Protein AF-0000000084671967 (afdb_homodimer)

InterPro domains:
  IPR000192 Aminotransferase class V domain [PF00266] (73-394)
  IPR015421 Pyridoxal phosphate-dependent transferase, major domain [G3DSA:3.40.640.10] (33-289)
  IPR015422 Pyridoxal phosphate-dependent transferase, small domain [G3DSA:3.90.1150.10] (27-400)
  IPR015424 Pyridoxal phosphate-dependent transferase [SSF53383] (8-405)

Structure (mmCIF, N/CA/C/O backbone):
data_AF-0000000084671967-model_v1
#
loop_
_entity.id
_entity.type
_entity.pdbx_description
1 polymer 'Aminotransferase class V domain-containing protein'
#
loop_
_atom_site.group_PDB
_atom_site.id
_atom_site.type_symbol
_atom_site.label_atom_id
_atom_site.label_alt_id
_atom_site.label_comp_id
_atom_site.label_asym_id
_atom_site.label_entity_id
_atom_site.label_seq_id
_atom_site.pdbx_PDB_ins_code
_atom_site.Cartn_x
_atom_site.Cartn_y
_atom_site.Cartn_z
_atom_site.occupancy
_atom_site.B_iso_or_equiv
_atom_site.auth_seq_id
_atom_site.auth_comp_id
_atom_site.auth_asym_id
_atom_site.auth_atom_id
_atom_site.pdbx_PDB_model_num
ATOM 1 N N . MET A 1 1 ? 17.688 1.617 -29.484 1 28.33 1 MET A N 1
ATOM 2 C CA . MET A 1 1 ? 18.969 0.951 -29.266 1 28.33 1 MET A CA 1
ATOM 3 C C . MET A 1 1 ? 18.766 -0.521 -28.938 1 28.33 1 MET A C 1
ATOM 5 O O . MET A 1 1 ? 17.984 -0.854 -28.031 1 28.33 1 MET A O 1
ATOM 9 N N . GLU A 1 2 ? 18.953 -1.44 -29.859 1 33.44 2 GLU A N 1
ATOM 10 C CA . GLU A 1 2 ? 18.875 -2.896 -29.766 1 33.44 2 GLU A CA 1
ATOM 11 C C . GLU A 1 2 ? 19.641 -3.416 -28.547 1 33.44 2 GLU A C 1
ATOM 13 O O . GLU A 1 2 ? 20.844 -3.18 -28.422 1 33.44 2 GLU A O 1
ATOM 18 N N . TYR A 1 3 ? 19.141 -3.418 -27.391 1 38.78 3 TYR A N 1
ATOM 19 C CA . TYR A 1 3 ? 19.922 -3.977 -26.281 1 38.78 3 TYR A CA 1
ATOM 20 C C . TYR A 1 3 ? 20.484 -5.344 -26.656 1 38.78 3 TYR A C 1
ATOM 22 O O . TYR A 1 3 ? 19.766 -6.195 -27.188 1 38.78 3 TYR A O 1
ATOM 30 N N . ALA A 1 4 ? 21.672 -5.41 -27.047 1 41.47 4 ALA A N 1
ATOM 31 C CA . ALA A 1 4 ? 22.391 -6.645 -27.328 1 41.47 4 ALA A CA 1
ATOM 32 C C . ALA A 1 4 ? 22.172 -7.676 -26.219 1 41.47 4 ALA A C 1
ATOM 34 O O . ALA A 1 4 ? 22.406 -7.395 -25.047 1 41.47 4 ALA A O 1
ATOM 35 N N . THR A 1 5 ? 21.281 -8.773 -26.438 1 53.34 5 THR A N 1
ATOM 36 C CA . THR A 1 5 ? 21.078 -9.883 -25.516 1 53.34 5 THR A CA 1
ATOM 37 C C . THR A 1 5 ? 22.406 -10.539 -25.156 1 53.34 5 THR A C 1
ATOM 39 O O . THR A 1 5 ? 23.219 -10.836 -26.047 1 53.34 5 THR A O 1
ATOM 42 N N . ILE A 1 6 ? 23 -10.297 -24.016 1 56.31 6 ILE A N 1
ATOM 43 C CA . ILE A 1 6 ? 24.203 -10.953 -23.516 1 56.31 6 ILE A CA 1
ATOM 44 C C . ILE A 1 6 ? 23.953 -12.453 -23.359 1 56.31 6 ILE A C 1
ATOM 46 O O . ILE A 1 6 ? 22.812 -12.867 -23.109 1 56.31 6 ILE A O 1
ATOM 50 N N . PRO A 1 7 ? 24.844 -13.25 -23.75 1 68.94 7 PRO A N 1
ATOM 51 C CA . PRO A 1 7 ? 24.688 -14.672 -23.438 1 68.94 7 PRO A CA 1
ATOM 52 C C . PRO A 1 7 ? 24.25 -14.922 -22 1 68.94 7 PRO A C 1
ATOM 54 O O . PRO A 1 7 ? 24.688 -14.219 -21.094 1 68.94 7 PRO A O 1
ATOM 57 N N . TYR A 1 8 ? 23.219 -15.734 -21.859 1 81.69 8 TYR A N 1
ATOM 58 C CA . TYR A 1 8 ? 22.688 -16.031 -20.531 1 81.69 8 TYR A CA 1
ATOM 59 C C . TYR A 1 8 ? 23.75 -16.656 -19.641 1 81.69 8 TYR A C 1
ATOM 61 O O . TYR A 1 8 ? 24.266 -17.734 -19.938 1 81.69 8 TYR A O 1
ATOM 69 N N . ASP A 1 9 ? 24.266 -15.914 -18.719 1 92 9 ASP A N 1
ATOM 70 C CA . ASP A 1 9 ? 25.281 -16.328 -17.75 1 92 9 ASP A CA 1
ATOM 71 C C . ASP A 1 9 ? 24.734 -16.266 -16.328 1 92 9 ASP A C 1
ATOM 73 O O . ASP A 1 9 ? 24.797 -15.227 -15.672 1 92 9 ASP A O 1
ATOM 77 N N . VAL A 1 10 ? 24.344 -17.453 -15.836 1 95.25 10 VAL A N 1
ATOM 78 C CA . VAL A 1 10 ? 23.641 -17.5 -14.562 1 95.25 10 VAL A CA 1
ATOM 79 C C . VAL A 1 10 ? 24.578 -17.047 -13.438 1 95.25 10 VAL A C 1
ATOM 81 O O . VAL A 1 10 ? 24.141 -16.422 -12.477 1 95.25 10 VAL A O 1
ATOM 84 N N . GLU A 1 11 ? 25.844 -17.281 -13.555 1 94.81 11 GLU A N 1
ATOM 85 C CA . GLU A 1 11 ? 26.781 -16.875 -12.523 1 94.81 11 GLU A CA 1
ATOM 86 C C . GLU A 1 11 ? 26.891 -15.352 -12.438 1 94.81 11 GLU A C 1
ATOM 88 O O . GLU A 1 11 ? 27 -14.789 -11.352 1 94.81 11 GLU A O 1
ATOM 93 N N . SER A 1 12 ? 26.938 -14.773 -13.602 1 95.75 12 SER A N 1
ATOM 94 C CA . SER A 1 12 ? 26.938 -13.312 -13.633 1 95.75 12 SER A CA 1
ATOM 95 C C . SER A 1 12 ? 25.656 -12.75 -13.062 1 95.75 12 SER A C 1
ATOM 97 O O . SER A 1 12 ? 25.672 -11.742 -12.344 1 95.75 12 SER A O 1
ATOM 99 N N . ILE A 1 13 ? 24.547 -13.367 -13.375 1 97.19 13 ILE A N 1
ATOM 100 C CA . ILE A 1 13 ? 23.234 -12.953 -12.898 1 97.19 13 ILE A CA 1
ATOM 101 C C . ILE A 1 13 ? 23.188 -13.039 -11.375 1 97.19 13 ILE A C 1
ATOM 103 O O . ILE A 1 13 ? 22.719 -12.117 -10.703 1 97.19 13 ILE A O 1
ATOM 107 N N . ARG A 1 14 ? 23.672 -14.07 -10.852 1 97.56 14 ARG A N 1
ATOM 108 C CA . ARG A 1 14 ? 23.609 -14.359 -9.43 1 97.56 14 ARG A CA 1
ATOM 109 C C . ARG A 1 14 ? 24.344 -13.297 -8.617 1 97.56 14 ARG A C 1
ATOM 111 O O . ARG A 1 14 ? 23.984 -13.031 -7.469 1 97.56 14 ARG A O 1
ATOM 118 N N . GLN A 1 15 ? 25.328 -12.586 -9.188 1 97.25 15 GLN A N 1
ATOM 119 C CA . GLN A 1 15 ? 26.109 -11.555 -8.508 1 97.25 15 GLN A CA 1
ATOM 120 C C . GLN A 1 15 ? 25.234 -10.344 -8.188 1 97.25 15 GLN A C 1
ATOM 122 O O . GLN A 1 15 ? 25.578 -9.539 -7.312 1 97.25 15 GLN A O 1
ATOM 127 N N . HIS A 1 16 ? 24.109 -10.289 -8.852 1 98 16 HIS A N 1
ATOM 128 C CA . HIS A 1 16 ? 23.234 -9.133 -8.68 1 98 16 HIS A CA 1
ATOM 129 C C . HIS A 1 16 ? 22.172 -9.398 -7.625 1 98 16 HIS A C 1
ATOM 131 O O . HIS A 1 16 ? 21.297 -8.562 -7.391 1 98 16 HIS A O 1
ATOM 137 N N . PHE A 1 17 ? 22.219 -10.492 -7 1 98.31 17 PHE A N 1
ATOM 138 C CA . PHE A 1 17 ? 21.281 -10.844 -5.945 1 98.31 17 PHE A CA 1
ATOM 139 C C . PHE A 1 17 ? 22 -11.156 -4.645 1 98.31 17 PHE A C 1
ATOM 141 O O . PHE A 1 17 ? 22.312 -12.312 -4.355 1 98.31 17 PHE A O 1
ATOM 148 N N . PRO A 1 18 ? 22.125 -10.141 -3.824 1 97.5 18 PRO A N 1
ATOM 149 C CA . PRO A 1 18 ? 22.953 -10.258 -2.625 1 97.5 18 PRO A CA 1
ATOM 150 C C . PRO A 1 18 ? 22.469 -11.352 -1.677 1 97.5 18 PRO A C 1
ATOM 152 O O . PRO A 1 18 ? 23.281 -11.969 -0.974 1 97.5 18 PRO A O 1
ATOM 155 N N . ALA A 1 19 ? 21.25 -11.656 -1.685 1 96.12 19 ALA A N 1
ATOM 156 C CA . ALA A 1 19 ? 20.688 -12.648 -0.767 1 96.12 19 ALA A CA 1
ATOM 157 C C . ALA A 1 19 ? 21.219 -14.039 -1.083 1 96.12 19 ALA A C 1
ATOM 159 O O . ALA A 1 19 ? 21.094 -14.961 -0.27 1 96.12 19 ALA A O 1
ATOM 160 N N . LEU A 1 20 ? 21.797 -14.25 -2.248 1 97.19 20 LEU A N 1
ATOM 161 C CA . LEU A 1 20 ? 22.312 -15.547 -2.656 1 97.19 20 LEU A CA 1
ATOM 162 C C . LEU A 1 20 ? 23.688 -15.797 -2.033 1 97.19 20 LEU A C 1
ATOM 164 O O . LEU A 1 20 ? 24.219 -16.906 -2.104 1 97.19 20 LEU A O 1
ATOM 168 N N . ARG A 1 21 ? 24.234 -14.812 -1.408 1 93.62 21 ARG A N 1
ATOM 169 C CA . ARG A 1 21 ? 25.562 -14.961 -0.799 1 93.62 21 ARG A CA 1
ATOM 170 C C . ARG A 1 21 ? 25.484 -15.766 0.494 1 93.62 21 ARG A C 1
ATOM 172 O O . ARG A 1 21 ? 26.5 -16.25 0.993 1 93.62 21 ARG A O 1
ATOM 179 N N . GLY A 1 22 ? 24.344 -16.016 1.009 1 88.31 22 GLY A N 1
ATOM 180 C CA . GLY A 1 22 ? 24.172 -16.828 2.195 1 88.31 22 GLY A CA 1
ATOM 181 C C . GLY A 1 22 ? 24.125 -18.312 1.895 1 88.31 22 GLY A C 1
ATOM 182 O O . GLY A 1 22 ? 24.5 -18.75 0.799 1 88.31 22 GLY A O 1
ATOM 183 N N . GLU A 1 23 ? 23.734 -19.062 2.898 1 88.69 23 GLU A N 1
ATOM 184 C CA . GLU A 1 23 ? 23.812 -20.516 2.816 1 88.69 23 GLU A CA 1
ATOM 185 C C . GLU A 1 23 ? 22.531 -21.109 2.232 1 88.69 23 GLU A C 1
ATOM 187 O O . GLU A 1 23 ? 22.516 -22.266 1.805 1 88.69 23 GLU A O 1
ATOM 192 N N . LYS A 1 24 ? 21.578 -20.328 2.08 1 93.75 24 LYS A N 1
ATOM 193 C CA . LYS A 1 24 ? 20.281 -20.875 1.688 1 93.75 24 LYS A CA 1
ATOM 194 C C . LYS A 1 24 ? 20.156 -20.969 0.169 1 93.75 24 LYS A C 1
ATOM 196 O O . LYS A 1 24 ? 20.719 -20.141 -0.554 1 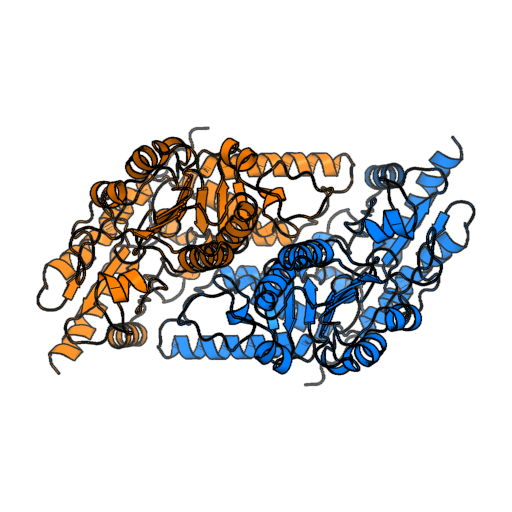93.75 24 LYS A O 1
ATOM 201 N N . ILE A 1 25 ? 19.5 -21.984 -0.291 1 96.88 25 ILE A N 1
ATOM 202 C CA . ILE A 1 25 ? 19.125 -22.156 -1.692 1 96.88 25 ILE A CA 1
ATOM 203 C C . ILE A 1 25 ? 17.641 -21.859 -1.871 1 96.88 25 ILE A C 1
ATOM 205 O O . ILE A 1 25 ? 16.797 -22.672 -1.481 1 96.88 25 ILE A O 1
ATOM 209 N N . PRO A 1 26 ? 17.344 -20.703 -2.469 1 96.75 26 PRO A N 1
ATOM 210 C CA . PRO A 1 26 ? 15.945 -20.344 -2.621 1 96.75 26 PRO A CA 1
ATOM 211 C C . PRO A 1 26 ? 15.234 -21.156 -3.697 1 96.75 26 PRO A C 1
ATOM 213 O O . PRO A 1 26 ? 15.523 -21 -4.887 1 96.75 26 PRO A O 1
ATOM 216 N N . LEU A 1 27 ? 14.258 -21.984 -3.287 1 97.62 27 LEU A N 1
ATOM 217 C CA . LEU A 1 27 ? 13.453 -22.781 -4.195 1 97.62 27 LEU A CA 1
ATOM 218 C C . LEU A 1 27 ? 11.969 -22.531 -3.977 1 97.62 27 LEU A C 1
ATOM 220 O O . LEU A 1 27 ? 11.133 -23.344 -4.398 1 97.62 27 LEU A O 1
ATOM 224 N N . ASN A 1 28 ? 11.648 -21.547 -3.207 1 96.81 28 ASN A N 1
ATOM 225 C CA . ASN A 1 28 ? 10.289 -21.094 -2.941 1 96.81 28 ASN A CA 1
ATOM 226 C C . ASN A 1 28 ? 10.039 -19.688 -3.482 1 96.81 28 ASN A C 1
ATOM 228 O O . ASN A 1 28 ? 9.391 -18.875 -2.83 1 96.81 28 ASN A O 1
ATOM 232 N N . ASN A 1 29 ? 10.539 -19.438 -4.703 1 97.25 29 ASN A N 1
ATOM 233 C CA . ASN A 1 29 ? 10.523 -18.094 -5.289 1 97.25 29 ASN A CA 1
ATOM 234 C C . ASN A 1 29 ? 9.102 -17.641 -5.621 1 97.25 29 ASN A C 1
ATOM 236 O O . ASN A 1 29 ? 8.859 -16.453 -5.84 1 97.25 29 ASN A O 1
ATOM 240 N N . ALA A 1 30 ? 8.117 -18.562 -5.699 1 96.81 30 ALA A N 1
ATOM 241 C CA . ALA A 1 30 ? 6.719 -18.188 -5.938 1 96.81 30 ALA A CA 1
ATOM 242 C C . ALA A 1 30 ? 6.078 -17.641 -4.668 1 96.81 30 ALA A C 1
ATOM 244 O O . ALA A 1 30 ? 4.984 -17.062 -4.719 1 96.81 30 ALA A O 1
ATOM 245 N N . THR A 1 31 ? 6.738 -17.797 -3.547 1 94.25 31 THR A N 1
ATOM 246 C CA . THR A 1 31 ? 6.316 -17.141 -2.314 1 94.25 31 THR A CA 1
ATOM 247 C C . THR A 1 31 ? 6.844 -15.711 -2.258 1 94.25 31 THR A C 1
ATOM 249 O O . THR A 1 31 ? 6.207 -14.828 -1.67 1 94.25 31 THR A O 1
ATOM 252 N N . GLY A 1 32 ? 7.93 -15.469 -2.801 1 95.12 32 GLY A N 1
ATOM 253 C CA . GLY A 1 32 ? 8.641 -14.211 -2.91 1 95.12 32 GLY A CA 1
ATOM 254 C C . GLY A 1 32 ? 10.031 -14.352 -3.504 1 95.12 32 GLY A C 1
ATOM 255 O O . GLY A 1 32 ? 10.812 -15.195 -3.062 1 95.12 32 GLY A O 1
ATOM 256 N N . SER A 1 33 ? 10.383 -13.562 -4.406 1 97.19 33 SER A N 1
ATOM 257 C CA . SER A 1 33 ? 11.68 -13.648 -5.062 1 97.19 33 SER A CA 1
ATOM 258 C C . SER A 1 33 ? 12.734 -12.828 -4.32 1 97.19 33 SER A C 1
ATOM 260 O O . SER A 1 33 ? 12.398 -12.008 -3.467 1 97.19 33 SER A O 1
ATOM 262 N N . LEU A 1 34 ? 14.016 -13.172 -4.605 1 97.88 34 LEU A N 1
ATOM 263 C CA . LEU A 1 34 ? 15.086 -12.289 -4.16 1 97.88 34 LEU A CA 1
ATOM 264 C C . LEU A 1 34 ? 15.039 -10.961 -4.91 1 97.88 34 LEU A C 1
ATOM 266 O O . LEU A 1 34 ? 14.5 -10.891 -6.02 1 97.88 34 LEU A O 1
ATOM 270 N N . VAL A 1 35 ? 15.594 -9.945 -4.289 1 98.56 35 VAL A N 1
ATOM 271 C CA . VAL A 1 35 ? 15.484 -8.602 -4.852 1 98.56 35 VAL A CA 1
ATOM 272 C C . VAL A 1 35 ? 16.766 -8.25 -5.605 1 98.56 35 VAL A C 1
ATOM 274 O O . VAL A 1 35 ? 17.875 -8.492 -5.105 1 98.56 35 VAL A O 1
ATOM 277 N N . TYR A 1 36 ? 16.609 -7.734 -6.805 1 98.75 36 TYR A N 1
ATOM 278 C CA . TYR A 1 36 ? 17.719 -7.266 -7.641 1 98.75 36 TYR A CA 1
ATOM 279 C C . TYR A 1 36 ? 18.453 -6.113 -6.973 1 98.75 36 TYR A C 1
ATOM 281 O O . TYR A 1 36 ? 17.844 -5.16 -6.496 1 98.75 36 TYR A O 1
ATOM 289 N N . ASP A 1 37 ? 19.797 -6.148 -6.883 1 98.69 37 ASP A N 1
ATOM 290 C CA . ASP A 1 37 ? 20.578 -5.156 -6.156 1 98.69 37 ASP A CA 1
ATOM 291 C C . ASP A 1 37 ? 20.422 -3.77 -6.777 1 98.69 37 ASP A C 1
ATOM 293 O O . ASP A 1 37 ? 20.484 -2.758 -6.074 1 98.69 37 ASP A O 1
ATOM 297 N N . GLY A 1 38 ? 20.234 -3.721 -8.156 1 98.81 38 GLY A N 1
ATOM 298 C CA . GLY A 1 38 ? 19.953 -2.438 -8.781 1 98.81 38 GLY A CA 1
ATOM 299 C C . GLY A 1 38 ? 18.703 -1.777 -8.258 1 98.81 38 GLY A C 1
ATOM 300 O O . GLY A 1 38 ? 18.641 -0.554 -8.109 1 98.81 38 GLY A O 1
ATOM 301 N N . ALA A 1 39 ? 17.656 -2.553 -7.996 1 98.88 39 ALA A N 1
ATOM 302 C CA . ALA A 1 39 ? 16.438 -2.021 -7.398 1 98.88 39 ALA A CA 1
ATOM 303 C C . ALA A 1 39 ? 16.703 -1.514 -5.984 1 98.88 39 ALA A C 1
ATOM 305 O O . ALA A 1 39 ? 16.219 -0.441 -5.605 1 98.88 39 ALA A O 1
ATOM 306 N N . VAL A 1 40 ? 17.469 -2.301 -5.195 1 98.81 40 VAL A N 1
ATOM 307 C CA . VAL A 1 40 ? 17.797 -1.919 -3.826 1 98.81 40 VAL A CA 1
ATOM 308 C C . VAL A 1 40 ? 18.5 -0.562 -3.824 1 98.81 40 VAL A C 1
ATOM 310 O O . VAL A 1 40 ? 18.141 0.329 -3.051 1 98.81 40 VAL A O 1
ATOM 313 N N . LYS A 1 41 ? 19.438 -0.418 -4.711 1 98.75 41 LYS A N 1
ATOM 314 C CA . LYS A 1 41 ? 20.219 0.817 -4.809 1 98.75 41 LYS A CA 1
ATOM 315 C C . LYS A 1 41 ? 19.328 1.989 -5.219 1 98.75 41 LYS A C 1
ATOM 317 O O . LYS A 1 41 ? 19.438 3.082 -4.66 1 98.75 41 LYS A O 1
ATOM 322 N N . ALA A 1 42 ? 18.484 1.778 -6.203 1 98.69 42 ALA A N 1
ATOM 323 C CA . ALA A 1 42 ? 17.594 2.832 -6.688 1 98.69 42 ALA A CA 1
ATOM 324 C C . ALA A 1 42 ? 16.641 3.289 -5.586 1 98.69 42 ALA A C 1
ATOM 326 O O . ALA A 1 42 ? 16.375 4.484 -5.449 1 98.69 42 ALA A O 1
ATOM 327 N N . ILE A 1 43 ? 16.109 2.369 -4.824 1 98.69 43 ILE A N 1
ATOM 328 C CA . ILE A 1 43 ? 15.195 2.672 -3.732 1 98.69 43 ILE A CA 1
ATOM 329 C C . ILE A 1 43 ? 15.922 3.48 -2.658 1 98.69 43 ILE A C 1
ATOM 331 O O . ILE A 1 43 ? 15.414 4.504 -2.197 1 98.69 43 ILE A O 1
ATOM 335 N N . ALA A 1 44 ? 17.094 3.016 -2.27 1 98.62 44 ALA A N 1
ATOM 336 C CA . ALA A 1 44 ? 17.875 3.729 -1.27 1 98.62 44 ALA A CA 1
ATOM 337 C C . ALA A 1 44 ? 18.203 5.148 -1.734 1 98.62 44 ALA A C 1
ATOM 339 O O . ALA A 1 44 ? 18.094 6.102 -0.96 1 98.62 44 ALA A O 1
ATOM 340 N N . ASN A 1 45 ? 18.594 5.266 -2.994 1 98.12 45 ASN A N 1
ATOM 341 C CA . ASN A 1 45 ? 18.891 6.578 -3.555 1 98.12 45 ASN A CA 1
ATOM 342 C C . ASN A 1 45 ? 17.672 7.492 -3.541 1 98.12 45 ASN A C 1
ATOM 344 O O . ASN A 1 45 ? 17.781 8.672 -3.193 1 98.12 45 ASN A O 1
ATOM 348 N N . ALA A 1 46 ? 16.578 6.949 -3.943 1 97.06 46 ALA A N 1
ATOM 349 C CA . ALA A 1 46 ? 15.359 7.738 -3.979 1 97.06 46 ALA A CA 1
ATOM 350 C C . ALA A 1 46 ? 15 8.258 -2.59 1 97.06 46 ALA A C 1
ATOM 352 O O . ALA A 1 46 ? 14.633 9.422 -2.432 1 97.06 46 ALA A O 1
ATOM 353 N N . MET A 1 47 ? 15.102 7.43 -1.565 1 97.69 47 MET A N 1
ATOM 354 C CA . MET A 1 47 ? 14.734 7.809 -0.203 1 97.69 47 MET A CA 1
ATOM 355 C C . MET A 1 47 ? 15.742 8.789 0.382 1 97.69 47 MET A C 1
ATOM 357 O O . MET A 1 47 ? 15.438 9.492 1.346 1 97.69 47 MET A O 1
ATOM 361 N N . SER A 1 48 ? 16.938 8.805 -0.185 1 97.25 48 SER A N 1
ATOM 362 C CA . SER A 1 48 ? 18 9.664 0.326 1 97.25 48 SER A CA 1
ATOM 363 C C . SER A 1 48 ? 18 11.031 -0.359 1 97.25 48 SER A C 1
ATOM 365 O O . SER A 1 48 ? 18.812 11.898 -0.041 1 97.25 48 SER A O 1
ATOM 367 N N . ALA A 1 49 ? 17.078 11.234 -1.287 1 93.56 49 ALA A N 1
ATOM 368 C CA . ALA A 1 49 ? 16.969 12.484 -2.033 1 93.56 49 ALA A CA 1
ATOM 369 C C . ALA A 1 49 ? 15.711 13.258 -1.626 1 93.56 49 ALA A C 1
ATOM 371 O O . ALA A 1 49 ? 14.836 12.719 -0.945 1 93.56 49 ALA A O 1
ATOM 372 N N . TYR A 1 50 ? 15.68 14.539 -1.992 1 89.5 50 TYR A N 1
ATOM 373 C CA . TYR A 1 50 ? 14.469 15.344 -1.82 1 89.5 50 TYR A CA 1
ATOM 374 C C . TYR A 1 50 ? 13.398 14.922 -2.816 1 89.5 50 TYR A C 1
ATOM 376 O O . TYR A 1 50 ? 13.578 15.062 -4.027 1 89.5 50 TYR A O 1
ATOM 384 N N . GLN A 1 51 ? 12.211 14.375 -2.395 1 80.06 51 GLN A N 1
ATOM 385 C CA . GLN A 1 51 ? 11.258 13.695 -3.262 1 80.06 51 GLN A CA 1
ATOM 386 C C . GLN A 1 51 ? 10.094 14.609 -3.623 1 80.06 51 GLN A C 1
ATOM 388 O O . GLN A 1 51 ? 9.242 14.25 -4.438 1 80.06 51 GLN A O 1
ATOM 393 N N . LEU A 1 52 ? 9.922 15.789 -3.145 1 76.31 52 LEU A N 1
ATOM 394 C CA . LEU A 1 52 ? 8.672 16.531 -3.291 1 76.31 52 LEU A CA 1
ATOM 395 C C . LEU A 1 52 ? 8.867 17.766 -4.156 1 76.31 52 LEU A C 1
ATOM 397 O O . LEU A 1 52 ? 8.102 18.719 -4.055 1 76.31 52 LEU A O 1
ATOM 401 N N . ASP A 1 53 ? 9.719 17.688 -5.043 1 76.06 53 ASP A N 1
ATOM 402 C CA . ASP A 1 53 ? 10.023 18.844 -5.867 1 76.06 53 ASP A CA 1
ATOM 403 C C . ASP A 1 53 ? 9.039 18.969 -7.031 1 76.06 53 ASP A C 1
ATOM 405 O O . ASP A 1 53 ? 8.992 20 -7.707 1 76.06 53 ASP A O 1
ATOM 409 N N . PHE A 1 54 ? 8.164 18.062 -7.164 1 73.69 54 PHE A N 1
ATOM 410 C CA . PHE A 1 54 ? 7.305 18.094 -8.344 1 73.69 54 PHE A CA 1
ATOM 411 C C . PHE A 1 54 ? 6.02 18.859 -8.055 1 73.69 54 PHE A C 1
ATOM 413 O O . PHE A 1 54 ? 5.203 19.062 -8.953 1 73.69 54 PHE A O 1
ATOM 420 N N . ILE A 1 55 ? 5.785 19.422 -6.91 1 72.81 55 ILE A N 1
ATOM 421 C CA . ILE A 1 55 ? 4.555 20.109 -6.562 1 72.81 55 ILE A CA 1
ATOM 422 C C . ILE A 1 55 ? 4.832 21.609 -6.402 1 72.81 55 ILE A C 1
ATOM 424 O O . ILE A 1 55 ? 3.996 22.359 -5.883 1 72.81 55 ILE A O 1
ATOM 428 N N . GLY A 1 56 ? 5.934 22.156 -6.926 1 77.81 56 GLY A N 1
ATOM 429 C CA . GLY A 1 56 ? 6.336 23.531 -6.648 1 77.81 56 GLY A CA 1
ATOM 430 C C . GLY A 1 56 ? 5.859 24.516 -7.691 1 77.81 56 GLY A C 1
ATOM 431 O O . GLY A 1 56 ? 5.785 25.719 -7.43 1 77.81 56 GLY A O 1
ATOM 432 N N . GLY A 1 57 ? 5.535 24.031 -8.828 1 81.88 57 GLY A N 1
ATOM 433 C CA . GLY A 1 57 ? 5.047 24.906 -9.883 1 81.88 57 GLY A CA 1
ATOM 434 C C . GLY A 1 57 ? 6.156 25.672 -10.586 1 81.88 57 GLY A C 1
ATOM 435 O O . GLY A 1 57 ? 5.895 26.469 -11.484 1 81.88 57 GLY A O 1
ATOM 436 N N . ASP A 1 58 ? 7.398 25.469 -10.141 1 89.56 58 ASP A N 1
ATOM 437 C CA . ASP A 1 58 ? 8.555 26.156 -10.711 1 89.56 58 ASP A CA 1
ATOM 438 C C . ASP A 1 58 ? 9.227 25.297 -11.781 1 89.56 58 ASP A C 1
ATOM 440 O O . ASP A 1 58 ? 8.734 24.219 -12.102 1 89.56 58 ASP A O 1
ATOM 444 N N . THR A 1 59 ? 10.266 25.797 -12.32 1 91.38 59 THR A N 1
ATOM 445 C CA . THR A 1 59 ? 10.977 25.156 -13.422 1 91.38 59 THR A CA 1
ATOM 446 C C . THR A 1 59 ? 11.484 23.781 -13.008 1 91.38 59 THR A C 1
ATOM 448 O O . THR A 1 59 ? 11.352 22.812 -13.766 1 91.38 59 THR A O 1
ATOM 451 N N . MET A 1 60 ? 12 23.734 -11.836 1 88.94 60 MET A N 1
ATOM 452 C CA . MET A 1 60 ? 12.539 22.469 -11.367 1 88.94 60 MET A CA 1
ATOM 453 C C . MET A 1 60 ? 11.422 21.438 -11.172 1 88.94 60 MET A C 1
ATOM 455 O O . MET A 1 60 ? 11.594 20.266 -11.469 1 88.94 60 MET A O 1
ATOM 459 N N . SER A 1 61 ? 10.375 21.906 -10.656 1 90.94 61 SER A N 1
ATOM 460 C CA . SER A 1 61 ? 9.211 21.047 -10.5 1 90.94 61 SER A CA 1
ATOM 461 C C . SER A 1 61 ? 8.727 20.516 -11.844 1 90.94 61 SER A C 1
ATOM 463 O O . SER A 1 61 ? 8.375 19.328 -11.953 1 90.94 61 SER A O 1
ATOM 465 N N . ALA A 1 62 ? 8.711 21.328 -12.789 1 92.38 62 ALA A N 1
ATOM 466 C CA . ALA A 1 62 ? 8.281 20.922 -14.125 1 92.38 62 ALA A CA 1
ATOM 467 C C . ALA A 1 62 ? 9.203 19.859 -14.703 1 92.38 62 ALA A C 1
ATOM 469 O O . ALA A 1 62 ? 8.742 18.922 -15.359 1 92.38 62 ALA A O 1
ATOM 470 N N . LEU A 1 63 ? 10.438 20.031 -14.469 1 92 63 LEU A N 1
ATOM 471 C CA . LEU A 1 63 ? 11.406 19.047 -14.938 1 92 63 LEU A CA 1
ATOM 472 C C . LEU A 1 63 ? 11.211 17.703 -14.25 1 92 63 LEU A C 1
ATOM 474 O O . LEU A 1 63 ? 11.32 16.656 -14.891 1 92 63 LEU A O 1
ATOM 478 N N . GLN A 1 64 ? 10.922 17.75 -13 1 91.19 64 GLN A N 1
ATOM 479 C CA . GLN A 1 64 ? 10.688 16.516 -12.258 1 91.19 64 GLN A CA 1
ATOM 480 C C . GLN A 1 64 ? 9.414 15.812 -12.734 1 91.19 64 GLN A C 1
ATOM 482 O O . GLN A 1 64 ? 9.367 14.586 -12.805 1 91.19 64 GLN A O 1
ATOM 487 N N . VAL A 1 65 ? 8.414 16.562 -13.023 1 92.12 65 VAL A N 1
ATOM 488 C CA . VAL A 1 65 ? 7.172 16.016 -13.547 1 92.12 65 VAL A CA 1
ATOM 489 C C . VAL A 1 65 ? 7.434 15.32 -14.883 1 92.12 65 VAL A C 1
ATOM 491 O O . VAL A 1 65 ? 6.938 14.219 -15.133 1 92.12 65 VAL A O 1
ATOM 494 N N . LYS A 1 66 ? 8.211 15.945 -15.727 1 93.94 66 LYS A N 1
ATOM 495 C CA . LYS A 1 66 ? 8.562 15.375 -17.031 1 93.94 66 LYS A CA 1
ATOM 496 C C . LYS A 1 66 ? 9.336 14.07 -16.859 1 93.94 66 LYS A C 1
ATOM 498 O O . LYS A 1 66 ? 9.109 13.109 -17.594 1 93.94 66 LYS A O 1
ATOM 503 N N . GLU A 1 67 ? 10.18 14.078 -15.953 1 93.75 67 GLU A N 1
ATOM 504 C CA . GLU A 1 67 ? 10.969 12.883 -15.688 1 93.75 67 GLU A CA 1
ATOM 505 C C . GLU A 1 67 ? 10.086 11.727 -15.219 1 93.75 67 GLU A C 1
ATOM 507 O O . GLU A 1 67 ? 10.266 10.586 -15.648 1 93.75 67 GLU A O 1
ATOM 512 N N . ARG A 1 68 ? 9.203 12.023 -14.352 1 92.31 68 ARG A N 1
ATOM 513 C CA . ARG A 1 68 ? 8.289 11 -13.859 1 92.31 68 ARG A CA 1
ATOM 514 C C . ARG A 1 68 ? 7.418 10.453 -14.984 1 92.31 68 ARG A C 1
ATOM 516 O O . ARG A 1 68 ? 7.148 9.258 -15.039 1 92.31 68 ARG A O 1
ATOM 523 N N . LYS A 1 69 ? 6.996 11.336 -15.844 1 93.75 69 LYS A N 1
ATOM 524 C CA . LYS A 1 69 ? 6.207 10.906 -17 1 93.75 69 LYS A CA 1
ATOM 525 C C . LYS A 1 69 ? 6.988 9.922 -17.859 1 93.75 69 LYS A C 1
ATOM 527 O O . LYS A 1 69 ? 6.438 8.914 -18.312 1 93.75 69 LYS A O 1
ATOM 532 N N . SER A 1 70 ? 8.219 10.203 -18.031 1 96.5 70 SER A N 1
ATOM 533 C CA . SER A 1 70 ? 9.078 9.328 -18.828 1 96.5 70 SER A CA 1
ATOM 534 C C . SER A 1 70 ? 9.25 7.969 -18.172 1 96.5 70 SER A C 1
ATOM 536 O O . SER A 1 70 ? 9.273 6.941 -18.844 1 96.5 70 SER A O 1
ATOM 538 N N . LYS A 1 71 ? 9.352 7.969 -16.906 1 95.75 71 LYS A N 1
ATOM 539 C CA . LYS A 1 71 ? 9.445 6.715 -16.156 1 95.75 71 LYS A CA 1
ATOM 540 C C . LYS A 1 71 ? 8.195 5.867 -16.344 1 95.75 71 LYS A C 1
ATOM 542 O O . LYS A 1 71 ? 8.273 4.652 -16.531 1 95.75 71 LYS A O 1
ATOM 547 N N . TYR A 1 72 ? 7.035 6.484 -16.312 1 95.88 72 TYR A N 1
ATOM 548 C CA . TYR A 1 72 ? 5.777 5.77 -16.484 1 95.88 72 TYR A CA 1
ATOM 549 C C . TYR A 1 72 ? 5.668 5.191 -17.891 1 95.88 72 TYR A C 1
ATOM 551 O O . TYR A 1 72 ? 5.07 4.133 -18.078 1 95.88 72 TYR A O 1
ATOM 559 N N . GLU A 1 73 ? 6.266 5.891 -18.844 1 97.88 73 GLU A N 1
ATOM 560 C CA . GLU A 1 73 ? 6.281 5.363 -20.203 1 97.88 73 GLU A CA 1
ATOM 561 C C . GLU A 1 73 ? 7.074 4.062 -20.281 1 97.88 73 GLU A C 1
ATOM 563 O O . GLU A 1 73 ? 6.629 3.096 -20.906 1 97.88 73 GLU A O 1
ATOM 568 N N . GLU A 1 74 ? 8.164 4.066 -19.625 1 97.62 74 GLU A N 1
ATOM 569 C CA . GLU A 1 74 ? 8.992 2.867 -19.625 1 97.62 74 GLU A CA 1
ATOM 570 C C . GLU A 1 74 ? 8.32 1.735 -18.859 1 97.62 74 GLU A C 1
ATOM 572 O O . GLU A 1 74 ? 8.344 0.582 -19.297 1 97.62 74 GLU A O 1
ATOM 577 N N . LEU A 1 75 ? 7.727 2.059 -17.734 1 98.06 75 LEU A N 1
ATOM 578 C CA . LEU A 1 75 ? 7.07 1.07 -16.891 1 98.06 75 LEU A CA 1
ATOM 579 C C . LEU A 1 75 ? 5.859 0.466 -17.594 1 98.06 75 LEU A C 1
ATOM 581 O O . LEU A 1 75 ? 5.652 -0.749 -17.547 1 98.06 75 LEU A O 1
ATOM 585 N N . SER A 1 76 ? 5.078 1.285 -18.219 1 98.38 76 SER A N 1
ATOM 586 C CA . SER A 1 76 ? 3.904 0.794 -18.938 1 98.38 76 SER A CA 1
ATOM 587 C C . SER A 1 76 ? 4.301 -0.043 -20.156 1 98.38 76 SER A C 1
ATOM 589 O O . SER A 1 76 ? 3.635 -1.026 -20.484 1 98.38 76 SER A O 1
ATOM 591 N N . ALA A 1 77 ? 5.418 0.284 -20.797 1 98.38 77 ALA A N 1
ATOM 592 C CA . ALA A 1 77 ? 5.883 -0.437 -21.969 1 98.38 77 ALA A CA 1
ATOM 593 C C . ALA A 1 77 ? 6.293 -1.863 -21.625 1 98.38 77 ALA A C 1
ATOM 595 O O . ALA A 1 77 ? 6.25 -2.756 -22.469 1 98.38 77 ALA A O 1
ATOM 596 N N . PHE A 1 78 ? 6.633 -2.062 -20.391 1 98.12 78 PHE A N 1
ATOM 597 C CA . PHE A 1 78 ? 7.035 -3.383 -19.922 1 98.12 78 PHE A CA 1
ATOM 598 C C . PHE A 1 78 ? 5.93 -4.406 -20.172 1 98.12 78 PHE A C 1
ATOM 600 O O . PHE A 1 78 ? 6.207 -5.586 -20.391 1 98.12 78 PHE A O 1
ATOM 607 N N . MET A 1 79 ? 4.672 -3.982 -20.203 1 98.44 79 MET A N 1
ATOM 608 C CA . MET A 1 79 ? 3.549 -4.891 -20.422 1 98.44 79 MET A CA 1
ATOM 609 C C . MET A 1 79 ? 2.77 -4.496 -21.672 1 98.44 79 MET A C 1
ATOM 611 O O . MET A 1 79 ? 1.606 -4.871 -21.828 1 98.44 79 MET A O 1
ATOM 615 N N . ASN A 1 80 ? 3.387 -3.619 -22.531 1 98.69 80 ASN A N 1
ATOM 616 C CA . ASN A 1 80 ? 2.764 -3.143 -23.766 1 98.69 80 ASN A CA 1
ATOM 617 C C . ASN A 1 80 ? 1.461 -2.4 -23.484 1 98.69 80 ASN A C 1
ATOM 619 O O . ASN A 1 80 ? 0.441 -2.662 -24.125 1 98.69 80 ASN A O 1
ATOM 623 N N . ALA A 1 81 ? 1.476 -1.565 -22.5 1 98.69 81 ALA A N 1
ATOM 624 C CA . ALA A 1 81 ? 0.352 -0.714 -22.109 1 98.69 81 ALA A CA 1
ATOM 625 C C . ALA A 1 81 ? 0.701 0.762 -22.281 1 98.69 81 ALA A C 1
ATOM 627 O O . ALA A 1 81 ? 1.852 1.107 -22.562 1 98.69 81 ALA A O 1
ATOM 628 N N . GLU A 1 82 ? -0.261 1.624 -22.234 1 98 82 GLU A N 1
ATOM 629 C CA . GLU A 1 82 ? -0.068 3.07 -22.172 1 98 82 GLU A CA 1
ATOM 630 C C . GLU A 1 82 ? 0.075 3.553 -20.734 1 98 82 GLU A C 1
ATOM 632 O O . GLU A 1 82 ? -0.408 2.902 -19.797 1 98 82 GLU A O 1
ATOM 637 N N . PRO A 1 83 ? 0.717 4.695 -20.562 1 97 83 PRO A N 1
ATOM 638 C CA . PRO A 1 83 ? 0.977 5.176 -19.203 1 97 83 PRO A CA 1
ATOM 639 C C . PRO A 1 83 ? -0.302 5.379 -18.406 1 97 83 PRO A C 1
ATOM 641 O O . PRO A 1 83 ? -0.314 5.141 -17.188 1 97 83 PRO A O 1
ATOM 644 N N . ASP A 1 84 ? -1.392 5.781 -19 1 96.44 84 ASP A N 1
ATOM 645 C CA . ASP A 1 84 ? -2.631 6.047 -18.266 1 96.44 84 ASP A CA 1
ATOM 646 C C . ASP A 1 84 ? -3.416 4.758 -18.031 1 96.44 84 ASP A C 1
ATOM 648 O O . ASP A 1 84 ? -4.52 4.793 -17.484 1 96.44 84 ASP A O 1
ATOM 652 N N . GLU A 1 85 ? -2.783 3.598 -18.359 1 98.31 85 GLU A N 1
ATOM 653 C CA . GLU A 1 85 ? -3.445 2.309 -18.188 1 98.31 85 GLU A CA 1
ATOM 654 C C . GLU A 1 85 ? -2.822 1.513 -17.047 1 98.31 85 GLU A C 1
ATOM 656 O O . GLU A 1 85 ? -3.232 0.383 -16.766 1 98.31 85 GLU A O 1
ATOM 661 N N . ILE A 1 86 ? -1.858 2.113 -16.406 1 98.38 86 ILE A N 1
ATOM 662 C CA . ILE A 1 86 ? -1.238 1.358 -15.32 1 98.38 86 ILE A CA 1
ATOM 663 C C . ILE A 1 86 ? -1.33 2.152 -14.016 1 98.38 86 ILE A C 1
ATOM 665 O O . ILE A 1 86 ? -1.496 3.373 -14.039 1 98.38 86 ILE A O 1
ATOM 669 N N . ALA A 1 87 ? -1.309 1.457 -12.953 1 97.69 87 ALA A N 1
ATOM 670 C CA . ALA A 1 87 ? -1.23 1.991 -11.602 1 97.69 87 ALA A CA 1
ATOM 671 C C . ALA A 1 87 ? -0.475 1.037 -10.68 1 97.69 87 ALA A C 1
ATOM 673 O O . ALA A 1 87 ? -0.308 -0.143 -11 1 97.69 87 ALA A O 1
ATOM 674 N N . PHE A 1 88 ? -0.002 1.57 -9.633 1 97.88 88 PHE A N 1
ATOM 675 C CA . PHE A 1 88 ? 0.742 0.781 -8.664 1 97.88 88 PHE A CA 1
ATOM 676 C C . PHE A 1 88 ? 0.001 0.729 -7.328 1 97.88 88 PHE A C 1
ATOM 678 O O . PHE A 1 88 ? -0.886 1.546 -7.074 1 97.88 88 PHE A O 1
ATOM 685 N N . GLY A 1 89 ? 0.287 -0.251 -6.551 1 96.44 89 GLY A N 1
ATOM 686 C CA . GLY A 1 89 ? -0.264 -0.436 -5.219 1 96.44 89 GLY A CA 1
ATOM 687 C C . GLY A 1 89 ? 0.557 -1.378 -4.359 1 96.44 89 GLY A C 1
ATOM 688 O O . GLY A 1 89 ? 1.605 -1.864 -4.789 1 96.44 89 GLY A O 1
ATOM 689 N N . PRO A 1 90 ? 0.129 -1.556 -3.193 1 94.62 90 PRO A N 1
ATOM 690 C CA . PRO A 1 90 ? 0.957 -2.285 -2.23 1 94.62 90 PRO A CA 1
ATOM 691 C C . PRO A 1 90 ? 1.021 -3.783 -2.521 1 94.62 90 PRO A C 1
ATOM 693 O O . PRO A 1 90 ? 1.991 -4.445 -2.146 1 94.62 90 PRO A O 1
ATOM 696 N N . SER A 1 91 ? -0.079 -4.32 -3.043 1 96.38 91 SER A N 1
ATOM 697 C CA . SER A 1 91 ? -0.183 -5.746 -3.324 1 96.38 91 SER A CA 1
ATOM 698 C C . SER A 1 91 ? -1.229 -6.023 -4.398 1 96.38 91 SER A C 1
ATOM 700 O O . SER A 1 91 ? -2.08 -5.18 -4.676 1 96.38 91 SER A O 1
ATOM 702 N N . THR A 1 92 ? -1.068 -7.145 -4.973 1 97.19 92 THR A N 1
ATOM 703 C CA . THR A 1 92 ? -2.082 -7.555 -5.938 1 97.19 92 THR A CA 1
ATOM 704 C C . THR A 1 92 ? -3.449 -7.672 -5.27 1 97.19 92 THR A C 1
ATOM 706 O O . THR A 1 92 ? -4.453 -7.195 -5.809 1 97.19 92 THR A O 1
ATOM 709 N N . SER A 1 93 ? -3.482 -8.258 -4.059 1 96.12 93 SER A N 1
ATOM 710 C CA . SER A 1 93 ? -4.738 -8.352 -3.32 1 96.12 93 SER A CA 1
ATOM 711 C C . SER A 1 93 ? -5.355 -6.977 -3.1 1 96.12 93 SER A C 1
ATOM 713 O O . SER A 1 93 ? -6.559 -6.793 -3.309 1 96.12 93 SER A O 1
ATOM 715 N N . GLY A 1 94 ? -4.52 -6.055 -2.697 1 96.38 94 GLY A N 1
ATOM 716 C CA . GLY A 1 94 ? -5.008 -4.699 -2.488 1 96.38 94 GLY A CA 1
ATOM 717 C C . GLY A 1 94 ? -5.512 -4.043 -3.76 1 96.38 94 GLY A C 1
ATOM 718 O O . GLY A 1 94 ? -6.531 -3.354 -3.746 1 96.38 94 GLY A O 1
ATOM 719 N N . LEU A 1 95 ? -4.84 -4.223 -4.844 1 97.75 95 LEU A N 1
ATOM 720 C CA . LEU A 1 95 ? -5.211 -3.615 -6.117 1 97.75 95 LEU A CA 1
ATOM 721 C C . LEU A 1 95 ? -6.52 -4.203 -6.637 1 97.75 95 LEU A C 1
ATOM 723 O O . LEU A 1 95 ? -7.348 -3.48 -7.195 1 97.75 95 LEU A O 1
ATOM 727 N N . ILE A 1 96 ? -6.699 -5.516 -6.465 1 98 96 ILE A N 1
ATOM 728 C CA . ILE A 1 96 ? -7.949 -6.129 -6.898 1 98 96 ILE A CA 1
ATOM 729 C C . ILE A 1 96 ? -9.109 -5.59 -6.062 1 98 96 ILE A C 1
ATOM 731 O O . ILE A 1 96 ? -10.188 -5.324 -6.59 1 98 96 ILE A O 1
ATOM 735 N N . ARG A 1 97 ? -8.891 -5.414 -4.793 1 96.94 97 ARG A N 1
ATOM 736 C CA . ARG A 1 97 ? -9.922 -4.84 -3.939 1 96.94 97 ARG A CA 1
ATOM 737 C C . ARG A 1 97 ? -10.305 -3.436 -4.406 1 96.94 97 ARG A C 1
ATOM 739 O O . ARG A 1 97 ? -11.484 -3.1 -4.477 1 96.94 97 ARG A O 1
ATOM 746 N N . ASN A 1 98 ? -9.305 -2.615 -4.715 1 96.88 98 ASN A N 1
ATOM 747 C CA . ASN A 1 98 ? -9.562 -1.277 -5.234 1 96.88 98 ASN A CA 1
ATOM 748 C C . ASN A 1 98 ? -10.344 -1.327 -6.547 1 96.88 98 ASN A C 1
ATOM 750 O O . ASN A 1 98 ? -11.266 -0.541 -6.758 1 96.88 98 ASN A O 1
ATOM 754 N N . LEU A 1 99 ? -9.961 -2.266 -7.375 1 97.75 99 LEU A N 1
ATOM 755 C CA . LEU A 1 99 ? -10.672 -2.422 -8.641 1 97.75 99 LEU A CA 1
ATOM 756 C C . LEU A 1 99 ? -12.141 -2.748 -8.398 1 97.75 99 LEU A C 1
ATOM 758 O O . LEU A 1 99 ? -13.023 -2.133 -9 1 97.75 99 LEU A O 1
ATOM 762 N N . THR A 1 100 ? -12.398 -3.721 -7.527 1 97.44 100 THR A N 1
ATOM 763 C CA . THR A 1 100 ? -13.781 -4.133 -7.297 1 97.44 100 THR A CA 1
ATOM 764 C C . THR A 1 100 ? -14.602 -2.979 -6.723 1 97.44 100 THR A C 1
ATOM 766 O O . THR A 1 100 ? -15.773 -2.814 -7.062 1 97.44 100 THR A O 1
ATOM 769 N N . SER A 1 101 ? -13.961 -2.156 -5.883 1 95.31 101 SER A N 1
ATOM 770 C CA . SER A 1 101 ? -14.633 -0.972 -5.363 1 95.31 101 SER A CA 1
ATOM 771 C C . SER A 1 101 ? -14.961 0.013 -6.48 1 95.31 101 SER A C 1
ATOM 773 O O . SER A 1 101 ? -16 0.681 -6.445 1 95.31 101 SER A O 1
ATOM 775 N N . SER A 1 102 ? -14.117 0.106 -7.398 1 95.69 102 SER A N 1
ATOM 776 C CA . SER A 1 102 ? -14.289 1.029 -8.516 1 95.69 102 SER A CA 1
ATOM 777 C C . SER A 1 102 ? -15.359 0.536 -9.484 1 95.69 102 SER A C 1
ATOM 779 O O . SER A 1 102 ? -16.078 1.339 -10.086 1 95.69 102 SER A O 1
ATOM 781 N N . LEU A 1 103 ? -15.469 -0.774 -9.609 1 97.06 103 LEU A N 1
ATOM 782 C CA . LEU A 1 103 ? -16.406 -1.376 -10.547 1 97.06 103 LEU A CA 1
ATOM 783 C C . LEU A 1 103 ? -17.812 -1.423 -9.961 1 97.06 103 LEU A C 1
ATOM 785 O O . LEU A 1 103 ? -18.797 -1.422 -10.695 1 97.06 103 LEU A O 1
ATOM 789 N N . ARG A 1 104 ? -17.938 -1.468 -8.672 1 95.75 104 ARG A N 1
ATOM 790 C CA . ARG A 1 104 ? -19.156 -1.812 -7.949 1 95.75 104 ARG A CA 1
ATOM 791 C C . ARG A 1 104 ? -20.312 -0.92 -8.375 1 95.75 104 ARG A C 1
ATOM 793 O O . ARG A 1 104 ? -21.422 -1.405 -8.609 1 95.75 104 ARG A O 1
ATOM 800 N N . PRO A 1 105 ? -20.047 0.41 -8.523 1 90.69 105 PRO A N 1
ATOM 801 C CA . PRO A 1 105 ? -21.172 1.304 -8.797 1 90.69 105 PRO A CA 1
ATOM 802 C C . PRO A 1 105 ? -21.812 1.042 -10.156 1 90.69 105 PRO A C 1
ATOM 804 O O . PRO A 1 105 ? -22.953 1.442 -10.391 1 90.69 105 PRO A O 1
ATOM 807 N N . LEU A 1 106 ? -21.078 0.365 -11.008 1 90.75 106 LEU A N 1
ATOM 808 C CA . LEU A 1 106 ? -21.594 0.2 -12.367 1 90.75 106 LEU A CA 1
ATOM 809 C C . LEU A 1 106 ? -22.047 -1.235 -12.602 1 90.75 106 LEU A C 1
ATOM 811 O O . LEU A 1 106 ? -22.344 -1.616 -13.734 1 90.75 106 LEU A O 1
ATOM 815 N N . LEU A 1 107 ? -22.062 -2.049 -11.578 1 95.81 107 LEU A N 1
ATOM 816 C CA . LEU A 1 107 ? -22.625 -3.396 -11.562 1 95.81 107 LEU A CA 1
ATOM 817 C C . LEU A 1 107 ? -23.875 -3.453 -10.703 1 95.81 107 LEU A C 1
ATOM 819 O O . LEU A 1 107 ? -24.172 -2.521 -9.953 1 95.81 107 LEU A O 1
ATOM 823 N N . ASN A 1 108 ? -24.734 -4.422 -10.953 1 95.12 108 ASN A N 1
ATOM 824 C CA . ASN A 1 108 ? -25.969 -4.551 -10.188 1 95.12 108 ASN A CA 1
ATOM 825 C C . ASN A 1 108 ? -26.344 -6.016 -9.992 1 95.12 108 ASN A C 1
ATOM 827 O O . ASN A 1 108 ? -25.562 -6.914 -10.289 1 95.12 108 ASN A O 1
ATOM 831 N N . SER A 1 109 ? -27.5 -6.273 -9.445 1 96 109 SER A N 1
ATOM 832 C CA . SER A 1 109 ? -27.938 -7.609 -9.047 1 96 109 SER A CA 1
ATOM 833 C C . SER A 1 109 ? -28.281 -8.469 -10.258 1 96 109 SER A C 1
ATOM 835 O O . SER A 1 109 ? -28.453 -9.68 -10.141 1 96 109 SER A O 1
ATOM 837 N N . ASP A 1 110 ? -28.312 -7.895 -11.422 1 96.69 110 ASP A N 1
ATOM 838 C CA . ASP A 1 110 ? -28.562 -8.641 -12.648 1 96.69 110 ASP A CA 1
ATOM 839 C C . ASP A 1 110 ? -27.25 -9.102 -13.297 1 96.69 110 ASP A C 1
ATOM 841 O O . ASP A 1 110 ? -27.266 -9.898 -14.234 1 96.69 110 ASP A O 1
ATOM 845 N N . SER A 1 111 ? -26.172 -8.609 -12.727 1 97.62 111 SER A N 1
ATOM 846 C CA . SER A 1 111 ? -24.859 -8.969 -13.258 1 97.62 111 SER A CA 1
ATOM 847 C C . SER A 1 111 ? -24.484 -10.398 -12.883 1 97.62 111 SER A C 1
ATOM 849 O O . SER A 1 111 ? -24.969 -10.93 -11.875 1 97.62 111 SER A O 1
ATOM 851 N N . GLU A 1 112 ? -23.703 -11.008 -13.781 1 98.5 112 GLU A N 1
ATOM 852 C CA . GLU A 1 112 ? -23.125 -12.32 -13.492 1 98.5 112 GLU A CA 1
ATOM 853 C C . GLU A 1 112 ? -21.594 -12.258 -13.477 1 98.5 112 GLU A C 1
ATOM 855 O O . GLU A 1 112 ? -21 -11.57 -14.305 1 98.5 112 GLU A O 1
ATOM 860 N N . MET A 1 113 ? -21.062 -12.953 -12.492 1 98.62 113 MET A N 1
ATOM 861 C CA . MET A 1 113 ? -19.609 -13.055 -12.352 1 98.62 113 MET A CA 1
ATOM 862 C C . MET A 1 113 ? -19.156 -14.516 -12.438 1 98.62 113 MET A C 1
ATOM 864 O O . MET A 1 113 ? -19.766 -15.391 -11.812 1 98.62 113 MET A O 1
ATOM 868 N N . ILE A 1 114 ? -18.125 -14.758 -13.227 1 98.88 114 ILE A N 1
ATOM 869 C CA . ILE A 1 114 ? -17.516 -16.078 -13.359 1 98.88 114 ILE A CA 1
ATOM 870 C C . ILE A 1 114 ? -16.078 -16.031 -12.836 1 98.88 114 ILE A C 1
ATOM 872 O O . ILE A 1 114 ? -15.273 -15.211 -13.281 1 98.88 114 ILE A O 1
ATOM 876 N N . VAL A 1 115 ? -15.766 -16.859 -11.859 1 98.5 115 VAL A N 1
ATOM 877 C CA . VAL A 1 115 ? -14.438 -16.906 -11.258 1 98.5 115 VAL A CA 1
ATOM 878 C C . VAL A 1 115 ? -13.883 -18.328 -11.336 1 98.5 115 VAL A C 1
ATOM 880 O O . VAL A 1 115 ? -14.57 -19.297 -10.992 1 98.5 115 VAL A O 1
ATOM 883 N N . SER A 1 116 ? -12.656 -18.453 -11.75 1 98.19 116 SER A N 1
ATOM 884 C CA . SER A 1 116 ? -12.023 -19.766 -11.867 1 98.19 116 SER A CA 1
ATOM 885 C C . SER A 1 116 ? -11.805 -20.391 -10.5 1 98.19 116 SER A C 1
ATOM 887 O O . SER A 1 116 ? -11.398 -19.703 -9.555 1 98.19 116 SER A O 1
ATOM 889 N N . THR A 1 117 ? -11.961 -21.719 -10.406 1 96.44 117 THR A N 1
ATOM 890 C CA . THR A 1 117 ? -11.68 -22.453 -9.188 1 96.44 117 THR A CA 1
ATOM 891 C C . THR A 1 117 ? -10.172 -22.594 -8.984 1 96.44 117 THR A C 1
ATOM 893 O O . THR A 1 117 ? -9.719 -23.047 -7.926 1 96.44 117 THR A O 1
ATOM 896 N N . LEU A 1 118 ? -9.398 -22.156 -9.953 1 96.69 118 LEU A N 1
ATOM 897 C CA . LEU A 1 118 ? -7.945 -22.281 -9.859 1 96.69 118 LEU A CA 1
ATOM 898 C C . LEU A 1 118 ? -7.316 -20.969 -9.391 1 96.69 118 LEU A C 1
ATOM 900 O O . LEU A 1 118 ? -6.09 -20.875 -9.266 1 96.69 118 LEU A O 1
ATOM 904 N N . CYS A 1 119 ? -8.148 -20.016 -9.031 1 94.88 119 CYS A N 1
ATOM 905 C CA . CYS A 1 119 ? -7.664 -18.688 -8.664 1 94.88 119 CYS A CA 1
ATOM 906 C C . CYS A 1 119 ? -6.992 -18.719 -7.297 1 94.88 119 CYS A C 1
ATOM 908 O O . CYS A 1 119 ? -7.422 -19.453 -6.402 1 94.88 119 CYS A O 1
ATOM 910 N N . HIS A 1 120 ? -5.953 -17.906 -7.188 1 94.62 120 HIS A N 1
ATOM 911 C CA . HIS A 1 120 ? -5.336 -17.562 -5.91 1 94.62 120 HIS A CA 1
ATOM 912 C C . HIS A 1 120 ? -6.285 -16.75 -5.043 1 94.62 120 HIS A C 1
ATOM 914 O O . HIS A 1 120 ? -7.105 -15.984 -5.559 1 94.62 120 HIS A O 1
ATOM 920 N N . GLU A 1 121 ? -6.141 -16.812 -3.77 1 92.12 121 GLU A N 1
ATOM 921 C CA . GLU A 1 121 ? -7.031 -16.156 -2.822 1 92.12 121 GLU A CA 1
ATOM 922 C C . GLU A 1 121 ? -6.918 -14.633 -2.928 1 92.12 121 GLU A C 1
ATOM 924 O O . GLU A 1 121 ? -7.832 -13.914 -2.529 1 92.12 121 GLU A O 1
ATOM 929 N N . SER A 1 122 ? -5.785 -14.133 -3.42 1 89.75 122 SER A N 1
ATOM 930 C CA . SER A 1 122 ? -5.625 -12.695 -3.627 1 89.75 122 SER A CA 1
ATOM 931 C C . SER A 1 122 ? -6.777 -12.125 -4.449 1 89.75 122 SER A C 1
ATOM 933 O O . SER A 1 122 ? -7.211 -10.992 -4.223 1 89.75 122 SER A O 1
ATOM 935 N N . GLY A 1 123 ? -7.203 -12.867 -5.359 1 93.25 123 GLY A N 1
ATOM 936 C CA . GLY A 1 123 ? -8.328 -12.445 -6.18 1 93.25 123 GLY A CA 1
ATOM 937 C C . GLY A 1 123 ? -9.672 -12.844 -5.594 1 93.25 123 GLY A C 1
ATOM 938 O O . GLY A 1 123 ? -10.562 -12.008 -5.453 1 93.25 123 GLY A O 1
ATOM 939 N N . VAL A 1 124 ? -9.781 -14.062 -5.18 1 94.44 124 VAL A N 1
ATOM 940 C CA . VAL A 1 124 ? -11.047 -14.656 -4.758 1 94.44 124 VAL A CA 1
ATOM 941 C C . VAL A 1 124 ? -11.664 -13.82 -3.637 1 94.44 124 VAL A C 1
ATOM 943 O O . VAL A 1 124 ? -12.867 -13.555 -3.637 1 94.44 124 VAL A O 1
ATOM 946 N N . THR A 1 125 ? -10.836 -13.383 -2.758 1 93.56 125 THR A N 1
ATOM 947 C CA . THR A 1 125 ? -11.297 -12.602 -1.613 1 93.56 125 THR A CA 1
ATOM 948 C C . THR A 1 125 ? -12.07 -11.367 -2.074 1 93.56 125 THR A C 1
ATOM 950 O O . THR A 1 125 ? -13.172 -11.102 -1.584 1 93.56 125 THR A O 1
ATOM 953 N N . SER A 1 126 ? -11.57 -10.664 -2.994 1 96.06 126 SER A N 1
ATOM 954 C CA . SER A 1 126 ? -12.172 -9.422 -3.471 1 96.06 126 SER A CA 1
ATOM 955 C C . SER A 1 126 ? -13.367 -9.695 -4.367 1 96.06 126 SER A C 1
ATOM 957 O O . SER A 1 126 ? -14.367 -8.969 -4.32 1 96.06 126 SER A O 1
ATOM 959 N N . TRP A 1 127 ? -13.281 -10.742 -5.203 1 97.25 127 TRP A N 1
ATOM 960 C CA . TRP A 1 127 ? -14.391 -11.094 -6.086 1 97.25 127 TRP A CA 1
ATOM 961 C C . TRP A 1 127 ? -15.609 -11.539 -5.281 1 97.25 127 TRP A C 1
ATOM 963 O O . TRP A 1 127 ? -16.734 -11.133 -5.578 1 97.25 127 TRP A O 1
ATOM 973 N N . VAL A 1 128 ? -15.359 -12.328 -4.258 1 95.19 128 VAL A N 1
ATOM 974 C CA . VAL A 1 128 ? -16.438 -12.789 -3.395 1 95.19 128 VAL A CA 1
ATOM 975 C C . VAL A 1 128 ? -17.078 -11.602 -2.678 1 95.19 128 VAL A C 1
ATOM 977 O O . VAL A 1 128 ? -18.297 -11.516 -2.568 1 95.19 128 VAL A O 1
ATOM 980 N N . ALA A 1 129 ? -16.234 -10.703 -2.178 1 93.88 129 ALA A N 1
ATOM 981 C CA . ALA A 1 129 ? -16.75 -9.516 -1.508 1 93.88 129 ALA A CA 1
ATOM 982 C C . ALA A 1 129 ? -17.609 -8.68 -2.451 1 93.88 129 ALA A C 1
ATOM 984 O O . ALA A 1 129 ? -18.672 -8.188 -2.057 1 93.88 129 ALA A O 1
ATOM 985 N N . LEU A 1 130 ? -17.156 -8.492 -3.682 1 96.5 130 LEU A N 1
ATOM 986 C CA . LEU A 1 130 ? -17.922 -7.754 -4.676 1 96.5 130 LEU A CA 1
ATOM 987 C C . LEU A 1 130 ? -19.266 -8.43 -4.945 1 96.5 130 LEU A C 1
ATOM 989 O O . LEU A 1 130 ? -20.312 -7.77 -4.945 1 96.5 130 LEU A O 1
ATOM 993 N N . ALA A 1 131 ? -19.25 -9.758 -5.148 1 96.94 131 ALA A N 1
ATOM 994 C CA . ALA A 1 131 ? -20.469 -10.508 -5.41 1 96.94 131 ALA A CA 1
ATOM 995 C C . ALA A 1 131 ? -21.469 -10.352 -4.266 1 96.94 131 ALA A C 1
ATOM 997 O O . ALA A 1 131 ? -22.656 -10.086 -4.496 1 96.94 131 ALA A O 1
ATOM 998 N N . ARG A 1 132 ? -20.984 -10.477 -3.082 1 93.25 132 ARG A N 1
ATOM 999 C CA . ARG A 1 132 ? -21.828 -10.328 -1.903 1 93.25 132 ARG A CA 1
ATOM 1000 C C . ARG A 1 132 ? -22.453 -8.938 -1.854 1 93.25 132 ARG A C 1
ATOM 1002 O O . ARG A 1 132 ? -23.641 -8.797 -1.545 1 93.25 132 ARG A O 1
ATOM 1009 N N . SER A 1 133 ? -21.672 -7.957 -2.137 1 92.25 133 SER A N 1
ATOM 1010 C CA . SER A 1 133 ? -22.156 -6.578 -2.088 1 92.25 133 SER A CA 1
ATOM 1011 C C . SER A 1 133 ? -23.25 -6.34 -3.125 1 92.25 133 SER A C 1
ATOM 1013 O O . SER A 1 133 ? -24.078 -5.445 -2.961 1 92.25 133 SER A O 1
ATOM 1015 N N . LEU A 1 134 ? -23.219 -7.141 -4.184 1 95.25 134 LEU A N 1
ATOM 1016 C CA . LEU A 1 134 ? -24.203 -7.012 -5.262 1 95.25 134 LEU A CA 1
ATOM 1017 C C . LEU A 1 134 ? -25.391 -7.922 -5.027 1 95.25 134 LEU A C 1
ATOM 1019 O O . LEU A 1 134 ? -26.406 -7.809 -5.719 1 95.25 134 LEU A O 1
ATOM 1023 N N . GLY A 1 135 ? -25.266 -8.867 -4.082 1 95.38 135 GLY A N 1
ATOM 1024 C CA . GLY A 1 135 ? -26.312 -9.844 -3.838 1 95.38 135 GLY A CA 1
ATOM 1025 C C . GLY A 1 135 ? -26.391 -10.922 -4.906 1 95.38 135 GLY A C 1
ATOM 1026 O O . GLY A 1 135 ? -27.469 -11.398 -5.242 1 95.38 135 GLY A O 1
ATOM 1027 N N . ILE A 1 136 ? -25.234 -11.18 -5.539 1 96.62 136 ILE A N 1
ATOM 1028 C CA . ILE A 1 136 ? -25.219 -12.195 -6.59 1 96.62 136 ILE A CA 1
ATOM 1029 C C . ILE A 1 136 ? -24.359 -13.375 -6.168 1 96.62 136 ILE A C 1
ATOM 1031 O O . ILE A 1 136 ? -23.547 -13.258 -5.242 1 96.62 136 ILE A O 1
ATOM 1035 N N . GLU A 1 137 ? -24.578 -14.5 -6.863 1 95.31 137 GLU A N 1
ATOM 1036 C CA . GLU A 1 137 ? -23.719 -15.672 -6.672 1 95.31 137 GLU A CA 1
ATOM 1037 C C . GLU A 1 137 ? -22.656 -15.766 -7.77 1 95.31 137 GLU A C 1
ATOM 1039 O O . GLU A 1 137 ? -22.938 -15.445 -8.93 1 95.31 137 GLU A O 1
ATOM 1044 N N . ILE A 1 138 ? -21.547 -16.234 -7.41 1 97.75 138 ILE A N 1
ATOM 1045 C CA . ILE A 1 138 ? -20.469 -16.453 -8.359 1 97.75 138 ILE A CA 1
ATOM 1046 C C . ILE A 1 138 ? -20.688 -17.781 -9.086 1 97.75 138 ILE A C 1
ATOM 1048 O O . ILE A 1 138 ? -21 -18.797 -8.453 1 97.75 138 ILE A O 1
ATOM 1052 N N . LYS A 1 139 ? -20.594 -17.781 -10.422 1 98.56 139 LYS A N 1
ATOM 1053 C CA . LYS A 1 139 ? -20.438 -19 -11.203 1 98.56 139 LYS A CA 1
ATOM 1054 C C . LYS A 1 139 ? -18.984 -19.469 -11.227 1 98.56 139 LYS A C 1
ATOM 1056 O O . LYS A 1 139 ? -18.125 -18.812 -11.82 1 98.56 139 LYS A O 1
ATOM 1061 N N . TRP A 1 140 ? -18.766 -20.578 -10.617 1 97.56 140 TRP A N 1
ATOM 1062 C CA . TRP A 1 140 ? -17.406 -21.078 -10.516 1 97.56 140 TRP A CA 1
ATOM 1063 C C . TRP A 1 140 ? -17 -21.828 -11.773 1 97.56 140 TRP A C 1
ATOM 1065 O O . TRP A 1 140 ? -17.703 -22.766 -12.188 1 97.56 140 TRP A O 1
ATOM 1075 N N . TRP A 1 141 ? -15.922 -21.406 -12.414 1 98.25 141 TRP A N 1
ATOM 1076 C CA . TRP A 1 141 ? -15.359 -22 -13.625 1 98.25 141 TRP A CA 1
ATOM 1077 C C . TRP A 1 141 ? -14.305 -23.047 -13.273 1 98.25 141 TRP A C 1
ATOM 1079 O O . TRP A 1 141 ? -13.203 -22.719 -12.852 1 98.25 141 TRP A O 1
ATOM 1089 N N . SER A 1 142 ? -14.602 -24.297 -13.492 1 96.25 142 SER A N 1
ATOM 1090 C CA . SER A 1 142 ? -13.727 -25.406 -13.125 1 96.25 142 SER A CA 1
ATOM 1091 C C . SER A 1 142 ? -13.078 -26.031 -14.359 1 96.25 142 SER A C 1
ATOM 1093 O O . SER A 1 142 ? -13.672 -26.031 -15.438 1 96.25 142 SER A O 1
ATOM 1095 N N . PRO A 1 143 ? -11.859 -26.516 -14.219 1 95.56 143 PRO A N 1
ATOM 1096 C CA . PRO A 1 143 ? -11.266 -27.281 -15.312 1 95.56 143 PRO A CA 1
ATOM 1097 C C . PRO A 1 143 ? -12.023 -28.578 -15.609 1 95.56 143 PRO A C 1
ATOM 1099 O O . PRO A 1 143 ? -12.789 -29.047 -14.766 1 95.56 143 PRO A O 1
ATOM 1102 N N . PRO A 1 144 ? -11.758 -29.094 -16.812 1 93.69 144 PRO A N 1
ATOM 1103 C CA . PRO A 1 144 ? -12.359 -30.406 -17.094 1 93.69 144 PRO A CA 1
ATOM 1104 C C . PRO A 1 144 ? -11.789 -31.516 -16.203 1 93.69 144 PRO A C 1
ATOM 1106 O O . PRO A 1 144 ? -10.625 -31.438 -15.789 1 93.69 144 PRO A O 1
ATOM 1109 N N . GLY A 1 145 ? -12.578 -32.594 -15.891 1 88.62 145 GLY A N 1
ATOM 1110 C CA . GLY A 1 145 ? -12.07 -33.75 -15.18 1 88.62 145 GLY A CA 1
ATOM 1111 C C . GLY A 1 145 ? -12.562 -33.844 -13.75 1 88.62 145 GLY A C 1
ATOM 1112 O O . GLY A 1 145 ? -12.391 -34.875 -13.094 1 88.62 145 GLY A O 1
ATOM 1113 N N . GLY A 1 146 ? -13.141 -32.719 -13.156 1 83.31 146 GLY A N 1
ATOM 1114 C CA . GLY A 1 146 ? -13.758 -32.781 -11.836 1 83.31 146 GLY A CA 1
ATOM 1115 C C . GLY A 1 146 ? -12.75 -32.812 -10.703 1 83.31 146 GLY A C 1
ATOM 1116 O O . GLY A 1 146 ? -11.648 -32.281 -10.828 1 83.31 146 GLY A O 1
ATOM 1117 N N . ARG A 1 147 ? -13.133 -33.438 -9.562 1 88.19 147 ARG A N 1
ATOM 1118 C CA . ARG A 1 147 ? -12.297 -33.562 -8.367 1 88.19 147 ARG A CA 1
ATOM 1119 C C . ARG A 1 147 ? -11.188 -34.562 -8.578 1 88.19 147 ARG A C 1
ATOM 1121 O O . ARG A 1 147 ? -11.336 -35.5 -9.367 1 88.19 147 ARG A O 1
ATOM 1128 N N . PHE A 1 148 ? -10.07 -34.406 -7.906 1 92.94 148 PHE A N 1
ATOM 1129 C CA . PHE A 1 148 ? -8.883 -35.25 -7.953 1 92.94 148 PHE A CA 1
ATOM 1130 C C . PHE A 1 148 ? -8.219 -35.156 -9.32 1 92.94 148 PHE A C 1
ATOM 1132 O O . PHE A 1 148 ? -7.766 -36.188 -9.852 1 92.94 148 PHE A O 1
ATOM 1139 N N . ASN A 1 149 ? -8.273 -34 -9.867 1 93.12 149 ASN A N 1
ATOM 1140 C CA . ASN A 1 149 ? -7.633 -33.688 -11.148 1 93.12 149 ASN A CA 1
ATOM 1141 C C . ASN A 1 149 ? -6.184 -33.25 -10.961 1 93.12 149 ASN A C 1
ATOM 1143 O O . ASN A 1 149 ? -5.918 -32.062 -10.688 1 93.12 149 ASN A O 1
ATOM 1147 N N . ASN A 1 150 ? -5.27 -34.125 -11.25 1 94.94 150 ASN A N 1
ATOM 1148 C CA . ASN A 1 150 ? -3.857 -33.875 -11.008 1 94.94 150 ASN A CA 1
ATOM 1149 C C . ASN A 1 150 ? -3.254 -33 -12.117 1 94.94 150 ASN A C 1
ATOM 1151 O O . ASN A 1 150 ? -2.133 -32.5 -11.992 1 94.94 150 ASN A O 1
ATOM 1155 N N . THR A 1 151 ? -3.977 -32.781 -13.188 1 93.31 151 THR A N 1
ATOM 1156 C CA . THR A 1 151 ? -3.471 -32 -14.312 1 93.31 151 THR A CA 1
ATOM 1157 C C . THR A 1 151 ? -4.441 -30.891 -14.672 1 93.31 151 THR A C 1
ATOM 1159 O O . THR A 1 151 ? -4.652 -30.594 -15.852 1 93.31 151 THR A O 1
ATOM 1162 N N . ALA A 1 152 ? -5.051 -30.328 -13.711 1 94 152 ALA A N 1
ATOM 1163 C CA . ALA A 1 152 ? -6.102 -29.328 -13.891 1 94 152 ALA A CA 1
ATOM 1164 C C . ALA A 1 152 ? -5.613 -28.172 -14.766 1 94 152 ALA A C 1
ATOM 1166 O O . ALA A 1 152 ? -4.555 -27.594 -14.5 1 94 152 ALA A O 1
ATOM 1167 N N . LYS A 1 153 ? -6.289 -27.891 -15.773 1 95 153 LYS A N 1
ATOM 1168 C CA . LYS A 1 153 ? -6.098 -26.781 -16.703 1 95 153 LYS A CA 1
ATOM 1169 C C . LYS A 1 153 ? -7.438 -26.234 -17.203 1 95 153 LYS A C 1
ATOM 1171 O O . LYS A 1 153 ? -8.305 -27 -17.609 1 95 153 LYS A O 1
ATOM 1176 N N . LEU A 1 154 ? -7.555 -24.969 -17.172 1 96.38 154 LEU A N 1
ATOM 1177 C CA . LEU A 1 154 ? -8.797 -24.344 -17.625 1 96.38 154 LEU A CA 1
ATOM 1178 C C . LEU A 1 154 ? -8.961 -24.516 -19.141 1 96.38 154 LEU A C 1
ATOM 1180 O O . LEU A 1 154 ? -7.973 -24.609 -19.859 1 96.38 154 LEU A O 1
ATOM 1184 N N . SER A 1 155 ? -10.234 -24.609 -19.562 1 96.19 155 SER A N 1
ATOM 1185 C CA . SER A 1 155 ? -10.57 -24.688 -20.984 1 96.19 155 SER A CA 1
ATOM 1186 C C . SER A 1 155 ? -11.75 -23.781 -21.328 1 96.19 155 SER A C 1
ATOM 1188 O O . SER A 1 155 ? -12.656 -23.609 -20.516 1 96.19 155 SER A O 1
ATOM 1190 N N . VAL A 1 156 ? -11.68 -23.266 -22.562 1 97.88 156 VAL A N 1
ATOM 1191 C CA . VAL A 1 156 ? -12.781 -22.422 -23.016 1 97.88 156 VAL A CA 1
ATOM 1192 C C . VAL A 1 156 ? -14.047 -23.266 -23.156 1 97.88 156 VAL A C 1
ATOM 1194 O O . VAL A 1 156 ? -15.156 -22.734 -23.031 1 97.88 156 VAL A O 1
ATOM 1197 N N . GLU A 1 157 ? -13.883 -24.562 -23.344 1 97.38 157 GLU A N 1
ATOM 1198 C CA . GLU A 1 157 ? -15.031 -25.453 -23.484 1 97.38 157 GLU A CA 1
ATOM 1199 C C . GLU A 1 157 ? -15.859 -25.516 -22.203 1 97.38 157 GLU A C 1
ATOM 1201 O O . GLU A 1 157 ? -17.078 -25.656 -22.266 1 97.38 157 GLU A O 1
ATOM 1206 N N . THR A 1 158 ? -15.227 -25.375 -21.047 1 97.5 158 THR A N 1
ATOM 1207 C CA . THR A 1 158 ? -15.961 -25.391 -19.781 1 97.5 158 THR A CA 1
ATOM 1208 C C . THR A 1 158 ? -16.406 -23.984 -19.406 1 97.5 158 THR A C 1
ATOM 1210 O O . THR A 1 158 ? -17.25 -23.828 -18.516 1 97.5 158 THR A O 1
ATOM 1213 N N . LEU A 1 159 ? -15.883 -22.984 -20.062 1 98.69 159 LEU A N 1
ATOM 1214 C CA . LEU A 1 159 ? -16.266 -21.594 -19.812 1 98.69 159 LEU A CA 1
ATOM 1215 C C . LEU A 1 159 ? -17.531 -21.234 -20.562 1 98.69 159 LEU A C 1
ATOM 1217 O O . LEU A 1 159 ? -18.422 -20.578 -20 1 98.69 159 LEU A O 1
ATOM 1221 N N . LYS A 1 160 ? -17.703 -21.641 -21.75 1 98.5 160 LYS A N 1
ATOM 1222 C CA . LYS A 1 160 ? -18.734 -21.219 -22.688 1 98.5 160 LYS A CA 1
ATOM 1223 C C . LYS A 1 160 ? -20.125 -21.422 -22.094 1 98.5 160 LYS A C 1
ATOM 1225 O O . LYS A 1 160 ? -20.953 -20.516 -22.141 1 98.5 160 LYS A O 1
ATOM 1230 N N . PRO A 1 161 ? -20.375 -22.578 -21.469 1 98.31 161 PRO A N 1
ATOM 1231 C CA . PRO A 1 161 ? -21.734 -22.797 -20.938 1 98.31 161 PRO A CA 1
ATOM 1232 C C . PRO A 1 161 ? -22.062 -21.875 -19.781 1 98.31 161 PRO A C 1
ATOM 1234 O O . PRO A 1 161 ? -23.234 -21.734 -19.406 1 98.31 161 PRO A O 1
ATOM 1237 N N . LEU A 1 162 ? -21.078 -21.234 -19.188 1 98.62 162 LEU A N 1
ATOM 1238 C CA . LEU A 1 162 ? -21.312 -20.375 -18.031 1 98.62 162 LEU A CA 1
ATOM 1239 C C . LEU A 1 162 ? -21.641 -18.953 -18.469 1 98.62 162 LEU A C 1
ATOM 1241 O O . LEU A 1 162 ? -22.141 -18.156 -17.688 1 98.62 162 LEU A O 1
ATOM 1245 N N . LEU A 1 163 ? -21.281 -18.641 -19.703 1 98.62 163 LEU A N 1
ATOM 1246 C CA . LEU A 1 163 ? -21.5 -17.297 -20.219 1 98.62 163 LEU A CA 1
ATOM 1247 C C . LEU A 1 163 ? -22.969 -17.062 -20.547 1 98.62 163 LEU A C 1
ATOM 1249 O O . LEU A 1 163 ? -23.656 -17.984 -20.984 1 98.62 163 LEU A O 1
ATOM 1253 N N . SER A 1 164 ? -23.438 -15.883 -20.359 1 98.5 164 SER A N 1
ATOM 1254 C CA . SER A 1 164 ? -24.766 -15.398 -20.734 1 98.5 164 SER A CA 1
ATOM 1255 C C . SER A 1 164 ? -24.734 -13.914 -21.062 1 98.5 164 SER A C 1
ATOM 1257 O O . SER A 1 164 ? -23.734 -13.242 -20.844 1 98.5 164 SER A O 1
ATOM 1259 N N . PRO A 1 165 ? -25.812 -13.414 -21.547 1 98.06 165 PRO A N 1
ATOM 1260 C CA . PRO A 1 165 ? -25.859 -11.977 -21.844 1 98.06 165 PRO A CA 1
ATOM 1261 C C . PRO A 1 165 ? -25.688 -11.109 -20.594 1 98.06 165 PRO A C 1
ATOM 1263 O O . PRO A 1 165 ? -25.438 -9.906 -20.703 1 98.06 165 PRO A O 1
ATOM 1266 N N . LYS A 1 166 ? -25.766 -11.75 -19.422 1 98.06 166 LYS A N 1
ATOM 1267 C CA . LYS A 1 166 ? -25.672 -11.016 -18.156 1 98.06 166 LYS A CA 1
ATOM 1268 C C . LYS A 1 166 ? -24.25 -11.039 -17.609 1 98.06 166 LYS A C 1
ATOM 1270 O O . LYS A 1 166 ? -23.953 -10.367 -16.625 1 98.06 166 LYS A O 1
ATOM 1275 N N . THR A 1 167 ? -23.344 -11.781 -18.234 1 98.62 167 THR A N 1
ATOM 1276 C CA . THR A 1 167 ? -21.969 -11.875 -17.766 1 98.62 167 THR A CA 1
ATOM 1277 C C . THR A 1 167 ? -21.266 -10.531 -17.875 1 98.62 167 THR A C 1
ATOM 1279 O O . THR A 1 167 ? -21.281 -9.898 -18.922 1 98.62 167 THR A O 1
ATOM 1282 N N . ARG A 1 168 ? -20.703 -10.094 -16.75 1 98.5 168 ARG A N 1
ATOM 1283 C CA . ARG A 1 168 ? -20.016 -8.805 -16.75 1 98.5 168 ARG A CA 1
ATOM 1284 C C . ARG A 1 168 ? -18.531 -8.969 -16.422 1 98.5 168 ARG A C 1
ATOM 1286 O O . ARG A 1 168 ? -17.719 -8.148 -16.828 1 98.5 168 ARG A O 1
ATOM 1293 N N . LEU A 1 169 ? -18.188 -10.008 -15.672 1 98.75 169 LEU A N 1
ATOM 1294 C CA . LEU A 1 169 ? -16.797 -10.18 -15.25 1 98.75 169 LEU A CA 1
ATOM 1295 C C . LEU A 1 169 ? -16.406 -11.648 -15.242 1 98.75 169 LEU A C 1
ATOM 1297 O O . LEU A 1 169 ? -17.141 -12.484 -14.695 1 98.75 169 LEU A O 1
ATOM 1301 N N . VAL A 1 170 ? -15.344 -11.992 -15.867 1 98.88 170 VAL A N 1
ATOM 1302 C CA . VAL A 1 170 ? -14.703 -13.305 -15.836 1 98.88 170 VAL A CA 1
ATOM 1303 C C . VAL A 1 170 ? -13.289 -13.172 -15.273 1 98.88 170 VAL A C 1
ATOM 1305 O O . VAL A 1 170 ? -12.5 -12.336 -15.734 1 98.88 170 VAL A O 1
ATOM 1308 N N . CYS A 1 171 ? -12.961 -13.953 -14.25 1 98.75 171 CYS A N 1
ATOM 1309 C CA . CYS A 1 171 ? -11.688 -13.836 -13.555 1 98.75 171 CYS A CA 1
ATOM 1310 C C . CYS A 1 171 ? -10.93 -15.164 -13.578 1 98.75 171 CYS A C 1
ATOM 1312 O O . CYS A 1 171 ? -11.508 -16.219 -13.32 1 98.75 171 CYS A O 1
ATOM 1314 N N . CYS A 1 172 ? -9.633 -15.141 -13.867 1 98.62 172 CYS A N 1
ATOM 1315 C CA . CYS A 1 172 ? -8.789 -16.328 -13.828 1 98.62 172 CYS A CA 1
ATOM 1316 C C . CYS A 1 172 ? -7.324 -15.961 -13.656 1 98.62 172 CYS A C 1
ATOM 1318 O O . CYS A 1 172 ? -6.977 -14.773 -13.656 1 98.62 172 CYS A O 1
ATOM 1320 N N . GLY A 1 173 ? -6.543 -16.922 -13.359 1 98.12 173 GLY A N 1
ATOM 1321 C CA . GLY A 1 173 ? -5.102 -16.734 -13.336 1 98.12 173 GLY A CA 1
ATOM 1322 C C . GLY A 1 173 ? -4.441 -17.047 -14.672 1 98.12 173 GLY A C 1
ATOM 1323 O O . GLY A 1 173 ? -4.918 -17.906 -15.422 1 98.12 173 GLY A O 1
ATOM 1324 N N . HIS A 1 174 ? -3.346 -16.391 -14.945 1 98.62 174 HIS A N 1
ATOM 1325 C CA . HIS A 1 174 ? -2.57 -16.688 -16.141 1 98.62 174 HIS A CA 1
ATOM 1326 C C . HIS A 1 174 ? -1.845 -18.031 -16.016 1 98.62 174 HIS A C 1
ATOM 1328 O O . HIS A 1 174 ? -1.782 -18.797 -16.969 1 98.62 174 HIS A O 1
ATOM 1334 N N . VAL A 1 175 ? -1.265 -18.203 -14.867 1 97.94 175 VAL A N 1
ATOM 1335 C CA . VAL A 1 175 ? -0.591 -19.438 -14.461 1 97.94 175 VAL A CA 1
ATOM 1336 C C . VAL A 1 175 ? -1.096 -19.875 -13.094 1 97.94 175 VAL A C 1
ATOM 1338 O O . VAL A 1 175 ? -1.263 -19.062 -12.188 1 97.94 175 VAL A O 1
ATOM 1341 N N . SER A 1 176 ? -1.476 -21.125 -12.984 1 95.38 176 SER A N 1
ATOM 1342 C CA . SER A 1 176 ? -1.789 -21.641 -11.656 1 95.38 176 SER A CA 1
ATOM 1343 C C . SER A 1 176 ? -0.544 -21.703 -10.773 1 95.38 176 SER A C 1
ATOM 1345 O O . SER A 1 176 ? 0.471 -22.281 -11.164 1 95.38 176 SER A O 1
ATOM 1347 N N . ASN A 1 177 ? -0.685 -21.125 -9.578 1 96.56 177 ASN A N 1
ATOM 1348 C CA . ASN A 1 177 ? 0.468 -21.156 -8.688 1 96.56 177 ASN A CA 1
ATOM 1349 C C . ASN A 1 177 ? 0.605 -22.516 -7.996 1 96.56 177 ASN A C 1
ATOM 1351 O O . ASN A 1 177 ? 1.471 -22.688 -7.137 1 96.56 177 ASN A O 1
ATOM 1355 N N . ILE A 1 178 ? -0.248 -23.438 -8.328 1 97.19 178 ILE A N 1
ATOM 1356 C CA . ILE A 1 178 ? -0.153 -24.812 -7.852 1 97.19 178 ILE A CA 1
ATOM 1357 C C . ILE A 1 178 ? 0.33 -25.719 -8.977 1 97.19 178 ILE A C 1
ATOM 1359 O O . ILE A 1 178 ? 1.312 -26.453 -8.82 1 97.19 178 ILE A O 1
ATOM 1363 N N . PHE A 1 179 ? -0.16 -25.547 -10.141 1 96.25 179 PHE A N 1
ATOM 1364 C CA . PHE A 1 179 ? 0.091 -26.5 -11.227 1 96.25 179 PHE A CA 1
ATOM 1365 C C . PHE A 1 179 ? 1.217 -26 -12.125 1 96.25 179 PHE A C 1
ATOM 1367 O O . PHE A 1 179 ? 1.782 -26.781 -12.898 1 96.25 179 PHE A O 1
ATOM 1374 N N . GLY A 1 180 ? 1.538 -24.766 -12.07 1 96.75 180 GLY A N 1
ATOM 1375 C CA . GLY A 1 180 ? 2.525 -24.203 -12.984 1 96.75 180 GLY A CA 1
ATOM 1376 C C . GLY A 1 180 ? 2.049 -24.141 -14.422 1 96.75 180 GLY A C 1
ATOM 1377 O O . GLY A 1 180 ? 2.764 -23.656 -15.297 1 96.75 180 GLY A O 1
ATOM 1378 N N . THR A 1 181 ? 0.858 -24.531 -14.672 1 96 181 THR A N 1
ATOM 1379 C CA . THR A 1 181 ? 0.277 -24.641 -16 1 96 181 THR A CA 1
ATOM 1380 C C . THR A 1 181 ? -0.069 -23.266 -16.562 1 96 181 THR A C 1
ATOM 1382 O O . THR A 1 181 ? -0.603 -22.422 -15.836 1 96 181 THR A O 1
ATOM 1385 N N . ILE A 1 182 ? 0.242 -23.078 -17.828 1 97.69 182 ILE A N 1
ATOM 1386 C CA . ILE A 1 182 ? -0.043 -21.828 -18.531 1 97.69 182 ILE A CA 1
ATOM 1387 C C . ILE A 1 182 ? -1.423 -21.891 -19.172 1 97.69 182 ILE A C 1
ATOM 1389 O O . ILE A 1 182 ? -1.729 -22.844 -19.891 1 97.69 182 ILE A O 1
ATOM 1393 N N . HIS A 1 183 ? -2.273 -20.938 -18.922 1 97.94 183 HIS A N 1
ATOM 1394 C CA . HIS A 1 183 ? -3.594 -20.859 -19.531 1 97.94 183 HIS A CA 1
ATOM 1395 C C . HIS A 1 183 ? -3.588 -19.953 -20.75 1 97.94 183 HIS A C 1
ATOM 1397 O O . HIS A 1 183 ? -2.871 -18.953 -20.781 1 97.94 183 HIS A O 1
ATOM 1403 N N . ASP A 1 184 ? -4.359 -20.328 -21.766 1 97.94 184 ASP A N 1
ATOM 1404 C CA . ASP A 1 184 ? -4.461 -19.562 -23.016 1 97.94 184 ASP A CA 1
ATOM 1405 C C . ASP A 1 184 ? -5.379 -18.359 -22.844 1 97.94 184 ASP A C 1
ATOM 1407 O O . ASP A 1 184 ? -6.543 -18.391 -23.234 1 97.94 184 ASP A O 1
ATOM 1411 N N . ILE A 1 185 ? -4.824 -17.234 -22.406 1 98.75 185 ILE A N 1
ATOM 1412 C CA . ILE A 1 185 ? -5.59 -16.062 -22.031 1 98.75 185 ILE A CA 1
ATOM 1413 C C . ILE A 1 185 ? -6.227 -15.438 -23.281 1 98.75 185 ILE A C 1
ATOM 1415 O O . ILE A 1 185 ? -7.344 -14.922 -23.219 1 98.75 185 ILE A O 1
ATOM 1419 N N . ARG A 1 186 ? -5.473 -15.445 -24.375 1 98.75 186 ARG A N 1
ATOM 1420 C CA . ARG A 1 186 ? -6.039 -14.906 -25.609 1 98.75 186 ARG A CA 1
ATOM 1421 C C . ARG A 1 186 ? -7.312 -15.648 -26 1 98.75 186 ARG A C 1
ATOM 1423 O O . ARG A 1 186 ? -8.32 -15.031 -26.344 1 98.75 186 ARG A O 1
ATOM 1430 N N . ALA A 1 187 ? -7.301 -16.984 -25.953 1 98.75 187 ALA A N 1
ATOM 1431 C CA . ALA A 1 187 ? -8.484 -17.781 -26.266 1 98.75 187 ALA A CA 1
ATOM 1432 C C . ALA A 1 187 ? -9.625 -17.453 -25.297 1 98.75 187 ALA A C 1
ATOM 1434 O O . ALA A 1 187 ? -10.789 -17.391 -25.719 1 98.75 187 ALA A O 1
ATOM 1435 N N . VAL A 1 188 ? -9.328 -17.281 -24.016 1 98.88 188 VAL A N 1
ATOM 1436 C CA . VAL A 1 188 ? -10.328 -16.922 -23.016 1 98.88 188 VAL A CA 1
ATOM 1437 C C . VAL A 1 188 ? -10.938 -15.57 -23.359 1 98.88 188 VAL A C 1
ATOM 1439 O O . VAL A 1 188 ? -12.156 -15.406 -23.344 1 98.88 188 VAL A O 1
ATOM 1442 N N . ALA A 1 189 ? -10.086 -14.586 -23.703 1 98.88 189 ALA A N 1
ATOM 1443 C CA . ALA A 1 189 ? -10.539 -13.242 -24.047 1 98.88 189 ALA A CA 1
ATOM 1444 C C . ALA A 1 189 ? -11.492 -13.273 -25.234 1 98.88 189 ALA A C 1
ATOM 1446 O O . ALA A 1 189 ? -12.523 -12.594 -25.25 1 98.88 189 ALA A O 1
ATOM 1447 N N . ASP A 1 190 ? -11.133 -14.07 -26.25 1 98.75 190 ASP A N 1
ATOM 1448 C CA . ASP A 1 190 ? -11.953 -14.172 -27.469 1 98.75 190 ASP A CA 1
ATOM 1449 C C . ASP A 1 190 ? -13.367 -14.625 -27.125 1 98.75 190 ASP A C 1
ATOM 1451 O O . ASP A 1 190 ? -14.336 -14.102 -27.688 1 98.75 190 ASP A O 1
ATOM 1455 N N . VAL A 1 191 ? -13.492 -15.57 -26.234 1 98.62 191 VAL A N 1
ATOM 1456 C CA . VAL A 1 191 ? -14.789 -16.125 -25.875 1 98.62 191 VAL A CA 1
ATOM 1457 C C . VAL A 1 191 ? -15.539 -15.133 -24.969 1 98.62 191 VAL A C 1
ATOM 1459 O O . VAL A 1 191 ? -16.734 -14.914 -25.156 1 98.62 191 VAL A O 1
ATOM 1462 N N . VAL A 1 192 ? -14.891 -14.477 -24.016 1 98.88 192 VAL A N 1
ATOM 1463 C CA . VAL A 1 192 ? -15.492 -13.555 -23.062 1 98.88 192 VAL A CA 1
ATOM 1464 C C . VAL A 1 192 ? -16.031 -12.336 -23.797 1 98.88 192 VAL A C 1
ATOM 1466 O O . VAL A 1 192 ? -17.172 -11.898 -23.547 1 98.88 192 VAL A O 1
ATOM 1469 N N . HIS A 1 193 ? -15.273 -11.805 -24.75 1 98.69 193 HIS A N 1
ATOM 1470 C CA . HIS A 1 193 ? -15.594 -10.539 -25.406 1 98.69 193 HIS A CA 1
ATOM 1471 C C . HIS A 1 193 ? -16.688 -10.727 -26.453 1 98.69 193 HIS A C 1
ATOM 1473 O O . HIS A 1 193 ? -17.172 -9.75 -27.031 1 98.69 193 HIS A O 1
ATOM 1479 N N . ARG A 1 194 ? -17.062 -11.961 -26.703 1 98.25 194 ARG A N 1
ATOM 1480 C CA . ARG A 1 194 ? -18.25 -12.188 -27.516 1 98.25 194 ARG A CA 1
ATOM 1481 C C . ARG A 1 194 ? -19.5 -11.711 -26.797 1 98.25 194 ARG A C 1
ATOM 1483 O O . ARG A 1 194 ? -20.531 -11.43 -27.422 1 98.25 194 ARG A O 1
ATOM 1490 N N . VAL A 1 195 ? -19.453 -11.695 -25.5 1 98.38 195 VAL A N 1
ATOM 1491 C CA . VAL A 1 195 ? -20.562 -11.172 -24.688 1 98.38 195 VAL A CA 1
ATOM 1492 C C . VAL A 1 195 ? -20.391 -9.664 -24.516 1 98.38 195 VAL A C 1
ATOM 1494 O O . VAL A 1 195 ? -19.453 -9.211 -23.844 1 98.38 195 VAL A O 1
ATOM 1497 N N . PRO A 1 196 ? -21.312 -8.906 -25.062 1 96.62 196 PRO A N 1
ATOM 1498 C CA . PRO A 1 196 ? -21.188 -7.453 -24.906 1 96.62 196 PRO A CA 1
ATOM 1499 C C . PRO A 1 196 ? -21.125 -7.016 -23.453 1 96.62 196 PRO A C 1
ATOM 1501 O O . PRO A 1 196 ? -21.984 -7.391 -22.656 1 96.62 196 PRO A O 1
ATOM 1504 N N . GLY A 1 197 ? -20.016 -6.293 -23.156 1 96.25 197 GLY A N 1
ATOM 1505 C CA . GLY A 1 197 ? -19.906 -5.734 -21.812 1 96.25 197 GLY A CA 1
ATOM 1506 C C . GLY A 1 197 ? -19.141 -6.629 -20.859 1 96.25 197 GLY A C 1
ATOM 1507 O O . GLY A 1 197 ? -18.812 -6.215 -19.75 1 96.25 197 GLY A O 1
ATOM 1508 N N . ALA A 1 198 ? -18.875 -7.859 -21.234 1 98.5 198 ALA A N 1
ATOM 1509 C CA . ALA A 1 198 ? -18.125 -8.766 -20.375 1 98.5 198 ALA A CA 1
ATOM 1510 C C . ALA A 1 198 ? -16.641 -8.398 -20.344 1 98.5 198 ALA A C 1
ATOM 1512 O O . ALA A 1 198 ? -16.062 -8.102 -21.391 1 98.5 198 ALA A O 1
ATOM 1513 N N . MET A 1 199 ? -16.094 -8.344 -19.156 1 98.81 199 MET A N 1
ATOM 1514 C CA . MET A 1 199 ? -14.695 -7.988 -18.953 1 98.81 199 MET A CA 1
ATOM 1515 C C . MET A 1 199 ? -13.898 -9.188 -18.469 1 98.81 199 MET A C 1
ATOM 1517 O O . MET A 1 199 ? -14.43 -10.047 -17.75 1 98.81 199 MET A O 1
ATOM 1521 N N . LEU A 1 200 ? -12.648 -9.242 -18.828 1 98.94 200 LEU A N 1
ATOM 1522 C CA . LEU A 1 200 ? -11.734 -10.297 -18.406 1 98.94 200 LEU A CA 1
ATOM 1523 C C . LEU A 1 200 ? -10.664 -9.742 -17.469 1 98.94 200 LEU A C 1
ATOM 1525 O O . LEU A 1 200 ? -9.953 -8.797 -17.828 1 98.94 200 LEU A O 1
ATOM 1529 N N . SER A 1 201 ? -10.617 -10.273 -16.266 1 98.88 201 SER A N 1
ATOM 1530 C CA . SER A 1 201 ? -9.586 -9.961 -15.281 1 98.88 201 SER A CA 1
ATOM 1531 C C . SER A 1 201 ? -8.625 -11.133 -15.102 1 98.88 201 SER A C 1
ATOM 1533 O O . SER A 1 201 ? -9.047 -12.25 -14.781 1 98.88 201 SER A O 1
ATOM 1535 N N . VAL A 1 202 ? -7.305 -10.859 -15.219 1 98.88 202 VAL A N 1
ATOM 1536 C CA . VAL A 1 202 ? -6.316 -11.93 -15.18 1 98.88 202 VAL A CA 1
ATOM 1537 C C . VAL A 1 202 ? -5.27 -11.633 -14.109 1 98.88 202 VAL A C 1
ATOM 1539 O O . VAL A 1 202 ? -4.699 -10.539 -14.078 1 98.88 202 VAL A O 1
ATOM 1542 N N . ASP A 1 203 ? -5.098 -12.578 -13.211 1 98.69 203 ASP A N 1
ATOM 1543 C CA . ASP A 1 203 ? -3.998 -12.555 -12.25 1 98.69 203 ASP A CA 1
ATOM 1544 C C . ASP A 1 203 ? -2.729 -13.148 -12.859 1 98.69 203 ASP A C 1
ATOM 1546 O O . ASP A 1 203 ? -2.629 -14.359 -13.047 1 98.69 203 ASP A O 1
ATOM 1550 N N . GLY A 1 204 ? -1.739 -12.281 -13.07 1 98.75 204 GLY A N 1
ATOM 1551 C CA . GLY A 1 204 ? -0.515 -12.703 -13.734 1 98.75 204 GLY A CA 1
ATOM 1552 C C . GLY A 1 204 ? 0.655 -12.859 -12.781 1 98.75 204 GLY A C 1
ATOM 1553 O O . GLY A 1 204 ? 1.812 -12.852 -13.203 1 98.75 204 GLY A O 1
ATOM 1554 N N . VAL A 1 205 ? 0.425 -13.016 -11.516 1 98.56 205 VAL A N 1
ATOM 1555 C CA . VAL A 1 205 ? 1.475 -13.023 -10.5 1 98.56 205 VAL A CA 1
ATOM 1556 C C . VAL A 1 205 ? 2.41 -14.211 -10.734 1 98.56 205 VAL A C 1
ATOM 1558 O O . VAL A 1 205 ? 3.633 -14.062 -10.672 1 98.56 205 VAL A O 1
ATOM 1561 N N . ALA A 1 206 ? 1.884 -15.375 -11.047 1 98.31 206 ALA A N 1
ATOM 1562 C CA . ALA A 1 206 ? 2.703 -16.562 -11.227 1 98.31 206 ALA A CA 1
ATOM 1563 C C . ALA A 1 206 ? 3.277 -16.641 -12.641 1 98.31 206 ALA A C 1
ATOM 1565 O O . ALA A 1 206 ? 4.109 -17.5 -12.938 1 98.31 206 ALA A O 1
ATOM 1566 N N . TRP A 1 207 ? 2.893 -15.75 -13.523 1 98.62 207 TRP A N 1
ATOM 1567 C CA . TRP A 1 207 ? 3.395 -15.641 -14.883 1 98.62 207 TRP A CA 1
ATOM 1568 C C . TRP A 1 207 ? 4.582 -14.688 -14.961 1 98.62 207 TRP A C 1
ATOM 1570 O O . TRP A 1 207 ? 5.598 -14.992 -15.586 1 98.62 207 TRP A O 1
ATOM 1580 N N . ALA A 1 208 ? 4.555 -13.625 -14.258 1 98.69 208 ALA A N 1
ATOM 1581 C CA . ALA A 1 208 ? 5.344 -12.406 -14.461 1 98.69 208 ALA A CA 1
ATOM 1582 C C . ALA A 1 208 ? 6.836 -12.703 -14.336 1 98.69 208 ALA A C 1
ATOM 1584 O O . ALA A 1 208 ? 7.645 -12.164 -15.094 1 98.69 208 ALA A O 1
ATOM 1585 N N . PRO A 1 209 ? 7.289 -13.539 -13.43 1 98.56 209 PRO A N 1
ATOM 1586 C CA . PRO A 1 209 ? 8.727 -13.766 -13.297 1 98.56 209 PRO A CA 1
ATOM 1587 C C . PRO A 1 209 ? 9.305 -14.594 -14.445 1 98.56 209 PRO A C 1
ATOM 1589 O O . PRO A 1 209 ? 10.531 -14.695 -14.586 1 98.56 209 PRO A O 1
ATOM 1592 N N . HIS A 1 210 ? 8.438 -15.164 -15.305 1 98.62 210 HIS A N 1
ATOM 1593 C CA . HIS A 1 210 ? 8.891 -16.234 -16.188 1 98.62 210 HIS A CA 1
ATOM 1594 C C . HIS A 1 210 ? 8.789 -15.828 -17.641 1 98.62 210 HIS A C 1
ATOM 1596 O O . HIS A 1 210 ? 9.492 -16.375 -18.5 1 98.62 210 HIS A O 1
ATOM 1602 N N . ARG A 1 211 ? 7.801 -14.906 -17.922 1 98.12 211 ARG A N 1
ATOM 1603 C CA . ARG A 1 211 ? 7.492 -14.586 -19.312 1 98.12 211 ARG A CA 1
ATOM 1604 C C . ARG A 1 211 ? 7.137 -13.109 -19.469 1 98.12 211 ARG A C 1
ATOM 1606 O O . ARG A 1 211 ? 6.785 -12.445 -18.484 1 98.12 211 ARG A O 1
ATOM 1613 N N . PRO A 1 212 ? 7.254 -12.609 -20.734 1 98.25 212 PRO A N 1
ATOM 1614 C CA . PRO A 1 212 ? 6.805 -11.234 -20.953 1 98.25 212 PRO A CA 1
ATOM 1615 C C . PRO A 1 212 ? 5.289 -11.086 -20.844 1 98.25 212 PRO A C 1
ATOM 1617 O O . PRO A 1 212 ? 4.547 -12 -21.219 1 98.25 212 PRO A O 1
ATOM 1620 N N . ILE A 1 213 ? 4.816 -9.969 -20.422 1 98.69 213 ILE A N 1
ATOM 1621 C CA . ILE A 1 213 ? 3.4 -9.617 -20.359 1 98.69 213 ILE A CA 1
ATOM 1622 C C . ILE A 1 213 ? 3.033 -8.719 -21.547 1 98.69 213 ILE A C 1
ATOM 1624 O O . ILE A 1 213 ? 3.658 -7.68 -21.766 1 98.69 213 ILE A O 1
ATOM 1628 N N . ASP A 1 214 ? 2.1 -9.102 -22.344 1 98.81 214 ASP A N 1
ATOM 1629 C CA . ASP A 1 214 ? 1.571 -8.305 -23.438 1 98.81 214 ASP A CA 1
ATOM 1630 C C . ASP A 1 214 ? 0.049 -8.211 -23.375 1 98.81 214 ASP A C 1
ATOM 1632 O O . ASP A 1 214 ? -0.66 -9.07 -23.891 1 98.81 214 ASP A O 1
ATOM 1636 N N . VAL A 1 215 ? -0.417 -7.125 -22.75 1 98.88 215 VAL A N 1
ATOM 1637 C CA . VAL A 1 215 ? -1.837 -7.004 -22.422 1 98.88 215 VAL A CA 1
ATOM 1638 C C . VAL A 1 215 ? -2.635 -6.789 -23.719 1 98.88 215 VAL A C 1
ATOM 1640 O O . VAL A 1 215 ? -3.816 -7.137 -23.781 1 98.88 215 VAL A O 1
ATOM 1643 N N . LYS A 1 216 ? -1.993 -6.223 -24.75 1 98.62 216 LYS A N 1
ATOM 1644 C CA . LYS A 1 216 ? -2.678 -6.02 -26.016 1 98.62 216 LYS A CA 1
ATOM 1645 C C . LYS A 1 216 ? -2.842 -7.336 -26.766 1 98.62 216 LYS A C 1
ATOM 1647 O O . LYS A 1 216 ? -3.93 -7.648 -27.25 1 98.62 216 LYS A O 1
ATOM 1652 N N . ALA A 1 217 ? -1.753 -8.125 -26.797 1 98.69 217 ALA A N 1
ATOM 1653 C CA . ALA A 1 217 ? -1.815 -9.414 -27.469 1 98.69 217 ALA A CA 1
ATOM 1654 C C . ALA A 1 217 ? -2.834 -10.336 -26.797 1 98.69 217 ALA A C 1
ATOM 1656 O O . ALA A 1 217 ? -3.525 -11.102 -27.469 1 98.69 217 ALA A O 1
ATOM 1657 N N . MET A 1 218 ? -2.967 -10.258 -25.484 1 98.75 218 MET A N 1
ATOM 1658 C CA . MET A 1 218 ? -3.879 -11.102 -24.719 1 98.75 218 MET A CA 1
ATOM 1659 C C . MET A 1 218 ? -5.305 -10.562 -24.781 1 98.75 218 MET A C 1
ATOM 1661 O O . MET A 1 218 ? -6.262 -11.289 -24.516 1 98.75 218 MET A O 1
ATOM 1665 N N . ASP A 1 219 ? -5.457 -9.266 -25.078 1 98.75 219 ASP A N 1
ATOM 1666 C CA . ASP A 1 219 ? -6.742 -8.578 -25.156 1 98.75 219 ASP A CA 1
ATOM 1667 C C . ASP A 1 219 ? -7.477 -8.648 -23.812 1 98.75 219 ASP A C 1
ATOM 1669 O O . ASP A 1 219 ? -8.68 -8.93 -23.766 1 98.75 219 ASP A O 1
ATOM 1673 N N . VAL A 1 220 ? -6.766 -8.516 -22.75 1 98.88 220 VAL A N 1
ATOM 1674 C CA . VAL A 1 220 ? -7.359 -8.531 -21.422 1 98.88 220 VAL A CA 1
ATOM 1675 C C . VAL A 1 220 ? -7.883 -7.141 -21.078 1 98.88 220 VAL A C 1
ATOM 1677 O O . VAL A 1 220 ? -7.449 -6.141 -21.656 1 98.88 220 VAL A O 1
ATOM 1680 N N . ASP A 1 221 ? -8.836 -7.039 -20.156 1 98.94 221 ASP A N 1
ATOM 1681 C CA . ASP A 1 221 ? -9.367 -5.77 -19.688 1 98.94 221 ASP A CA 1
ATOM 1682 C C . ASP A 1 221 ? -8.648 -5.312 -18.422 1 98.94 221 ASP A C 1
ATOM 1684 O O . ASP A 1 221 ? -8.445 -4.113 -18.203 1 98.94 221 ASP A O 1
ATOM 1688 N N . PHE A 1 222 ? -8.328 -6.246 -17.562 1 98.94 222 PHE A N 1
ATOM 1689 C CA . PHE A 1 222 ? -7.539 -6.023 -16.344 1 98.94 222 PHE A CA 1
ATOM 1690 C C . PHE A 1 222 ? -6.445 -7.074 -16.219 1 98.94 222 PHE A C 1
ATOM 1692 O O . PHE A 1 222 ? -6.664 -8.25 -16.516 1 98.94 222 PHE A O 1
ATOM 1699 N N . TYR A 1 223 ? -5.289 -6.676 -15.773 1 98.94 223 TYR A N 1
ATOM 1700 C CA . TYR A 1 223 ? -4.168 -7.574 -15.516 1 98.94 223 TYR A CA 1
ATOM 1701 C C . TYR A 1 223 ? -3.379 -7.121 -14.289 1 98.94 223 TYR A C 1
ATOM 1703 O O . TYR A 1 223 ? -3.133 -5.926 -14.109 1 98.94 223 TYR A O 1
ATOM 1711 N N . PHE A 1 224 ? -3.039 -8.07 -13.438 1 98.56 224 PHE A N 1
ATOM 1712 C CA . PHE A 1 224 ? -2.33 -7.781 -12.203 1 98.56 224 PHE A CA 1
ATOM 1713 C C . PHE A 1 224 ? -1.039 -8.586 -12.117 1 98.56 224 PHE A C 1
ATOM 1715 O O . PHE A 1 224 ? -0.974 -9.719 -12.602 1 98.56 224 PHE A O 1
ATOM 1722 N N . PHE A 1 225 ? -0.056 -8.031 -11.484 1 98.44 225 PHE A N 1
ATOM 1723 C CA . PHE A 1 225 ? 1.084 -8.828 -11.039 1 98.44 225 PHE A CA 1
ATOM 1724 C C . PHE A 1 225 ? 1.805 -8.141 -9.883 1 98.44 225 PHE A C 1
ATOM 1726 O O . PHE A 1 225 ? 1.441 -7.031 -9.492 1 98.44 225 PHE A O 1
ATOM 1733 N N . SER A 1 226 ? 2.707 -8.844 -9.258 1 97.88 226 SER A N 1
ATOM 1734 C CA . SER A 1 226 ? 3.416 -8.391 -8.062 1 97.88 226 SER A CA 1
ATOM 1735 C C . SER A 1 226 ? 4.918 -8.312 -8.312 1 97.88 226 SER A C 1
ATOM 1737 O O . SER A 1 226 ? 5.551 -9.312 -8.656 1 97.88 226 SER A O 1
ATOM 1739 N N . TRP A 1 227 ? 5.492 -7.211 -7.988 1 98.44 227 TRP A N 1
ATOM 1740 C CA . TRP A 1 227 ? 6.926 -7.016 -8.188 1 98.44 227 TRP A CA 1
ATOM 1741 C C . TRP A 1 227 ? 7.73 -7.828 -7.172 1 98.44 227 TRP A C 1
ATOM 1743 O O . TRP A 1 227 ? 8.875 -8.195 -7.438 1 98.44 227 TRP A O 1
ATOM 1753 N N . TYR A 1 228 ? 7.148 -8.141 -6.039 1 95.69 228 TYR A N 1
ATOM 1754 C CA . TYR A 1 228 ? 7.867 -8.891 -5.02 1 95.69 228 TYR A CA 1
ATOM 1755 C C . TYR A 1 228 ? 8.109 -10.328 -5.469 1 95.69 228 TYR A C 1
ATOM 1757 O O . TYR A 1 228 ? 8.93 -11.039 -4.887 1 95.69 228 TYR A O 1
ATOM 1765 N N . LYS A 1 229 ? 7.453 -10.758 -6.527 1 96.88 229 LYS A N 1
ATOM 1766 C CA . LYS A 1 229 ? 7.734 -12.039 -7.156 1 96.88 229 LYS A CA 1
ATOM 1767 C C . LYS A 1 229 ? 8.547 -11.859 -8.438 1 96.88 229 LYS A C 1
ATOM 1769 O O . LYS A 1 229 ? 8.953 -12.844 -9.062 1 96.88 229 LYS A O 1
ATOM 1774 N N . LEU A 1 230 ? 8.742 -10.711 -8.828 1 98.44 230 LEU A N 1
ATOM 1775 C CA . LEU A 1 230 ? 9.484 -10.32 -10.016 1 98.44 230 LEU A CA 1
ATOM 1776 C C . LEU A 1 230 ? 10.688 -9.461 -9.648 1 98.44 230 LEU A C 1
ATOM 1778 O O . LEU A 1 230 ? 10.867 -8.367 -10.18 1 98.44 230 LEU A O 1
ATOM 1782 N N . PHE A 1 231 ? 11.398 -9.953 -8.625 1 98.56 231 PHE A N 1
ATOM 1783 C CA . PHE A 1 231 ? 12.75 -9.555 -8.258 1 98.56 231 PHE A CA 1
ATOM 1784 C C . PHE A 1 231 ? 12.773 -8.125 -7.727 1 98.56 231 PHE A C 1
ATOM 1786 O O . PHE A 1 231 ? 13.7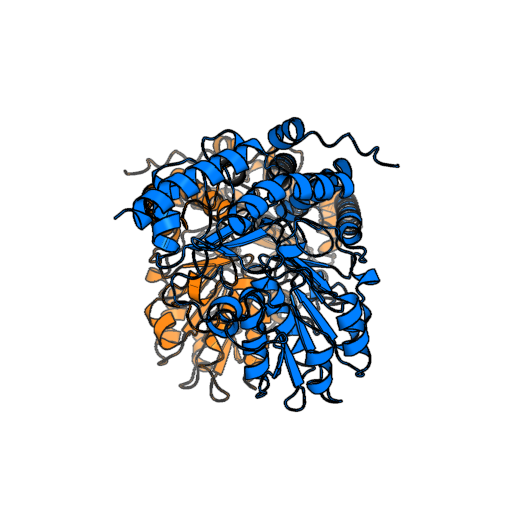66 -7.414 -7.883 1 98.56 231 PHE A O 1
ATOM 1793 N N . GLY A 1 232 ? 11.656 -7.574 -7.238 1 98.44 232 GLY A N 1
ATOM 1794 C CA . GLY A 1 232 ? 11.531 -6.234 -6.688 1 98.44 232 GLY A CA 1
ATOM 1795 C C . GLY A 1 232 ? 10.984 -6.223 -5.273 1 98.44 232 GLY A C 1
ATOM 1796 O O . GLY A 1 232 ? 11 -7.246 -4.586 1 98.44 232 GLY A O 1
ATOM 1797 N N . PRO A 1 233 ? 10.617 -5.051 -4.801 1 98.12 233 PRO A N 1
ATOM 1798 C CA . PRO A 1 233 ? 10.078 -4.902 -3.447 1 98.12 233 PRO A CA 1
ATOM 1799 C C . PRO A 1 233 ? 8.609 -5.328 -3.348 1 98.12 233 PRO A C 1
ATOM 1801 O O . PRO A 1 233 ? 8 -5.707 -4.352 1 98.12 233 PRO A O 1
ATOM 1804 N N . HIS A 1 234 ? 8.047 -5.383 -2.1 1 97.19 234 HIS A N 1
ATOM 1805 C CA . HIS A 1 234 ? 6.633 -5.668 -1.883 1 97.19 234 HIS A CA 1
ATOM 1806 C C . HIS A 1 234 ? 5.754 -4.566 -2.465 1 97.19 234 HIS A C 1
ATOM 1808 O O . HIS A 1 234 ? 5.344 -3.65 -1.748 1 97.19 234 HIS A O 1
ATOM 1814 N N . PHE A 1 235 ? 5.492 -4.621 -3.74 1 97.75 235 PHE A N 1
ATOM 1815 C CA . PHE A 1 235 ? 4.828 -3.666 -4.617 1 97.75 235 PHE A CA 1
ATOM 1816 C C . PHE A 1 235 ? 4.074 -4.383 -5.73 1 97.75 235 PHE A C 1
ATOM 1818 O O . PHE A 1 235 ? 4.398 -5.523 -6.07 1 97.75 235 PHE A O 1
ATOM 1825 N N . ALA A 1 236 ? 2.979 -3.842 -6.18 1 98.06 236 ALA A N 1
ATOM 1826 C CA . ALA A 1 236 ? 2.189 -4.508 -7.215 1 98.06 236 ALA A CA 1
ATOM 1827 C C . ALA A 1 236 ? 1.761 -3.521 -8.297 1 98.06 236 ALA A C 1
ATOM 1829 O O . ALA A 1 236 ? 1.938 -2.311 -8.148 1 98.06 236 ALA A O 1
ATOM 1830 N N . GLN A 1 237 ? 1.274 -4.059 -9.359 1 98.44 237 GLN A N 1
ATOM 1831 C CA . GLN A 1 237 ? 0.876 -3.252 -10.508 1 98.44 237 GLN A CA 1
ATOM 1832 C C . GLN A 1 237 ? -0.406 -3.787 -11.141 1 98.44 237 GLN A C 1
ATOM 1834 O O . GLN A 1 237 ? -0.621 -5 -11.188 1 98.44 237 GLN A O 1
ATOM 1839 N N . ILE A 1 238 ? -1.251 -2.863 -11.578 1 98.69 238 ILE A N 1
ATOM 1840 C CA . ILE A 1 238 ? -2.475 -3.201 -12.297 1 98.69 238 ILE A CA 1
ATOM 1841 C C . ILE A 1 238 ? -2.467 -2.533 -13.672 1 98.69 238 ILE A C 1
ATOM 1843 O O . ILE A 1 238 ? -1.963 -1.419 -13.82 1 98.69 238 ILE A O 1
ATOM 1847 N N . TYR A 1 239 ? -2.896 -3.266 -14.609 1 98.88 239 TYR A N 1
ATOM 1848 C CA . TYR A 1 239 ? -3.322 -2.736 -15.898 1 98.88 239 TYR A CA 1
ATOM 1849 C C . TYR A 1 239 ? -4.84 -2.717 -16.016 1 98.88 239 TYR A C 1
ATOM 1851 O O . TYR A 1 239 ? -5.512 -3.666 -15.594 1 98.88 239 TYR A O 1
ATOM 1859 N N . ALA A 1 240 ? -5.391 -1.644 -16.547 1 98.81 240 ALA A N 1
ATOM 1860 C CA . ALA A 1 240 ? -6.785 -1.555 -16.969 1 98.81 240 ALA A CA 1
ATOM 1861 C C . ALA A 1 240 ? -6.906 -0.861 -18.328 1 98.81 240 ALA A C 1
ATOM 1863 O O . ALA A 1 240 ? -6.434 0.266 -18.5 1 98.81 240 ALA A O 1
ATOM 1864 N N . ARG A 1 241 ? -7.543 -1.509 -19.203 1 98.38 241 ARG A N 1
ATOM 1865 C CA . ARG A 1 241 ? -7.719 -0.962 -20.547 1 98.38 241 ARG A CA 1
ATOM 1866 C C . ARG A 1 241 ? -8.445 0.378 -20.5 1 98.38 241 ARG A C 1
ATOM 1868 O O . ARG A 1 241 ? -9.445 0.525 -19.797 1 98.38 241 ARG A O 1
ATOM 1875 N N . ARG A 1 242 ? -7.988 1.352 -21.312 1 96.38 242 ARG A N 1
ATOM 1876 C CA . ARG A 1 242 ? -8.477 2.727 -21.281 1 96.38 242 ARG A CA 1
ATOM 1877 C C . ARG A 1 242 ? -9.984 2.781 -21.5 1 96.38 242 ARG A C 1
ATOM 1879 O O . ARG A 1 242 ? -10.703 3.443 -20.75 1 96.38 242 ARG A O 1
ATOM 1886 N N . SER A 1 243 ? -10.477 2.113 -22.516 1 96.75 243 SER A N 1
ATOM 1887 C CA . SER A 1 243 ? -11.898 2.158 -22.828 1 96.75 243 SER A CA 1
ATOM 1888 C C . SER A 1 243 ? -12.734 1.544 -21.719 1 96.75 243 SER A C 1
ATOM 1890 O O . SER A 1 243 ? -13.852 1.995 -21.453 1 96.75 243 SER A O 1
ATOM 1892 N N . VAL A 1 244 ? -12.219 0.534 -21.078 1 96.94 244 VAL A N 1
ATOM 1893 C CA . VAL A 1 244 ? -12.906 -0.121 -19.969 1 96.94 244 VAL A CA 1
ATOM 1894 C C . VAL A 1 244 ? -12.938 0.813 -18.766 1 96.94 244 VAL A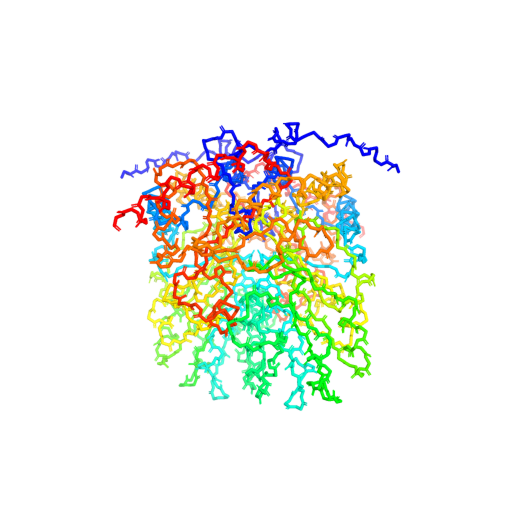 C 1
ATOM 1896 O O . VAL A 1 244 ? -13.961 0.906 -18.078 1 96.94 244 VAL A O 1
ATOM 1899 N N . GLN A 1 245 ? -11.836 1.532 -18.531 1 96.62 245 GLN A N 1
ATOM 1900 C CA . GLN A 1 245 ? -11.805 2.514 -17.438 1 96.62 245 GLN A CA 1
ATOM 1901 C C . GLN A 1 245 ? -12.945 3.52 -17.578 1 96.62 245 GLN A C 1
ATOM 1903 O O . GLN A 1 245 ? -13.664 3.779 -16.609 1 96.62 245 GLN A O 1
ATOM 1908 N N . GLN A 1 246 ? -13.062 4.082 -18.734 1 94.12 246 GLN A N 1
ATOM 1909 C CA . GLN A 1 246 ? -14.008 5.16 -19.016 1 94.12 246 GLN A CA 1
ATOM 1910 C C . GLN A 1 246 ? -15.445 4.684 -18.859 1 94.12 246 GLN A C 1
ATOM 1912 O O . GLN A 1 246 ? -16.297 5.422 -18.359 1 94.12 246 GLN A O 1
ATOM 1917 N N . ARG A 1 247 ? -15.641 3.469 -19.203 1 94.38 247 ARG A N 1
ATOM 1918 C CA . ARG A 1 247 ? -17.016 2.982 -19.281 1 94.38 247 ARG A CA 1
ATOM 1919 C C . ARG A 1 247 ? -17.453 2.346 -17.969 1 94.38 247 ARG A C 1
ATOM 1921 O O . ARG A 1 247 ? -18.625 2.443 -17.578 1 94.38 247 ARG A O 1
ATOM 1928 N N . TYR A 1 248 ? -16.469 1.712 -17.297 1 95.44 248 TYR A N 1
ATOM 1929 C CA . TYR A 1 248 ? -16.938 0.788 -16.281 1 95.44 248 TYR A CA 1
ATOM 1930 C C . TYR A 1 248 ? -16.328 1.119 -14.914 1 95.44 248 TYR A C 1
ATOM 1932 O O . TYR A 1 248 ? -16.75 0.583 -13.891 1 95.44 248 TYR A O 1
ATOM 1940 N N . MET A 1 249 ? -15.391 2.027 -14.836 1 94.81 249 MET A N 1
ATOM 1941 C CA . MET A 1 249 ? -14.734 2.297 -13.562 1 94.81 249 MET A CA 1
ATOM 1942 C C . MET A 1 249 ? -15.102 3.682 -13.039 1 94.81 249 MET A C 1
ATOM 1944 O O . MET A 1 249 ? -15.195 4.637 -13.812 1 94.81 249 MET A O 1
ATOM 1948 N N . THR A 1 250 ? -15.281 3.768 -11.758 1 93.19 250 THR A N 1
ATOM 1949 C CA . THR A 1 250 ? -15.445 5.039 -11.062 1 93.19 250 THR A CA 1
ATOM 1950 C C . THR A 1 250 ? -14.203 5.355 -10.227 1 93.19 250 THR A C 1
ATOM 1952 O O . THR A 1 250 ? -13.469 4.449 -9.836 1 93.19 250 THR A O 1
ATOM 1955 N N . SER A 1 251 ? -13.977 6.633 -9.992 1 93.44 251 SER A N 1
ATOM 1956 C CA . SER A 1 251 ? -12.859 7.039 -9.148 1 93.44 251 SER A CA 1
ATOM 1957 C C . SER A 1 251 ? -13.117 6.723 -7.684 1 93.44 251 SER A C 1
ATOM 1959 O O . SER A 1 251 ? -14.234 6.922 -7.188 1 93.44 251 SER A O 1
ATOM 1961 N N . LEU A 1 252 ? -12.07 6.211 -7.039 1 93.44 252 LEU A N 1
ATOM 1962 C CA . LEU A 1 252 ? -12.18 5.961 -5.605 1 93.44 252 LEU A CA 1
ATOM 1963 C C . LEU A 1 252 ? -12.008 7.25 -4.812 1 93.44 252 LEU A C 1
ATOM 1965 O O . LEU A 1 252 ? -12.289 7.289 -3.613 1 93.44 252 LEU A O 1
ATOM 1969 N N . ASN A 1 253 ? -11.547 8.242 -5.473 1 88.94 253 ASN A N 1
ATOM 1970 C CA . ASN A 1 253 ? -11.312 9.523 -4.82 1 88.94 253 ASN A CA 1
ATOM 1971 C C . ASN A 1 253 ? -12.562 10.398 -4.859 1 88.94 253 ASN A C 1
ATOM 1973 O O . ASN A 1 253 ? -13.383 10.281 -5.773 1 88.94 253 ASN A O 1
ATOM 1977 N N . HIS A 1 254 ? -12.656 11.078 -3.74 1 79.06 254 HIS A N 1
ATOM 1978 C CA . HIS A 1 254 ? -13.797 11.977 -3.641 1 79.06 254 HIS A CA 1
ATOM 1979 C C . HIS A 1 254 ? -13.625 13.188 -4.559 1 79.06 254 HIS A C 1
ATOM 1981 O O . HIS A 1 254 ? -12.531 13.43 -5.074 1 79.06 254 HIS A O 1
ATOM 1987 N N . TYR A 1 255 ? -14.406 14.172 -4.566 1 65.75 255 TYR A N 1
ATOM 1988 C CA . TYR A 1 255 ? -14.695 15.289 -5.465 1 65.75 255 TYR A CA 1
ATOM 1989 C C . TYR A 1 255 ? -13.453 16.125 -5.715 1 65.75 255 TYR A C 1
ATOM 1991 O O . TYR A 1 255 ? -12.57 16.219 -4.848 1 65.75 255 TYR A O 1
ATOM 1999 N N . HIS A 1 256 ? -13.07 16.422 -7.031 1 65 256 HIS A N 1
ATOM 2000 C CA . HIS A 1 256 ? -12.188 17.469 -7.527 1 65 256 HIS A CA 1
ATOM 2001 C C . HIS A 1 256 ? -10.836 16.906 -7.941 1 65 256 HIS A C 1
ATOM 2003 O O . HIS A 1 256 ? -9.867 17.641 -8.117 1 65 256 HIS A O 1
ATOM 2009 N N . ILE A 1 257 ? -10.812 15.523 -7.777 1 65.31 257 ILE A N 1
ATOM 2010 C CA . ILE A 1 257 ? -9.586 14.969 -8.328 1 65.31 257 ILE A CA 1
ATOM 2011 C C . ILE A 1 257 ? -9.859 14.383 -9.711 1 65.31 257 ILE A C 1
ATOM 2013 O O . ILE A 1 257 ? -10.773 13.586 -9.891 1 65.31 257 ILE A O 1
ATOM 2017 N N . ASP A 1 258 ? -9.18 14.922 -10.758 1 66.81 258 ASP A N 1
ATOM 2018 C CA . ASP A 1 258 ? -9.352 14.43 -12.117 1 66.81 258 ASP A CA 1
ATOM 2019 C C . ASP A 1 258 ? -9.102 12.922 -12.195 1 66.81 258 ASP A C 1
ATOM 2021 O O . ASP A 1 258 ? -7.949 12.477 -12.172 1 66.81 258 ASP A O 1
ATOM 2025 N N . PRO A 1 259 ? -10.102 12.242 -12.406 1 70.06 259 PRO A N 1
ATOM 2026 C CA . PRO A 1 259 ? -10 10.781 -12.328 1 70.06 259 PRO A CA 1
ATOM 2027 C C . PRO A 1 259 ? -9.555 10.156 -13.648 1 70.06 259 PRO A C 1
ATOM 2029 O O . PRO A 1 259 ? -9.719 8.945 -13.844 1 70.06 259 PRO A O 1
ATOM 2032 N N . THR A 1 260 ? -8.844 10.875 -14.5 1 76.44 260 THR A N 1
ATOM 2033 C CA . THR A 1 260 ? -8.641 10.344 -15.844 1 76.44 260 THR A CA 1
ATOM 2034 C C . THR A 1 260 ? -7.598 9.234 -15.836 1 76.44 260 THR A C 1
ATOM 2036 O O . THR A 1 260 ? -7.852 8.133 -16.328 1 76.44 260 THR A O 1
ATOM 2039 N N . PRO A 1 261 ? -6.383 9.469 -15.258 1 87.31 261 PRO A N 1
ATOM 2040 C CA . PRO A 1 261 ? -5.441 8.344 -15.266 1 87.31 261 PRO A CA 1
ATOM 2041 C C . PRO A 1 261 ? -5.812 7.266 -14.25 1 87.31 261 PRO A C 1
ATOM 2043 O O . PRO A 1 261 ? -6.359 7.57 -13.188 1 87.31 261 PRO A O 1
ATOM 2046 N N . LEU A 1 262 ? -5.559 5.957 -14.633 1 95.62 262 LEU A N 1
ATOM 2047 C CA . LEU A 1 262 ? -5.875 4.82 -13.773 1 95.62 262 LEU A CA 1
ATOM 2048 C C . LEU A 1 262 ? -5.293 5.016 -12.383 1 95.62 262 LEU A C 1
ATOM 2050 O O . LEU A 1 262 ? -5.953 4.723 -11.383 1 95.62 262 LEU A O 1
ATOM 2054 N N . ASP A 1 263 ? -4.117 5.527 -12.375 1 92.75 263 ASP A N 1
ATOM 2055 C CA . ASP A 1 263 ? -3.42 5.711 -11.109 1 92.75 263 ASP A CA 1
ATOM 2056 C C . ASP A 1 263 ? -4.219 6.613 -10.172 1 92.75 263 ASP A C 1
ATOM 2058 O O . ASP A 1 263 ? -4.363 6.309 -8.984 1 92.75 263 ASP A O 1
ATOM 2062 N N . VAL A 1 264 ? -4.801 7.664 -10.664 1 89 264 VAL A N 1
ATOM 2063 C CA . VAL A 1 264 ? -5.578 8.602 -9.852 1 89 264 VAL A CA 1
ATOM 2064 C C . VAL A 1 264 ? -6.918 7.973 -9.477 1 89 264 VAL A C 1
ATOM 2066 O O . VAL A 1 264 ? -7.445 8.219 -8.391 1 89 264 VAL A O 1
ATOM 2069 N N . LYS A 1 265 ? -7.406 7.109 -10.352 1 91.94 265 LYS A N 1
ATOM 2070 C CA . LYS A 1 265 ? -8.711 6.488 -10.141 1 91.94 265 LYS A CA 1
ATOM 2071 C C . LYS A 1 265 ? -8.672 5.512 -8.969 1 91.94 265 LYS A C 1
ATOM 2073 O O . LYS A 1 265 ? -9.633 5.414 -8.203 1 91.94 265 LYS A O 1
ATOM 2078 N N . VAL A 1 266 ? -7.543 4.785 -8.891 1 94.06 266 VAL A N 1
ATOM 2079 C CA . VAL A 1 266 ? -7.621 3.637 -8 1 94.06 266 VAL A CA 1
ATOM 2080 C C . VAL A 1 266 ? -6.609 3.791 -6.867 1 94.06 266 VAL A C 1
ATOM 2082 O O . VAL A 1 266 ? -6.668 3.062 -5.871 1 94.06 266 VAL A O 1
ATOM 2085 N N . ARG A 1 267 ? -5.727 4.711 -7.02 1 90.69 267 ARG A N 1
ATOM 2086 C CA . ARG A 1 267 ? -4.742 4.902 -5.961 1 90.69 267 ARG A CA 1
ATOM 2087 C C . ARG A 1 267 ? -5.324 5.707 -4.805 1 90.69 267 ARG A C 1
ATOM 2089 O O . ARG A 1 267 ? -5.98 6.73 -5.02 1 90.69 267 ARG A O 1
ATOM 2096 N N . LEU A 1 268 ? -5.168 5.246 -3.674 1 91.94 268 LEU A N 1
ATOM 2097 C CA . LEU A 1 268 ? -5.539 5.977 -2.465 1 91.94 268 LEU A CA 1
ATOM 2098 C C . LEU A 1 268 ? -4.297 6.453 -1.717 1 91.94 268 LEU A C 1
ATOM 2100 O O . LEU A 1 268 ? -3.619 5.66 -1.061 1 91.94 268 LEU A O 1
ATOM 2104 N N . GLY A 1 269 ? -4.059 7.754 -1.841 1 91 269 GLY A N 1
ATOM 2105 C CA . GLY A 1 269 ? -2.873 8.328 -1.221 1 91 269 GLY A CA 1
ATOM 2106 C C . GLY A 1 269 ? -1.775 8.648 -2.217 1 91 269 GLY A C 1
ATOM 2107 O O . GLY A 1 269 ? -1.996 8.594 -3.43 1 91 269 GLY A O 1
ATOM 2108 N N . THR A 1 270 ? -0.619 8.961 -1.717 1 89.94 270 THR A N 1
ATOM 2109 C CA . THR A 1 270 ? 0.526 9.359 -2.531 1 89.94 270 THR A CA 1
ATOM 2110 C C . THR A 1 270 ? 1.235 8.133 -3.096 1 89.94 270 THR A C 1
ATOM 2112 O O . THR A 1 270 ? 1.269 7.078 -2.455 1 89.94 270 THR A O 1
ATOM 2115 N N . SER A 1 271 ? 1.761 8.336 -4.238 1 90.19 271 SER A N 1
ATOM 2116 C CA . SER A 1 271 ? 2.527 7.27 -4.871 1 90.19 271 SER A CA 1
ATOM 2117 C C . SER A 1 271 ? 3.766 6.918 -4.055 1 90.19 271 SER A C 1
ATOM 2119 O O . SER A 1 271 ? 4.32 7.773 -3.361 1 90.19 271 SER A O 1
ATOM 2121 N N . CYS A 1 272 ? 4.094 5.668 -4.129 1 96.12 272 CYS A N 1
ATOM 2122 C CA . CYS A 1 272 ? 5.355 5.234 -3.537 1 96.12 272 CYS A CA 1
ATOM 2123 C C . CYS A 1 272 ? 6.508 5.41 -4.516 1 96.12 272 CYS A C 1
ATOM 2125 O O . CYS A 1 272 ? 6.949 4.449 -5.145 1 96.12 272 CYS A O 1
ATOM 2127 N N . TYR A 1 273 ? 7.098 6.566 -4.59 1 94.75 273 TYR A N 1
ATOM 2128 C CA . TYR A 1 273 ? 8.07 6.945 -5.609 1 94.75 273 TYR A CA 1
ATOM 2129 C C . TYR A 1 273 ? 9.328 6.09 -5.516 1 94.75 273 TYR A C 1
ATOM 2131 O O . TYR A 1 273 ? 9.93 5.746 -6.535 1 94.75 273 TYR A O 1
ATOM 2139 N N . GLU A 1 274 ? 9.727 5.805 -4.242 1 97.75 274 GLU A N 1
ATOM 2140 C CA . GLU A 1 274 ? 10.938 5.008 -4.078 1 97.75 274 GLU A CA 1
ATOM 2141 C C . GLU A 1 274 ? 10.766 3.617 -4.684 1 97.75 274 GLU A C 1
ATOM 2143 O O . GLU A 1 274 ? 11.68 3.102 -5.332 1 97.75 274 GLU A O 1
ATOM 2148 N N . PHE A 1 275 ? 9.617 3.006 -4.535 1 98.38 275 PHE A N 1
ATOM 2149 C CA . PHE A 1 275 ? 9.406 1.686 -5.117 1 98.38 275 PHE A CA 1
ATOM 2150 C C . PHE A 1 275 ? 9.234 1.782 -6.629 1 98.38 275 PHE A C 1
ATOM 2152 O O . PHE A 1 275 ? 9.664 0.892 -7.367 1 98.38 275 PHE A O 1
ATOM 2159 N N . GLU A 1 276 ? 8.586 2.873 -7.102 1 97.56 276 GLU A N 1
ATOM 2160 C CA . GLU A 1 276 ? 8.492 3.082 -8.547 1 97.56 276 GLU A CA 1
ATOM 2161 C C . GLU A 1 276 ? 9.883 3.152 -9.18 1 97.56 276 GLU A C 1
ATOM 2163 O O . GLU A 1 276 ? 10.125 2.525 -10.211 1 97.56 276 GLU A O 1
ATOM 2168 N N . ASP A 1 277 ? 10.766 3.887 -8.555 1 97.94 277 ASP A N 1
ATOM 2169 C CA . ASP A 1 277 ? 12.133 3.992 -9.055 1 97.94 277 ASP A CA 1
ATOM 2170 C C . ASP A 1 277 ? 12.844 2.641 -9.008 1 97.94 277 ASP A C 1
ATOM 2172 O O . ASP A 1 277 ? 13.641 2.316 -9.891 1 97.94 277 ASP A O 1
ATOM 2176 N N . GLY A 1 278 ? 12.555 1.886 -7.961 1 98.69 278 GLY A N 1
ATOM 2177 C CA . GLY A 1 278 ? 13.148 0.568 -7.824 1 98.69 278 GLY A CA 1
ATOM 2178 C C . GLY A 1 278 ? 12.719 -0.4 -8.906 1 98.69 278 GLY A C 1
ATOM 2179 O O . GLY A 1 278 ? 13.555 -1.085 -9.5 1 98.69 278 GLY A O 1
ATOM 2180 N N . VAL A 1 279 ? 11.438 -0.478 -9.188 1 98.75 279 VAL A N 1
ATOM 2181 C CA . VAL A 1 279 ? 10.938 -1.481 -10.117 1 98.75 279 VAL A CA 1
ATOM 2182 C C . VAL A 1 279 ? 11.312 -1.088 -11.547 1 98.75 279 VAL A C 1
ATOM 2184 O O . VAL A 1 279 ? 11.406 -1.944 -12.43 1 98.75 279 VAL A O 1
ATOM 2187 N N . LEU A 1 280 ? 11.539 0.235 -11.781 1 98.75 280 LEU A N 1
ATOM 2188 C CA . LEU A 1 280 ? 12.062 0.657 -13.07 1 98.75 280 LEU A CA 1
ATOM 2189 C C . LEU A 1 280 ? 13.398 -0.021 -13.367 1 98.75 280 LEU A C 1
ATOM 2191 O O . LEU A 1 280 ? 13.648 -0.438 -14.5 1 98.75 280 LEU A O 1
ATOM 2195 N N . GLU A 1 281 ? 14.25 -0.157 -12.352 1 98.81 281 GLU A N 1
ATOM 2196 C CA . GLU A 1 281 ? 15.531 -0.824 -12.523 1 98.81 281 GLU A CA 1
ATOM 2197 C C . GLU A 1 281 ? 15.352 -2.316 -12.789 1 98.81 281 GLU A C 1
ATOM 2199 O O . GLU A 1 281 ? 16.141 -2.922 -13.516 1 98.81 281 GLU A O 1
ATOM 2204 N N . VAL A 1 282 ? 14.32 -2.943 -12.242 1 98.88 282 VAL A N 1
ATOM 2205 C CA . VAL A 1 282 ? 14.023 -4.344 -12.531 1 98.88 282 VAL A CA 1
ATOM 2206 C C . VAL A 1 282 ? 13.648 -4.5 -14 1 98.88 282 VAL A C 1
ATOM 2208 O O . VAL A 1 282 ? 14.109 -5.426 -14.672 1 98.88 282 VAL A O 1
ATOM 2211 N N . VAL A 1 283 ? 12.812 -3.559 -14.469 1 98.75 283 VAL A N 1
ATOM 2212 C CA . VAL A 1 283 ? 12.414 -3.564 -15.875 1 98.75 283 VAL A CA 1
ATOM 2213 C C . VAL A 1 283 ? 13.648 -3.5 -16.766 1 98.75 283 VAL A C 1
ATOM 2215 O O . VAL A 1 283 ? 13.789 -4.293 -17.703 1 98.75 283 VAL A O 1
ATOM 2218 N N . ARG A 1 284 ? 14.539 -2.633 -16.484 1 98.44 284 ARG A N 1
ATOM 2219 C CA . ARG A 1 284 ? 15.75 -2.443 -17.281 1 98.44 284 ARG A CA 1
ATOM 2220 C C . ARG A 1 284 ? 16.656 -3.67 -17.203 1 98.44 284 ARG A C 1
ATOM 2222 O O . ARG A 1 284 ? 17.25 -4.078 -18.203 1 98.44 284 ARG A O 1
ATOM 2229 N N . TYR A 1 285 ? 16.75 -4.211 -16.031 1 98.06 285 TYR A N 1
ATOM 2230 C CA . TYR A 1 285 ? 17.531 -5.426 -15.805 1 98.06 285 TYR A CA 1
ATOM 2231 C C . TYR A 1 285 ? 17.016 -6.574 -16.656 1 98.06 285 TYR A C 1
ATOM 2233 O O . TYR A 1 285 ? 17.797 -7.238 -17.359 1 98.06 285 TYR A O 1
ATOM 2241 N N . ILE A 1 286 ? 15.688 -6.832 -16.656 1 97.94 286 ILE A N 1
ATOM 2242 C CA . ILE A 1 286 ? 15.07 -7.914 -17.422 1 97.94 286 ILE A CA 1
ATOM 2243 C C . ILE A 1 286 ? 15.281 -7.676 -18.922 1 97.94 286 ILE A C 1
ATOM 2245 O O . ILE A 1 286 ? 15.562 -8.617 -19.672 1 97.94 286 ILE A O 1
ATOM 2249 N N . LYS A 1 287 ? 15.133 -6.414 -19.312 1 96.31 287 LYS A N 1
ATOM 2250 C CA . LYS A 1 287 ? 15.359 -6.074 -20.703 1 96.31 287 LYS A CA 1
ATOM 2251 C C . LYS A 1 287 ? 16.797 -6.398 -21.125 1 96.31 287 LYS A C 1
ATOM 2253 O O . LYS A 1 287 ? 17.016 -6.863 -22.25 1 96.31 287 LYS A O 1
ATOM 2258 N N . ARG A 1 288 ? 17.719 -6.18 -20.25 1 95.5 288 ARG A N 1
ATOM 2259 C CA . ARG A 1 288 ? 19.125 -6.414 -20.547 1 95.5 288 ARG A CA 1
ATOM 2260 C C . ARG A 1 288 ? 19.422 -7.906 -20.672 1 95.5 288 ARG A C 1
ATOM 2262 O O . ARG A 1 288 ? 20.125 -8.328 -21.578 1 95.5 288 ARG A O 1
ATOM 2269 N N . ILE A 1 289 ? 18.891 -8.719 -19.828 1 95.12 289 ILE A N 1
ATOM 2270 C CA . ILE A 1 289 ? 19.219 -10.141 -19.844 1 95.12 289 ILE A CA 1
ATOM 2271 C C . ILE A 1 289 ? 18.359 -10.852 -20.875 1 95.12 289 ILE A C 1
ATOM 2273 O O . ILE A 1 289 ? 18.766 -11.891 -21.422 1 95.12 289 ILE A O 1
ATOM 2277 N N . GLY A 1 290 ? 17.109 -10.352 -21.094 1 96.06 290 GLY A N 1
ATOM 2278 C CA . GLY A 1 290 ? 16.25 -10.844 -22.172 1 96.06 290 GLY A CA 1
ATOM 2279 C C . GLY A 1 290 ? 15.406 -12.031 -21.766 1 96.06 290 GLY A C 1
ATOM 2280 O O . GLY A 1 290 ? 15.898 -12.961 -21.109 1 96.06 290 GLY A O 1
ATOM 2281 N N . TRP A 1 291 ? 14.203 -12.102 -22.266 1 97.06 291 TRP A N 1
ATOM 2282 C CA . TRP A 1 291 ? 13.25 -13.156 -21.922 1 97.06 291 TRP A CA 1
ATOM 2283 C C . TRP A 1 291 ? 13.648 -14.477 -22.562 1 97.06 291 TRP A C 1
ATOM 2285 O O . TRP A 1 291 ? 13.445 -15.547 -21.984 1 97.06 291 TRP A O 1
ATOM 2295 N N . GLU A 1 292 ? 14.195 -14.43 -23.734 1 96.69 292 GLU A N 1
ATOM 2296 C CA . GLU A 1 292 ? 14.586 -15.664 -24.406 1 96.69 292 GLU A CA 1
ATOM 2297 C C . GLU A 1 292 ? 15.586 -16.453 -23.578 1 96.69 292 GLU A C 1
ATOM 2299 O O . GLU A 1 292 ? 15.438 -17.672 -23.406 1 96.69 292 GLU A O 1
ATOM 2304 N N . GLY A 1 293 ? 16.594 -15.734 -23.062 1 96.75 293 GLY A N 1
ATOM 2305 C CA . GLY A 1 293 ? 17.562 -16.375 -22.203 1 96.75 293 GLY A CA 1
ATOM 2306 C C . GLY A 1 293 ? 16.969 -16.906 -20.922 1 96.75 293 GLY A C 1
ATOM 2307 O O . GLY A 1 293 ? 17.297 -18.016 -20.484 1 96.75 293 GLY A O 1
ATOM 2308 N N . ILE A 1 294 ? 16.062 -16.219 -20.312 1 97.94 294 ILE A N 1
ATOM 2309 C CA . ILE A 1 294 ? 15.406 -16.594 -19.062 1 97.94 294 ILE A CA 1
ATOM 2310 C C . ILE A 1 294 ? 14.594 -17.875 -19.281 1 97.94 294 ILE A C 1
ATOM 2312 O O . ILE A 1 294 ? 14.734 -18.844 -18.547 1 97.94 294 ILE A O 1
ATOM 2316 N N . ILE A 1 295 ? 13.797 -17.859 -20.328 1 98.06 295 ILE A N 1
ATOM 2317 C CA . ILE A 1 295 ? 12.914 -18.984 -20.641 1 98.06 295 ILE A CA 1
ATOM 2318 C C . ILE A 1 295 ? 13.742 -20.234 -20.922 1 98.06 295 ILE A C 1
ATOM 2320 O O . ILE A 1 295 ? 13.469 -21.312 -20.359 1 98.06 295 ILE A O 1
ATOM 2324 N N . ALA A 1 296 ? 14.75 -20.109 -21.75 1 97.25 296 ALA A N 1
ATOM 2325 C CA . ALA A 1 296 ? 15.602 -21.25 -22.094 1 97.25 296 ALA A CA 1
ATOM 2326 C C . ALA A 1 296 ? 16.266 -21.828 -20.844 1 97.25 296 ALA A C 1
ATOM 2328 O O . ALA A 1 296 ? 16.344 -23.047 -20.688 1 97.25 296 ALA A O 1
ATOM 2329 N N . HIS A 1 297 ? 16.766 -20.953 -20.016 1 97.81 297 HIS A N 1
ATOM 2330 C CA . HIS A 1 297 ? 17.422 -21.375 -18.781 1 97.81 297 HIS A CA 1
ATOM 2331 C C . HIS A 1 297 ? 16.469 -22.109 -17.859 1 97.81 297 HIS A C 1
ATOM 2333 O O . HIS A 1 297 ? 16.797 -23.156 -17.297 1 97.81 297 HIS A O 1
ATOM 2339 N N . GLU A 1 298 ? 15.258 -21.609 -17.719 1 98.06 298 GLU A N 1
ATOM 2340 C CA . GLU A 1 298 ? 14.266 -22.203 -16.828 1 98.06 298 GLU A CA 1
ATOM 2341 C C . GLU A 1 298 ? 13.875 -23.609 -17.297 1 98.06 298 GLU A C 1
ATOM 2343 O O . GLU A 1 298 ? 13.641 -24.5 -16.484 1 98.06 298 GLU A O 1
ATOM 2348 N N . VAL A 1 299 ? 13.82 -23.766 -18.594 1 97.56 299 VAL A N 1
ATOM 2349 C CA . VAL A 1 299 ? 13.516 -25.078 -19.156 1 97.56 299 VAL A CA 1
ATOM 2350 C C . VAL A 1 299 ? 14.594 -26.078 -18.734 1 97.56 299 VAL A C 1
ATOM 2352 O O . VAL A 1 299 ? 14.273 -27.203 -18.312 1 97.56 299 VAL A O 1
ATOM 2355 N N . VAL A 1 300 ? 15.789 -25.672 -18.766 1 97.25 300 VAL A N 1
ATOM 2356 C CA . VAL A 1 300 ? 16.922 -26.547 -18.484 1 97.25 300 VAL A CA 1
ATOM 2357 C C . VAL A 1 300 ? 16.938 -26.906 -17 1 97.25 300 VAL A C 1
ATOM 2359 O O . VAL A 1 300 ? 17.141 -28.062 -16.641 1 97.25 300 VAL A O 1
ATOM 2362 N N . ILE A 1 301 ? 16.703 -25.969 -16.125 1 97.81 301 ILE A N 1
ATOM 2363 C CA . ILE A 1 301 ? 16.953 -26.203 -14.711 1 97.81 301 ILE A CA 1
ATOM 2364 C C . ILE A 1 301 ? 15.781 -26.953 -14.086 1 97.81 301 ILE A C 1
ATOM 2366 O O . ILE A 1 301 ? 15.938 -27.625 -13.062 1 97.81 301 ILE A O 1
ATOM 2370 N N . VAL A 1 302 ? 14.578 -26.859 -14.688 1 98.19 302 VAL A N 1
ATOM 2371 C CA . VAL A 1 302 ? 13.438 -27.516 -14.055 1 98.19 302 VAL A CA 1
ATOM 2372 C C . VAL A 1 302 ? 13.383 -28.984 -14.492 1 98.19 302 VAL A C 1
ATOM 2374 O O . VAL A 1 302 ? 12.797 -29.812 -13.797 1 98.19 302 VAL A O 1
ATOM 2377 N N . GLN A 1 303 ? 14.031 -29.359 -15.547 1 97.94 303 GLN A N 1
ATOM 2378 C CA . GLN A 1 303 ? 13.922 -30.656 -16.188 1 97.94 303 GLN A CA 1
ATOM 2379 C C . GLN A 1 303 ? 14.375 -31.781 -15.266 1 97.94 303 GLN A C 1
ATOM 2381 O O . GLN A 1 303 ? 13.695 -32.812 -15.125 1 97.94 303 GLN A O 1
ATOM 2386 N N . PRO A 1 304 ? 15.523 -31.656 -14.586 1 98.19 304 PRO A N 1
ATOM 2387 C CA . PRO A 1 304 ? 15.969 -32.75 -13.727 1 98.19 304 PRO A CA 1
ATOM 2388 C C . PRO A 1 304 ? 14.977 -33.094 -12.609 1 98.19 304 PRO A C 1
ATOM 2390 O O . PRO A 1 304 ? 14.805 -34.25 -12.242 1 98.19 304 PRO A O 1
ATOM 2393 N N . LEU A 1 305 ? 14.375 -32.062 -12.031 1 98.56 305 LEU A N 1
ATOM 2394 C CA . LEU A 1 305 ? 13.383 -32.281 -10.992 1 98.56 305 LEU A CA 1
ATOM 2395 C C . LEU A 1 305 ? 12.188 -33.062 -11.539 1 98.56 305 LEU A C 1
ATOM 2397 O O . LEU A 1 305 ? 11.719 -34 -10.922 1 98.56 305 LEU A O 1
ATOM 2401 N N . LEU A 1 306 ? 11.695 -32.625 -12.695 1 98.44 306 LEU A N 1
ATOM 2402 C CA . LEU A 1 306 ? 10.578 -33.281 -13.336 1 98.44 306 LEU A CA 1
ATOM 2403 C C . LEU A 1 306 ? 10.938 -34.75 -13.68 1 98.44 306 LEU A C 1
ATOM 2405 O O . LEU A 1 306 ? 10.148 -35.656 -13.43 1 98.44 306 LEU A O 1
ATOM 2409 N N . ASP A 1 307 ? 12.109 -34.938 -14.195 1 98.31 307 ASP A N 1
ATOM 2410 C CA . ASP A 1 307 ? 12.57 -36.281 -14.523 1 98.31 307 ASP A CA 1
ATOM 2411 C C . ASP A 1 307 ? 12.602 -37.156 -13.281 1 98.31 307 ASP A C 1
ATOM 2413 O O . ASP A 1 307 ? 12.148 -38.312 -13.32 1 98.31 307 ASP A O 1
ATOM 2417 N N . TYR A 1 308 ? 13.109 -36.625 -12.258 1 98.5 308 TYR A N 1
ATOM 2418 C CA . TYR A 1 308 ? 13.219 -37.375 -11.016 1 98.5 308 TYR A CA 1
ATOM 2419 C C . TYR A 1 308 ? 11.844 -37.781 -10.5 1 98.5 308 TYR A C 1
ATOM 2421 O O . TYR A 1 308 ? 11.609 -38.938 -10.172 1 98.5 308 TYR A O 1
ATOM 2429 N N . LEU A 1 309 ? 10.922 -36.844 -10.406 1 98.38 309 LEU A N 1
ATOM 2430 C CA . LEU A 1 309 ? 9.578 -37.094 -9.891 1 98.38 309 LEU A CA 1
ATOM 2431 C C . LEU A 1 309 ? 8.844 -38.094 -10.773 1 98.38 309 LEU A C 1
ATOM 2433 O O . LEU A 1 309 ? 8.195 -39 -10.273 1 98.38 309 LEU A O 1
ATOM 2437 N N . ASN A 1 310 ? 9.008 -37.906 -12.078 1 97.56 310 ASN A N 1
ATOM 2438 C CA . ASN A 1 310 ? 8.336 -38.781 -13.047 1 97.56 310 ASN A CA 1
ATOM 2439 C C . ASN A 1 310 ? 8.883 -40.219 -12.992 1 97.56 310 ASN A C 1
ATOM 2441 O O . ASN A 1 310 ? 8.156 -41.156 -13.281 1 97.56 310 ASN A O 1
ATOM 2445 N N . SER A 1 311 ? 10.039 -40.344 -12.57 1 97.81 311 SER A N 1
ATOM 2446 C CA . SER A 1 311 ? 10.68 -41.656 -12.539 1 97.81 311 SER A CA 1
ATOM 2447 C C . SER A 1 311 ? 10.344 -42.406 -11.25 1 97.81 311 SER A C 1
ATOM 2449 O O . SER A 1 311 ? 10.641 -43.594 -11.133 1 97.81 311 SER A O 1
ATOM 2451 N N . HIS A 1 312 ? 9.711 -41.781 -10.328 1 97.19 312 HIS A N 1
ATOM 2452 C CA . HIS A 1 312 ? 9.359 -42.406 -9.055 1 97.19 312 HIS A CA 1
ATOM 2453 C C . HIS A 1 312 ? 7.879 -42.219 -8.742 1 97.19 312 HIS A C 1
ATOM 2455 O O . HIS A 1 312 ? 7.52 -41.719 -7.68 1 97.19 312 HIS A O 1
ATOM 2461 N N . PRO A 1 313 ? 6.992 -42.719 -9.594 1 95.56 313 PRO A N 1
ATOM 2462 C CA . PRO A 1 313 ? 5.551 -42.5 -9.422 1 95.56 313 PRO A CA 1
ATOM 2463 C C . PRO A 1 313 ? 4.992 -43.188 -8.188 1 95.56 313 PRO A C 1
ATOM 2465 O O . PRO A 1 313 ? 3.912 -42.844 -7.707 1 95.56 313 PRO A O 1
ATOM 2468 N N . ASN A 1 314 ? 5.719 -44.156 -7.652 1 95.88 314 ASN A N 1
ATOM 2469 C CA . ASN A 1 314 ? 5.277 -44.844 -6.441 1 95.88 314 ASN A CA 1
ATOM 2470 C C . ASN A 1 314 ? 5.504 -44 -5.199 1 95.88 314 ASN A C 1
ATOM 2472 O O . ASN A 1 314 ? 4.859 -44.219 -4.168 1 95.88 314 ASN A O 1
ATOM 2476 N N . TRP A 1 315 ? 6.371 -43.031 -5.348 1 97.25 315 TRP A N 1
ATOM 2477 C CA . TRP A 1 315 ? 6.723 -42.188 -4.199 1 97.25 315 TRP A CA 1
ATOM 2478 C C . TRP A 1 315 ? 6.035 -40.844 -4.277 1 97.25 315 TRP A C 1
ATOM 2480 O O . TRP A 1 315 ? 5.68 -40.25 -3.25 1 97.25 315 TRP A O 1
ATOM 2490 N N . TYR A 1 316 ? 5.914 -40.438 -5.496 1 97.94 316 TYR A N 1
ATOM 2491 C CA . TYR A 1 316 ? 5.477 -39.062 -5.664 1 97.94 316 TYR A CA 1
ATOM 2492 C C . TYR A 1 316 ? 4.23 -38.969 -6.535 1 97.94 316 TYR A C 1
ATOM 2494 O O . TYR A 1 316 ? 4.055 -39.781 -7.449 1 97.94 316 TYR A O 1
ATOM 2502 N N . THR A 1 317 ? 3.387 -38.062 -6.258 1 97.88 317 THR A N 1
ATOM 2503 C CA . THR A 1 317 ? 2.361 -37.594 -7.188 1 97.88 317 THR A CA 1
ATOM 2504 C C . THR A 1 317 ? 2.67 -36.188 -7.672 1 97.88 317 THR A C 1
ATOM 2506 O O . THR A 1 317 ? 2.715 -35.25 -6.871 1 97.88 317 THR A O 1
ATOM 2509 N N . LEU A 1 318 ? 2.986 -36.062 -8.914 1 97.81 318 LEU A N 1
ATOM 2510 C CA . LEU A 1 318 ? 3.256 -34.781 -9.555 1 97.81 318 LEU A CA 1
ATOM 2511 C C . LEU A 1 318 ? 1.961 -34.125 -10.008 1 97.81 318 LEU A C 1
ATOM 2513 O O . LEU A 1 318 ? 1.07 -34.781 -10.539 1 97.81 318 LEU A O 1
ATOM 2517 N N . TYR A 1 319 ? 1.824 -32.812 -9.805 1 97.69 319 TYR A N 1
ATOM 2518 C CA . TYR A 1 319 ? 0.628 -32.094 -10.203 1 97.69 319 TYR A CA 1
ATOM 2519 C C . TYR A 1 319 ? 0.931 -31.125 -11.352 1 97.69 319 TYR A C 1
ATOM 2521 O O . TYR A 1 319 ? 1.913 -30.391 -11.305 1 97.69 319 TYR A O 1
ATOM 2529 N N . GLY A 1 320 ? 0.117 -31.109 -12.398 1 94.81 320 GLY A N 1
ATOM 2530 C CA . GLY A 1 320 ? 0.29 -30.266 -13.57 1 94.81 320 GLY A CA 1
ATOM 2531 C C . GLY A 1 320 ? 1.012 -30.953 -14.703 1 94.81 320 GLY A C 1
ATOM 2532 O O . GLY A 1 320 ? 0.997 -32.188 -14.797 1 94.81 320 GLY A O 1
ATOM 2533 N N . GLU A 1 321 ? 1.55 -30.125 -15.562 1 91 321 GLU A N 1
ATOM 2534 C CA . GLU A 1 321 ? 2.256 -30.625 -16.734 1 91 321 GLU A CA 1
ATOM 2535 C C . GLU A 1 321 ? 3.531 -31.359 -16.344 1 91 321 GLU A C 1
ATOM 2537 O O . GLU A 1 321 ? 4.309 -30.875 -15.516 1 91 321 GLU A O 1
ATOM 2542 N N . LYS A 1 322 ? 3.852 -32.438 -17.047 1 93.5 322 LYS A N 1
ATOM 2543 C CA . LYS A 1 322 ? 4.949 -33.344 -16.641 1 93.5 322 LYS A CA 1
ATOM 2544 C C . LYS A 1 322 ? 6.23 -32.969 -17.391 1 93.5 322 LYS A C 1
ATOM 2546 O O . LYS A 1 322 ? 7.32 -33.406 -17 1 93.5 322 LYS A O 1
ATOM 2551 N N . SER A 1 323 ? 6.082 -32.281 -18.469 1 94.06 323 SER A N 1
ATOM 2552 C CA . SER A 1 323 ? 7.254 -31.922 -19.25 1 94.06 323 SER A CA 1
ATOM 2553 C C . SER A 1 323 ? 7.73 -30.516 -18.906 1 94.06 323 SER A C 1
ATOM 2555 O O . SER A 1 323 ? 7.004 -29.75 -18.266 1 94.06 323 SER A O 1
ATOM 2557 N N . SER A 1 324 ? 8.914 -30.266 -19.328 1 95.19 324 SER A N 1
ATOM 2558 C CA . SER A 1 324 ? 9.469 -28.938 -19.109 1 95.19 324 SER A CA 1
ATOM 2559 C C . SER A 1 324 ? 9.18 -28.016 -20.281 1 95.19 324 SER A C 1
ATOM 2561 O O . SER A 1 324 ? 9.812 -26.969 -20.438 1 95.19 324 SER A O 1
ATOM 2563 N N . ASP A 1 325 ? 8.203 -28.359 -21.141 1 96.69 325 ASP A N 1
ATOM 2564 C CA . ASP A 1 325 ? 7.828 -27.531 -22.297 1 96.69 325 ASP A CA 1
ATOM 2565 C C . ASP A 1 325 ? 7.438 -26.125 -21.859 1 96.69 325 ASP A C 1
ATOM 2567 O O . ASP A 1 325 ? 6.445 -25.938 -21.156 1 96.69 325 ASP A O 1
ATOM 2571 N N . PRO A 1 326 ? 8.219 -25.172 -22.328 1 96.94 326 PRO A N 1
ATOM 2572 C CA . PRO A 1 326 ? 7.98 -23.797 -21.875 1 96.94 326 PRO A CA 1
ATOM 2573 C C . PRO A 1 326 ? 6.652 -23.219 -22.359 1 96.94 326 PRO A C 1
ATOM 2575 O O . PRO A 1 326 ? 6.215 -22.172 -21.891 1 96.94 326 PRO A O 1
ATOM 2578 N N . LYS A 1 327 ? 5.969 -23.844 -23.25 1 96.62 327 LYS A N 1
ATOM 2579 C CA . LYS A 1 327 ? 4.668 -23.406 -23.75 1 96.62 327 LYS A CA 1
ATOM 2580 C C . LYS A 1 327 ? 3.543 -23.906 -22.844 1 96.62 327 LYS A C 1
ATOM 2582 O O . LYS A 1 327 ? 2.416 -23.406 -22.922 1 96.62 327 LYS A O 1
ATOM 2587 N N . LEU A 1 328 ? 3.895 -24.828 -21.984 1 96.62 328 LEU A N 1
ATOM 2588 C CA . LEU A 1 328 ? 2.838 -25.5 -21.219 1 96.62 328 LEU A CA 1
ATOM 2589 C C . LEU A 1 328 ? 2.945 -25.172 -19.734 1 96.62 328 LEU A C 1
ATOM 2591 O O . LEU A 1 328 ? 1.945 -25.203 -19.016 1 96.62 328 LEU A O 1
ATOM 2595 N N . ARG A 1 329 ? 4.117 -24.953 -19.297 1 97 329 ARG A N 1
ATOM 2596 C CA . ARG A 1 329 ? 4.293 -24.688 -17.859 1 97 329 ARG A CA 1
ATOM 2597 C C . ARG A 1 329 ? 5.434 -23.703 -17.625 1 97 329 ARG A C 1
ATOM 2599 O O . ARG A 1 329 ? 6.32 -23.562 -18.469 1 97 329 ARG A O 1
ATOM 2606 N N . VAL A 1 330 ? 5.406 -23.016 -16.484 1 98.12 330 VAL A N 1
ATOM 2607 C CA . VAL A 1 330 ? 6.559 -22.281 -15.984 1 98.12 330 VAL A CA 1
ATOM 2608 C C . VAL A 1 330 ? 7.371 -23.188 -15.047 1 98.12 330 VAL A C 1
ATOM 2610 O O . VAL A 1 330 ? 7.031 -24.359 -14.852 1 98.12 330 VAL A O 1
ATOM 2613 N N . SER A 1 331 ? 8.523 -22.703 -14.523 1 98.25 331 SER A N 1
ATOM 2614 C CA . SER A 1 331 ? 9.414 -23.5 -13.688 1 98.25 331 SER A CA 1
ATOM 2615 C C . SER A 1 331 ? 8.93 -23.562 -12.242 1 98.25 331 SER A C 1
ATOM 2617 O O . SER A 1 331 ? 9.68 -23.25 -11.32 1 98.25 331 SER A O 1
ATOM 2619 N N . LEU A 1 332 ? 7.703 -23.922 -12.023 1 98.31 332 LEU A N 1
ATOM 2620 C CA . LEU A 1 332 ? 7.008 -24.141 -10.766 1 98.31 332 LEU A CA 1
ATOM 2621 C C . LEU A 1 332 ? 6.414 -25.547 -10.711 1 98.31 332 LEU A C 1
ATOM 2623 O O . LEU A 1 332 ? 5.625 -25.938 -11.578 1 98.31 332 LEU A O 1
ATOM 2627 N N . VAL A 1 333 ? 6.871 -26.344 -9.711 1 98.44 333 VAL A N 1
ATOM 2628 C CA . VAL A 1 333 ? 6.512 -27.75 -9.648 1 98.44 333 VAL A CA 1
ATOM 2629 C C . VAL A 1 333 ? 5.898 -28.062 -8.289 1 98.44 333 VAL A C 1
ATOM 2631 O O . VAL A 1 333 ? 6.527 -27.844 -7.25 1 98.44 333 VAL A O 1
ATOM 2634 N N . SER A 1 334 ? 4.688 -28.531 -8.312 1 98.5 334 SER A N 1
ATOM 2635 C CA . SER A 1 334 ? 4.027 -29 -7.098 1 98.5 334 SER A CA 1
ATOM 2636 C C . SER A 1 334 ? 3.854 -30.516 -7.113 1 98.5 334 SER A C 1
ATOM 2638 O O . SER A 1 334 ? 3.566 -31.109 -8.156 1 98.5 334 SER A O 1
ATOM 2640 N N . PHE A 1 335 ? 4.043 -31.125 -5.969 1 98.69 335 PHE A N 1
ATOM 2641 C CA . PHE A 1 335 ? 3.914 -32.562 -5.824 1 98.69 335 PHE A CA 1
ATOM 2642 C C . PHE A 1 335 ? 3.67 -32.938 -4.367 1 98.69 335 PHE A C 1
ATOM 2644 O O . PHE A 1 335 ? 3.68 -32.094 -3.486 1 98.69 335 PHE A O 1
ATOM 2651 N N . THR A 1 336 ? 3.291 -34.188 -4.121 1 98.25 336 THR A N 1
ATOM 2652 C CA . THR A 1 336 ? 3.199 -34.75 -2.787 1 98.25 336 THR A CA 1
ATOM 2653 C C . THR A 1 336 ? 4.02 -36.031 -2.701 1 98.25 336 THR A C 1
ATOM 2655 O O . THR A 1 336 ? 4.344 -36.656 -3.725 1 98.25 336 THR A O 1
ATOM 2658 N N . VAL A 1 337 ? 4.457 -36.312 -1.528 1 98.12 337 VAL A N 1
ATOM 2659 C CA . VAL A 1 337 ? 4.973 -37.656 -1.217 1 98.12 337 VAL A CA 1
ATOM 2660 C C . VAL A 1 337 ? 3.83 -38.531 -0.746 1 98.12 337 VAL A C 1
ATOM 2662 O O . VAL A 1 337 ? 3.135 -38.219 0.221 1 98.12 337 VAL A O 1
ATOM 2665 N N . ASN A 1 338 ? 3.695 -39.656 -1.455 1 96.38 338 ASN A N 1
ATOM 2666 C CA . ASN A 1 338 ? 2.568 -40.531 -1.158 1 96.38 338 ASN A CA 1
ATOM 2667 C C . ASN A 1 338 ? 2.637 -41.062 0.269 1 96.38 338 ASN A C 1
ATOM 2669 O O . ASN A 1 338 ? 3.637 -41.656 0.661 1 96.38 338 ASN A O 1
ATOM 2673 N N . GLY A 1 339 ? 1.589 -40.719 1.058 1 94.88 339 GLY A N 1
ATOM 2674 C CA . GLY A 1 339 ? 1.452 -41.281 2.391 1 94.88 339 GLY A CA 1
ATOM 2675 C C . GLY A 1 339 ? 2.145 -40.438 3.461 1 94.88 339 GLY A C 1
ATOM 2676 O O . GLY A 1 339 ? 2.158 -40.812 4.633 1 94.88 339 GLY A O 1
ATOM 2677 N N . VAL A 1 340 ? 2.744 -39.406 3.088 1 96.38 340 VAL A N 1
ATOM 2678 C CA . VAL A 1 340 ? 3.467 -38.625 4.07 1 96.38 340 VAL A CA 1
ATOM 2679 C C . VAL A 1 340 ? 3.016 -37.156 3.984 1 96.38 340 VAL A C 1
ATOM 2681 O O . VAL A 1 340 ? 2.754 -36.656 2.893 1 96.38 340 VAL A O 1
ATOM 2684 N N . SER A 1 341 ? 2.969 -36.469 5.121 1 95.94 341 SER A N 1
ATOM 2685 C CA . SER A 1 341 ? 2.584 -35.062 5.195 1 95.94 341 SER A CA 1
ATOM 2686 C C . SER A 1 341 ? 3.584 -34.188 4.465 1 95.94 341 SER A C 1
ATOM 2688 O O . SER A 1 341 ? 4.789 -34.25 4.715 1 95.94 341 SER A O 1
ATOM 2690 N N . SER A 1 342 ? 3.066 -33.312 3.559 1 97.56 342 SER A N 1
ATOM 2691 C CA . SER A 1 342 ? 3.918 -32.344 2.865 1 97.56 342 SER A CA 1
ATOM 2692 C C . SER A 1 342 ? 4.656 -31.438 3.854 1 97.56 342 SER A C 1
ATOM 2694 O O . SER A 1 342 ? 5.824 -31.109 3.645 1 97.56 342 SER A O 1
ATOM 2696 N N . MET A 1 343 ? 4.016 -31.047 4.91 1 95.81 343 MET A N 1
ATOM 2697 C CA . MET A 1 343 ? 4.605 -30.156 5.906 1 95.81 343 MET A CA 1
ATOM 2698 C C . MET A 1 343 ? 5.754 -30.828 6.637 1 95.81 343 MET A C 1
ATOM 2700 O O . MET A 1 343 ? 6.758 -30.203 6.957 1 95.81 343 MET A O 1
ATOM 2704 N N . GLU A 1 344 ? 5.609 -32.125 6.914 1 95.56 344 GLU A N 1
ATOM 2705 C CA . GLU A 1 344 ? 6.672 -32.875 7.566 1 95.56 344 GLU A CA 1
ATOM 2706 C C . GLU A 1 344 ? 7.895 -33 6.66 1 95.56 344 GLU A C 1
ATOM 2708 O O . GLU A 1 344 ? 9.031 -32.875 7.121 1 95.56 344 GLU A O 1
ATOM 2713 N N . ILE A 1 345 ? 7.617 -33.219 5.395 1 97.25 345 ILE A N 1
ATOM 2714 C CA . ILE A 1 345 ? 8.711 -33.344 4.438 1 97.25 345 ILE A CA 1
ATOM 2715 C C . ILE A 1 345 ? 9.445 -32.031 4.316 1 97.25 345 ILE A C 1
ATOM 2717 O O . ILE A 1 345 ? 10.68 -31.984 4.355 1 97.25 345 ILE A O 1
ATOM 2721 N N . ALA A 1 346 ? 8.703 -30.938 4.145 1 96.88 346 ALA A N 1
ATOM 2722 C CA . ALA A 1 346 ? 9.32 -29.625 4.016 1 96.88 346 ALA A CA 1
ATOM 2723 C C . ALA A 1 346 ? 10.156 -29.281 5.246 1 96.88 346 ALA A C 1
ATOM 2725 O O . ALA A 1 346 ? 11.281 -28.797 5.129 1 96.88 346 ALA A O 1
ATOM 2726 N N . LYS A 1 347 ? 9.602 -29.562 6.441 1 96.19 347 LYS A N 1
ATOM 2727 C CA . LYS A 1 347 ? 10.336 -29.312 7.68 1 96.19 347 LYS A CA 1
ATOM 2728 C C . LYS A 1 347 ? 11.648 -30.094 7.707 1 96.19 347 LYS A C 1
ATOM 2730 O O . LYS A 1 347 ? 12.688 -29.547 8.078 1 96.19 347 LYS A O 1
ATOM 2735 N N . ALA A 1 348 ? 11.578 -31.359 7.336 1 96.94 348 ALA A N 1
ATOM 2736 C CA . ALA A 1 348 ? 12.766 -32.219 7.332 1 96.94 348 ALA A CA 1
ATOM 2737 C C . ALA A 1 348 ? 13.812 -31.672 6.355 1 96.94 348 ALA A C 1
ATOM 2739 O O . ALA A 1 348 ? 15.008 -31.672 6.66 1 96.94 348 ALA A O 1
ATOM 2740 N N . ILE A 1 349 ? 13.375 -31.219 5.242 1 97.5 349 ILE A N 1
ATOM 2741 C CA . ILE A 1 349 ? 14.281 -30.672 4.242 1 97.5 349 ILE A CA 1
ATOM 2742 C C . ILE A 1 349 ? 14.93 -29.406 4.773 1 97.5 349 ILE A C 1
ATOM 2744 O O . ILE A 1 349 ? 16.141 -29.219 4.668 1 97.5 349 ILE A O 1
ATOM 2748 N N . HIS A 1 350 ? 14.125 -28.547 5.371 1 96.31 350 HIS A N 1
ATOM 2749 C CA . HIS A 1 350 ? 14.617 -27.281 5.891 1 96.31 350 HIS A CA 1
ATOM 2750 C C . HIS A 1 350 ? 15.609 -27.484 7.027 1 96.31 350 HIS A C 1
ATOM 2752 O O . HIS A 1 350 ? 16.547 -26.719 7.188 1 96.31 350 HIS A O 1
ATOM 2758 N N . GLU A 1 351 ? 15.391 -28.531 7.828 1 96.19 351 GLU A N 1
ATOM 2759 C CA . GLU A 1 351 ? 16.25 -28.828 8.969 1 96.19 351 GLU A CA 1
ATOM 2760 C C . GLU A 1 351 ? 17.562 -29.469 8.516 1 96.19 351 GLU A C 1
ATOM 2762 O O . GLU A 1 351 ? 18.609 -29.297 9.156 1 96.19 351 GLU A O 1
ATOM 2767 N N . SER A 1 352 ? 17.516 -30.156 7.379 1 96.44 352 SER A N 1
ATOM 2768 C CA . SER A 1 352 ? 18.641 -31.031 7.066 1 96.44 352 SER A CA 1
ATOM 2769 C C . SER A 1 352 ? 19.391 -30.562 5.82 1 96.44 352 SER A C 1
ATOM 2771 O O . SER A 1 352 ? 20.344 -31.203 5.375 1 96.44 352 SER A O 1
ATOM 2773 N N . SER A 1 353 ? 19 -29.484 5.227 1 96.56 353 SER A N 1
ATOM 2774 C CA . SER A 1 353 ? 19.625 -29 4.008 1 96.56 353 SER A CA 1
ATOM 2775 C C . SER A 1 353 ? 19.484 -27.484 3.875 1 96.56 353 SER A C 1
ATOM 2777 O O . SER A 1 353 ? 18.734 -26.859 4.641 1 96.56 353 SER A O 1
ATOM 2779 N N . PRO A 1 354 ? 20.156 -26.859 2.947 1 96.06 354 PRO A N 1
ATOM 2780 C CA . PRO A 1 354 ? 20.016 -25.422 2.746 1 96.06 354 PRO A CA 1
ATOM 2781 C C . PRO A 1 354 ? 18.828 -25.047 1.86 1 96.06 354 PRO A C 1
ATOM 2783 O O . PRO A 1 354 ? 18.562 -23.875 1.629 1 96.06 354 PRO A O 1
ATOM 2786 N N . CYS A 1 355 ? 18.094 -26.078 1.361 1 97.12 355 CYS A N 1
ATOM 2787 C CA . CYS A 1 355 ? 17 -25.844 0.427 1 97.12 355 CYS A CA 1
ATOM 2788 C C . CYS A 1 355 ? 15.789 -25.234 1.141 1 97.12 355 CYS A C 1
ATOM 2790 O O . CYS A 1 355 ? 15.445 -25.656 2.244 1 97.12 355 CYS A O 1
ATOM 2792 N N . ARG A 1 356 ? 15.219 -24.219 0.562 1 96.75 356 ARG A N 1
ATOM 2793 C CA . ARG A 1 356 ? 13.977 -23.625 1.045 1 96.75 356 ARG A CA 1
ATOM 2794 C C . ARG A 1 356 ? 12.836 -23.859 0.052 1 96.75 356 ARG A C 1
ATOM 2796 O O . ARG A 1 356 ? 12.875 -23.328 -1.065 1 96.75 356 ARG A O 1
ATOM 2803 N N . ILE A 1 357 ? 11.836 -24.609 0.429 1 97 357 ILE A N 1
ATOM 2804 C CA . ILE A 1 357 ? 10.688 -24.938 -0.407 1 97 357 ILE A CA 1
ATOM 2805 C C . ILE A 1 357 ? 9.398 -24.562 0.308 1 97 357 ILE A C 1
ATOM 2807 O O . ILE A 1 357 ? 9.43 -24.016 1.417 1 97 357 ILE A O 1
ATOM 2811 N N . LEU A 1 358 ? 8.273 -24.75 -0.33 1 96.69 358 LEU A N 1
ATOM 2812 C CA . LEU A 1 358 ? 6.988 -24.438 0.278 1 96.69 358 LEU A CA 1
ATOM 2813 C C . LEU A 1 358 ? 6.145 -25.688 0.447 1 96.69 358 LEU A C 1
ATOM 2815 O O . LEU A 1 358 ? 6.164 -26.578 -0.412 1 96.69 358 LEU A O 1
ATOM 2819 N N . ALA A 1 359 ? 5.473 -25.766 1.562 1 96.56 359 ALA A N 1
ATOM 2820 C CA . ALA A 1 359 ? 4.422 -26.75 1.758 1 96.56 359 ALA A CA 1
ATOM 2821 C C . ALA A 1 359 ? 3.102 -26.094 2.139 1 96.56 359 ALA A C 1
ATOM 2823 O O . ALA A 1 359 ? 3.09 -25.062 2.814 1 96.56 359 ALA A O 1
ATOM 2824 N N . GLY A 1 360 ? 2.008 -26.641 1.769 1 95.25 360 GLY A N 1
ATOM 2825 C CA . GLY A 1 360 ? 0.691 -26.109 2.098 1 95.25 360 GLY A CA 1
ATOM 2826 C C . GLY A 1 360 ? -0.151 -25.797 0.875 1 95.25 360 GLY A C 1
ATOM 2827 O O . GLY A 1 360 ? -0.028 -26.469 -0.155 1 95.25 360 GLY A O 1
ATOM 2828 N N . ASN A 1 361 ? -1.052 -24.875 1.004 1 94.31 361 ASN A N 1
ATOM 2829 C CA . ASN A 1 361 ? -1.964 -24.594 -0.101 1 94.31 361 ASN A CA 1
ATOM 2830 C C . ASN A 1 361 ? -1.516 -23.375 -0.904 1 94.31 361 ASN A C 1
ATOM 2832 O O . ASN A 1 361 ? -2.131 -23.031 -1.916 1 94.31 361 ASN A O 1
ATOM 2836 N N . ALA A 1 362 ? -0.444 -22.656 -0.419 1 93.94 362 ALA A N 1
ATOM 2837 C CA . ALA A 1 362 ? 0.09 -21.484 -1.115 1 93.94 362 ALA A CA 1
ATOM 2838 C C . ALA A 1 362 ? -1.011 -20.469 -1.407 1 93.94 362 ALA A C 1
ATOM 2840 O O . ALA A 1 362 ? -1.036 -19.875 -2.48 1 93.94 362 ALA A O 1
ATOM 2841 N N . TYR A 1 363 ? -2 -20.359 -0.514 1 91.81 363 TYR A N 1
ATOM 2842 C CA . TYR A 1 363 ? -3.143 -19.453 -0.602 1 91.81 363 TYR A CA 1
ATOM 2843 C C . TYR A 1 363 ? -3.996 -19.766 -1.823 1 91.81 363 TYR A C 1
ATOM 2845 O O . TYR A 1 363 ? -4.66 -18.891 -2.373 1 91.81 363 TYR A O 1
ATOM 2853 N N . SER A 1 364 ? -3.842 -20.906 -2.277 1 94.5 364 SER A N 1
ATOM 2854 C CA . SER A 1 364 ? -4.715 -21.484 -3.297 1 94.5 364 SER A CA 1
ATOM 2855 C C . SER A 1 364 ? -5.551 -22.625 -2.732 1 94.5 364 SER A C 1
ATOM 2857 O O . SER A 1 364 ? -5.324 -23.797 -3.07 1 94.5 364 SER A O 1
ATOM 2859 N N . LEU A 1 365 ? -6.516 -22.266 -2.018 1 92.75 365 LEU A N 1
ATOM 2860 C CA . LEU A 1 365 ? -7.293 -23.219 -1.241 1 92.75 365 LEU A CA 1
ATOM 2861 C C . LEU A 1 365 ? -8.156 -24.094 -2.152 1 92.75 365 LEU A C 1
ATOM 2863 O O . LEU A 1 365 ? -8.109 -25.312 -2.066 1 92.75 365 LEU A O 1
ATOM 2867 N N . ARG A 1 366 ? -8.898 -23.531 -3.047 1 92.81 366 ARG A N 1
ATOM 2868 C CA . ARG A 1 366 ? -9.805 -24.281 -3.908 1 92.81 366 ARG A CA 1
ATOM 2869 C C . ARG A 1 366 ? -9.039 -25.234 -4.805 1 92.81 366 ARG A C 1
ATOM 2871 O O . ARG A 1 366 ? -9.398 -26.406 -4.918 1 92.81 366 ARG A O 1
ATOM 2878 N N . PRO A 1 367 ? -7.934 -24.75 -5.422 1 95.31 367 PRO A N 1
ATOM 2879 C CA . PRO A 1 367 ? -7.137 -25.688 -6.207 1 95.31 367 PRO A CA 1
ATOM 2880 C C . PRO A 1 367 ? -6.668 -26.891 -5.387 1 95.31 367 PRO A C 1
ATOM 2882 O O . PRO A 1 367 ? -6.738 -28.031 -5.855 1 95.31 367 PRO A O 1
ATOM 2885 N N . VAL A 1 368 ? -6.281 -26.656 -4.152 1 95.81 368 VAL A N 1
ATOM 2886 C CA . VAL A 1 368 ? -5.66 -27.703 -3.348 1 95.81 368 VAL A CA 1
ATOM 2887 C C . VAL A 1 368 ? -6.742 -28.578 -2.717 1 95.81 368 VAL A C 1
ATOM 2889 O O . VAL A 1 368 ? -6.664 -29.812 -2.775 1 95.81 368 VAL A O 1
ATOM 2892 N N . HIS A 1 369 ? -7.777 -27.938 -2.207 1 94.12 369 HIS A N 1
ATOM 2893 C CA . HIS A 1 369 ? -8.766 -28.688 -1.445 1 94.12 369 HIS A CA 1
ATOM 2894 C C . HIS A 1 369 ? -9.891 -29.188 -2.346 1 94.12 369 HIS A C 1
ATOM 2896 O O . HIS A 1 369 ? -10.289 -30.359 -2.252 1 94.12 369 HIS A O 1
ATOM 2902 N N . ASP A 1 370 ? -10.336 -28.375 -3.223 1 92.69 370 ASP A N 1
ATOM 2903 C CA . ASP A 1 370 ? -11.516 -28.719 -4.008 1 92.69 370 ASP A CA 1
ATOM 2904 C C . ASP A 1 370 ? -11.125 -29.453 -5.289 1 92.69 370 ASP A C 1
ATOM 2906 O O . ASP A 1 370 ? -11.82 -30.375 -5.719 1 92.69 370 ASP A O 1
ATOM 2910 N N . VAL A 1 371 ? -10.047 -29.062 -5.91 1 94.69 371 VAL A N 1
ATOM 2911 C CA . VAL A 1 371 ? -9.672 -29.641 -7.199 1 94.69 371 VAL A CA 1
ATOM 2912 C C . VAL A 1 371 ? -8.781 -30.859 -6.984 1 94.69 371 VAL A C 1
ATOM 2914 O O . VAL A 1 371 ? -9.07 -31.938 -7.508 1 94.69 371 VAL A O 1
ATOM 2917 N N . LEU A 1 372 ? -7.789 -30.734 -6.09 1 96.25 372 LEU A N 1
ATOM 2918 C CA . LEU A 1 372 ? -6.867 -31.844 -5.855 1 96.25 372 LEU A CA 1
ATOM 2919 C C . LEU A 1 372 ? -7.402 -32.781 -4.785 1 96.25 372 LEU A C 1
ATOM 2921 O O . LEU A 1 372 ? -6.953 -33.938 -4.676 1 96.25 372 LEU A O 1
ATOM 2925 N N . GLY A 1 373 ? -8.312 -32.281 -3.916 1 95.44 373 GLY A N 1
ATOM 2926 C CA . GLY A 1 373 ? -8.867 -33.094 -2.838 1 95.44 373 GLY A CA 1
ATOM 2927 C C . GLY A 1 373 ? -7.891 -33.281 -1.695 1 95.44 373 GLY A C 1
ATOM 2928 O O . GLY A 1 373 ? -8 -34.281 -0.954 1 95.44 373 GLY A O 1
ATOM 2929 N N . LEU A 1 374 ? -6.941 -32.438 -1.607 1 96.12 374 LEU A N 1
ATOM 2930 C CA . LEU A 1 374 ? -5.93 -32.562 -0.564 1 96.12 374 LEU A CA 1
ATOM 2931 C C . LEU A 1 374 ? -6.359 -31.859 0.712 1 96.12 374 LEU A C 1
ATOM 2933 O O . LEU A 1 374 ? -7.156 -30.922 0.665 1 96.12 374 LEU A O 1
ATOM 2937 N N . GLY A 1 375 ? -5.875 -32.25 1.845 1 93.31 375 GLY A N 1
ATOM 2938 C CA . GLY A 1 375 ? -6.156 -31.656 3.141 1 93.31 375 GLY A CA 1
ATOM 2939 C C . GLY A 1 375 ? -5.262 -30.469 3.459 1 93.31 375 GLY A C 1
ATOM 2940 O O . GLY A 1 375 ? -4.727 -29.828 2.553 1 93.31 375 GLY A O 1
ATOM 2941 N N . THR A 1 376 ? -5.082 -30.203 4.695 1 89.88 376 THR A N 1
ATOM 2942 C CA . THR A 1 376 ? -4.434 -29 5.199 1 89.88 376 THR A CA 1
ATOM 2943 C C . THR A 1 376 ? -2.936 -29.031 4.902 1 89.88 376 THR A C 1
ATOM 2945 O O . THR A 1 376 ? -2.305 -27.969 4.758 1 89.88 376 THR A O 1
ATOM 2948 N N . ASP A 1 377 ? -2.381 -30.188 4.73 1 94.06 377 ASP A N 1
ATOM 2949 C CA . ASP A 1 377 ? -0.947 -30.297 4.48 1 94.06 377 ASP A CA 1
ATOM 2950 C C . ASP A 1 377 ? -0.598 -29.812 3.072 1 94.06 377 ASP A C 1
ATOM 2952 O O . ASP A 1 377 ? 0.546 -29.438 2.805 1 94.06 377 ASP A O 1
ATOM 2956 N N . GLY A 1 378 ? -1.574 -29.922 2.174 1 96.88 378 GLY A N 1
ATOM 2957 C CA . GLY A 1 378 ? -1.441 -29.391 0.829 1 96.88 378 GLY A CA 1
ATOM 2958 C C . GLY A 1 378 ? -0.331 -30.047 0.032 1 96.88 378 GLY A C 1
ATOM 2959 O O . GLY A 1 378 ? -0.163 -31.266 0.082 1 96.88 378 GLY A O 1
ATOM 2960 N N . VAL A 1 379 ? 0.39 -29.281 -0.74 1 98.19 379 VAL A N 1
ATOM 2961 C CA . VAL A 1 379 ? 1.413 -29.781 -1.65 1 98.19 379 VAL A CA 1
ATOM 2962 C C . VAL A 1 379 ? 2.791 -29.312 -1.186 1 98.19 379 VAL A C 1
ATOM 2964 O O . VAL A 1 379 ? 2.902 -28.422 -0.338 1 98.19 379 VAL A O 1
ATOM 2967 N N . LEU A 1 380 ? 3.809 -30.016 -1.655 1 98.25 380 LEU A N 1
ATOM 2968 C CA . LEU A 1 380 ? 5.148 -29.453 -1.763 1 98.25 380 LEU A CA 1
ATOM 2969 C C . LEU A 1 380 ? 5.301 -28.656 -3.061 1 98.25 380 LEU A C 1
ATOM 2971 O O . LEU A 1 380 ? 4.82 -29.094 -4.113 1 98.25 380 LEU A O 1
ATOM 2975 N N . ARG A 1 381 ? 5.914 -27.516 -2.984 1 98.31 381 ARG A N 1
ATOM 2976 C CA . ARG A 1 381 ? 6.105 -26.719 -4.191 1 98.31 381 ARG A CA 1
ATOM 2977 C C . ARG A 1 381 ? 7.539 -26.203 -4.285 1 98.31 381 ARG A C 1
ATOM 2979 O O . ARG A 1 381 ? 8.039 -25.578 -3.352 1 98.31 381 ARG A O 1
ATOM 2986 N N . ILE A 1 382 ? 8.141 -26.5 -5.367 1 98.44 382 ILE A N 1
ATOM 2987 C CA . ILE A 1 382 ? 9.461 -25.969 -5.727 1 98.44 382 ILE A CA 1
ATOM 2988 C C . ILE A 1 382 ? 9.32 -25 -6.895 1 98.44 382 ILE A C 1
ATOM 2990 O O . ILE A 1 382 ? 8.781 -25.359 -7.945 1 98.44 382 ILE A O 1
ATOM 2994 N N . SER A 1 383 ? 9.711 -23.812 -6.727 1 98.31 383 SER A N 1
ATOM 2995 C CA . SER A 1 383 ? 9.594 -22.766 -7.742 1 98.31 383 SER A CA 1
ATOM 2996 C C . SER A 1 383 ? 10.953 -22.156 -8.07 1 98.31 383 SER A C 1
ATOM 2998 O O . SER A 1 383 ? 11.57 -21.531 -7.215 1 98.31 383 SER A O 1
ATOM 3000 N N . LEU A 1 384 ? 11.391 -22.328 -9.305 1 98.5 384 LEU A N 1
ATOM 3001 C CA . LEU A 1 384 ? 12.68 -21.859 -9.797 1 98.5 384 LEU A CA 1
ATOM 3002 C C . LEU A 1 384 ? 12.523 -20.594 -10.617 1 98.5 384 LEU A C 1
ATOM 3004 O O . LEU A 1 384 ? 11.461 -20.359 -11.203 1 98.5 384 LEU A O 1
ATOM 3008 N N . VAL A 1 385 ? 13.547 -19.75 -10.562 1 98.56 385 VAL A N 1
ATOM 3009 C CA . VAL A 1 385 ? 13.594 -18.562 -11.398 1 98.56 385 VAL A CA 1
ATOM 3010 C C . VAL A 1 385 ? 14.977 -18.438 -12.039 1 98.56 385 VAL A C 1
ATOM 3012 O O . VAL A 1 385 ? 15.789 -19.359 -11.961 1 98.56 385 VAL A O 1
ATOM 3015 N N . HIS A 1 386 ? 15.227 -17.375 -12.672 1 98.31 386 HIS A N 1
ATOM 3016 C CA . HIS A 1 386 ? 16.344 -17.188 -13.594 1 98.31 386 HIS A CA 1
ATOM 3017 C C . HIS A 1 386 ? 17.672 -17.234 -12.859 1 98.31 386 HIS A C 1
ATOM 3019 O O . HIS A 1 386 ? 18.734 -17.422 -13.477 1 98.31 386 HIS A O 1
ATOM 3025 N N . TYR A 1 387 ? 17.672 -17.047 -11.523 1 98.38 387 TYR A N 1
ATOM 3026 C CA . TYR A 1 387 ? 18.953 -17.031 -10.828 1 98.38 387 TYR A CA 1
ATOM 3027 C C . TYR A 1 387 ? 19.25 -18.391 -10.203 1 98.38 387 TYR A C 1
ATOM 3029 O O . TYR A 1 387 ? 20.312 -18.578 -9.578 1 98.38 387 TYR A O 1
ATOM 3037 N N . ASN A 1 388 ? 18.391 -19.375 -10.281 1 98.44 388 ASN A N 1
ATOM 3038 C CA . ASN A 1 388 ? 18.688 -20.734 -9.805 1 98.44 388 ASN A CA 1
ATOM 3039 C C . ASN A 1 388 ? 19.578 -21.484 -10.773 1 98.44 388 ASN A C 1
ATOM 3041 O O . ASN A 1 388 ? 19.688 -21.109 -11.945 1 98.44 388 ASN A O 1
ATOM 3045 N N . THR A 1 389 ? 20.188 -22.562 -10.25 1 98 389 THR A N 1
ATOM 3046 C CA . THR A 1 389 ? 21.141 -23.297 -11.062 1 98 389 THR A CA 1
ATOM 3047 C C . THR A 1 389 ? 20.812 -24.797 -11.055 1 98 389 THR A C 1
ATOM 3049 O O . THR A 1 389 ? 20 -25.25 -10.258 1 98 389 THR A O 1
ATOM 3052 N N . LEU A 1 390 ? 21.5 -25.5 -11.977 1 97.75 390 LEU A N 1
ATOM 3053 C CA . LEU A 1 390 ? 21.406 -26.953 -11.984 1 97.75 390 LEU A CA 1
ATOM 3054 C C . LEU A 1 390 ? 21.938 -27.547 -10.68 1 97.75 390 LEU A C 1
ATOM 3056 O O . LEU A 1 390 ? 21.406 -28.547 -10.188 1 97.75 390 LEU A O 1
ATOM 3060 N N . GLU A 1 391 ? 22.922 -26.938 -10.125 1 97.5 391 GLU A N 1
ATOM 3061 C CA . GLU A 1 391 ? 23.469 -27.375 -8.844 1 97.5 391 GLU A CA 1
ATOM 3062 C C . GLU A 1 391 ? 22.453 -27.219 -7.727 1 97.5 391 GLU A C 1
ATOM 3064 O O . GLU A 1 391 ? 22.312 -28.109 -6.879 1 97.5 391 GLU A O 1
ATOM 3069 N N . ASP A 1 392 ? 21.734 -26.062 -7.723 1 98 392 ASP A N 1
ATOM 3070 C CA . ASP A 1 392 ? 20.672 -25.875 -6.746 1 98 392 ASP A CA 1
ATOM 3071 C C . ASP A 1 392 ? 19.672 -27.016 -6.781 1 98 392 ASP A C 1
ATOM 3073 O O . ASP A 1 392 ? 19.312 -27.562 -5.734 1 98 392 ASP A O 1
ATOM 3077 N N . ILE A 1 393 ? 19.297 -27.406 -7.945 1 98.06 393 ILE A N 1
ATOM 3078 C CA . ILE A 1 393 ? 18.25 -28.406 -8.133 1 98.06 393 ILE A CA 1
ATOM 3079 C C . ILE A 1 393 ? 18.781 -29.781 -7.715 1 98.06 393 ILE A C 1
ATOM 3081 O O . ILE A 1 393 ? 18.047 -30.578 -7.117 1 98.06 393 ILE A O 1
ATOM 3085 N N . GLN A 1 394 ? 20.016 -30.016 -8.039 1 98.19 394 GLN A N 1
ATOM 3086 C CA . GLN A 1 394 ? 20.594 -31.297 -7.656 1 98.19 394 GLN A CA 1
ATOM 3087 C C . GLN A 1 394 ? 20.656 -31.453 -6.141 1 98.19 394 GLN A C 1
ATOM 3089 O O . GLN A 1 394 ? 20.359 -32.5 -5.605 1 98.19 394 GLN A O 1
ATOM 3094 N N . VAL A 1 395 ? 21.062 -30.375 -5.477 1 98.44 395 VAL A N 1
ATOM 3095 C CA . VAL A 1 395 ? 21.078 -30.391 -4.016 1 98.44 395 VAL A CA 1
ATOM 3096 C C . VAL A 1 395 ? 19.656 -30.672 -3.494 1 98.44 395 VAL A C 1
ATOM 3098 O O . VAL A 1 395 ? 19.484 -31.422 -2.535 1 98.44 395 VAL A O 1
ATOM 3101 N N . CYS A 1 396 ? 18.688 -30.109 -4.117 1 98.31 396 CYS A N 1
ATOM 3102 C CA . CYS A 1 396 ? 17.297 -30.297 -3.715 1 98.31 396 CYS A CA 1
ATOM 3103 C C . CYS A 1 396 ? 16.859 -31.734 -3.924 1 98.31 396 CYS A C 1
ATOM 3105 O O . CYS A 1 396 ? 16.234 -32.344 -3.043 1 98.31 396 CYS A O 1
ATOM 3107 N N . ILE A 1 397 ? 17.141 -32.312 -5.059 1 98.62 397 ILE A N 1
ATOM 3108 C CA . ILE A 1 397 ? 16.766 -33.656 -5.383 1 98.62 397 ILE A CA 1
ATOM 3109 C C . ILE A 1 397 ? 17.406 -34.625 -4.391 1 98.62 397 ILE A C 1
ATOM 3111 O O . ILE A 1 397 ? 16.75 -35.531 -3.883 1 98.62 397 ILE A O 1
ATOM 3115 N N . ASP A 1 398 ? 18.641 -34.375 -4.074 1 98.62 398 ASP A N 1
ATOM 3116 C CA . ASP A 1 398 ? 19.359 -35.219 -3.125 1 98.62 398 ASP A CA 1
ATOM 3117 C C . ASP A 1 398 ? 18.719 -35.156 -1.736 1 98.62 398 ASP A C 1
ATOM 3119 O O . ASP A 1 398 ? 18.547 -36.188 -1.07 1 98.62 398 ASP A O 1
ATOM 3123 N N . ALA A 1 399 ? 18.453 -33.938 -1.342 1 98.38 399 ALA A N 1
ATOM 3124 C CA . ALA A 1 399 ? 17.812 -33.75 -0.042 1 98.38 399 ALA A CA 1
ATOM 3125 C C . ALA A 1 399 ? 16.438 -34.438 -0.001 1 98.38 399 ALA A C 1
ATOM 3127 O O . ALA A 1 399 ? 16.094 -35.094 0.979 1 98.38 399 ALA A O 1
ATOM 3128 N N . LEU A 1 400 ? 15.664 -34.281 -1.04 1 98.44 400 LEU A N 1
ATOM 3129 C CA . LEU A 1 400 ? 14.336 -34.875 -1.147 1 98.44 400 LEU A CA 1
ATOM 3130 C C . LEU A 1 400 ? 14.422 -36.406 -1.093 1 98.44 400 LEU A C 1
ATOM 3132 O O . LEU A 1 400 ? 13.68 -37.031 -0.343 1 98.44 400 LEU A O 1
ATOM 3136 N N . ASP A 1 401 ? 15.297 -36.906 -1.841 1 97.94 401 ASP A N 1
ATOM 3137 C CA . ASP A 1 401 ? 15.484 -38.344 -1.892 1 97.94 401 ASP A CA 1
ATOM 3138 C C . ASP A 1 401 ? 15.852 -38.906 -0.517 1 97.94 401 ASP A C 1
ATOM 3140 O O . ASP A 1 401 ? 15.273 -39.875 -0.068 1 97.94 401 ASP A O 1
ATOM 3144 N N . ARG A 1 402 ? 16.781 -38.281 0.117 1 97.75 402 ARG A N 1
ATOM 3145 C CA . ARG A 1 402 ? 17.25 -38.719 1.434 1 97.75 402 ARG A CA 1
ATOM 3146 C C . ARG A 1 402 ? 16.109 -38.656 2.449 1 97.75 402 ARG A C 1
ATOM 3148 O O . ARG A 1 402 ? 15.891 -39.625 3.189 1 97.75 402 ARG A O 1
ATOM 3155 N N . VAL A 1 403 ? 15.398 -37.562 2.467 1 97.75 403 VAL A N 1
ATOM 3156 C CA . VAL A 1 403 ? 14.32 -37.375 3.432 1 97.75 403 VAL A CA 1
ATOM 3157 C C . VAL A 1 403 ? 13.211 -38.406 3.184 1 97.75 403 VAL A C 1
ATOM 3159 O O . VAL A 1 403 ? 12.727 -39.031 4.121 1 97.75 403 VAL A O 1
ATOM 3162 N N . VAL A 1 404 ? 12.805 -38.594 1.957 1 97.44 404 VAL A N 1
ATOM 3163 C CA . VAL A 1 404 ? 11.688 -39.438 1.611 1 97.44 404 VAL A CA 1
ATOM 3164 C C . VAL A 1 404 ? 12.055 -40.906 1.9 1 97.44 404 VAL A C 1
ATOM 3166 O O . VAL A 1 404 ? 11.227 -41.656 2.41 1 97.44 404 VAL A O 1
ATOM 3169 N N . ARG A 1 405 ? 13.25 -41.281 1.647 1 95.75 405 ARG A N 1
ATOM 3170 C CA . ARG A 1 405 ? 13.695 -42.656 1.958 1 95.75 405 ARG A CA 1
ATOM 3171 C C . ARG A 1 405 ? 13.633 -42.906 3.459 1 95.75 405 ARG A C 1
ATOM 3173 O O . ARG A 1 405 ? 13.344 -44.031 3.885 1 95.75 405 ARG A O 1
ATOM 3180 N N . GLY A 1 406 ? 13.906 -41.875 4.188 1 92.94 406 GLY A N 1
ATOM 3181 C CA . GLY A 1 406 ? 13.812 -42 5.633 1 92.94 406 GLY A CA 1
ATOM 3182 C C . GLY A 1 406 ? 12.398 -42.25 6.113 1 92.94 406 GLY A C 1
ATOM 3183 O O . GLY A 1 406 ? 12.188 -42.969 7.094 1 92.94 406 GLY A O 1
ATOM 3184 N N . TYR A 1 407 ? 11.469 -41.75 5.5 1 90 407 TYR A N 1
ATOM 3185 C CA . TYR A 1 407 ? 10.07 -41.906 5.879 1 90 407 TYR A CA 1
ATOM 3186 C C . TYR A 1 407 ? 9.508 -43.219 5.316 1 90 407 TYR A C 1
ATOM 3188 O O . TYR A 1 407 ? 8.617 -43.812 5.91 1 90 407 TYR A O 1
ATOM 3196 N N . LEU A 1 408 ? 9.898 -43.562 4.129 1 83.75 408 LEU A N 1
ATOM 3197 C CA . LEU A 1 408 ? 9.352 -44.75 3.49 1 83.75 408 LEU A CA 1
ATOM 3198 C C . LEU A 1 408 ? 10 -46.031 4.047 1 83.75 408 LEU A C 1
ATOM 3200 O O . LEU A 1 408 ? 9.414 -47.125 3.98 1 83.75 408 LEU A O 1
ATOM 3204 N N . LYS A 1 409 ? 11.133 -46 4.57 1 75.88 409 LYS A N 1
ATOM 3205 C CA . LYS A 1 409 ? 11.75 -47.156 5.254 1 75.88 409 LYS A CA 1
ATOM 3206 C C . LYS A 1 409 ? 11.273 -47.25 6.703 1 75.88 409 LYS A C 1
ATOM 3208 O O . LYS A 1 409 ? 11.406 -48.281 7.336 1 75.88 409 LYS A O 1
ATOM 3213 N N . ALA A 1 410 ? 10.719 -46.375 7.391 1 57.28 410 ALA A N 1
ATOM 3214 C CA . ALA A 1 410 ? 10.211 -46.438 8.758 1 57.28 410 ALA A CA 1
ATOM 3215 C C . ALA A 1 410 ? 8.836 -47.094 8.805 1 57.28 410 ALA A C 1
ATOM 3217 O O . ALA A 1 410 ? 8.031 -46.938 7.883 1 57.28 410 ALA A O 1
ATOM 3218 N N . MET B 1 1 ? 16.375 -0.035 29.781 1 28.81 1 MET B N 1
ATOM 3219 C CA . MET B 1 1 ? 17.562 0.804 29.562 1 28.81 1 MET B CA 1
ATOM 3220 C C . MET B 1 1 ? 17.156 2.236 29.234 1 28.81 1 MET B C 1
ATOM 3222 O O . MET B 1 1 ? 16.344 2.465 28.328 1 28.81 1 MET B O 1
ATOM 3226 N N . GLU B 1 2 ? 17.219 3.125 30.188 1 33.44 2 GLU B N 1
ATOM 3227 C CA . GLU B 1 2 ? 16.953 4.559 30.094 1 33.44 2 GLU B CA 1
ATOM 3228 C C . GLU B 1 2 ? 17.672 5.18 28.906 1 33.44 2 GLU B C 1
ATOM 3230 O O . GLU B 1 2 ? 18.906 5.121 28.828 1 33.44 2 GLU B O 1
ATOM 3235 N N . TYR B 1 3 ? 17.203 5.113 27.75 1 39.78 3 TYR B N 1
ATOM 3236 C CA . TYR B 1 3 ? 17.938 5.789 26.672 1 39.78 3 TYR B CA 1
ATOM 3237 C C . TYR B 1 3 ? 18.266 7.223 27.062 1 39.78 3 TYR B C 1
ATOM 3239 O O . TYR B 1 3 ? 17.406 7.957 27.562 1 39.78 3 TYR B O 1
ATOM 3247 N N . ALA B 1 4 ? 19.406 7.418 27.5 1 43.25 4 ALA B N 1
ATOM 3248 C CA . ALA B 1 4 ? 19.953 8.734 27.828 1 43.25 4 ALA B CA 1
ATOM 3249 C C . ALA B 1 4 ? 19.609 9.75 26.734 1 43.25 4 ALA B C 1
ATOM 3251 O O . ALA B 1 4 ? 19.938 9.547 25.562 1 43.25 4 ALA B O 1
ATOM 3252 N N . THR B 1 5 ? 18.594 10.719 26.984 1 55.56 5 THR B N 1
ATOM 3253 C CA . THR B 1 5 ? 18.281 11.82 26.078 1 55.56 5 THR B CA 1
ATOM 3254 C C . THR B 1 5 ? 19.516 12.648 25.766 1 55.56 5 THR B C 1
ATOM 3256 O O . THR B 1 5 ? 20.25 13.039 26.688 1 55.56 5 THR B O 1
ATOM 3259 N N . ILE B 1 6 ? 20.125 12.508 24.594 1 59.44 6 ILE B N 1
ATOM 3260 C CA . ILE B 1 6 ? 21.25 13.328 24.141 1 59.44 6 ILE B CA 1
ATOM 3261 C C . ILE B 1 6 ? 20.797 14.789 24.016 1 59.44 6 ILE B C 1
ATOM 3263 O O . ILE B 1 6 ? 19.641 15.07 23.719 1 59.44 6 ILE B O 1
ATOM 3267 N N . PRO B 1 7 ? 21.578 15.688 24.484 1 70.56 7 PRO B N 1
ATOM 3268 C CA . PRO B 1 7 ? 21.25 17.094 24.234 1 70.56 7 PRO B CA 1
ATOM 3269 C C . PRO B 1 7 ? 20.844 17.344 22.781 1 70.56 7 PRO B C 1
ATOM 3271 O O . PRO B 1 7 ? 21.406 16.734 21.859 1 70.56 7 PRO B O 1
ATOM 3274 N N . TYR B 1 8 ? 19.719 18.016 22.594 1 82.25 8 TYR B N 1
ATOM 3275 C CA . TYR B 1 8 ? 19.203 18.281 21.25 1 82.25 8 TYR B CA 1
ATOM 3276 C C . TYR B 1 8 ? 20.219 19.078 20.438 1 82.25 8 TYR B C 1
ATOM 3278 O O . TYR B 1 8 ? 20.547 20.219 20.797 1 82.25 8 TYR B O 1
ATOM 3286 N N . ASP B 1 9 ? 20.891 18.438 19.547 1 92.12 9 ASP B N 1
ATOM 3287 C CA . ASP B 1 9 ? 21.875 19.016 18.641 1 92.12 9 ASP B CA 1
ATOM 3288 C C . ASP B 1 9 ? 21.422 18.891 17.188 1 92.12 9 ASP B C 1
ATOM 3290 O O . ASP B 1 9 ? 21.672 17.875 16.547 1 92.12 9 ASP B O 1
ATOM 3294 N N . VAL B 1 10 ? 20.875 20 16.688 1 95.38 10 VAL B N 1
ATOM 3295 C CA . VAL B 1 10 ? 20.234 19.953 15.367 1 95.38 10 VAL B CA 1
ATOM 3296 C C . VAL B 1 10 ? 21.281 19.656 14.297 1 95.38 10 VAL B C 1
ATOM 3298 O O . VAL B 1 10 ? 20.984 18.984 13.312 1 95.38 10 VAL B O 1
ATOM 3301 N N . GLU B 1 11 ? 22.5 20.062 14.484 1 94.88 11 GLU B N 1
ATOM 3302 C CA . GLU B 1 11 ? 23.547 19.812 13.5 1 94.88 11 GLU B CA 1
ATOM 3303 C C . GLU B 1 11 ? 23.859 18.312 13.43 1 94.88 11 GLU B C 1
ATOM 3305 O O . GLU B 1 11 ? 24.094 17.781 12.344 1 94.88 11 GLU B O 1
ATOM 3310 N N . SER B 1 12 ? 23.938 17.75 14.586 1 95.81 12 SER B N 1
ATOM 3311 C CA . SER B 1 12 ? 24.156 16.297 14.625 1 95.81 12 SER B CA 1
ATOM 3312 C C . SER B 1 12 ? 22.969 15.555 13.992 1 95.81 12 SER B C 1
ATOM 3314 O O . SER B 1 12 ? 23.172 14.57 13.281 1 95.81 12 SER B O 1
ATOM 3316 N N . ILE B 1 13 ? 21.797 16 14.25 1 97.12 13 ILE B N 1
ATOM 3317 C CA . ILE B 1 13 ? 20.562 15.406 13.711 1 97.12 13 ILE B CA 1
ATOM 3318 C C . ILE B 1 13 ? 20.578 15.5 12.188 1 97.12 13 ILE B C 1
ATOM 3320 O O . ILE B 1 13 ? 20.281 14.523 11.5 1 97.12 13 ILE B O 1
ATOM 3324 N N . ARG B 1 14 ? 20.938 16.594 11.695 1 97.5 14 ARG B N 1
ATOM 3325 C CA . ARG B 1 14 ? 20.906 16.875 10.258 1 97.5 14 ARG B CA 1
ATOM 3326 C C . ARG B 1 14 ? 21.812 15.938 9.492 1 97.5 14 ARG B C 1
ATOM 3328 O O . ARG B 1 14 ? 21.562 15.625 8.328 1 97.5 14 ARG B O 1
ATOM 3335 N N . GLN B 1 15 ? 22.875 15.367 10.109 1 97.19 15 GLN B N 1
ATOM 3336 C CA . GLN B 1 15 ? 23.812 14.461 9.469 1 97.19 15 GLN B CA 1
ATOM 3337 C C . GLN B 1 15 ? 23.141 13.141 9.109 1 97.19 15 GLN B C 1
ATOM 3339 O O . GLN B 1 15 ? 23.625 12.398 8.25 1 97.19 15 GLN B O 1
ATOM 3344 N N . HIS B 1 16 ? 22 12.922 9.711 1 98 16 HIS B N 1
ATOM 3345 C CA . HIS B 1 16 ? 21.312 11.656 9.5 1 98 16 HIS B CA 1
ATOM 3346 C C . HIS B 1 16 ? 20.266 11.773 8.398 1 98 16 HIS B C 1
ATOM 3348 O O . HIS B 1 16 ? 19.531 10.828 8.125 1 98 16 HIS B O 1
ATOM 3354 N N . PHE B 1 17 ? 20.188 12.867 7.781 1 98.31 17 PHE B N 1
ATOM 3355 C CA . PHE B 1 17 ? 19.266 13.086 6.68 1 98.31 17 PHE B CA 1
ATOM 3356 C C . PHE B 1 17 ? 20.016 13.5 5.418 1 98.31 17 PHE B C 1
ATOM 3358 O O . PHE B 1 17 ? 20.156 14.695 5.137 1 98.31 17 PHE B O 1
ATOM 3365 N N . PRO B 1 18 ? 20.312 12.523 4.594 1 97.5 18 PRO B N 1
ATOM 3366 C CA . PRO B 1 18 ? 21.172 12.766 3.438 1 97.5 18 PRO B CA 1
ATOM 3367 C C . PRO B 1 18 ? 20.578 13.781 2.463 1 97.5 18 PRO B C 1
ATOM 3369 O O . PRO B 1 18 ? 21.328 14.5 1.795 1 97.5 18 PRO B O 1
ATOM 3372 N N . ALA B 1 19 ? 19.328 13.906 2.42 1 96.12 19 ALA B N 1
ATOM 3373 C CA . ALA B 1 19 ? 18.688 14.812 1.474 1 96.12 19 ALA B CA 1
ATOM 3374 C C . ALA B 1 19 ? 18.984 16.266 1.811 1 96.12 19 ALA B C 1
ATOM 3376 O O . ALA B 1 19 ? 18.766 17.156 0.989 1 96.12 19 ALA B O 1
ATOM 3377 N N . LEU B 1 20 ? 19.484 16.562 2.996 1 97.12 20 LEU B N 1
ATOM 3378 C CA . LEU B 1 20 ? 19.797 17.906 3.424 1 97.12 20 LEU B CA 1
ATOM 3379 C C . LEU B 1 20 ? 21.141 18.359 2.869 1 97.12 20 LEU B C 1
ATOM 3381 O O . LEU B 1 20 ? 21.516 19.531 2.967 1 97.12 20 LEU B O 1
ATOM 3385 N N . ARG B 1 21 ? 21.859 17.453 2.271 1 93.62 21 ARG B N 1
ATOM 3386 C CA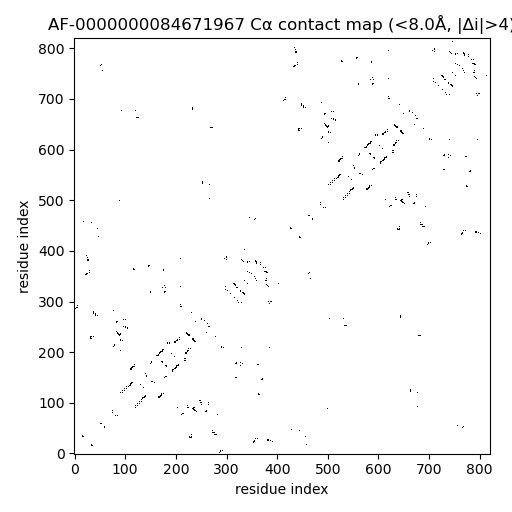 . ARG B 1 21 ? 23.172 17.781 1.731 1 93.62 21 ARG B CA 1
ATOM 3387 C C . ARG B 1 21 ? 23.047 18.562 0.432 1 93.62 21 ARG B C 1
ATOM 3389 O O . ARG B 1 21 ? 24.016 19.188 -0.017 1 93.62 21 ARG B O 1
ATOM 3396 N N . GLY B 1 22 ? 21.922 18.656 -0.133 1 88.38 22 GLY B N 1
ATOM 3397 C CA . GLY B 1 22 ? 21.688 19.453 -1.331 1 88.38 22 GLY B CA 1
ATOM 3398 C C . GLY B 1 22 ? 21.422 20.922 -1.036 1 88.38 22 GLY B C 1
ATOM 3399 O O . GLY B 1 22 ? 21.672 21.391 0.076 1 88.38 22 GLY B O 1
ATOM 3400 N N . GLU B 1 23 ? 20.969 21.609 -2.068 1 88.75 23 GLU B N 1
ATOM 3401 C CA . GLU B 1 23 ? 20.844 23.062 -1.984 1 88.75 23 GLU B CA 1
ATOM 3402 C C . GLU B 1 23 ? 19.469 23.453 -1.465 1 88.75 23 GLU B C 1
ATOM 3404 O O . GLU B 1 23 ? 19.266 24.594 -1.04 1 88.75 23 GLU B O 1
ATOM 3409 N N . LYS B 1 24 ? 18.625 22.547 -1.355 1 93.69 24 LYS B N 1
ATOM 3410 C CA . LYS B 1 24 ? 17.25 22.922 -1.029 1 93.69 24 LYS B CA 1
ATOM 3411 C C . LYS B 1 24 ? 17.031 22.984 0.481 1 93.69 24 LYS B C 1
ATOM 3413 O O . LYS B 1 24 ? 17.672 22.234 1.232 1 93.69 24 LYS B O 1
ATOM 3418 N N . ILE B 1 25 ? 16.234 23.906 0.902 1 96.88 25 ILE B N 1
ATOM 3419 C CA . ILE B 1 25 ? 15.773 24.016 2.283 1 96.88 25 ILE B CA 1
ATOM 3420 C C . ILE B 1 25 ? 14.336 23.516 2.391 1 96.88 25 ILE B C 1
ATOM 3422 O O . ILE B 1 25 ? 13.398 24.188 1.954 1 96.88 25 ILE B O 1
ATOM 3426 N N . PRO B 1 26 ? 14.172 22.312 2.979 1 96.75 26 PRO B N 1
ATOM 3427 C CA . PRO B 1 26 ? 12.828 21.75 3.064 1 96.75 26 PRO B CA 1
ATOM 3428 C C . PRO B 1 26 ? 11.953 22.453 4.102 1 96.75 26 PRO B C 1
ATOM 3430 O O . PRO B 1 26 ? 12.203 22.344 5.305 1 96.75 26 PRO B O 1
ATOM 3433 N N . LEU B 1 27 ? 10.906 23.141 3.635 1 97.62 27 LEU B N 1
ATOM 3434 C CA . LEU B 1 27 ? 9.945 23.828 4.5 1 97.62 27 LEU B CA 1
ATOM 3435 C C . LEU B 1 27 ? 8.523 23.375 4.211 1 97.62 27 LEU B C 1
ATOM 3437 O O . LEU B 1 27 ? 7.562 24.047 4.582 1 97.62 27 LEU B O 1
ATOM 3441 N N . ASN B 1 28 ? 8.383 22.344 3.43 1 96.81 28 ASN B N 1
ATOM 3442 C CA . ASN B 1 28 ? 7.113 21.703 3.098 1 96.81 28 ASN B CA 1
ATOM 3443 C C . ASN B 1 28 ? 7.043 20.281 3.629 1 96.81 28 ASN B C 1
ATOM 3445 O O . ASN B 1 28 ? 6.543 19.375 2.947 1 96.81 28 ASN B O 1
ATOM 3449 N N . ASN B 1 29 ? 7.508 20.094 4.875 1 97.25 29 ASN B N 1
ATOM 3450 C CA . ASN B 1 29 ? 7.652 18.766 5.469 1 97.25 29 ASN B CA 1
ATOM 3451 C C . ASN B 1 29 ? 6.293 18.109 5.727 1 97.25 29 ASN B C 1
ATOM 3453 O O . ASN B 1 29 ? 6.207 16.906 5.934 1 97.25 29 ASN B O 1
ATOM 3457 N N . ALA B 1 30 ? 5.184 18.875 5.746 1 96.81 30 ALA B N 1
ATOM 3458 C CA . ALA B 1 30 ? 3.846 18.312 5.914 1 96.81 30 ALA B CA 1
ATOM 3459 C C . ALA B 1 30 ? 3.352 17.688 4.617 1 96.81 30 ALA B C 1
ATOM 3461 O O . ALA B 1 30 ? 2.359 16.953 4.613 1 96.81 30 ALA B O 1
ATOM 3462 N N . THR B 1 31 ? 4.039 17.938 3.533 1 94.31 31 THR B N 1
ATOM 3463 C CA . THR B 1 31 ? 3.781 17.234 2.283 1 94.31 31 THR B CA 1
ATOM 3464 C C . THR B 1 31 ? 4.496 15.891 2.26 1 94.31 31 THR B C 1
ATOM 3466 O O . THR B 1 31 ? 4.008 14.93 1.659 1 94.31 31 THR B O 1
ATOM 3469 N N . GLY B 1 32 ? 5.578 15.812 2.842 1 95.12 32 GLY B N 1
ATOM 3470 C CA . GLY B 1 32 ? 6.449 14.664 2.996 1 95.12 32 GLY B CA 1
ATOM 3471 C C . GLY B 1 32 ? 7.77 14.992 3.662 1 95.12 32 GLY B C 1
ATOM 3472 O O . GLY B 1 32 ? 8.453 15.938 3.264 1 95.12 32 GLY B O 1
ATOM 3473 N N . SER B 1 33 ? 8.188 14.25 4.578 1 97.19 33 SER B N 1
ATOM 3474 C CA . SER B 1 33 ? 9.43 14.516 5.301 1 97.19 33 SER B CA 1
ATOM 3475 C C . SER B 1 33 ? 10.617 13.852 4.617 1 97.19 33 SER B C 1
ATOM 3477 O O . SER B 1 33 ? 10.445 13 3.738 1 97.19 33 SER B O 1
ATOM 3479 N N . LEU B 1 34 ? 11.82 14.375 4.973 1 97.88 34 LEU B N 1
ATOM 3480 C CA . LEU B 1 34 ? 13.031 13.648 4.582 1 97.88 34 LEU B CA 1
ATOM 3481 C C . LEU B 1 34 ? 13.133 12.32 5.332 1 97.88 34 LEU B C 1
ATOM 3483 O O . LEU B 1 34 ? 12.555 12.172 6.41 1 97.88 34 LEU B O 1
ATOM 3487 N N . VAL B 1 35 ? 13.867 11.398 4.738 1 98.56 35 VAL B N 1
ATOM 3488 C CA . VAL B 1 35 ? 13.922 10.055 5.305 1 98.56 35 VAL B CA 1
ATOM 3489 C C . VAL B 1 35 ? 15.203 9.883 6.121 1 98.56 35 VAL B C 1
ATOM 3491 O O . VAL B 1 35 ? 16.281 10.281 5.676 1 98.56 35 VAL B O 1
ATOM 3494 N N . TYR B 1 36 ? 15.062 9.344 7.32 1 98.75 36 TYR B N 1
ATOM 3495 C CA . TYR B 1 36 ? 16.172 9.031 8.211 1 98.75 36 TYR B CA 1
ATOM 3496 C C . TYR B 1 36 ? 17.094 8 7.586 1 98.75 36 TYR B C 1
ATOM 3498 O O . TYR B 1 36 ? 16.641 6.973 7.082 1 98.75 36 TYR B O 1
ATOM 3506 N N . ASP B 1 37 ? 18.438 8.219 7.57 1 98.69 37 ASP B N 1
ATOM 3507 C CA . ASP B 1 37 ? 19.375 7.348 6.883 1 98.69 37 ASP B CA 1
ATOM 3508 C C . ASP B 1 37 ? 19.391 5.953 7.5 1 98.69 37 ASP B C 1
ATOM 3510 O O . ASP B 1 37 ? 19.609 4.961 6.805 1 98.69 37 ASP B O 1
ATOM 3514 N N . GLY B 1 38 ? 19.141 5.875 8.867 1 98.81 38 GLY B N 1
ATOM 3515 C CA . GLY B 1 38 ? 19 4.562 9.477 1 98.81 38 GLY B CA 1
ATOM 3516 C C . GLY B 1 38 ? 17.875 3.732 8.891 1 98.81 38 GLY B C 1
ATOM 3517 O O . GLY B 1 38 ? 18 2.514 8.75 1 98.81 38 GLY B O 1
ATOM 3518 N N . ALA B 1 39 ? 16.766 4.355 8.578 1 98.88 39 ALA B N 1
ATOM 3519 C CA . ALA B 1 39 ? 15.656 3.66 7.922 1 98.88 39 ALA B CA 1
ATOM 3520 C C . ALA B 1 39 ? 16.062 3.197 6.523 1 98.88 39 ALA B C 1
ATOM 3522 O O . ALA B 1 39 ? 15.75 2.068 6.125 1 98.88 39 ALA B O 1
ATOM 3523 N N . VAL B 1 40 ? 16.734 4.09 5.77 1 98.81 40 VAL B N 1
ATOM 3524 C CA . VAL B 1 40 ? 17.188 3.764 4.422 1 98.81 40 VAL B CA 1
ATOM 3525 C C . VAL B 1 40 ? 18.078 2.518 4.461 1 98.81 40 VAL B C 1
ATOM 3527 O O . VAL B 1 40 ? 17.875 1.588 3.672 1 98.81 40 VAL B O 1
ATOM 3530 N N . LYS B 1 41 ? 18.984 2.51 5.398 1 98.75 41 LYS B N 1
ATOM 3531 C CA . LYS B 1 41 ? 19.922 1.395 5.531 1 98.75 41 LYS B CA 1
ATOM 3532 C C . LYS B 1 41 ? 19.188 0.107 5.902 1 98.75 41 LYS B C 1
ATOM 3534 O O . LYS B 1 41 ? 19.469 -0.957 5.352 1 98.75 41 LYS B O 1
ATOM 3539 N N . ALA B 1 42 ? 18.266 0.194 6.84 1 98.69 42 ALA B N 1
ATOM 3540 C CA . ALA B 1 42 ? 17.516 -0.977 7.277 1 98.69 42 ALA B CA 1
ATOM 3541 C C . ALA B 1 42 ? 16.688 -1.559 6.133 1 98.69 42 ALA B C 1
ATOM 3543 O O . ALA B 1 42 ? 16.594 -2.779 5.984 1 98.69 42 ALA B O 1
ATOM 3544 N N . ILE B 1 43 ? 16.078 -0.715 5.336 1 98.69 43 ILE B N 1
ATOM 3545 C CA . ILE B 1 43 ? 15.266 -1.14 4.199 1 98.69 43 ILE B CA 1
ATOM 3546 C C . ILE B 1 43 ? 16.156 -1.837 3.17 1 98.69 43 ILE B C 1
ATOM 3548 O O . ILE B 1 43 ? 15.812 -2.922 2.688 1 98.69 43 ILE B O 1
ATOM 3552 N N . ALA B 1 44 ? 17.266 -1.216 2.848 1 98.69 44 ALA B N 1
ATOM 3553 C CA . ALA B 1 44 ? 18.188 -1.811 1.893 1 98.69 44 ALA B CA 1
ATOM 3554 C C . ALA B 1 44 ? 18.688 -3.172 2.379 1 98.69 44 ALA B C 1
ATOM 3556 O O . ALA B 1 44 ? 18.75 -4.129 1.604 1 98.69 44 ALA B O 1
ATOM 3557 N N . ASN B 1 45 ? 19.016 -3.236 3.658 1 98.12 45 ASN B N 1
ATOM 3558 C CA . ASN B 1 45 ? 19.469 -4.496 4.238 1 98.12 45 ASN B CA 1
ATOM 3559 C C . ASN B 1 45 ? 18.391 -5.57 4.164 1 98.12 45 ASN B C 1
ATOM 3561 O O . ASN B 1 45 ? 18.688 -6.723 3.828 1 98.12 45 ASN B O 1
ATOM 3565 N N . ALA B 1 46 ? 17.219 -5.188 4.504 1 97.06 46 ALA B N 1
ATOM 3566 C CA . ALA B 1 46 ? 16.109 -6.145 4.477 1 97.06 46 ALA B CA 1
ATOM 3567 C C . ALA B 1 46 ? 15.906 -6.703 3.072 1 97.06 46 ALA B C 1
ATOM 3569 O O . ALA B 1 46 ? 15.719 -7.91 2.898 1 97.06 46 ALA B O 1
ATOM 3570 N N . MET B 1 47 ? 15.938 -5.863 2.051 1 97.75 47 MET B N 1
ATOM 3571 C CA . MET B 1 47 ? 15.703 -6.281 0.672 1 97.75 47 MET B CA 1
ATOM 3572 C C . MET B 1 47 ? 16.875 -7.113 0.145 1 97.75 47 MET B C 1
ATOM 3574 O O . MET B 1 47 ? 16.719 -7.852 -0.828 1 97.75 47 MET B O 1
ATOM 3578 N N . SER B 1 48 ? 18.031 -6.953 0.777 1 97.31 48 SER B N 1
ATOM 3579 C CA . SER B 1 48 ? 19.219 -7.652 0.323 1 97.31 48 SER B CA 1
ATOM 3580 C C . SER B 1 48 ? 19.359 -9.008 1.007 1 97.31 48 SER B C 1
ATOM 3582 O O . SER B 1 48 ? 20.297 -9.758 0.725 1 97.31 48 SER B O 1
ATOM 3584 N N . ALA B 1 49 ? 18.453 -9.344 1.882 1 93.69 49 ALA B N 1
ATOM 3585 C CA . ALA B 1 49 ? 18.484 -10.609 2.623 1 93.69 49 ALA B CA 1
ATOM 3586 C C . ALA B 1 49 ? 17.375 -11.539 2.15 1 93.69 49 ALA B C 1
ATOM 3588 O O . ALA B 1 49 ? 16.469 -11.125 1.422 1 93.69 49 ALA B O 1
ATOM 3589 N N . TYR B 1 50 ? 17.5 -12.82 2.521 1 89.69 50 TYR B N 1
ATOM 3590 C CA . TYR B 1 50 ? 16.438 -13.773 2.293 1 89.69 50 TYR B CA 1
ATOM 3591 C C . TYR B 1 50 ? 15.266 -13.523 3.236 1 89.69 50 TYR B C 1
ATOM 3593 O O . TYR B 1 50 ? 15.398 -13.648 4.457 1 89.69 50 TYR B O 1
ATOM 3601 N N . GLN B 1 51 ? 14.031 -13.141 2.756 1 80.31 51 GLN B N 1
ATOM 3602 C CA . GLN B 1 51 ? 12.953 -12.602 3.572 1 80.31 51 GLN B CA 1
ATOM 3603 C C . GLN B 1 51 ? 11.906 -13.672 3.883 1 80.31 51 GLN B C 1
ATOM 3605 O O . GLN B 1 51 ? 10.977 -13.438 4.648 1 80.31 51 GLN B O 1
ATOM 3610 N N . LEU B 1 52 ? 11.938 -14.867 3.406 1 76.56 52 LEU B N 1
ATOM 3611 C CA . LEU B 1 52 ? 10.789 -15.766 3.492 1 76.56 52 LEU B CA 1
ATOM 3612 C C . LEU B 1 52 ? 11.117 -16.969 4.367 1 76.56 52 LEU B C 1
ATOM 3614 O O . LEU B 1 52 ? 10.5 -18.031 4.223 1 76.56 52 LEU B O 1
ATOM 3618 N N . ASP B 1 53 ? 11.898 -16.766 5.289 1 75.88 53 ASP B N 1
ATOM 3619 C CA . ASP B 1 53 ? 12.312 -17.891 6.137 1 75.88 53 ASP B CA 1
ATOM 3620 C C . ASP B 1 53 ? 11.305 -18.141 7.25 1 75.88 53 ASP B C 1
ATOM 3622 O O . ASP B 1 53 ? 11.375 -19.156 7.945 1 75.88 53 ASP B O 1
ATOM 3626 N N . PHE B 1 54 ? 10.297 -17.375 7.332 1 73.75 54 PHE B N 1
ATOM 3627 C CA . PHE B 1 54 ? 9.391 -17.531 8.461 1 73.75 54 PHE B CA 1
ATOM 3628 C C . PHE B 1 54 ? 8.242 -18.469 8.109 1 73.75 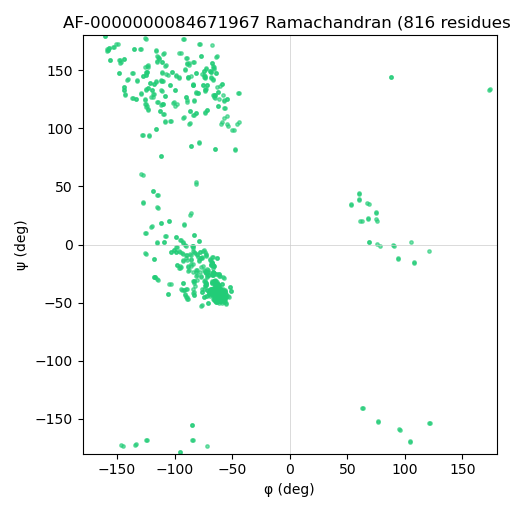54 PHE B C 1
ATOM 3630 O O . PHE B 1 54 ? 7.414 -18.797 8.969 1 73.75 54 PHE B O 1
ATOM 3637 N N . ILE B 1 55 ? 8.141 -19.047 6.965 1 73.31 55 ILE B N 1
ATOM 3638 C CA . ILE B 1 55 ? 7.035 -19.906 6.555 1 73.31 55 ILE B CA 1
ATOM 3639 C C . ILE B 1 55 ? 7.527 -21.344 6.422 1 73.31 55 ILE B C 1
ATOM 3641 O O . ILE B 1 55 ? 6.828 -22.203 5.867 1 73.31 55 ILE B O 1
ATOM 3645 N N . GLY B 1 56 ? 8.672 -21.75 7.008 1 78.12 56 GLY B N 1
ATOM 3646 C CA . GLY B 1 56 ? 9.273 -23.047 6.758 1 78.12 56 GLY B CA 1
ATOM 3647 C C . GLY B 1 56 ? 8.891 -24.094 7.785 1 78.12 56 GLY B C 1
ATOM 3648 O O . GLY B 1 56 ? 9.008 -25.297 7.531 1 78.12 56 GLY B O 1
ATOM 3649 N N . GLY B 1 57 ? 8.43 -23.656 8.891 1 82.38 57 GLY B N 1
ATOM 3650 C CA . GLY B 1 57 ? 8.023 -24.578 9.938 1 82.38 57 GLY B CA 1
ATOM 3651 C C . GLY B 1 57 ? 9.195 -25.188 10.688 1 82.38 57 GLY B C 1
ATOM 3652 O O . GLY B 1 57 ? 9.008 -26.031 11.562 1 82.38 57 GLY B O 1
ATOM 3653 N N . ASP B 1 58 ? 10.422 -24.812 10.305 1 90 58 ASP B N 1
ATOM 3654 C CA . ASP B 1 58 ? 11.641 -25.328 10.93 1 90 58 ASP B CA 1
ATOM 3655 C C . ASP B 1 58 ? 12.133 -24.391 12.023 1 90 58 ASP B C 1
ATOM 3657 O O . ASP B 1 58 ? 11.484 -23.391 12.32 1 90 58 ASP B O 1
ATOM 3661 N N . THR B 1 59 ? 13.211 -24.75 12.609 1 91.56 59 THR B N 1
ATOM 3662 C CA . THR B 1 59 ? 13.773 -24.016 13.742 1 91.56 59 THR B CA 1
ATOM 3663 C C . THR B 1 59 ? 14.102 -22.578 13.352 1 91.56 59 THR B C 1
ATOM 3665 O O . THR B 1 59 ? 13.797 -21.641 14.094 1 91.56 59 THR B O 1
ATOM 3668 N N . MET B 1 60 ? 14.664 -22.453 12.195 1 89.25 60 MET B N 1
ATOM 3669 C CA . MET B 1 60 ? 15.031 -21.125 11.742 1 89.25 60 MET B CA 1
ATOM 3670 C C . MET B 1 60 ? 13.789 -20.266 11.5 1 89.25 60 MET B C 1
ATOM 3672 O O . MET B 1 60 ? 13.781 -19.078 11.805 1 89.25 60 MET B O 1
ATOM 3676 N N . SER B 1 61 ? 12.852 -20.875 10.93 1 91.19 61 SER B N 1
ATOM 3677 C CA . SER B 1 61 ? 11.586 -20.188 10.711 1 91.19 61 SER B CA 1
ATOM 3678 C C . SER B 1 61 ? 10.969 -19.734 12.031 1 91.19 61 SER B C 1
ATOM 3680 O O . SER B 1 61 ? 10.445 -18.625 12.125 1 91.19 61 SER B O 1
ATOM 3682 N N . ALA B 1 62 ? 11.016 -20.547 12.984 1 92.56 62 ALA B N 1
ATOM 3683 C CA . ALA B 1 62 ? 10.469 -20.219 14.297 1 92.56 62 ALA B CA 1
ATOM 3684 C C . ALA B 1 62 ? 11.203 -19.031 14.914 1 92.56 62 ALA B C 1
ATOM 3686 O O . ALA B 1 62 ? 10.578 -18.172 15.539 1 92.56 62 ALA B O 1
ATOM 3687 N N . LEU B 1 63 ? 12.453 -19.031 14.734 1 92.12 63 LEU B N 1
ATOM 3688 C CA . LEU B 1 63 ? 13.258 -17.922 15.25 1 92.12 63 LEU B CA 1
ATOM 3689 C C . LEU B 1 63 ? 12.906 -16.609 14.555 1 92.12 63 LEU B C 1
ATOM 3691 O O . LEU B 1 63 ? 12.836 -15.562 15.188 1 92.12 63 LEU B O 1
ATOM 3695 N N . GLN B 1 64 ? 12.68 -16.688 13.281 1 91.31 64 GLN B N 1
ATOM 3696 C CA . GLN B 1 64 ? 12.312 -15.5 12.523 1 91.31 64 GLN B CA 1
ATOM 3697 C C . GLN B 1 64 ? 10.938 -14.984 12.938 1 91.31 64 GLN B C 1
ATOM 3699 O O . GLN B 1 64 ? 10.711 -13.773 13 1 91.31 64 GLN B O 1
ATOM 3704 N N . VAL B 1 65 ? 10.047 -15.875 13.172 1 92.25 65 VAL B N 1
ATOM 3705 C CA . VAL B 1 65 ? 8.711 -15.5 13.633 1 92.25 65 VAL B CA 1
ATOM 3706 C C . VAL B 1 65 ? 8.805 -14.789 14.984 1 92.25 65 VAL B C 1
ATOM 3708 O O . VAL B 1 65 ? 8.148 -13.766 15.195 1 92.25 65 VAL B O 1
ATOM 3711 N N . LYS B 1 66 ? 9.617 -15.305 15.867 1 94 66 LYS B N 1
ATOM 3712 C CA . LYS B 1 66 ? 9.812 -14.695 17.172 1 94 66 LYS B CA 1
ATOM 3713 C C . LYS B 1 66 ? 10.406 -13.297 17.047 1 94 66 LYS B C 1
ATOM 3715 O O . LYS B 1 66 ? 10.008 -12.375 17.781 1 94 66 LYS B O 1
ATOM 3720 N N . GLU B 1 67 ? 11.289 -13.172 16.188 1 93.75 67 GLU B N 1
ATOM 3721 C CA . GLU B 1 67 ? 11.914 -11.875 15.953 1 93.75 67 GLU B CA 1
ATOM 3722 C C . GLU B 1 67 ? 10.898 -10.859 15.438 1 93.75 67 GLU B C 1
ATOM 3724 O O . GLU B 1 67 ? 10.891 -9.703 15.867 1 93.75 67 GLU B O 1
ATOM 3729 N N . ARG B 1 68 ? 10.109 -11.281 14.523 1 92.31 68 ARG B N 1
ATOM 3730 C CA . ARG B 1 68 ? 9.086 -10.391 13.977 1 92.31 68 ARG B CA 1
ATOM 3731 C C . ARG B 1 68 ? 8.086 -9.977 15.055 1 92.31 68 ARG B C 1
ATOM 3733 O O . ARG B 1 68 ? 7.652 -8.82 15.094 1 92.31 68 ARG B O 1
ATOM 3740 N N . LYS B 1 69 ? 7.75 -10.906 15.898 1 93.81 69 LYS B N 1
ATOM 3741 C CA . LYS B 1 69 ? 6.855 -10.594 17.016 1 93.81 69 LYS B CA 1
ATOM 3742 C C . LYS B 1 69 ? 7.449 -9.516 17.906 1 93.81 69 LYS B C 1
ATOM 3744 O O . LYS B 1 69 ? 6.742 -8.602 18.344 1 93.81 69 LYS B O 1
ATOM 3749 N N . SER B 1 70 ? 8.695 -9.625 18.156 1 96.5 70 SER B N 1
ATOM 3750 C CA . SER B 1 70 ? 9.383 -8.648 18.984 1 96.5 70 SER B CA 1
ATOM 3751 C C . SER B 1 70 ? 9.398 -7.273 18.328 1 96.5 70 SER B C 1
ATOM 3753 O O . SER B 1 70 ? 9.242 -6.25 19 1 96.5 70 SER B O 1
ATOM 3755 N N . LYS B 1 71 ? 9.562 -7.25 17.062 1 95.75 71 LYS B N 1
ATOM 3756 C CA . LYS B 1 71 ? 9.523 -5.992 16.328 1 95.75 71 LYS B CA 1
ATOM 3757 C C . LYS B 1 71 ? 8.156 -5.332 16.438 1 95.75 71 LYS B C 1
ATOM 3759 O O . LYS B 1 71 ? 8.055 -4.117 16.625 1 95.75 71 LYS B O 1
ATOM 3764 N N . TYR B 1 72 ? 7.102 -6.117 16.344 1 95.88 72 TYR B N 1
ATOM 3765 C CA . TYR B 1 72 ? 5.746 -5.586 16.453 1 95.88 72 TYR B CA 1
ATOM 3766 C C . TYR B 1 72 ? 5.484 -5.039 17.859 1 95.88 72 TYR B C 1
ATOM 3768 O O . TYR B 1 72 ? 4.738 -4.074 18.016 1 95.88 72 TYR B O 1
ATOM 3776 N N . GLU B 1 73 ? 6.125 -5.645 18.844 1 97.88 73 GLU B N 1
ATOM 3777 C CA . GLU B 1 73 ? 5.996 -5.133 20.203 1 97.88 73 GLU B CA 1
ATOM 3778 C C . GLU B 1 73 ? 6.598 -3.734 20.328 1 97.88 73 GLU B C 1
ATOM 3780 O O . GLU B 1 73 ? 5.992 -2.846 20.922 1 97.88 73 GLU B O 1
ATOM 3785 N N . GLU B 1 74 ? 7.699 -3.588 19.719 1 97.69 74 GLU B N 1
ATOM 3786 C CA . GLU B 1 74 ? 8.352 -2.283 19.766 1 97.69 74 GLU B CA 1
ATOM 3787 C C . GLU B 1 74 ? 7.574 -1.25 18.953 1 97.69 74 GLU B C 1
ATOM 3789 O O . GLU B 1 74 ? 7.414 -0.107 19.391 1 97.69 74 GLU B O 1
ATOM 3794 N N . LEU B 1 75 ? 7.094 -1.645 17.812 1 98.06 75 LEU B N 1
ATOM 3795 C CA . LEU B 1 75 ? 6.352 -0.752 16.922 1 98.06 75 LEU B CA 1
ATOM 3796 C C . LEU B 1 75 ? 5.031 -0.327 17.562 1 98.06 75 LEU B C 1
ATOM 3798 O O . LEU B 1 75 ? 4.66 0.847 17.5 1 98.06 75 LEU B O 1
ATOM 3802 N N . SER B 1 76 ? 4.34 -1.256 18.156 1 98.38 76 SER B N 1
ATOM 3803 C CA . SER B 1 76 ? 3.074 -0.939 18.812 1 98.38 76 SER B CA 1
ATOM 3804 C C . SER B 1 76 ? 3.287 -0.06 20.031 1 98.38 76 SER B C 1
ATOM 3806 O O . SER B 1 76 ? 2.473 0.819 20.328 1 98.38 76 SER B O 1
ATOM 3808 N N . ALA B 1 77 ? 4.402 -0.221 20.734 1 98.38 77 ALA B N 1
ATOM 3809 C CA . ALA B 1 77 ? 4.699 0.552 21.938 1 98.38 77 ALA B CA 1
ATOM 3810 C C . ALA B 1 77 ? 4.922 2.023 21.609 1 98.38 77 ALA B C 1
ATOM 3812 O O . ALA B 1 77 ? 4.715 2.898 22.453 1 98.38 77 ALA B O 1
ATOM 3813 N N . PHE B 1 78 ? 5.289 2.273 20.391 1 98.19 78 PHE B N 1
ATOM 3814 C CA . PHE B 1 78 ? 5.523 3.639 19.938 1 98.19 78 PHE B CA 1
ATOM 3815 C C . PHE B 1 78 ? 4.277 4.496 20.141 1 98.19 78 PHE B C 1
ATOM 3817 O O . PHE B 1 78 ? 4.379 5.703 20.359 1 98.19 78 PHE B O 1
ATOM 3824 N N . MET B 1 79 ? 3.09 3.9 20.094 1 98.44 79 MET B N 1
ATOM 3825 C CA . MET B 1 79 ? 1.842 4.641 20.266 1 98.44 79 MET B CA 1
ATOM 3826 C C . MET B 1 79 ? 1.065 4.137 21.469 1 98.44 79 MET B C 1
ATOM 3828 O O . MET B 1 79 ? -0.145 4.34 21.562 1 98.44 79 MET B O 1
ATOM 3832 N N . ASN B 1 80 ? 1.761 3.352 22.375 1 98.69 80 ASN B N 1
ATOM 3833 C CA . ASN B 1 80 ? 1.151 2.785 23.578 1 98.69 80 ASN B CA 1
ATOM 3834 C C . ASN B 1 80 ? -0.017 1.866 23.219 1 98.69 80 ASN B C 1
ATOM 3836 O O . ASN B 1 80 ? -1.095 1.978 23.812 1 98.69 80 ASN B O 1
ATOM 3840 N N . ALA B 1 81 ? 0.155 1.037 22.234 1 98.69 81 ALA B N 1
ATOM 3841 C CA . ALA B 1 81 ? -0.816 0.038 21.797 1 98.69 81 ALA B CA 1
ATOM 3842 C C . ALA B 1 81 ? -0.27 -1.375 21.984 1 98.69 81 ALA B C 1
ATOM 3844 O O . ALA B 1 81 ? 0.903 -1.555 22.328 1 98.69 81 ALA B O 1
ATOM 3845 N N . GLU B 1 82 ? -1.098 -2.365 21.875 1 98 82 GLU B N 1
ATOM 3846 C CA . GLU B 1 82 ? -0.7 -3.77 21.844 1 98 82 GLU B CA 1
ATOM 3847 C C . GLU B 1 82 ? -0.417 -4.223 20.406 1 98 82 GLU B C 1
ATOM 3849 O O . GLU B 1 82 ? -0.935 -3.639 19.453 1 98 82 GLU B O 1
ATOM 3854 N N . PRO B 1 83 ? 0.386 -5.262 20.281 1 97 83 PRO B N 1
ATOM 3855 C CA . PRO B 1 83 ? 0.78 -5.695 18.938 1 97 83 PRO B CA 1
ATOM 3856 C C . PRO B 1 83 ? -0.416 -6.07 18.062 1 97 83 PRO B C 1
ATOM 3858 O O . PRO B 1 83 ? -0.398 -5.84 16.859 1 97 83 PRO B O 1
ATOM 3861 N N . ASP B 1 84 ? -1.468 -6.621 18.609 1 96.38 84 ASP B N 1
ATOM 3862 C CA . ASP B 1 84 ? -2.619 -7.055 17.828 1 96.38 84 ASP B CA 1
ATOM 3863 C C . ASP B 1 84 ? -3.564 -5.887 17.547 1 96.38 84 ASP B C 1
ATOM 3865 O O . ASP B 1 84 ? -4.625 -6.07 16.938 1 96.38 84 ASP B O 1
ATOM 3869 N N . GLU B 1 85 ? -3.117 -4.648 17.906 1 98.31 85 GLU B N 1
ATOM 3870 C CA . GLU B 1 85 ? -3.943 -3.461 17.703 1 98.31 85 GLU B CA 1
ATOM 3871 C C . GLU B 1 85 ? -3.381 -2.58 16.594 1 98.31 85 GLU B C 1
ATOM 3873 O O . GLU B 1 85 ? -3.926 -1.513 16.297 1 98.31 85 GLU B O 1
ATOM 3878 N N . ILE B 1 86 ? -2.312 -3.039 15.992 1 98.38 86 ILE B N 1
ATOM 3879 C CA . ILE B 1 86 ? -1.75 -2.199 14.945 1 98.38 86 ILE B CA 1
ATOM 3880 C C . ILE B 1 86 ? -1.663 -2.99 13.641 1 98.38 86 ILE B C 1
ATOM 3882 O O . ILE B 1 86 ? -1.654 -4.223 13.656 1 98.38 86 ILE B O 1
ATOM 3886 N N . ALA B 1 87 ? -1.693 -2.299 12.57 1 97.69 87 ALA B N 1
ATOM 3887 C CA . ALA B 1 87 ? -1.474 -2.811 11.219 1 97.69 87 ALA B CA 1
ATOM 3888 C C . ALA B 1 87 ? -0.813 -1.756 10.336 1 97.69 87 ALA B C 1
ATOM 3890 O O . ALA B 1 87 ? -0.826 -0.566 10.664 1 97.69 87 ALA B O 1
ATOM 3891 N N . PHE B 1 88 ? -0.217 -2.211 9.32 1 97.88 88 PHE B N 1
ATOM 3892 C CA . PHE B 1 88 ? 0.456 -1.322 8.383 1 97.88 88 PHE B CA 1
ATOM 3893 C C . PHE B 1 88 ? -0.219 -1.366 7.016 1 97.88 88 PHE B C 1
ATOM 3895 O O . PHE B 1 88 ? -0.97 -2.297 6.719 1 97.88 88 PHE B O 1
ATOM 3902 N N . GLY B 1 89 ? -0.038 -0.349 6.254 1 96.5 89 GLY B N 1
ATOM 3903 C CA . GLY B 1 89 ? -0.542 -0.236 4.895 1 96.5 89 GLY B CA 1
ATOM 3904 C C . GLY B 1 89 ? 0.184 0.814 4.078 1 96.5 89 GLY B C 1
ATOM 3905 O O . GLY B 1 89 ? 1.134 1.437 4.555 1 96.5 89 GLY B O 1
ATOM 3906 N N . PRO B 1 90 ? -0.205 0.942 2.891 1 94.69 90 PRO B N 1
ATOM 3907 C CA . PRO B 1 90 ? 0.56 1.783 1.969 1 94.69 90 PRO B CA 1
ATOM 3908 C C . PRO B 1 90 ? 0.401 3.273 2.26 1 94.69 90 PRO B C 1
ATOM 3910 O O . PRO B 1 90 ? 1.288 4.066 1.936 1 94.69 90 PRO B O 1
ATOM 3913 N N . SER B 1 91 ? -0.791 3.648 2.719 1 96.38 91 SER B N 1
ATOM 3914 C CA . SER B 1 91 ? -1.108 5.047 2.99 1 96.38 91 SER B CA 1
ATOM 3915 C C . SER B 1 91 ? -2.234 5.172 4.012 1 96.38 91 SER B C 1
ATOM 3917 O O . SER B 1 91 ? -2.971 4.211 4.25 1 96.38 91 SER B O 1
ATOM 3919 N N . THR B 1 92 ? -2.26 6.293 4.594 1 97.19 92 THR B N 1
ATOM 3920 C CA . THR B 1 92 ? -3.369 6.555 5.504 1 97.19 92 THR B CA 1
ATOM 3921 C C . THR B 1 92 ? -4.703 6.477 4.766 1 97.19 92 THR B C 1
ATOM 3923 O O . THR B 1 92 ? -5.656 5.867 5.258 1 97.19 92 THR B O 1
ATOM 3926 N N . SER B 1 93 ? -4.758 7.051 3.551 1 96.12 93 SER B N 1
ATOM 3927 C CA . SER B 1 93 ? -5.977 6.977 2.75 1 96.12 93 SER B CA 1
ATOM 3928 C C . SER B 1 93 ? -6.387 5.527 2.502 1 96.12 93 SER B C 1
ATOM 3930 O O . SER B 1 93 ? -7.559 5.176 2.652 1 96.12 93 SER B O 1
ATOM 3932 N N . GLY B 1 94 ? -5.41 4.73 2.145 1 96.44 94 GLY B N 1
ATOM 3933 C CA . GLY B 1 94 ? -5.691 3.322 1.915 1 96.44 94 GLY B CA 1
ATOM 3934 C C . GLY B 1 94 ? -6.16 2.596 3.162 1 96.44 94 GLY B C 1
ATOM 3935 O O . GLY B 1 94 ? -7.07 1.768 3.1 1 96.44 94 GLY B O 1
ATOM 3936 N N . LEU B 1 95 ? -5.574 2.863 4.281 1 97.75 95 LEU B N 1
ATOM 3937 C CA . LEU B 1 95 ? -5.918 2.207 5.535 1 97.75 95 LEU B CA 1
ATOM 3938 C C . LEU B 1 95 ? -7.32 2.598 5.988 1 97.75 95 LEU B C 1
ATOM 3940 O O . LEU B 1 95 ? -8.07 1.762 6.508 1 97.75 95 LEU B O 1
ATOM 3944 N N . ILE B 1 96 ? -7.68 3.879 5.797 1 98 96 ILE B N 1
ATOM 3945 C CA . ILE B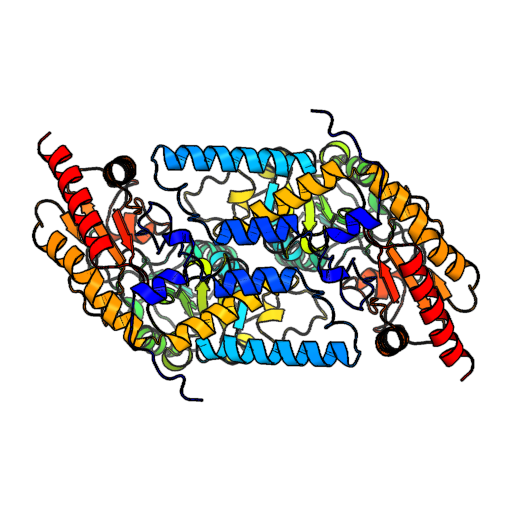 1 96 ? -9.023 4.309 6.168 1 98 96 ILE B CA 1
ATOM 3946 C C . ILE B 1 96 ? -10.047 3.615 5.277 1 98 96 ILE B C 1
ATOM 3948 O O . ILE B 1 96 ? -11.109 3.197 5.75 1 98 96 ILE B O 1
ATOM 3952 N N . ARG B 1 97 ? -9.742 3.469 4.02 1 96.94 97 ARG B N 1
ATOM 3953 C CA . ARG B 1 97 ? -10.641 2.756 3.115 1 96.94 97 ARG B CA 1
ATOM 3954 C C . ARG B 1 97 ? -10.836 1.312 3.564 1 96.94 97 ARG B C 1
ATOM 3956 O O . ARG B 1 97 ? -11.961 0.81 3.578 1 96.94 97 ARG B O 1
ATOM 3963 N N . ASN B 1 98 ? -9.742 0.639 3.93 1 96.94 98 ASN B N 1
ATOM 3964 C CA . ASN B 1 98 ? -9.844 -0.725 4.438 1 96.94 98 ASN B CA 1
ATOM 3965 C C . ASN B 1 98 ? -10.688 -0.79 5.711 1 96.94 98 ASN B C 1
ATOM 3967 O O . ASN B 1 98 ? -11.5 -1.701 5.875 1 96.94 98 ASN B O 1
ATOM 3971 N N . LEU B 1 99 ? -10.484 0.193 6.551 1 97.81 99 LEU B N 1
ATOM 3972 C CA . LEU B 1 99 ? -11.273 0.24 7.777 1 97.81 99 LEU B CA 1
ATOM 3973 C C . LEU B 1 99 ? -12.766 0.356 7.465 1 97.81 99 LEU B C 1
ATOM 3975 O O . LEU B 1 99 ? -13.578 -0.383 8.023 1 97.81 99 LEU B O 1
ATOM 3979 N N . THR B 1 100 ? -13.109 1.289 6.574 1 97.44 100 THR B N 1
ATOM 3980 C CA . THR B 1 100 ? -14.523 1.501 6.27 1 97.44 100 THR B CA 1
ATOM 3981 C C . THR B 1 100 ? -15.141 0.246 5.656 1 97.44 100 THR B C 1
ATOM 3983 O O . THR B 1 100 ? -16.297 -0.084 5.938 1 97.44 100 THR B O 1
ATOM 3986 N N . SER B 1 101 ? -14.344 -0.48 4.859 1 95.25 101 SER B N 1
ATOM 3987 C CA . SER B 1 101 ? -14.82 -1.746 4.312 1 95.25 101 SER B CA 1
ATOM 3988 C C . SER B 1 101 ? -15.062 -2.77 5.414 1 95.25 101 SER B C 1
ATOM 3990 O O . SER B 1 101 ? -15.992 -3.576 5.328 1 95.25 101 SER B O 1
ATOM 3992 N N . SER B 1 102 ? -14.258 -2.744 6.371 1 95.56 102 SER B N 1
ATOM 3993 C CA . SER B 1 102 ? -14.359 -3.686 7.484 1 95.56 102 SER B CA 1
ATOM 3994 C C . SER B 1 102 ? -15.539 -3.352 8.391 1 95.56 102 SER B C 1
ATOM 3996 O O . SER B 1 102 ? -16.156 -4.25 8.961 1 95.56 102 SER B O 1
ATOM 3998 N N . LEU B 1 103 ? -15.836 -2.068 8.523 1 97.06 103 LEU B N 1
ATOM 3999 C CA . LEU B 1 103 ? -16.891 -1.61 9.406 1 97.06 103 LEU B CA 1
ATOM 4000 C C . LEU B 1 103 ? -18.266 -1.759 8.75 1 97.06 103 LEU B C 1
ATOM 4002 O O . LEU B 1 103 ? -19.281 -1.897 9.43 1 97.06 103 LEU B O 1
ATOM 4006 N N . ARG B 1 104 ? -18.328 -1.734 7.453 1 95.69 104 ARG B N 1
ATOM 4007 C CA . ARG B 1 104 ? -19.547 -1.567 6.66 1 95.69 104 ARG B CA 1
ATOM 4008 C C . ARG B 1 104 ? -20.578 -2.615 7.035 1 95.69 104 ARG B C 1
ATOM 4010 O O . ARG B 1 104 ? -21.766 -2.291 7.215 1 95.69 104 ARG B O 1
ATOM 4017 N N . PRO B 1 105 ? -20.125 -3.887 7.199 1 90.69 105 PRO B N 1
ATOM 4018 C CA . PRO B 1 105 ? -21.125 -4.93 7.422 1 90.69 105 PRO B CA 1
ATOM 4019 C C . PRO B 1 105 ? -21.875 -4.766 8.75 1 90.69 105 PRO B C 1
ATOM 4021 O O . PRO B 1 105 ? -22.953 -5.324 8.93 1 90.69 105 PRO B O 1
ATOM 4024 N N . LEU B 1 106 ? -21.281 -3.992 9.633 1 90.56 106 LEU B N 1
ATOM 4025 C CA . LEU B 1 106 ? -21.875 -3.904 10.961 1 90.56 106 LEU B CA 1
ATOM 4026 C C . LEU B 1 106 ? -22.547 -2.551 11.164 1 90.56 106 LEU B C 1
ATOM 4028 O O . LEU B 1 106 ? -22.953 -2.217 12.281 1 90.56 106 LEU B O 1
ATOM 4032 N N . LEU B 1 107 ? -22.641 -1.748 10.141 1 95.75 107 LEU B N 1
ATOM 4033 C CA . LEU B 1 107 ? -23.375 -0.492 10.102 1 95.75 107 LEU B CA 1
ATOM 4034 C C . LEU B 1 107 ? -24.594 -0.609 9.18 1 95.75 107 LEU B C 1
ATOM 4036 O O . LEU B 1 107 ? -24.703 -1.567 8.414 1 95.75 107 LEU B O 1
ATOM 4040 N N . ASN B 1 108 ? -25.578 0.228 9.375 1 95.06 108 ASN B N 1
ATOM 4041 C CA . ASN B 1 108 ? -26.766 0.185 8.547 1 95.06 108 ASN B CA 1
ATOM 4042 C C . ASN B 1 108 ? -27.359 1.579 8.344 1 95.06 108 ASN B C 1
ATOM 4044 O O . ASN B 1 108 ? -26.719 2.58 8.672 1 95.06 108 ASN B O 1
ATOM 4048 N N . SER B 1 109 ? -28.516 1.667 7.738 1 96 109 SER B N 1
ATOM 4049 C CA . SER B 1 109 ? -29.109 2.93 7.312 1 96 109 SER B CA 1
ATOM 4050 C C . SER B 1 109 ? -29.641 3.719 8.508 1 96 109 SER B C 1
ATOM 4052 O O . SER B 1 109 ? -29.969 4.898 8.375 1 96 109 SER B O 1
ATOM 4054 N N . ASP B 1 110 ? -29.625 3.158 9.672 1 96.62 110 ASP B N 1
ATOM 4055 C CA . ASP B 1 110 ? -30.047 3.85 10.883 1 96.62 110 ASP B CA 1
ATOM 4056 C C . ASP B 1 110 ? -28.859 4.488 11.594 1 96.62 110 ASP B C 1
ATOM 4058 O O . ASP B 1 110 ? -29.031 5.262 12.539 1 96.62 110 ASP B O 1
ATOM 4062 N N . SER B 1 111 ? -27.688 4.168 11.078 1 97.62 111 SER B N 1
ATOM 4063 C CA . SER B 1 111 ? -26.469 4.707 11.672 1 97.62 111 SER B CA 1
ATOM 4064 C C . SER B 1 111 ? -26.281 6.18 11.312 1 97.62 111 SER B C 1
ATOM 4066 O O . SER B 1 111 ? -26.781 6.637 10.281 1 97.62 111 SER B O 1
ATOM 4068 N N . GLU B 1 112 ? -25.641 6.891 12.242 1 98.5 112 GLU B N 1
ATOM 4069 C CA . GLU B 1 112 ? -25.234 8.266 11.977 1 98.5 112 GLU B CA 1
ATOM 4070 C C . GLU B 1 112 ? -23.719 8.422 12.039 1 98.5 112 GLU B C 1
ATOM 4072 O O . GLU B 1 112 ? -23.062 7.824 12.898 1 98.5 112 GLU B O 1
ATOM 4077 N N . MET B 1 113 ? -23.219 9.188 11.078 1 98.62 113 MET B N 1
ATOM 4078 C CA . MET B 1 113 ? -21.797 9.492 11.016 1 98.62 113 MET B CA 1
ATOM 4079 C C . MET B 1 113 ? -21.562 11 11.109 1 98.62 113 MET B C 1
ATOM 4081 O O . MET B 1 113 ? -22.25 11.781 10.461 1 98.62 113 MET B O 1
ATOM 4085 N N . ILE B 1 114 ? -20.625 11.383 11.953 1 98.88 114 ILE B N 1
ATOM 4086 C CA . ILE B 1 114 ? -20.203 12.773 12.117 1 98.88 114 ILE B CA 1
ATOM 4087 C C . ILE B 1 114 ? -18.75 12.938 11.664 1 98.88 114 ILE B C 1
ATOM 4089 O O . ILE B 1 114 ? -17.859 12.234 12.148 1 98.88 114 ILE B O 1
ATOM 4093 N N . VAL B 1 115 ? -18.5 13.812 10.711 1 98.44 115 VAL B N 1
ATOM 4094 C CA . VAL B 1 115 ? -17.172 14.047 10.172 1 98.44 115 VAL B CA 1
ATOM 4095 C C . VAL B 1 115 ? -16.828 15.531 10.273 1 98.44 115 VAL B C 1
ATOM 4097 O O . VAL B 1 115 ? -17.625 16.391 9.891 1 98.44 115 VAL B O 1
ATOM 4100 N N . SER B 1 116 ? -15.656 15.82 10.75 1 98.19 116 SER B N 1
ATOM 4101 C CA . SER B 1 116 ? -15.227 17.203 10.898 1 98.19 116 SER B CA 1
ATOM 4102 C C . SER B 1 116 ? -15.023 17.875 9.539 1 98.19 116 SER B C 1
ATOM 4104 O O . SER B 1 116 ? -14.484 17.25 8.617 1 98.19 116 SER B O 1
ATOM 4106 N N . THR B 1 117 ? -15.367 19.156 9.438 1 96.44 117 THR B N 1
ATOM 4107 C CA . THR B 1 117 ? -15.125 19.938 8.227 1 96.44 117 THR B CA 1
ATOM 4108 C C . THR B 1 117 ? -13.648 20.297 8.094 1 96.44 117 THR B C 1
ATOM 4110 O O . THR B 1 117 ? -13.211 20.797 7.062 1 96.44 117 THR B O 1
ATOM 4113 N N . LEU B 1 118 ? -12.859 19.953 9.109 1 96.75 118 LEU B N 1
ATOM 4114 C CA . LEU B 1 118 ? -11.438 20.281 9.078 1 96.75 118 LEU B CA 1
ATOM 4115 C C . LEU B 1 118 ? -10.617 19.078 8.641 1 96.75 118 LEU B C 1
ATOM 4117 O O . LEU B 1 118 ? -9.383 19.156 8.562 1 96.75 118 LEU B O 1
ATOM 4121 N N . CYS B 1 119 ? -11.281 18.016 8.25 1 94.94 119 CYS B N 1
ATOM 4122 C CA . CYS B 1 119 ? -10.602 16.766 7.91 1 94.94 119 CYS B CA 1
ATOM 4123 C C . CYS B 1 119 ? -9.883 16.891 6.574 1 94.94 119 CYS B C 1
ATOM 4125 O O . CYS B 1 119 ? -10.367 17.547 5.656 1 94.94 119 CYS B O 1
ATOM 4127 N N . HIS B 1 120 ? -8.727 16.25 6.523 1 94.62 120 HIS B N 1
ATOM 4128 C CA . HIS B 1 120 ? -8.008 16 5.281 1 94.62 120 HIS B CA 1
ATOM 4129 C C . HIS B 1 120 ? -8.781 15.055 4.371 1 94.62 120 HIS B C 1
ATOM 4131 O O . HIS B 1 120 ? -9.516 14.188 4.852 1 94.62 120 HIS B O 1
ATOM 4137 N N . GLU B 1 121 ? -8.594 15.141 3.1 1 92.19 121 GLU B N 1
ATOM 4138 C CA . GLU B 1 121 ? -9.328 14.359 2.111 1 92.19 121 GLU B CA 1
ATOM 4139 C C . GLU B 1 121 ? -9 12.867 2.234 1 92.19 121 GLU B C 1
ATOM 4141 O O . GLU B 1 121 ? -9.781 12.023 1.807 1 92.19 121 GLU B O 1
ATOM 4146 N N . SER B 1 122 ? -7.824 12.539 2.779 1 89.94 122 SER B N 1
ATOM 4147 C CA . SER B 1 122 ? -7.473 11.141 3.004 1 89.94 122 SER B CA 1
ATOM 4148 C C . SER B 1 122 ? -8.57 10.414 3.777 1 89.94 122 SER B C 1
ATOM 4150 O O . SER B 1 122 ? -8.82 9.227 3.547 1 89.94 122 SER B O 1
ATOM 4152 N N . GLY B 1 123 ? -9.148 11.094 4.66 1 93.31 123 GLY B N 1
ATOM 4153 C CA . GLY B 1 123 ? -10.242 10.516 5.426 1 93.31 123 GLY B CA 1
ATOM 4154 C C . GLY B 1 123 ? -11.602 10.719 4.773 1 93.31 123 GLY B C 1
ATOM 4155 O O . GLY B 1 123 ? -12.352 9.766 4.59 1 93.31 123 GLY B O 1
ATOM 4156 N N . VAL B 1 124 ? -11.867 11.914 4.352 1 94.44 124 VAL B N 1
ATOM 4157 C CA . VAL B 1 124 ? -13.188 12.328 3.873 1 94.44 124 VAL B CA 1
ATOM 4158 C C . VAL B 1 124 ? -13.617 11.414 2.727 1 94.44 124 VAL B C 1
ATOM 4160 O O . VAL B 1 124 ? -14.773 10.984 2.67 1 94.44 124 VAL B O 1
ATOM 4163 N N . THR B 1 125 ? -12.703 11.109 1.888 1 93.56 125 THR B N 1
ATOM 4164 C CA . THR B 1 125 ? -12.992 10.281 0.724 1 93.56 125 THR B CA 1
ATOM 4165 C C . THR B 1 125 ? -13.602 8.945 1.148 1 93.56 125 THR B C 1
ATOM 4167 O O . THR B 1 125 ? -14.633 8.531 0.614 1 93.56 125 THR B O 1
ATOM 4170 N N . SER B 1 126 ? -13.031 8.297 2.076 1 96 126 SER B N 1
ATOM 4171 C CA . SER B 1 126 ? -13.477 6.984 2.527 1 96 126 SER B CA 1
ATOM 4172 C C . SER B 1 126 ? -14.75 7.082 3.361 1 96 126 SER B C 1
ATOM 4174 O O . SER B 1 126 ? -15.625 6.223 3.266 1 96 126 SER B O 1
ATOM 4176 N N . TRP B 1 127 ? -14.852 8.133 4.195 1 97.25 127 TRP B N 1
ATOM 4177 C CA . TRP B 1 127 ? -16.047 8.32 5.023 1 97.25 127 TRP B CA 1
ATOM 4178 C C . TRP B 1 127 ? -17.266 8.586 4.156 1 97.25 127 TRP B C 1
ATOM 4180 O O . TRP B 1 127 ? -18.344 8.023 4.398 1 97.25 127 TRP B O 1
ATOM 4190 N N . VAL B 1 128 ? -17.094 9.406 3.146 1 95.19 128 VAL B N 1
ATOM 4191 C CA . VAL B 1 128 ? -18.188 9.719 2.23 1 95.19 128 VAL B CA 1
ATOM 4192 C C . VAL B 1 128 ? -18.609 8.453 1.483 1 95.19 128 VAL B C 1
ATOM 4194 O O . VAL B 1 128 ? -19.797 8.195 1.312 1 95.19 128 VAL B O 1
ATOM 4197 N N . ALA B 1 129 ? -17.625 7.691 1.023 1 94 129 ALA B N 1
ATOM 4198 C CA . ALA B 1 129 ? -17.922 6.441 0.332 1 94 129 ALA B CA 1
ATOM 4199 C C . ALA B 1 129 ? -18.719 5.492 1.233 1 94 129 ALA B C 1
ATOM 4201 O O . ALA B 1 129 ? -19.672 4.852 0.787 1 94 129 ALA B O 1
ATOM 4202 N N . LEU B 1 130 ? -18.297 5.367 2.486 1 96.5 130 LEU B N 1
ATOM 4203 C CA . LEU B 1 130 ? -19 4.52 3.445 1 96.5 130 LEU B CA 1
ATOM 4204 C C . LEU B 1 130 ? -20.438 4.996 3.641 1 96.5 130 LEU B C 1
ATOM 4206 O O . LEU B 1 130 ? -21.375 4.195 3.594 1 96.5 130 LEU B O 1
ATOM 4210 N N . ALA B 1 131 ? -20.625 6.316 3.842 1 96.94 131 ALA B N 1
ATOM 4211 C CA . ALA B 1 131 ? -21.953 6.891 4.039 1 96.94 131 ALA B CA 1
ATOM 4212 C C . ALA B 1 131 ? -22.859 6.594 2.85 1 96.94 131 ALA B C 1
ATOM 4214 O O . ALA B 1 131 ? -24 6.164 3.021 1 96.94 131 ALA B O 1
ATOM 4215 N N . ARG B 1 132 ? -22.328 6.793 1.692 1 93.25 132 ARG B N 1
ATOM 4216 C CA . ARG B 1 132 ? -23.078 6.527 0.473 1 93.25 132 ARG B CA 1
ATOM 4217 C C . ARG B 1 132 ? -23.5 5.062 0.397 1 93.25 132 ARG B C 1
ATOM 4219 O O . ARG B 1 132 ? -24.641 4.754 0.031 1 93.25 132 ARG B O 1
ATOM 4226 N N . SER B 1 133 ? -22.609 4.199 0.721 1 92.25 133 SER B N 1
ATOM 4227 C CA . SER B 1 133 ? -22.891 2.768 0.654 1 92.25 133 SER B CA 1
ATOM 4228 C C . SER B 1 133 ? -24 2.375 1.632 1 92.25 133 SER B C 1
ATOM 4230 O O . SER B 1 133 ? -24.688 1.374 1.428 1 92.25 133 SER B O 1
ATOM 4232 N N . LEU B 1 134 ? -24.141 3.168 2.686 1 95.25 134 LEU B N 1
ATOM 4233 C CA . LEU B 1 134 ? -25.125 2.896 3.715 1 95.25 134 LEU B CA 1
ATOM 4234 C C . LEU B 1 134 ? -26.438 3.627 3.416 1 95.25 134 LEU B C 1
ATOM 4236 O O . LEU B 1 134 ? -27.453 3.365 4.051 1 95.25 134 LEU B O 1
ATOM 4240 N N . GLY B 1 135 ? -26.391 4.574 2.49 1 95.44 135 GLY B N 1
ATOM 4241 C CA . GLY B 1 135 ? -27.547 5.398 2.191 1 95.44 135 GLY B CA 1
ATOM 4242 C C . GLY B 1 135 ? -27.828 6.449 3.252 1 95.44 135 GLY B C 1
ATOM 4243 O O . GLY B 1 135 ? -28.984 6.762 3.537 1 95.44 135 GLY B O 1
ATOM 4244 N N . ILE B 1 136 ? -26.766 6.875 3.941 1 96.62 136 ILE B N 1
ATOM 4245 C CA . ILE B 1 136 ? -26.953 7.875 4.988 1 96.62 136 ILE B CA 1
ATOM 4246 C C . ILE B 1 136 ? -26.234 9.172 4.602 1 96.62 136 ILE B C 1
ATOM 4248 O O . ILE B 1 136 ? -25.375 9.172 3.721 1 96.62 136 ILE B O 1
ATOM 4252 N N . GLU B 1 137 ? -26.641 10.25 5.281 1 95.44 137 GLU B N 1
ATOM 4253 C CA . GLU B 1 137 ? -25.953 11.531 5.129 1 95.44 137 GLU B CA 1
ATOM 4254 C C . GLU B 1 137 ? -24.969 11.766 6.273 1 95.44 137 GLU B C 1
ATOM 4256 O O . GLU B 1 137 ? -25.234 11.398 7.418 1 95.44 137 GLU B O 1
ATOM 4261 N N . ILE B 1 138 ? -23.906 12.383 5.965 1 97.75 138 ILE B N 1
ATOM 4262 C CA . ILE B 1 138 ? -22.922 12.758 6.969 1 97.75 138 ILE B CA 1
ATOM 4263 C C . ILE B 1 138 ? -23.359 14.039 7.676 1 97.75 138 ILE B C 1
ATOM 4265 O O . ILE B 1 138 ? -23.781 15 7.027 1 97.75 138 ILE B O 1
ATOM 4269 N N . LYS B 1 139 ? -23.344 14.039 9.016 1 98.56 139 LYS B N 1
ATOM 4270 C CA . LYS B 1 139 ? -23.406 15.266 9.797 1 98.56 139 LYS B CA 1
ATOM 4271 C C . LYS B 1 139 ? -22.031 15.938 9.898 1 98.56 139 LYS B C 1
ATOM 4273 O O . LYS B 1 139 ? -21.125 15.406 10.531 1 98.56 139 LYS B O 1
ATOM 4278 N N . TRP B 1 140 ? -21.938 17.062 9.297 1 97.56 140 TRP B N 1
ATOM 4279 C CA . TRP B 1 140 ? -20.641 17.75 9.266 1 97.56 140 TRP B CA 1
ATOM 4280 C C . TRP B 1 140 ? -20.422 18.547 10.539 1 97.56 140 TRP B C 1
ATOM 4282 O O . TRP B 1 140 ? -21.266 19.375 10.914 1 97.56 140 TRP B O 1
ATOM 4292 N N . TRP B 1 141 ? -19.328 18.297 11.234 1 98.25 141 TRP B N 1
ATOM 4293 C CA . TRP B 1 141 ? -18.922 18.953 12.469 1 98.25 141 TRP B CA 1
ATOM 4294 C C . TRP B 1 141 ? -18 20.141 12.172 1 98.25 141 TRP B C 1
ATOM 4296 O O . TRP B 1 141 ? -16.844 19.969 11.812 1 98.25 141 TRP B O 1
ATOM 4306 N N . SER B 1 142 ? -18.484 21.328 12.359 1 96.19 142 SER B N 1
ATOM 4307 C CA . SER B 1 142 ? -17.766 22.547 12.039 1 96.19 142 SER B CA 1
ATOM 4308 C C . SER B 1 142 ? -17.266 23.25 13.297 1 96.19 142 SER B C 1
ATOM 4310 O O . SER B 1 142 ? -17.906 23.172 14.352 1 96.19 142 SER B O 1
ATOM 4312 N N . PRO B 1 143 ? -16.109 23.906 13.227 1 95.56 143 PRO B N 1
ATOM 4313 C CA . PRO B 1 143 ? -15.695 24.75 14.352 1 95.56 143 PRO B CA 1
ATOM 4314 C C . PRO B 1 143 ? -16.641 25.922 14.609 1 95.56 143 PRO B C 1
ATOM 4316 O O . PRO B 1 143 ? -17.422 26.297 13.719 1 95.56 143 PRO B O 1
ATOM 4319 N N . PRO B 1 144 ? -16.516 26.469 15.828 1 93.62 144 PRO B N 1
ATOM 4320 C CA . PRO B 1 144 ? -17.312 27.672 16.062 1 93.62 144 PRO B CA 1
ATOM 4321 C C . PRO B 1 144 ? -16.844 28.859 15.211 1 93.62 144 PRO B C 1
ATOM 4323 O O . PRO B 1 144 ? -15.672 28.938 14.852 1 93.62 144 PRO B O 1
ATOM 4326 N N . GLY B 1 145 ? -17.766 29.828 14.852 1 88.75 145 GLY B N 1
ATOM 4327 C CA . GLY B 1 145 ? -17.391 31.062 14.172 1 88.75 145 GLY B CA 1
ATOM 4328 C C . GLY B 1 145 ? -17.812 31.094 12.719 1 88.75 145 GLY B C 1
ATOM 4329 O O . GLY B 1 145 ? -17.75 32.125 12.07 1 88.75 145 GLY B O 1
ATOM 4330 N N . GLY B 1 146 ? -18.203 29.891 12.086 1 83.06 146 GLY B N 1
ATOM 4331 C CA . GLY B 1 146 ? -18.766 29.875 10.742 1 83.06 146 GLY B CA 1
ATOM 4332 C C . GLY B 1 146 ? -17.719 30.062 9.664 1 83.06 146 GLY B C 1
ATOM 4333 O O . GLY B 1 146 ? -16.547 29.688 9.852 1 83.06 146 GLY B O 1
ATOM 4334 N N . ARG B 1 147 ? -18.125 30.609 8.5 1 87.94 147 ARG B N 1
ATOM 4335 C CA . ARG B 1 147 ? -17.25 30.844 7.348 1 87.94 147 ARG B CA 1
ATOM 4336 C C . ARG B 1 147 ? -16.312 32 7.605 1 87.94 147 ARG B C 1
ATOM 4338 O O . ARG B 1 147 ? -16.625 32.906 8.375 1 87.94 147 ARG B O 1
ATOM 4345 N N . PHE B 1 148 ? -15.133 31.984 7 1 92.69 148 PHE B N 1
ATOM 4346 C CA . PHE B 1 148 ? -14.078 33 7.102 1 92.69 148 PHE B CA 1
ATOM 4347 C C . PHE B 1 148 ? -13.477 33 8.5 1 92.69 148 PHE B C 1
ATOM 4349 O O . PHE B 1 148 ? -13.18 34.062 9.047 1 92.69 148 PHE B O 1
ATOM 4356 N N . ASN B 1 149 ? -13.406 31.844 9.062 1 93 149 ASN B N 1
ATOM 4357 C CA . ASN B 1 149 ? -12.789 31.625 10.367 1 93 149 ASN B CA 1
ATOM 4358 C C . ASN B 1 149 ? -11.289 31.391 10.242 1 93 149 ASN B C 1
ATOM 4360 O O . ASN B 1 149 ? -10.844 30.266 9.984 1 93 149 ASN B O 1
ATOM 4364 N N . ASN B 1 150 ? -10.523 32.406 10.594 1 94.88 150 ASN B N 1
ATOM 4365 C CA . ASN B 1 150 ? -9.078 32.312 10.422 1 94.88 150 ASN B CA 1
ATOM 4366 C C . ASN B 1 150 ? -8.414 31.562 11.562 1 94.88 150 ASN B C 1
ATOM 4368 O O . ASN B 1 150 ? -7.23 31.234 11.492 1 94.88 150 ASN B O 1
ATOM 4372 N N . THR B 1 151 ? -9.148 31.234 12.594 1 93.25 151 THR B N 1
ATOM 4373 C CA . THR B 1 151 ? -8.602 30.531 13.742 1 93.25 151 THR B CA 1
ATOM 4374 C C . THR B 1 151 ? -9.422 29.281 14.055 1 93.25 151 THR B C 1
ATOM 4376 O O . THR B 1 151 ? -9.664 28.969 15.227 1 93.25 151 THR B O 1
ATOM 4379 N N . ALA B 1 152 ? -9.898 28.641 13.062 1 93.94 152 ALA B N 1
ATOM 4380 C CA . ALA B 1 152 ? -10.805 27.5 13.195 1 93.94 152 ALA B CA 1
ATOM 4381 C C . ALA B 1 152 ? -10.203 26.422 14.094 1 93.94 152 ALA B C 1
ATOM 4383 O O . ALA B 1 152 ? -9.062 26 13.883 1 93.94 152 ALA B O 1
ATOM 4384 N N . LYS B 1 153 ? -10.883 26.047 15.07 1 95.12 153 LYS B N 1
ATOM 4385 C CA . LYS B 1 153 ? -10.586 24.969 16.016 1 95.12 153 LYS B CA 1
ATOM 4386 C C . LYS B 1 153 ? -11.859 24.25 16.438 1 95.12 153 LYS B C 1
ATOM 4388 O O . LYS B 1 153 ? -12.852 24.875 16.812 1 95.12 153 LYS B O 1
ATOM 4393 N N . LEU B 1 154 ? -11.789 22.969 16.406 1 96.38 154 LEU B N 1
ATOM 4394 C CA . LEU B 1 154 ? -12.953 22.172 16.797 1 96.38 154 LEU B CA 1
ATOM 4395 C C . LEU B 1 154 ? -13.219 22.312 18.297 1 96.38 154 LEU B C 1
ATOM 4397 O O . LEU B 1 154 ? -12.289 22.547 19.078 1 96.38 154 LEU B O 1
ATOM 4401 N N . SER B 1 155 ? -14.523 22.219 18.656 1 96.19 155 SER B N 1
ATOM 4402 C CA . SER B 1 155 ? -14.93 22.25 20.062 1 96.19 155 SER B CA 1
ATOM 4403 C C . SER B 1 155 ? -15.992 21.203 20.344 1 96.19 155 SER B C 1
ATOM 4405 O O . SER B 1 155 ? -16.812 20.891 19.484 1 96.19 155 SER B O 1
ATOM 4407 N N . VAL B 1 156 ? -15.914 20.688 21.594 1 97.88 156 VAL B N 1
ATOM 4408 C CA . VAL B 1 156 ? -16.906 19.688 22 1 97.88 156 VAL B CA 1
ATOM 4409 C C . VAL B 1 156 ? -18.281 20.344 22.047 1 97.88 156 VAL B C 1
ATOM 4411 O O . VAL B 1 156 ? -19.312 19.672 21.875 1 97.88 156 VAL B O 1
ATOM 4414 N N . GLU B 1 157 ? -18.328 21.656 22.234 1 97.38 157 GLU B N 1
ATOM 4415 C CA . GLU B 1 157 ? -19.578 22.391 22.328 1 97.38 157 GLU B CA 1
ATOM 4416 C C . GLU B 1 157 ? -20.344 22.328 21.016 1 97.38 157 GLU B C 1
ATOM 4418 O O . GLU B 1 157 ? -21.578 22.297 21 1 97.38 157 GLU B O 1
ATOM 4423 N N . THR B 1 158 ? -19.641 22.281 19.875 1 97.5 158 THR B N 1
ATOM 4424 C CA . THR B 1 158 ? -20.312 22.203 18.578 1 97.5 158 THR B CA 1
ATOM 4425 C C . THR B 1 158 ? -20.531 20.75 18.172 1 97.5 158 THR B C 1
ATOM 4427 O O . THR B 1 158 ? -21.297 20.469 17.266 1 97.5 158 THR B O 1
ATOM 4430 N N . LEU B 1 159 ? -19.906 19.828 18.875 1 98.69 159 LEU B N 1
ATOM 4431 C CA . LEU B 1 159 ? -20.062 18.406 18.609 1 98.69 159 LEU B CA 1
ATOM 4432 C C . LEU B 1 159 ? -21.312 17.859 19.297 1 98.69 159 LEU B C 1
ATOM 4434 O O . LEU B 1 159 ? -22.078 17.094 18.703 1 98.69 159 LEU B O 1
ATOM 4438 N N . LYS B 1 160 ? -21.594 18.219 20.469 1 98.5 160 LYS B N 1
ATOM 4439 C CA . LYS B 1 160 ? -22.594 17.656 21.359 1 98.5 160 LYS B CA 1
ATOM 4440 C C . LYS B 1 160 ? -23.969 17.656 20.703 1 98.5 160 LYS B C 1
ATOM 4442 O O . LYS B 1 160 ? -24.672 16.656 20.719 1 98.5 160 LYS B O 1
ATOM 4447 N N . PRO B 1 161 ? -24.344 18.781 20.062 1 98.31 161 PRO B N 1
ATOM 4448 C CA . PRO B 1 161 ? -25.688 18.812 19.469 1 98.31 161 PRO B CA 1
ATOM 4449 C C . PRO B 1 161 ? -25.828 17.844 18.281 1 98.31 161 PRO B C 1
ATOM 4451 O O . PRO B 1 161 ? -26.953 17.562 17.859 1 98.31 161 PRO B O 1
ATOM 4454 N N . LEU B 1 162 ? -24.75 17.359 17.734 1 98.62 162 LEU B N 1
ATOM 4455 C CA . LEU B 1 162 ? -24.797 16.484 16.578 1 98.62 162 LEU B CA 1
ATOM 4456 C C . LEU B 1 162 ? -24.938 15.023 17 1 98.62 162 LEU B C 1
ATOM 4458 O O . LEU B 1 162 ? -25.297 14.164 16.188 1 98.62 162 LEU B O 1
ATOM 4462 N N . LEU B 1 163 ? -24.609 14.758 18.25 1 98.62 163 LEU B N 1
ATOM 4463 C CA . LEU B 1 163 ? -24.656 13.391 18.75 1 98.62 163 LEU B CA 1
ATOM 4464 C C . LEU B 1 163 ? -26.094 12.953 19.016 1 98.62 163 LEU B C 1
ATOM 4466 O O . LEU B 1 163 ? -26.938 13.773 19.406 1 98.62 163 LEU B O 1
ATOM 4470 N N . SER B 1 164 ? -26.375 11.727 18.828 1 98.5 164 SER B N 1
ATOM 4471 C CA . SER B 1 164 ? -27.641 11.062 19.125 1 98.5 164 SER B CA 1
ATOM 4472 C C . SER B 1 164 ? -27.422 9.586 19.453 1 98.5 164 SER B C 1
ATOM 4474 O O . SER B 1 164 ? -26.328 9.062 19.297 1 98.5 164 SER B O 1
ATOM 4476 N N . PRO B 1 165 ? -28.453 8.938 19.875 1 98.06 165 PRO B N 1
ATOM 4477 C CA . PRO B 1 165 ? -28.312 7.508 20.172 1 98.06 165 PRO B CA 1
ATOM 4478 C C . PRO B 1 165 ? -27.953 6.684 18.938 1 98.06 165 PRO B C 1
ATOM 4480 O O . PRO B 1 165 ? -27.547 5.523 19.062 1 98.06 165 PRO B O 1
ATOM 4483 N N . LYS B 1 166 ? -28.062 7.305 17.75 1 98.06 166 LYS B N 1
ATOM 4484 C CA . LYS B 1 166 ? -27.812 6.598 16.5 1 98.06 166 LYS B CA 1
ATOM 4485 C C . LYS B 1 166 ? -26.375 6.82 16.031 1 98.06 166 LYS B C 1
ATOM 4487 O O . LYS B 1 166 ? -25.938 6.203 15.055 1 98.06 166 LYS B O 1
ATOM 4492 N N . THR B 1 167 ? -25.609 7.684 16.703 1 98.62 167 THR B N 1
ATOM 4493 C CA . THR B 1 167 ? -24.25 7.969 16.297 1 98.62 167 THR B CA 1
ATOM 4494 C C . THR B 1 167 ? -23.359 6.734 16.453 1 98.62 167 THR B C 1
ATOM 4496 O O . THR B 1 167 ? -23.344 6.105 17.516 1 98.62 167 THR B O 1
ATOM 4499 N N . ARG B 1 168 ? -22.688 6.391 15.359 1 98.5 168 ARG B N 1
ATOM 4500 C CA . ARG B 1 168 ? -21.828 5.211 15.398 1 98.5 168 ARG B CA 1
ATOM 4501 C C . ARG B 1 168 ? -20.375 5.586 15.148 1 98.5 168 ARG B C 1
ATOM 4503 O O . ARG B 1 168 ? -19.469 4.883 15.594 1 98.5 168 ARG B O 1
ATOM 4510 N N . LEU B 1 169 ? -20.125 6.656 14.414 1 98.75 169 LEU B N 1
ATOM 4511 C CA . LEU B 1 169 ? -18.766 7.023 14.062 1 98.75 169 LEU B CA 1
ATOM 4512 C C . LEU B 1 169 ? -18.594 8.539 14.07 1 98.75 169 LEU B C 1
ATOM 4514 O O . LEU B 1 169 ? -19.391 9.266 13.484 1 98.75 169 LEU B O 1
ATOM 4518 N N . VAL B 1 170 ? -17.609 9.023 14.734 1 98.88 170 VAL B N 1
ATOM 4519 C CA . VAL B 1 170 ? -17.156 10.414 14.734 1 98.88 170 VAL B CA 1
ATOM 4520 C C . VAL B 1 170 ? -15.711 10.484 14.25 1 98.88 170 VAL B C 1
ATOM 4522 O O . VAL B 1 170 ? -14.844 9.773 14.75 1 98.88 170 VAL B O 1
ATOM 4525 N N . CYS B 1 171 ? -15.445 11.312 13.242 1 98.75 171 CYS B N 1
ATOM 4526 C CA . CYS B 1 171 ? -14.133 11.383 12.609 1 98.75 171 CYS B CA 1
ATOM 4527 C C . CYS B 1 171 ? -13.578 12.797 12.672 1 98.75 171 CYS B C 1
ATOM 4529 O O . CYS B 1 171 ? -14.289 13.766 12.383 1 98.75 171 CYS B O 1
ATOM 4531 N N . CYS B 1 172 ? -12.312 12.961 13.023 1 98.62 172 CYS B N 1
ATOM 4532 C CA . CYS B 1 172 ? -11.648 14.258 13.023 1 98.62 172 CYS B CA 1
ATOM 4533 C C . CYS B 1 172 ? -10.133 14.102 12.93 1 98.62 172 CYS B C 1
ATOM 4535 O O . CYS B 1 172 ? -9.625 12.977 12.938 1 98.62 172 CYS B O 1
ATOM 4537 N N . GLY B 1 173 ? -9.484 15.156 12.68 1 98.19 173 GLY B N 1
ATOM 4538 C CA . GLY B 1 173 ? -8.031 15.188 12.727 1 98.19 173 GLY B CA 1
ATOM 4539 C C . GLY B 1 173 ? -7.488 15.578 14.094 1 98.19 173 GLY B C 1
ATOM 4540 O O . GLY B 1 173 ? -8.117 16.344 14.812 1 98.19 173 GLY B O 1
ATOM 4541 N N . HIS B 1 174 ? -6.324 15.086 14.422 1 98.62 174 HIS B N 1
ATOM 4542 C CA . HIS B 1 174 ? -5.66 15.484 15.656 1 98.62 174 HIS B CA 1
ATOM 4543 C C . HIS B 1 174 ? -5.121 16.906 15.555 1 98.62 174 HIS B C 1
ATOM 4545 O O . HIS B 1 174 ? -5.219 17.688 16.516 1 98.62 174 HIS B O 1
ATOM 4551 N N . VAL B 1 175 ? -4.508 17.172 14.438 1 98 175 VAL B N 1
ATOM 4552 C CA . VAL B 1 175 ? -3.996 18.484 14.062 1 98 175 VAL B CA 1
ATOM 4553 C C . VAL B 1 175 ? -4.488 18.859 12.672 1 98 175 VAL B C 1
ATOM 4555 O O . VAL B 1 175 ? -4.492 18.016 11.766 1 98 175 VAL B O 1
ATOM 4558 N N . SER B 1 176 ? -5.035 20.031 12.539 1 95.38 176 SER B N 1
ATOM 4559 C CA . SER B 1 176 ? -5.352 20.516 11.195 1 95.38 176 SER B CA 1
ATOM 4560 C C . SER B 1 176 ? -4.086 20.75 10.383 1 95.38 176 SER B C 1
ATOM 4562 O O . SER B 1 176 ? -3.184 21.469 10.82 1 95.38 176 SER B O 1
ATOM 4564 N N . ASN B 1 177 ? -4.082 20.156 9.164 1 96.5 177 ASN B N 1
ATOM 4565 C CA . ASN B 1 177 ? -2.9 20.359 8.328 1 96.5 177 ASN B CA 1
ATOM 4566 C C . ASN B 1 177 ? -2.918 21.719 7.648 1 96.5 177 ASN B C 1
ATOM 4568 O O . ASN B 1 177 ? -2.035 22.031 6.844 1 96.5 177 ASN B O 1
ATOM 4572 N N . ILE B 1 178 ? -3.912 22.516 7.934 1 97.25 178 ILE B N 1
ATOM 4573 C CA . ILE B 1 178 ? -3.988 23.891 7.457 1 97.25 178 ILE B CA 1
ATOM 4574 C C . ILE B 1 178 ? -3.693 24.859 8.609 1 97.25 178 ILE B C 1
ATOM 4576 O O . ILE B 1 178 ? -2.814 25.719 8.5 1 97.25 178 ILE B O 1
ATOM 4580 N N . PHE B 1 179 ? -4.211 24.609 9.742 1 96.25 179 PHE B N 1
ATOM 4581 C CA . PHE B 1 179 ? -4.148 25.578 10.828 1 96.25 179 PHE B CA 1
ATOM 4582 C C . PHE B 1 179 ? -3.01 25.25 11.789 1 96.25 179 PHE B C 1
ATOM 4584 O O . PHE B 1 179 ? -2.596 26.094 12.586 1 96.25 179 PHE B O 1
ATOM 4591 N N . GLY B 1 180 ? -2.512 24.062 11.758 1 96.75 180 GLY B N 1
ATOM 4592 C CA . GLY B 1 180 ? -1.501 23.641 12.719 1 96.75 180 GLY B CA 1
ATOM 4593 C C . GLY B 1 180 ? -2.037 23.516 14.125 1 96.75 180 GLY B C 1
ATOM 4594 O O . GLY B 1 180 ? -1.304 23.141 15.047 1 96.75 180 GLY B O 1
ATOM 4595 N N . THR B 1 181 ? -3.279 23.734 14.32 1 96.12 181 THR B N 1
ATOM 4596 C CA . THR B 1 181 ? -3.939 23.766 15.625 1 96.12 181 THR B CA 1
ATOM 4597 C C . THR B 1 181 ? -4.117 22.344 16.156 1 96.12 181 THR B C 1
ATOM 4599 O O . THR B 1 181 ? -4.492 21.438 15.414 1 96.12 181 THR B O 1
ATOM 4602 N N . ILE B 1 182 ? -3.846 22.188 17.453 1 97.69 182 ILE B N 1
ATOM 4603 C CA . ILE B 1 182 ? -3.988 20.906 18.141 1 97.69 182 ILE B CA 1
ATOM 4604 C C . ILE B 1 182 ? -5.395 20.781 18.719 1 97.69 182 ILE B C 1
ATOM 4606 O O . ILE B 1 182 ? -5.867 21.688 19.406 1 97.69 182 ILE B O 1
ATOM 4610 N N . HIS B 1 183 ? -6.098 19.719 18.422 1 97.94 183 HIS B N 1
ATOM 4611 C CA . HIS B 1 183 ? -7.426 19.469 18.969 1 97.94 183 HIS B CA 1
ATOM 4612 C C . HIS B 1 183 ? -7.355 18.562 20.188 1 97.94 183 HIS B C 1
ATOM 4614 O O . HIS B 1 183 ? -6.5 17.672 20.266 1 97.94 183 HIS B O 1
ATOM 4620 N N . ASP B 1 184 ? -8.227 18.812 21.156 1 97.94 184 ASP B N 1
ATOM 4621 C CA 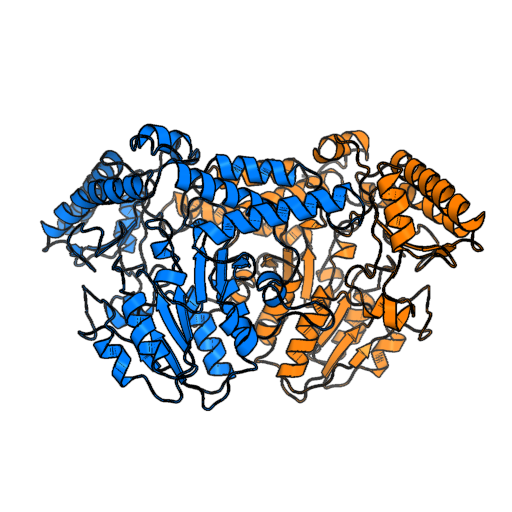. ASP B 1 184 ? -8.281 18.047 22.406 1 97.94 184 ASP B CA 1
ATOM 4622 C C . ASP B 1 184 ? -9.008 16.719 22.188 1 97.94 184 ASP B C 1
ATOM 4624 O O . ASP B 1 184 ? -10.18 16.578 22.531 1 97.94 184 ASP B O 1
ATOM 4628 N N . ILE B 1 185 ? -8.281 15.688 21.781 1 98.75 185 ILE B N 1
ATOM 4629 C CA . ILE B 1 185 ? -8.852 14.414 21.375 1 98.75 185 ILE B CA 1
ATOM 4630 C C . ILE B 1 185 ? -9.453 13.703 22.594 1 98.75 185 ILE B C 1
ATOM 4632 O O . ILE B 1 185 ? -10.484 13.031 22.469 1 98.75 185 ILE B O 1
ATOM 4636 N N . ARG B 1 186 ? -8.766 13.812 23.734 1 98.75 186 ARG B N 1
ATOM 4637 C CA . ARG B 1 186 ? -9.312 13.188 24.938 1 98.75 186 ARG B CA 1
ATOM 4638 C C . ARG B 1 186 ? -10.695 13.742 25.25 1 98.75 186 ARG B C 1
ATOM 4640 O O . ARG B 1 186 ? -11.617 12.984 25.547 1 98.75 186 ARG B O 1
ATOM 4647 N N . ALA B 1 187 ? -10.867 15.062 25.203 1 98.75 187 ALA B N 1
ATOM 4648 C CA . ALA B 1 187 ? -12.164 15.688 25.453 1 98.75 187 ALA B CA 1
ATOM 4649 C C . ALA B 1 187 ? -13.203 15.211 24.438 1 98.75 187 ALA B C 1
ATOM 4651 O O . ALA B 1 187 ? -14.359 14.977 24.797 1 98.75 187 ALA B O 1
ATOM 4652 N N . VAL B 1 188 ? -12.812 15.086 23.172 1 98.88 188 VAL B N 1
ATOM 4653 C CA . VAL B 1 188 ? -13.703 14.594 22.125 1 98.88 188 VAL B CA 1
ATOM 4654 C C . VAL B 1 188 ? -14.133 13.164 22.438 1 98.88 188 VAL B C 1
ATOM 4656 O O . VAL B 1 188 ? -15.312 12.828 22.359 1 98.88 188 VAL B O 1
ATOM 4659 N N . ALA B 1 189 ? -13.172 12.305 22.812 1 98.88 189 ALA B N 1
ATOM 4660 C CA . ALA B 1 189 ? -13.445 10.906 23.141 1 98.88 189 ALA B CA 1
ATOM 4661 C C . ALA B 1 189 ? -14.453 10.805 24.281 1 98.88 189 ALA B C 1
ATOM 4663 O O . ALA B 1 189 ? -15.375 9.984 24.234 1 98.88 189 ALA B O 1
ATOM 4664 N N . ASP B 1 190 ? -14.266 11.633 25.312 1 98.75 190 ASP B N 1
ATOM 4665 C CA . ASP B 1 190 ? -15.148 11.617 26.484 1 98.75 190 ASP B CA 1
ATOM 4666 C C . ASP B 1 190 ? -16.594 11.867 26.078 1 98.75 190 ASP B C 1
ATOM 4668 O O . ASP B 1 190 ? -17.516 11.219 26.594 1 98.75 190 ASP B O 1
ATOM 4672 N N . VAL B 1 191 ? -16.797 12.789 25.172 1 98.62 191 VAL B N 1
ATOM 4673 C CA . VAL B 1 191 ? -18.156 13.156 24.75 1 98.62 191 VAL B CA 1
ATOM 4674 C C . VAL B 1 191 ? -18.703 12.078 23.812 1 98.62 191 VAL B C 1
ATOM 4676 O O . VAL B 1 191 ? -19.859 11.688 23.938 1 98.62 191 VAL B O 1
ATOM 4679 N N . VAL B 1 192 ? -17.922 11.523 22.891 1 98.88 192 VAL B N 1
ATOM 4680 C CA . VAL B 1 192 ? -18.344 10.531 21.922 1 98.88 192 VAL B CA 1
ATOM 4681 C C . VAL B 1 192 ? -18.75 9.234 22.625 1 98.88 192 VAL B C 1
ATOM 4683 O O . VAL B 1 192 ? -19.797 8.648 22.312 1 98.88 192 VAL B O 1
ATOM 4686 N N . HIS B 1 193 ? -17.969 8.812 23.609 1 98.69 193 HIS B N 1
ATOM 4687 C CA . HIS B 1 193 ? -18.141 7.516 24.25 1 98.69 193 HIS B CA 1
ATOM 4688 C C . HIS B 1 193 ? -19.297 7.539 25.25 1 98.69 193 HIS B C 1
ATOM 4690 O O . HIS B 1 193 ? -19.672 6.5 25.797 1 98.69 193 HIS B O 1
ATOM 4696 N N . ARG B 1 194 ? -19.859 8.703 25.484 1 98.25 194 ARG B N 1
ATOM 4697 C CA . ARG B 1 194 ? -21.109 8.758 26.234 1 98.25 194 ARG B CA 1
ATOM 4698 C C . ARG B 1 194 ? -22.25 8.109 25.453 1 98.25 194 ARG B C 1
ATOM 4700 O O . ARG B 1 194 ? -23.25 7.688 26.031 1 98.25 194 ARG B O 1
ATOM 4707 N N . VAL B 1 195 ? -22.125 8.109 24.156 1 98.38 195 VAL B N 1
ATOM 4708 C CA . VAL B 1 195 ? -23.094 7.438 23.297 1 98.38 195 VAL B CA 1
ATOM 4709 C C . VAL B 1 195 ? -22.719 5.973 23.125 1 98.38 195 VAL B C 1
ATOM 4711 O O . VAL B 1 195 ? -21.688 5.66 22.516 1 98.38 195 VAL B O 1
ATOM 4714 N N . PRO B 1 196 ? -23.547 5.094 23.625 1 96.62 196 PRO B N 1
ATOM 4715 C CA . PRO B 1 196 ? -23.203 3.676 23.484 1 96.62 196 PRO B CA 1
ATOM 4716 C C . PRO B 1 196 ? -23 3.258 22.031 1 96.62 196 PRO B C 1
ATOM 4718 O O . PRO B 1 196 ? -23.875 3.512 21.188 1 96.62 196 PRO B O 1
ATOM 4721 N N . GLY B 1 197 ? -21.797 2.693 21.797 1 96.19 197 GLY B N 1
ATOM 4722 C CA . GLY B 1 197 ? -21.547 2.16 20.469 1 96.19 197 GLY B CA 1
ATOM 4723 C C . GLY B 1 197 ? -20.859 3.156 19.547 1 96.19 197 GLY B C 1
ATOM 4724 O O . GLY B 1 197 ? -20.422 2.797 18.453 1 96.19 197 GLY B O 1
ATOM 4725 N N . ALA B 1 198 ? -20.797 4.414 19.938 1 98.44 198 ALA B N 1
ATOM 4726 C CA . ALA B 1 198 ? -20.141 5.422 19.109 1 98.44 198 ALA B CA 1
ATOM 4727 C C . ALA B 1 198 ? -18.609 5.262 19.156 1 98.44 198 ALA B C 1
ATOM 4729 O O . ALA B 1 198 ? -18.047 5.043 20.219 1 98.44 198 ALA B O 1
ATOM 4730 N N . MET B 1 199 ? -18 5.289 18 1 98.81 199 MET B N 1
ATOM 4731 C CA . MET B 1 199 ? -16.547 5.133 17.859 1 98.81 199 MET B CA 1
ATOM 4732 C C . MET B 1 199 ? -15.906 6.438 17.406 1 98.81 199 MET B C 1
ATOM 4734 O O . MET B 1 199 ? -16.516 7.215 16.672 1 98.81 199 MET B O 1
ATOM 4738 N N . LEU B 1 200 ? -14.703 6.672 17.844 1 98.94 200 LEU B N 1
ATOM 4739 C CA . LEU B 1 200 ? -13.93 7.848 17.453 1 98.94 200 LEU B CA 1
ATOM 4740 C C . LEU B 1 200 ? -12.742 7.453 16.578 1 98.94 200 LEU B C 1
ATOM 4742 O O . LEU B 1 200 ? -11.922 6.621 16.969 1 98.94 200 LEU B O 1
ATOM 4746 N N . SER B 1 201 ? -12.711 7.996 15.383 1 98.88 201 SER B N 1
ATOM 4747 C CA . SER B 1 201 ? -11.594 7.836 14.453 1 98.88 201 SER B CA 1
ATOM 4748 C C . SER B 1 201 ? -10.805 9.133 14.312 1 98.88 201 SER B C 1
ATOM 4750 O O . SER B 1 201 ? -11.359 10.172 13.969 1 98.88 201 SER B O 1
ATOM 4752 N N . VAL B 1 202 ? -9.469 9.047 14.508 1 98.88 202 VAL B N 1
ATOM 4753 C CA . VAL B 1 202 ? -8.648 10.25 14.516 1 98.88 202 VAL B CA 1
ATOM 4754 C C . VAL B 1 202 ? -7.512 10.109 13.508 1 98.88 202 VAL B C 1
ATOM 4756 O O . VAL B 1 202 ? -6.793 9.109 13.5 1 98.88 202 VAL B O 1
ATOM 4759 N N . ASP B 1 203 ? -7.434 11.062 12.602 1 98.69 203 ASP B N 1
ATOM 4760 C CA . ASP B 1 203 ? -6.297 11.203 11.695 1 98.69 203 ASP B CA 1
ATOM 4761 C C . ASP B 1 203 ? -5.152 11.961 12.367 1 98.69 203 ASP B C 1
ATOM 4763 O O . ASP B 1 203 ? -5.234 13.18 12.562 1 98.69 203 ASP B O 1
ATOM 4767 N N . GLY B 1 204 ? -4.066 11.258 12.633 1 98.75 204 GLY B N 1
ATOM 4768 C CA . GLY B 1 204 ? -2.947 11.844 13.352 1 98.75 204 GLY B CA 1
ATOM 4769 C C . GLY B 1 204 ? -1.764 12.164 12.461 1 98.75 204 GLY B C 1
ATOM 4770 O O . GLY B 1 204 ? -0.639 12.312 12.945 1 98.75 204 GLY B O 1
ATOM 4771 N N . VAL B 1 205 ? -1.939 12.281 11.188 1 98.56 205 VAL B N 1
ATOM 4772 C CA . VAL B 1 205 ? -0.853 12.438 10.227 1 98.56 205 VAL B CA 1
ATOM 4773 C C . VAL B 1 205 ? -0.105 13.742 10.508 1 98.56 205 VAL B C 1
ATOM 4775 O O . VAL B 1 205 ? 1.128 13.773 10.508 1 98.56 205 VAL B O 1
ATOM 4778 N N . ALA B 1 206 ? -0.809 14.828 10.781 1 98.31 206 ALA B N 1
ATOM 4779 C CA . ALA B 1 206 ? -0.176 16.125 11 1 98.31 206 ALA B CA 1
ATOM 4780 C C . ALA B 1 206 ? 0.314 16.266 12.438 1 98.31 206 ALA B C 1
ATOM 4782 O O . ALA B 1 206 ? 1.002 17.234 12.773 1 98.31 206 ALA B O 1
ATOM 4783 N N . TRP B 1 207 ? 0.016 15.328 13.305 1 98.62 207 TRP B N 1
ATOM 4784 C CA . TRP B 1 207 ? 0.46 15.289 14.695 1 98.62 207 TRP B CA 1
ATOM 4785 C C . TRP B 1 207 ? 1.763 14.508 14.828 1 98.62 207 TRP B C 1
ATOM 4787 O O . TRP B 1 207 ? 2.691 14.945 15.508 1 98.62 207 TRP B O 1
ATOM 4797 N N . ALA B 1 208 ? 1.922 13.461 14.125 1 98.69 208 ALA B N 1
ATOM 4798 C CA . ALA B 1 208 ? 2.861 12.367 14.367 1 98.69 208 ALA B CA 1
ATOM 4799 C C . ALA B 1 208 ? 4.305 12.859 14.32 1 98.69 208 ALA B C 1
ATOM 4801 O O . ALA B 1 208 ? 5.141 12.43 15.117 1 98.69 208 ALA B O 1
ATOM 4802 N N . PRO B 1 209 ? 4.68 13.758 13.445 1 98.5 209 PRO B N 1
ATOM 4803 C CA . PRO B 1 209 ? 6.082 14.188 13.383 1 98.5 209 PRO B CA 1
ATOM 4804 C C . PRO B 1 209 ? 6.477 15.078 14.555 1 98.5 209 PRO B C 1
ATOM 4806 O O . PRO B 1 209 ? 7.664 15.352 14.758 1 98.5 209 PRO B O 1
ATOM 4809 N N . HIS B 1 210 ? 5.496 15.516 15.367 1 98.62 210 HIS B N 1
ATOM 4810 C CA . HIS B 1 210 ? 5.754 16.641 16.266 1 98.62 210 HIS B CA 1
ATOM 4811 C C . HIS B 1 210 ? 5.637 16.219 17.719 1 98.62 210 HIS B C 1
ATOM 4813 O O . HIS B 1 210 ? 6.207 16.859 18.609 1 98.62 210 HIS B O 1
ATOM 4819 N N . ARG B 1 211 ? 4.777 15.164 17.953 1 98.12 211 ARG B N 1
ATOM 4820 C CA . ARG B 1 211 ? 4.445 14.805 19.328 1 98.12 211 ARG B CA 1
ATOM 4821 C C . ARG B 1 211 ? 4.293 13.289 19.469 1 98.12 211 ARG B C 1
ATOM 4823 O O . ARG B 1 211 ? 4.094 12.586 18.469 1 98.12 211 ARG B O 1
ATOM 4830 N N . PRO B 1 212 ? 4.41 12.812 20.75 1 98.25 212 PRO B N 1
ATOM 4831 C CA . PRO B 1 212 ? 4.152 11.383 20.953 1 98.25 212 PRO B CA 1
ATOM 4832 C C . PRO B 1 212 ? 2.68 11.016 20.766 1 98.25 212 PRO B C 1
ATOM 4834 O O . PRO B 1 212 ? 1.799 11.828 21.078 1 98.25 212 PRO B O 1
ATOM 4837 N N . ILE B 1 213 ? 2.387 9.844 20.328 1 98.69 213 ILE B N 1
ATOM 4838 C CA . ILE B 1 213 ? 1.041 9.297 20.188 1 98.69 213 ILE B CA 1
ATOM 4839 C C . ILE B 1 213 ? 0.742 8.352 21.344 1 98.69 213 ILE B C 1
ATOM 4841 O O . ILE B 1 213 ? 1.491 7.402 21.594 1 98.69 213 ILE B O 1
ATOM 4845 N N . ASP B 1 214 ? -0.272 8.594 22.094 1 98.81 214 ASP B N 1
ATOM 4846 C CA . ASP B 1 214 ? -0.74 7.727 23.172 1 98.81 214 ASP B CA 1
ATOM 4847 C C . ASP B 1 214 ? -2.227 7.418 23.031 1 98.81 214 ASP B C 1
ATOM 4849 O O . ASP B 1 214 ? -3.076 8.164 23.516 1 98.81 214 ASP B O 1
ATOM 4853 N N . VAL B 1 215 ? -2.508 6.277 22.375 1 98.88 215 VAL B N 1
ATOM 4854 C CA . VAL B 1 215 ? -3.877 5.961 22 1 98.88 215 VAL B CA 1
ATOM 4855 C C . VAL B 1 215 ? -4.703 5.629 23.234 1 98.88 215 VAL B C 1
ATOM 4857 O O . VAL B 1 215 ? -5.922 5.812 23.25 1 98.88 215 VAL B O 1
ATOM 4860 N N . LYS B 1 216 ? -4.043 5.152 24.297 1 98.62 216 LYS B N 1
ATOM 4861 C CA . LYS B 1 216 ? -4.758 4.852 25.531 1 98.62 216 LYS B CA 1
ATOM 4862 C C . LYS B 1 216 ? -5.141 6.129 26.266 1 98.62 216 LYS B C 1
ATOM 4864 O O . LYS B 1 216 ? -6.285 6.281 26.703 1 98.62 216 LYS B O 1
ATOM 4869 N N . ALA B 1 217 ? -4.176 7.059 26.359 1 98.69 217 ALA B N 1
ATOM 4870 C CA . ALA B 1 217 ? -4.453 8.328 27.016 1 98.69 217 ALA B CA 1
ATOM 4871 C C . ALA B 1 217 ? -5.555 9.102 26.297 1 98.69 217 ALA B C 1
ATOM 4873 O O . ALA B 1 217 ? -6.375 9.766 26.938 1 98.69 217 ALA B O 1
ATOM 4874 N N . MET B 1 218 ? -5.613 9.016 24.984 1 98.75 218 MET B N 1
ATOM 4875 C CA . MET B 1 218 ? -6.594 9.727 24.172 1 98.75 218 MET B CA 1
ATOM 4876 C C . MET B 1 218 ? -7.93 8.992 24.156 1 98.75 218 MET B C 1
ATOM 4878 O O . MET B 1 218 ? -8.969 9.578 23.844 1 98.75 218 MET B O 1
ATOM 4882 N N . ASP B 1 219 ? -7.918 7.684 24.453 1 98.75 219 ASP B N 1
ATOM 4883 C CA . ASP B 1 219 ? -9.102 6.824 24.453 1 98.75 219 ASP B CA 1
ATOM 4884 C C . ASP B 1 219 ? -9.758 6.789 23.078 1 98.75 219 ASP B C 1
ATOM 4886 O O . ASP B 1 219 ? -10.984 6.898 22.969 1 98.75 219 ASP B O 1
ATOM 4890 N N . VAL B 1 220 ? -8.992 6.77 22.047 1 98.88 220 VAL B N 1
ATOM 4891 C CA . VAL B 1 220 ? -9.508 6.703 20.688 1 98.88 220 VAL B CA 1
ATOM 4892 C C . VAL B 1 220 ? -9.812 5.254 20.328 1 98.88 220 VAL B C 1
ATOM 4894 O O . VAL B 1 220 ? -9.273 4.324 20.938 1 98.88 220 VAL B O 1
ATOM 4897 N N . ASP B 1 221 ? -10.695 5.031 19.359 1 98.94 221 ASP B N 1
ATOM 4898 C CA . ASP B 1 221 ? -11.023 3.697 18.859 1 98.94 221 ASP B CA 1
ATOM 4899 C C . ASP B 1 221 ? -10.172 3.354 17.641 1 98.94 221 ASP B C 1
ATOM 4901 O O . ASP B 1 221 ? -9.797 2.195 17.438 1 98.94 221 ASP B O 1
ATOM 4905 N N . PHE B 1 222 ? -9.945 4.32 16.797 1 98.94 222 PHE B N 1
ATOM 4906 C CA . PHE B 1 222 ? -9.07 4.215 15.633 1 98.94 222 PHE B CA 1
ATOM 4907 C C . PHE B 1 222 ? -8.125 5.41 15.547 1 98.94 222 PHE B C 1
ATOM 4909 O O . PHE B 1 222 ? -8.523 6.539 15.836 1 98.94 222 PHE B O 1
ATOM 4916 N N . TYR B 1 223 ? -6.906 5.184 15.164 1 98.94 223 TYR B N 1
ATOM 4917 C CA . TYR B 1 223 ? -5.914 6.23 14.961 1 98.94 223 TYR B CA 1
ATOM 4918 C C . TYR B 1 223 ? -5.008 5.902 13.781 1 98.94 223 TYR B C 1
ATOM 4920 O O . TYR B 1 223 ? -4.59 4.754 13.617 1 98.94 223 TYR B O 1
ATOM 4928 N N . PHE B 1 224 ? -4.762 6.891 12.953 1 98.56 224 PHE B N 1
ATOM 4929 C CA . PHE B 1 224 ? -3.957 6.711 11.75 1 98.56 224 PHE B CA 1
ATOM 4930 C C . PHE B 1 224 ? -2.791 7.691 11.719 1 98.56 224 PHE B C 1
ATOM 4932 O O . PHE B 1 224 ? -2.91 8.82 12.203 1 98.56 224 PHE B O 1
ATOM 4939 N N . PHE B 1 225 ? -1.704 7.281 11.148 1 98.5 225 PHE B N 1
ATOM 4940 C CA . PHE B 1 225 ? -0.666 8.227 10.758 1 98.5 225 PHE B CA 1
ATOM 4941 C C . PHE B 1 225 ? 0.202 7.656 9.648 1 98.5 225 PHE B C 1
ATOM 4943 O O . PHE B 1 225 ? 0.024 6.504 9.242 1 98.5 225 PHE B O 1
ATOM 4950 N N . SER B 1 226 ? 1.021 8.477 9.055 1 97.88 226 SER B N 1
ATOM 4951 C CA . SER B 1 226 ? 1.846 8.141 7.902 1 97.88 226 SER B CA 1
ATOM 4952 C C . SER B 1 226 ? 3.33 8.266 8.227 1 97.88 226 SER B C 1
ATOM 4954 O O . SER B 1 226 ? 3.797 9.344 8.602 1 97.88 226 SER B O 1
ATOM 4956 N N . TRP B 1 227 ? 4.074 7.266 7.934 1 98.44 227 TRP B N 1
ATOM 4957 C CA . TRP B 1 227 ? 5.508 7.27 8.203 1 98.44 227 TRP B CA 1
ATOM 4958 C C . TRP B 1 227 ? 6.238 8.188 7.223 1 98.44 227 TRP B C 1
ATOM 4960 O O . TRP B 1 227 ? 7.309 8.711 7.539 1 98.44 227 TRP B O 1
ATOM 4970 N N . TYR B 1 228 ? 5.664 8.422 6.078 1 95.69 228 TYR B N 1
ATOM 4971 C CA . TYR B 1 228 ? 6.297 9.273 5.078 1 95.69 228 TYR B CA 1
ATOM 4972 C C . TYR B 1 228 ? 6.32 10.727 5.539 1 95.69 228 TYR B C 1
ATOM 4974 O O . TYR B 1 228 ? 7.066 11.547 4.992 1 95.69 228 TYR B O 1
ATOM 4982 N N . LYS B 1 229 ? 5.574 11.055 6.566 1 96.88 229 LYS B N 1
ATOM 4983 C CA . LYS B 1 229 ? 5.641 12.367 7.207 1 96.88 229 LYS B CA 1
ATOM 4984 C C . LYS B 1 229 ? 6.41 12.297 8.523 1 96.88 229 LYS B C 1
ATOM 4986 O O . LYS B 1 229 ? 6.641 13.32 9.164 1 96.88 229 LYS B O 1
ATOM 4991 N N . LEU B 1 230 ? 6.75 11.18 8.922 1 98.44 230 LEU B N 1
ATOM 4992 C CA . LEU B 1 230 ? 7.484 10.891 10.148 1 98.44 230 LEU B CA 1
ATOM 4993 C C . LEU B 1 230 ? 8.812 10.211 9.844 1 98.44 230 LEU B C 1
ATOM 4995 O O . LEU B 1 230 ? 9.109 9.141 10.383 1 98.44 230 LEU B O 1
ATOM 4999 N N . PHE B 1 231 ? 9.492 10.805 8.859 1 98.56 231 PHE B N 1
ATOM 5000 C CA . PHE B 1 231 ? 10.906 10.609 8.562 1 98.56 231 PHE B CA 1
ATOM 5001 C C . PHE B 1 231 ? 11.148 9.195 8.039 1 98.56 231 PHE B C 1
ATOM 5003 O O . PHE B 1 231 ? 12.227 8.625 8.258 1 98.56 231 PHE B O 1
ATOM 5010 N N . GLY B 1 232 ? 10.156 8.5 7.488 1 98.44 232 GLY B N 1
ATOM 5011 C CA . GLY B 1 232 ? 10.242 7.152 6.938 1 98.44 232 GLY B CA 1
ATOM 5012 C C . GLY B 1 232 ? 9.773 7.066 5.496 1 98.44 232 GLY B C 1
ATOM 5013 O O . GLY B 1 232 ? 9.68 8.086 4.809 1 98.44 232 GLY B O 1
ATOM 5014 N N . PRO B 1 233 ? 9.594 5.855 5.012 1 98.12 233 PRO B N 1
ATOM 5015 C CA . PRO B 1 233 ? 9.148 5.637 3.633 1 98.12 233 PRO B CA 1
ATOM 5016 C C . PRO B 1 233 ? 7.648 5.852 3.457 1 98.12 233 PRO B C 1
ATOM 5018 O O . PRO B 1 233 ? 6.945 6.141 4.43 1 98.12 233 PRO B O 1
ATOM 5021 N N . HIS B 1 234 ? 7.145 5.828 2.18 1 97.19 234 HIS B N 1
ATOM 5022 C CA . HIS B 1 234 ? 5.715 5.91 1.891 1 97.19 234 HIS B CA 1
ATOM 5023 C C . HIS B 1 234 ? 4.973 4.695 2.436 1 97.19 234 HIS B C 1
ATOM 5025 O O . HIS B 1 234 ? 4.719 3.738 1.702 1 97.19 234 HIS B O 1
ATOM 5031 N N . PHE B 1 235 ? 4.648 4.715 3.697 1 97.81 235 PHE B N 1
ATOM 5032 C CA . PHE B 1 235 ? 4.082 3.672 4.547 1 97.81 235 PHE B CA 1
ATOM 5033 C C . PHE B 1 235 ? 3.182 4.277 5.617 1 97.81 235 PHE B C 1
ATOM 5035 O O . PHE B 1 235 ? 3.312 5.453 5.957 1 97.81 235 PHE B O 1
ATOM 5042 N N . ALA B 1 236 ? 2.156 3.59 6.023 1 98.06 236 ALA B N 1
ATOM 5043 C CA . ALA B 1 236 ? 1.232 4.133 7.016 1 98.06 236 ALA B CA 1
ATOM 5044 C C . ALA B 1 236 ? 0.89 3.09 8.07 1 98.06 236 ALA B C 1
ATOM 5046 O O . ALA B 1 236 ? 1.248 1.917 7.938 1 98.06 236 ALA B O 1
ATOM 5047 N N . GLN B 1 237 ? 0.279 3.545 9.109 1 98.44 237 GLN B N 1
ATOM 5048 C CA . GLN B 1 237 ? -0.059 2.684 10.234 1 98.44 237 GLN B CA 1
ATOM 5049 C C . GLN B 1 237 ? -1.435 3.029 10.797 1 98.44 237 GLN B C 1
ATOM 5051 O O . GLN B 1 237 ? -1.819 4.199 10.836 1 98.44 237 GLN B O 1
ATOM 5056 N N . ILE B 1 238 ? -2.164 1.996 11.195 1 98.69 238 ILE B N 1
ATOM 5057 C CA . ILE B 1 238 ? -3.459 2.152 11.852 1 98.69 238 ILE B CA 1
ATOM 5058 C C . ILE B 1 238 ? -3.428 1.486 13.227 1 98.69 238 ILE B C 1
ATOM 5060 O O . ILE B 1 238 ? -2.781 0.452 13.406 1 98.69 238 ILE B O 1
ATOM 5064 N N . TYR B 1 239 ? -4.008 2.145 14.141 1 98.88 239 TYR B N 1
ATOM 5065 C CA . TYR B 1 239 ? -4.422 1.556 15.414 1 98.88 239 TYR B CA 1
ATOM 5066 C C . TYR B 1 239 ? -5.926 1.32 15.438 1 98.88 239 TYR B C 1
ATOM 5068 O O . TYR B 1 239 ? -6.703 2.166 14.984 1 98.88 239 TYR B O 1
ATOM 5076 N N . ALA B 1 240 ? -6.336 0.178 15.945 1 98.81 240 ALA B N 1
ATOM 5077 C CA . ALA B 1 240 ? -7.727 -0.11 16.297 1 98.81 240 ALA B CA 1
ATOM 5078 C C . ALA B 1 240 ? -7.816 -0.82 17.641 1 98.81 240 ALA B C 1
ATOM 5080 O O . ALA B 1 240 ? -7.203 -1.873 17.844 1 98.81 240 ALA B O 1
ATOM 5081 N N . ARG B 1 241 ? -8.578 -0.271 18.5 1 98.38 241 ARG B N 1
ATOM 5082 C CA . ARG B 1 241 ? -8.742 -0.847 19.828 1 98.38 241 ARG B CA 1
ATOM 5083 C C . ARG B 1 241 ? -9.266 -2.275 19.75 1 98.38 241 ARG B C 1
ATOM 5085 O O . ARG B 1 241 ? -10.195 -2.559 18.984 1 98.38 241 ARG B O 1
ATOM 5092 N N . ARG B 1 242 ? -8.719 -3.186 20.578 1 96.31 242 ARG B N 1
ATOM 5093 C CA . ARG B 1 242 ? -9.008 -4.613 20.516 1 96.31 242 ARG B CA 1
ATOM 5094 C C . ARG B 1 242 ? -10.5 -4.883 20.672 1 96.31 242 ARG B C 1
ATOM 5096 O O . ARG B 1 242 ? -11.086 -5.637 19.891 1 96.31 242 ARG B O 1
ATOM 5103 N N . SER B 1 243 ? -11.133 -4.285 21.656 1 96.69 243 SER B N 1
ATOM 5104 C CA . SER B 1 243 ? -12.547 -4.527 21.906 1 96.69 243 SER B CA 1
ATOM 5105 C C . SER B 1 243 ? -13.406 -4.039 20.75 1 96.69 243 SER B C 1
ATOM 5107 O O . SER B 1 243 ? -14.438 -4.641 20.438 1 96.69 243 SER B O 1
ATOM 5109 N N . VAL B 1 244 ? -13.008 -2.971 20.125 1 96.88 244 VAL B N 1
ATOM 5110 C CA . VAL B 1 244 ? -13.727 -2.414 18.984 1 96.88 244 VAL B CA 1
ATOM 5111 C C . VAL B 1 244 ? -13.57 -3.338 17.781 1 96.88 244 VAL B C 1
ATOM 5113 O O . VAL B 1 244 ? -14.523 -3.57 17.031 1 96.88 244 VAL B O 1
ATOM 5116 N N . GLN B 1 245 ? -12.359 -3.893 17.609 1 96.56 245 GLN B N 1
ATOM 5117 C CA . GLN B 1 245 ? -12.133 -4.855 16.531 1 96.56 245 GLN B CA 1
ATOM 5118 C C . GLN B 1 245 ? -13.125 -6.012 16.609 1 96.56 245 GLN B C 1
ATOM 5120 O O . GLN B 1 245 ? -13.758 -6.367 15.609 1 96.56 245 GLN B O 1
ATOM 5125 N N . GLN B 1 246 ? -13.219 -6.586 17.75 1 94.06 246 GLN B N 1
ATOM 5126 C CA . GLN B 1 246 ? -14.016 -7.789 17.984 1 94.06 246 GLN B CA 1
ATOM 5127 C C . GLN B 1 246 ? -15.5 -7.52 17.766 1 94.06 246 GLN B C 1
ATOM 5129 O O . GLN B 1 246 ? -16.219 -8.367 17.234 1 94.06 246 GLN B O 1
ATOM 5134 N N . ARG B 1 247 ? -15.891 -6.34 18.094 1 94.38 247 ARG B N 1
ATOM 5135 C CA . ARG B 1 247 ? -17.312 -6.047 18.109 1 94.38 247 ARG B CA 1
ATOM 5136 C C . ARG B 1 247 ? -17.766 -5.477 16.766 1 94.38 247 ARG B C 1
ATOM 5138 O O . ARG B 1 247 ? -18.891 -5.734 16.328 1 94.38 247 ARG B O 1
ATOM 5145 N N . TYR B 1 248 ? -16.859 -4.73 16.141 1 95.31 248 TYR B N 1
ATOM 5146 C CA . TYR B 1 248 ? -17.406 -3.875 15.094 1 95.31 248 TYR B CA 1
ATOM 5147 C C . TYR B 1 248 ? -16.688 -4.109 13.773 1 95.31 248 TYR B C 1
ATOM 5149 O O . TYR B 1 248 ? -17.125 -3.633 12.727 1 95.31 248 TYR B O 1
ATOM 5157 N N . MET B 1 249 ? -15.625 -4.875 13.742 1 94.75 249 MET B N 1
ATOM 5158 C CA . MET B 1 249 ? -14.875 -5.039 12.5 1 94.75 249 MET B CA 1
ATOM 5159 C C . MET B 1 249 ? -15.016 -6.457 11.961 1 94.75 249 MET B C 1
ATOM 5161 O O . MET B 1 249 ? -15.008 -7.422 12.727 1 94.75 249 MET B O 1
ATOM 5165 N N . THR B 1 250 ? -15.125 -6.547 10.672 1 93.19 250 THR B N 1
ATOM 5166 C CA . THR B 1 250 ? -15.062 -7.824 9.969 1 93.19 250 THR B CA 1
ATOM 5167 C C . THR B 1 250 ? -13.75 -7.957 9.203 1 93.19 250 THR B C 1
ATOM 5169 O O . THR B 1 250 ? -13.117 -6.953 8.859 1 93.19 250 THR B O 1
ATOM 5172 N N . SER B 1 251 ? -13.336 -9.195 8.984 1 93.44 251 SER B N 1
ATOM 5173 C CA . SER B 1 251 ? -12.125 -9.438 8.203 1 93.44 251 SER B CA 1
ATOM 5174 C C . SER B 1 251 ? -12.344 -9.148 6.727 1 93.44 251 SER B C 1
ATOM 5176 O O . SER B 1 251 ? -13.391 -9.5 6.172 1 93.44 251 SER B O 1
ATOM 5178 N N . LEU B 1 252 ? -11.344 -8.484 6.137 1 93.38 252 LEU B N 1
ATOM 5179 C CA . LEU B 1 252 ? -11.414 -8.242 4.699 1 93.38 252 LEU B CA 1
ATOM 5180 C C . LEU B 1 252 ? -11.016 -9.492 3.922 1 93.38 252 LEU B C 1
ATOM 5182 O O . LEU B 1 252 ? -11.219 -9.562 2.707 1 93.38 252 LEU B O 1
ATOM 5186 N N . ASN B 1 253 ? -10.438 -10.398 4.602 1 88.75 253 ASN B N 1
ATOM 5187 C CA . ASN B 1 253 ? -10.008 -11.648 3.973 1 88.75 253 ASN B CA 1
ATOM 5188 C C . ASN B 1 253 ? -11.133 -12.672 3.932 1 88.75 253 ASN B C 1
ATOM 5190 O O . ASN B 1 253 ? -12.062 -12.617 4.746 1 88.75 253 ASN B O 1
ATOM 5194 N N . HIS B 1 254 ? -11.055 -13.398 2.824 1 79.12 254 HIS B N 1
ATOM 5195 C CA . HIS B 1 254 ? -12.062 -14.438 2.678 1 79.12 254 HIS B CA 1
ATOM 5196 C C . HIS B 1 254 ? -11.867 -15.547 3.709 1 79.12 254 HIS B C 1
ATOM 5198 O O . HIS B 1 254 ? -10.781 -15.688 4.277 1 79.12 254 HIS B O 1
ATOM 5204 N N . TYR B 1 255 ? -12.766 -16.453 3.814 1 66.56 255 TYR B N 1
ATOM 5205 C CA . TYR B 1 255 ? -12.969 -17.469 4.848 1 66.56 255 TYR B CA 1
ATOM 5206 C C . TYR B 1 255 ? -11.766 -18.406 4.934 1 66.56 255 TYR B C 1
ATOM 5208 O O . TYR B 1 255 ? -11.047 -18.594 3.947 1 66.56 255 TYR B O 1
ATOM 5216 N N . HIS B 1 256 ? -11.164 -18.531 6.234 1 66.31 256 HIS B N 1
ATOM 5217 C CA . HIS B 1 256 ? -10.18 -19.547 6.625 1 66.31 256 HIS B CA 1
ATOM 5218 C C . HIS B 1 256 ? -8.883 -18.891 7.086 1 66.31 256 HIS B C 1
ATOM 5220 O O . HIS B 1 256 ? -7.895 -19.594 7.336 1 66.31 256 HIS B O 1
ATOM 5226 N N . ILE B 1 257 ? -8.984 -17.547 6.883 1 65.12 257 ILE B N 1
ATOM 5227 C CA . ILE B 1 257 ? -7.836 -16.875 7.488 1 65.12 257 ILE B CA 1
ATOM 5228 C C . ILE B 1 257 ? -8.227 -16.328 8.859 1 65.12 257 ILE B C 1
ATOM 5230 O O . ILE B 1 257 ? -9.227 -15.617 8.992 1 65.12 257 ILE B O 1
ATOM 5234 N N . ASP B 1 258 ? -7.535 -16.75 9.945 1 66.62 258 ASP B N 1
ATOM 5235 C CA . ASP B 1 258 ? -7.832 -16.297 11.297 1 66.62 258 ASP B CA 1
ATOM 5236 C C . ASP B 1 258 ? -7.754 -14.781 11.391 1 66.62 258 ASP B C 1
ATOM 5238 O O . ASP B 1 258 ? -6.664 -14.211 11.453 1 66.62 258 ASP B O 1
ATOM 5242 N N . PRO B 1 259 ? -8.852 -14.227 11.523 1 68.5 259 PRO B N 1
ATOM 5243 C CA . PRO B 1 259 ? -8.914 -12.766 11.453 1 68.5 259 PRO B CA 1
ATOM 5244 C C . PRO B 1 259 ? -8.641 -12.094 12.797 1 68.5 259 PRO B C 1
ATOM 5246 O O . PRO B 1 259 ? -8.984 -10.922 12.992 1 68.5 259 PRO B O 1
ATOM 5249 N N . THR B 1 260 ? -7.883 -12.703 13.703 1 77.12 260 THR B N 1
ATOM 5250 C CA . THR B 1 260 ? -7.852 -12.148 15.055 1 77.12 260 THR B CA 1
ATOM 5251 C C . THR B 1 260 ? -6.969 -10.906 15.109 1 77.12 260 THR B C 1
ATOM 5253 O O . THR B 1 260 ? -7.402 -9.852 15.578 1 77.12 260 THR B O 1
ATOM 5256 N N . PRO B 1 261 ? -5.688 -10.969 14.641 1 87.44 261 PRO B N 1
ATOM 5257 C CA . PRO B 1 261 ? -4.93 -9.719 14.711 1 87.44 261 PRO B CA 1
ATOM 5258 C C . PRO B 1 261 ? -5.379 -8.695 13.664 1 87.44 261 PRO B C 1
ATOM 5260 O O . PRO B 1 261 ? -5.812 -9.078 12.57 1 87.44 261 PRO B O 1
ATOM 5263 N N . LEU B 1 262 ? -5.34 -7.359 14.055 1 95.62 262 LEU B N 1
ATOM 5264 C CA . LEU B 1 262 ? -5.762 -6.273 13.172 1 95.62 262 LEU B CA 1
ATOM 5265 C C . LEU B 1 262 ? -5.082 -6.383 11.812 1 95.62 262 LEU B C 1
ATOM 5267 O O . LEU B 1 262 ? -5.715 -6.168 10.773 1 95.62 262 LEU B O 1
ATOM 5271 N N . ASP B 1 263 ? -3.846 -6.727 11.875 1 92.69 263 ASP B N 1
ATOM 5272 C CA . ASP B 1 263 ? -3.057 -6.801 10.648 1 92.69 263 ASP B CA 1
ATOM 5273 C C . ASP B 1 263 ? -3.66 -7.805 9.672 1 92.69 263 ASP B C 1
ATOM 5275 O O . ASP B 1 263 ? -3.77 -7.523 8.469 1 92.69 263 ASP B O 1
ATOM 5279 N N . VAL B 1 264 ? -4.125 -8.922 10.133 1 89.12 264 VAL B N 1
ATOM 5280 C CA . VAL B 1 264 ? -4.715 -9.953 9.289 1 89.12 264 VAL B CA 1
ATOM 5281 C C . VAL B 1 264 ? -6.109 -9.523 8.836 1 89.12 264 VAL B C 1
ATOM 5283 O O . VAL B 1 264 ? -6.535 -9.828 7.723 1 89.12 264 VAL B O 1
ATOM 5286 N N . LYS B 1 265 ? -6.77 -8.758 9.68 1 92 265 LYS B N 1
ATOM 5287 C CA . LYS B 1 265 ? -8.133 -8.328 9.398 1 92 265 LYS B CA 1
ATOM 5288 C C . LYS B 1 265 ? -8.18 -7.348 8.234 1 92 265 LYS B C 1
ATOM 5290 O O . LYS B 1 265 ? -9.102 -7.383 7.418 1 92 265 LYS B O 1
ATOM 5295 N N . VAL B 1 266 ? -7.164 -6.469 8.219 1 93.94 266 VAL B N 1
ATOM 5296 C CA . VAL B 1 266 ? -7.363 -5.336 7.32 1 93.94 266 VAL B CA 1
ATOM 5297 C C . VAL B 1 266 ? -6.285 -5.332 6.242 1 93.94 266 VAL B C 1
ATOM 5299 O O . VAL B 1 266 ? -6.395 -4.613 5.246 1 93.94 266 VAL B O 1
ATOM 5302 N N . ARG B 1 267 ? -5.293 -6.117 6.445 1 90.5 267 ARG B N 1
ATOM 5303 C CA . ARG B 1 267 ? -4.238 -6.16 5.434 1 90.5 267 ARG B CA 1
ATOM 5304 C C . ARG B 1 267 ? -4.641 -7.039 4.258 1 90.5 267 ARG B C 1
ATOM 5306 O O . ARG B 1 267 ? -5.141 -8.148 4.449 1 90.5 267 ARG B O 1
ATOM 5313 N N . LEU B 1 268 ? -4.5 -6.559 3.133 1 91.81 268 LEU B N 1
ATOM 5314 C CA . LEU B 1 268 ? -4.699 -7.332 1.912 1 91.81 268 LEU B CA 1
ATOM 5315 C C . LEU B 1 268 ? -3.367 -7.617 1.227 1 91.81 268 LEU B C 1
ATOM 5317 O O . LEU B 1 268 ? -2.77 -6.723 0.624 1 91.81 268 LEU B O 1
ATOM 5321 N N . GLY B 1 269 ? -2.959 -8.883 1.348 1 90.88 269 GLY B N 1
ATOM 5322 C CA . GLY B 1 269 ? -1.672 -9.266 0.791 1 90.88 269 GLY B CA 1
ATOM 5323 C C . GLY B 1 269 ? -0.593 -9.438 1.843 1 90.88 269 GLY B C 1
ATOM 5324 O O . GLY B 1 269 ? -0.878 -9.406 3.043 1 90.88 269 GLY B O 1
ATOM 5325 N N . THR B 1 270 ? 0.613 -9.586 1.402 1 89.81 270 THR B N 1
ATOM 5326 C CA . THR B 1 270 ? 1.759 -9.82 2.273 1 89.81 270 THR B CA 1
ATOM 5327 C C . THR B 1 270 ? 2.26 -8.508 2.871 1 89.81 270 THR B C 1
ATOM 5329 O O . THR B 1 270 ? 2.182 -7.461 2.23 1 89.81 270 THR B O 1
ATOM 5332 N N . SER B 1 271 ? 2.752 -8.648 4.039 1 90.06 271 SER B N 1
ATOM 5333 C CA . SER B 1 271 ? 3.33 -7.488 4.711 1 90.06 271 SER B CA 1
ATOM 5334 C C . SER B 1 271 ? 4.547 -6.957 3.955 1 90.06 271 SER B C 1
ATOM 5336 O O . SER B 1 271 ? 5.25 -7.723 3.289 1 90.06 271 SER B O 1
ATOM 5338 N N . CYS B 1 272 ? 4.695 -5.672 4.043 1 96.06 272 CYS B N 1
ATOM 5339 C CA . CYS B 1 272 ? 5.906 -5.059 3.514 1 96.06 272 CYS B CA 1
ATOM 5340 C C . CYS B 1 272 ? 7.027 -5.078 4.551 1 96.06 272 CYS B C 1
ATOM 5342 O O . CYS B 1 272 ? 7.293 -4.066 5.199 1 96.06 272 CYS B O 1
ATOM 5344 N N . TYR B 1 273 ? 7.77 -6.137 4.652 1 94.69 273 TYR B N 1
ATOM 5345 C CA . TYR B 1 273 ? 8.734 -6.383 5.723 1 94.69 273 TYR B CA 1
ATOM 5346 C C . TYR B 1 273 ? 9.859 -5.355 5.691 1 94.69 273 TYR B C 1
ATOM 5348 O O . TYR B 1 273 ? 10.352 -4.938 6.738 1 94.69 273 TYR B O 1
ATOM 5356 N N . GLU B 1 274 ? 10.273 -5.008 4.441 1 97.75 274 GLU B N 1
ATOM 5357 C CA . GLU B 1 274 ? 11.375 -4.047 4.34 1 97.75 274 GLU B CA 1
ATOM 5358 C C . GLU B 1 274 ? 10.977 -2.697 4.934 1 97.75 274 GLU B C 1
ATOM 5360 O O . GLU B 1 274 ? 11.773 -2.064 5.633 1 97.75 274 GLU B O 1
ATOM 5365 N N . PHE B 1 275 ? 9.758 -2.252 4.719 1 98.38 275 PHE B N 1
ATOM 5366 C CA . PHE B 1 275 ? 9.336 -0.978 5.289 1 98.38 275 PHE B CA 1
ATOM 5367 C C . PHE B 1 275 ? 9.102 -1.105 6.789 1 98.38 275 PHE B C 1
ATOM 5369 O O . PHE B 1 275 ? 9.367 -0.168 7.547 1 98.38 275 PHE B O 1
ATOM 5376 N N . GLU B 1 276 ? 8.602 -2.279 7.234 1 97.56 276 GLU B N 1
ATOM 5377 C CA . GLU B 1 276 ? 8.461 -2.508 8.672 1 97.56 276 GLU B CA 1
ATOM 5378 C C . GLU B 1 276 ? 9.805 -2.387 9.375 1 97.56 276 GLU B C 1
ATOM 5380 O O . GLU B 1 276 ? 9.906 -1.737 10.422 1 97.56 276 GLU B O 1
ATOM 5385 N N . ASP B 1 277 ? 10.82 -2.982 8.797 1 97.94 277 ASP B N 1
ATOM 5386 C CA . ASP B 1 277 ? 12.156 -2.895 9.367 1 97.94 277 ASP B CA 1
ATOM 5387 C C . ASP B 1 277 ? 12.672 -1.456 9.352 1 97.94 277 ASP B C 1
ATOM 5389 O O . ASP B 1 277 ? 13.367 -1.027 10.273 1 97.94 277 ASP B O 1
ATOM 5393 N N . GLY B 1 278 ? 12.328 -0.747 8.297 1 98.69 278 GLY B N 1
ATOM 5394 C CA . GLY B 1 278 ? 12.742 0.643 8.188 1 98.69 278 GLY B CA 1
ATOM 5395 C C . GLY B 1 278 ? 12.125 1.535 9.25 1 98.69 278 GLY B C 1
ATOM 5396 O O . GLY B 1 278 ? 12.82 2.33 9.883 1 98.69 278 GLY B O 1
ATOM 5397 N N . VAL B 1 279 ? 10.828 1.43 9.453 1 98.75 279 VAL B N 1
ATOM 5398 C CA . VAL B 1 279 ? 10.148 2.348 10.352 1 98.75 279 VAL B CA 1
ATOM 5399 C C . VAL B 1 279 ? 10.492 2.006 11.805 1 98.75 279 VAL B C 1
ATOM 5401 O O . VAL B 1 279 ? 10.422 2.865 12.688 1 98.75 279 VAL B O 1
ATOM 5404 N N . LEU B 1 280 ? 10.906 0.729 12.047 1 98.75 280 LEU B N 1
ATOM 5405 C CA . LEU B 1 280 ? 11.414 0.381 13.367 1 98.75 280 LEU B CA 1
ATOM 5406 C C . LEU B 1 280 ? 12.625 1.239 13.727 1 98.75 280 LEU B C 1
ATOM 5408 O O . LEU B 1 280 ? 12.758 1.683 14.867 1 98.75 280 LEU B O 1
ATOM 5412 N N . GLU B 1 281 ? 13.492 1.497 12.758 1 98.81 281 GLU B N 1
ATOM 5413 C CA . GLU B 1 281 ? 14.664 2.338 12.984 1 98.81 281 GLU B CA 1
ATOM 5414 C C . GLU B 1 281 ? 14.258 3.789 13.242 1 98.81 281 GLU B C 1
ATOM 5416 O O . GLU B 1 281 ? 14.922 4.496 14.008 1 98.81 281 GLU B O 1
ATOM 5421 N N . VAL B 1 282 ? 13.188 4.258 12.641 1 98.81 282 VAL B N 1
ATOM 5422 C CA . VAL B 1 282 ? 12.68 5.602 12.906 1 98.81 282 VAL B CA 1
ATOM 5423 C C . VAL B 1 282 ? 12.211 5.699 14.359 1 98.81 282 VAL B C 1
ATOM 5425 O O . VAL B 1 282 ? 12.5 6.68 15.047 1 98.81 282 VAL B O 1
ATOM 5428 N N . VAL B 1 283 ? 11.5 4.656 14.789 1 98.75 283 VAL B N 1
ATOM 5429 C CA . VAL B 1 283 ? 11.031 4.598 16.172 1 98.75 283 VAL B CA 1
ATOM 5430 C C . VAL B 1 283 ? 12.219 4.703 17.125 1 98.75 283 VAL B C 1
ATOM 5432 O O . VAL B 1 283 ? 12.195 5.504 18.062 1 98.75 283 VAL B O 1
ATOM 5435 N N . ARG B 1 284 ? 13.234 3.973 16.891 1 98.44 284 ARG B N 1
ATOM 5436 C CA . ARG B 1 284 ? 14.422 3.953 17.75 1 98.44 284 ARG B CA 1
ATOM 5437 C C . ARG B 1 284 ? 15.141 5.297 17.719 1 98.44 284 ARG B C 1
ATOM 5439 O O . ARG B 1 284 ? 15.625 5.777 18.734 1 98.44 284 ARG B O 1
ATOM 5446 N N . TYR B 1 285 ? 15.219 5.84 16.562 1 98 285 TYR B N 1
ATOM 5447 C CA . TYR B 1 285 ? 15.828 7.152 16.359 1 98 285 TYR B CA 1
ATOM 5448 C C . TYR B 1 285 ? 15.117 8.211 17.188 1 98 285 TYR B C 1
ATOM 5450 O O . TYR B 1 285 ? 15.75 8.977 17.922 1 98 285 TYR B O 1
ATOM 5458 N N . ILE B 1 286 ? 13.766 8.281 17.109 1 97.94 286 ILE B N 1
ATOM 5459 C CA . ILE B 1 286 ? 12.969 9.266 17.844 1 97.94 286 ILE B CA 1
ATOM 5460 C C . ILE B 1 286 ? 13.125 9.055 19.344 1 97.94 286 ILE B C 1
ATOM 5462 O O . ILE B 1 286 ? 13.242 10.023 20.109 1 97.94 286 ILE B O 1
ATOM 5466 N N . LYS B 1 287 ? 13.148 7.781 19.734 1 96.31 287 LYS B N 1
ATOM 5467 C CA . LYS B 1 287 ? 13.344 7.473 21.141 1 96.31 287 LYS B CA 1
ATOM 5468 C C . LYS B 1 287 ? 14.688 7.992 21.641 1 96.31 287 LYS B C 1
ATOM 5470 O O . LYS B 1 287 ? 14.797 8.492 22.766 1 96.31 287 LYS B O 1
ATOM 5475 N N . ARG B 1 288 ? 15.68 7.91 20.797 1 95.62 288 ARG B N 1
ATOM 5476 C CA . ARG B 1 288 ? 17.031 8.336 21.156 1 95.62 288 ARG B CA 1
ATOM 5477 C C . ARG B 1 288 ? 17.094 9.859 21.312 1 95.62 288 ARG B C 1
ATOM 5479 O O . ARG B 1 288 ? 17.703 10.367 22.25 1 95.62 288 ARG B O 1
ATOM 5486 N N . ILE B 1 289 ? 16.516 10.594 20.438 1 95.31 289 ILE B N 1
ATOM 5487 C CA . ILE B 1 289 ? 16.641 12.047 20.469 1 95.31 289 ILE B CA 1
ATOM 5488 C C . ILE B 1 289 ? 15.633 12.633 21.453 1 95.31 289 ILE B C 1
ATOM 5490 O O . ILE B 1 289 ? 15.852 13.711 22 1 95.31 289 ILE B O 1
ATOM 5494 N N . GLY B 1 290 ? 14.453 11.953 21.609 1 96.12 290 GLY B N 1
ATOM 5495 C CA . GLY B 1 290 ? 13.484 12.312 22.625 1 96.12 290 GLY B CA 1
ATOM 5496 C C . GLY B 1 290 ? 12.492 13.367 22.172 1 96.12 290 GLY B C 1
ATOM 5497 O O . GLY B 1 290 ? 12.883 14.359 21.547 1 96.12 290 GLY B O 1
ATOM 5498 N N . TRP B 1 291 ? 11.266 13.273 22.609 1 97.06 291 TRP B N 1
ATOM 5499 C CA . TRP B 1 291 ? 10.195 14.188 22.219 1 97.06 291 TRP B CA 1
ATOM 5500 C C . TRP B 1 291 ? 10.375 15.547 22.875 1 97.06 291 TRP B C 1
ATOM 5502 O O . TRP B 1 291 ? 10.047 16.578 22.281 1 97.06 291 TRP B O 1
ATOM 5512 N N . GLU B 1 292 ? 10.859 15.578 24.062 1 96.75 292 GLU B N 1
ATOM 5513 C CA . GLU B 1 292 ? 11.047 16.844 24.766 1 96.75 292 GLU B CA 1
ATOM 5514 C C . GLU B 1 292 ? 11.969 17.781 23.969 1 96.75 292 GLU B C 1
ATOM 5516 O O . GLU B 1 292 ? 11.664 18.953 23.797 1 96.75 292 GLU B O 1
ATOM 5521 N N . GLY B 1 293 ? 13.094 17.203 23.516 1 96.88 293 GLY B N 1
ATOM 5522 C CA . GLY B 1 293 ? 14.016 17.969 22.703 1 96.88 293 GLY B CA 1
ATOM 5523 C C . GLY B 1 293 ? 13.406 18.422 21.375 1 96.88 293 GLY B C 1
ATOM 5524 O O . GLY B 1 293 ? 13.586 19.562 20.969 1 96.88 293 GLY B O 1
ATOM 5525 N N . ILE B 1 294 ? 12.633 17.609 20.734 1 97.94 294 ILE B N 1
ATOM 5526 C CA . ILE B 1 294 ? 11.984 17.906 19.453 1 97.94 294 ILE B CA 1
ATOM 5527 C C . ILE B 1 294 ? 11 19.047 19.641 1 97.94 294 ILE B C 1
ATOM 5529 O O . ILE B 1 294 ? 11.031 20.031 18.891 1 97.94 294 ILE B O 1
ATOM 5533 N N . ILE B 1 295 ? 10.164 18.938 20.641 1 98.06 295 ILE B N 1
ATOM 5534 C CA . ILE B 1 295 ? 9.117 19.906 20.906 1 98.06 295 ILE B CA 1
ATOM 5535 C C . ILE B 1 295 ? 9.75 21.266 21.219 1 98.06 295 ILE B C 1
ATOM 5537 O O . ILE B 1 295 ? 9.359 22.297 20.656 1 98.06 295 ILE B O 1
ATOM 5541 N N . ALA B 1 296 ? 10.727 21.281 22.094 1 97.38 296 ALA B N 1
ATOM 5542 C CA . ALA B 1 296 ? 11.391 22.516 22.484 1 97.38 296 ALA B CA 1
ATOM 5543 C C . ALA B 1 296 ? 12.031 23.188 21.266 1 97.38 296 ALA B C 1
ATOM 5545 O O . ALA B 1 296 ? 11.953 24.406 21.109 1 97.38 296 ALA B O 1
ATOM 5546 N N . HIS B 1 297 ? 12.68 22.391 20.453 1 97.88 297 HIS B N 1
ATOM 5547 C CA . HIS B 1 297 ? 13.336 22.922 19.266 1 97.88 297 HIS B CA 1
ATOM 5548 C C . HIS B 1 297 ? 12.328 23.516 18.297 1 97.88 297 HIS B C 1
ATOM 5550 O O . HIS B 1 297 ? 12.547 24.594 17.75 1 97.88 297 HIS B O 1
ATOM 5556 N N . GLU B 1 298 ? 11.211 22.844 18.094 1 98.06 298 GLU B N 1
ATOM 5557 C CA . GLU B 1 298 ? 10.188 23.297 17.156 1 98.06 298 GLU B CA 1
ATOM 5558 C C . GLU B 1 298 ? 9.586 24.625 17.609 1 98.06 298 GLU B C 1
ATOM 5560 O O . GLU B 1 298 ? 9.266 25.484 16.766 1 98.06 298 GLU B O 1
ATOM 5565 N N . VAL B 1 299 ? 9.445 24.781 18.891 1 97.69 299 VAL B N 1
ATOM 5566 C CA . VAL B 1 299 ? 8.938 26.031 19.438 1 97.69 299 VAL B CA 1
ATOM 5567 C C . VAL B 1 299 ? 9.875 27.188 19.078 1 97.69 299 VAL B C 1
ATOM 5569 O O . VAL B 1 299 ? 9.43 28.25 18.641 1 97.69 299 VAL B O 1
ATOM 5572 N N . VAL B 1 300 ? 11.117 26.938 19.156 1 97.44 300 VAL B N 1
ATOM 5573 C CA . VAL B 1 300 ? 12.141 27.953 18.922 1 97.44 300 VAL B CA 1
ATOM 5574 C C . VAL B 1 300 ? 12.18 28.328 17.453 1 97.44 300 VAL B C 1
ATOM 5576 O O . VAL B 1 300 ? 12.227 29.5 17.094 1 97.44 300 VAL B O 1
ATOM 5579 N N . ILE B 1 301 ? 12.094 27.375 16.578 1 97.88 301 ILE B N 1
ATOM 5580 C CA . ILE B 1 301 ? 12.391 27.641 15.172 1 97.88 301 ILE B CA 1
ATOM 5581 C C . ILE B 1 301 ? 11.156 28.219 14.484 1 97.88 301 ILE B C 1
ATOM 5583 O O . ILE B 1 301 ? 11.273 28.922 13.469 1 97.88 301 ILE B O 1
ATOM 5587 N N . VAL B 1 302 ? 9.945 27.953 15.016 1 98.19 302 VAL B N 1
ATOM 5588 C CA . VAL B 1 302 ? 8.766 28.453 14.32 1 98.19 302 VAL B CA 1
ATOM 5589 C C . VAL B 1 302 ? 8.477 29.891 14.75 1 98.19 302 VAL B C 1
ATOM 5591 O O . VAL B 1 302 ? 7.82 30.641 14.023 1 98.19 302 VAL B O 1
ATOM 5594 N N . GLN B 1 303 ? 9.016 30.375 15.844 1 98 303 GLN B N 1
ATOM 5595 C CA . GLN B 1 303 ? 8.688 31.641 16.484 1 98 303 GLN B CA 1
ATOM 5596 C C . GLN B 1 303 ? 9.031 32.812 15.578 1 98 303 GLN B C 1
ATOM 5598 O O . GLN B 1 303 ? 8.219 33.719 15.406 1 98 303 GLN B O 1
ATOM 5603 N N . PRO B 1 304 ? 10.219 32.844 14.953 1 98.25 304 PRO B N 1
ATOM 5604 C CA . PRO B 1 304 ? 10.547 34 14.117 1 98.25 304 PRO B CA 1
ATOM 5605 C C . PRO B 1 304 ? 9.57 34.188 12.953 1 98.25 304 PRO B C 1
ATOM 5607 O O . PRO B 1 304 ? 9.258 35.312 12.57 1 98.25 304 PRO B O 1
ATOM 5610 N N . LEU B 1 305 ? 9.148 33.125 12.352 1 98.56 305 LEU B N 1
ATOM 5611 C CA . LEU B 1 305 ? 8.188 33.188 11.258 1 98.56 305 LEU B CA 1
ATOM 5612 C C . LEU B 1 305 ? 6.867 33.781 11.742 1 98.56 305 LEU B C 1
ATOM 5614 O O . LEU B 1 305 ? 6.297 34.688 11.094 1 98.56 305 LEU B O 1
ATOM 5618 N N . LEU B 1 306 ? 6.387 33.281 12.875 1 98.44 306 LEU B N 1
ATOM 5619 C CA . LEU B 1 306 ? 5.152 33.781 13.461 1 98.44 306 LEU B CA 1
ATOM 5620 C C . LEU B 1 306 ? 5.285 35.25 13.812 1 98.44 306 LEU B C 1
ATOM 5622 O O . LEU B 1 306 ? 4.387 36.062 13.523 1 98.44 306 LEU B O 1
ATOM 5626 N N . ASP B 1 307 ? 6.387 35.625 14.391 1 98.38 307 ASP B N 1
ATOM 5627 C CA . ASP B 1 307 ? 6.641 37 14.742 1 98.38 307 ASP B CA 1
ATOM 5628 C C . ASP B 1 307 ? 6.613 37.906 13.5 1 98.38 307 ASP B C 1
ATOM 5630 O O . ASP B 1 307 ? 6.004 38.969 13.516 1 98.38 307 ASP B O 1
ATOM 5634 N N . TYR B 1 308 ? 7.238 37.438 12.5 1 98.5 308 TYR B N 1
ATOM 5635 C CA . TYR B 1 308 ? 7.305 38.219 11.258 1 98.5 308 TYR B CA 1
ATOM 5636 C C . TYR B 1 308 ? 5.918 38.406 10.672 1 98.5 308 TYR B C 1
ATOM 5638 O O . TYR B 1 308 ? 5.539 39.531 10.328 1 98.5 308 TYR B O 1
ATOM 5646 N N . LEU B 1 309 ? 5.137 37.344 10.539 1 98.38 309 LEU B N 1
ATOM 5647 C CA . LEU B 1 309 ? 3.801 37.406 9.953 1 98.38 309 LEU B CA 1
ATOM 5648 C C . LEU B 1 309 ? 2.885 38.312 10.797 1 98.38 309 LEU B C 1
ATOM 5650 O O . LEU B 1 309 ? 2.135 39.125 10.266 1 98.38 309 LEU B O 1
ATOM 5654 N N . ASN B 1 310 ? 3.012 38.156 12.109 1 97.5 310 ASN B N 1
ATOM 5655 C CA . ASN B 1 310 ? 2.184 38.906 13.039 1 97.5 310 ASN B CA 1
ATOM 5656 C C . ASN B 1 310 ? 2.521 40.406 13.008 1 97.5 310 ASN B C 1
ATOM 5658 O O . ASN B 1 310 ? 1.659 41.25 13.258 1 97.5 310 ASN B O 1
ATOM 5662 N N . SER B 1 311 ? 3.67 40.688 12.656 1 97.81 311 SER B N 1
ATOM 5663 C CA . SER B 1 311 ? 4.121 42.062 12.656 1 97.81 311 SER B CA 1
ATOM 5664 C C . SER B 1 311 ? 3.748 42.781 11.352 1 97.81 311 SER B C 1
ATOM 5666 O O . SER B 1 311 ? 3.869 44 11.242 1 97.81 311 SER B O 1
ATOM 5668 N N . HIS B 1 312 ? 3.258 42.062 10.383 1 97.19 312 HIS B N 1
ATOM 5669 C CA . HIS B 1 312 ? 2.883 42.625 9.102 1 97.19 312 HIS B CA 1
ATOM 5670 C C . HIS B 1 312 ? 1.457 42.25 8.719 1 97.19 312 HIS B C 1
ATOM 5672 O O . HIS B 1 312 ? 1.226 41.688 7.645 1 97.19 312 HIS B O 1
ATOM 5678 N N . PRO B 1 313 ? 0.471 42.625 9.516 1 95.5 313 PRO B N 1
ATOM 5679 C CA . PRO B 1 313 ? -0.913 42.219 9.273 1 95.5 313 PRO B CA 1
ATOM 5680 C C . PRO B 1 313 ? -1.504 42.812 8.008 1 95.5 313 PRO B C 1
ATOM 5682 O O . PRO B 1 313 ? -2.498 42.312 7.48 1 95.5 313 PRO B O 1
ATOM 5685 N N . ASN B 1 314 ? -0.897 43.906 7.508 1 95.81 314 ASN B N 1
ATOM 5686 C CA . ASN B 1 314 ? -1.369 44.531 6.277 1 95.81 314 ASN B CA 1
ATOM 5687 C C . ASN B 1 314 ? -0.963 43.719 5.047 1 95.81 314 ASN B C 1
ATOM 5689 O O . ASN B 1 314 ? -1.574 43.844 3.986 1 95.81 314 ASN B O 1
ATOM 5693 N N . TRP B 1 315 ? 0.031 42.844 5.234 1 97.19 315 TRP B N 1
ATOM 5694 C CA . TRP B 1 315 ? 0.551 42.094 4.109 1 97.19 315 TRP B CA 1
ATOM 5695 C C . TRP B 1 315 ? 0.059 40.656 4.16 1 97.19 315 TRP B C 1
ATOM 5697 O O . TRP B 1 315 ? -0.153 40.031 3.119 1 97.19 315 TRP B O 1
ATOM 5707 N N . TYR B 1 316 ? -0.07 40.219 5.383 1 97.88 316 TYR B N 1
ATOM 5708 C CA . TYR B 1 316 ? -0.316 38.781 5.531 1 97.88 316 TYR B CA 1
ATOM 5709 C C . TYR B 1 316 ? -1.582 38.531 6.34 1 97.88 316 TYR B C 1
ATOM 5711 O O . TYR B 1 316 ? -1.915 39.312 7.242 1 97.88 316 TYR B O 1
ATOM 5719 N N . THR B 1 317 ? -2.275 37.5 6.016 1 97.81 317 THR B N 1
ATOM 5720 C CA . THR B 1 317 ? -3.27 36.906 6.891 1 97.81 317 THR B CA 1
ATOM 5721 C C . THR B 1 317 ? -2.787 35.531 7.395 1 97.81 317 THR B C 1
ATOM 5723 O O . THR B 1 317 ? -2.568 34.625 6.602 1 97.81 317 THR B O 1
ATOM 5726 N N . LEU B 1 318 ? -2.518 35.469 8.656 1 97.81 318 LEU B N 1
ATOM 5727 C CA . LEU B 1 318 ? -2.1 34.219 9.312 1 97.81 318 LEU B CA 1
ATOM 5728 C C . LEU B 1 318 ? -3.309 33.375 9.711 1 97.81 318 LEU B C 1
ATOM 5730 O O . LEU B 1 318 ? -4.309 33.938 10.203 1 97.81 318 LEU B O 1
ATOM 5734 N N . TYR B 1 319 ? -3.254 32.094 9.5 1 97.69 319 TYR B N 1
ATOM 5735 C CA . TYR B 1 319 ? -4.352 31.188 9.844 1 97.69 319 TYR B CA 1
ATOM 5736 C C . TYR B 1 319 ? -3.969 30.281 11.008 1 97.69 319 TYR B C 1
ATOM 5738 O O . TYR B 1 319 ? -2.885 29.688 11.008 1 97.69 319 TYR B O 1
ATOM 5746 N N . GLY B 1 320 ? -4.816 30.141 12.008 1 94.88 320 GLY B N 1
ATOM 5747 C CA . GLY B 1 320 ? -4.578 29.312 13.188 1 94.88 320 GLY B CA 1
ATOM 5748 C C . GLY B 1 320 ? -4.02 30.109 14.359 1 94.88 320 GLY B C 1
ATOM 5749 O O . GLY B 1 320 ? -4.207 31.328 14.438 1 94.88 320 GLY B O 1
ATOM 5750 N N . GLU B 1 321 ? -3.424 29.375 15.25 1 91.12 321 GLU B N 1
ATOM 5751 C CA . GLU B 1 321 ? -2.857 29.969 16.453 1 91.12 321 GLU B CA 1
ATOM 5752 C C . GLU B 1 321 ? -1.683 30.875 16.125 1 91.12 321 GLU B C 1
ATOM 5754 O O . GLU B 1 321 ? -0.806 30.516 15.336 1 91.12 321 GLU B O 1
ATOM 5759 N N . LYS B 1 322 ? -1.561 32 16.828 1 93.5 322 LYS B N 1
ATOM 5760 C CA . LYS B 1 322 ? -0.579 33.031 16.484 1 93.5 322 LYS B CA 1
ATOM 5761 C C . LYS B 1 322 ? 0.698 32.844 17.297 1 93.5 322 LYS B C 1
ATOM 5763 O O . LYS B 1 322 ? 1.735 33.438 16.969 1 93.5 322 LYS B O 1
ATOM 5768 N N . SER B 1 323 ? 0.596 32.156 18.359 1 94 323 SER B N 1
ATOM 5769 C CA . SER B 1 323 ? 1.765 31.938 19.219 1 94 323 SER B CA 1
ATOM 5770 C C . SER B 1 323 ? 2.453 30.625 18.891 1 94 323 SER B C 1
ATOM 5772 O O . SER B 1 323 ? 1.871 29.75 18.234 1 94 323 SER B O 1
ATOM 5774 N N . SER B 1 324 ? 3.633 30.516 19.375 1 95.12 324 SER B N 1
ATOM 5775 C CA . SER B 1 324 ? 4.383 29.281 19.188 1 95.12 324 SER B CA 1
ATOM 5776 C C . SER B 1 324 ? 4.164 28.328 20.344 1 95.12 324 SER B C 1
ATOM 5778 O O . SER B 1 324 ? 4.934 27.375 20.531 1 95.12 324 SER B O 1
ATOM 5780 N N . ASP B 1 325 ? 3.115 28.531 21.156 1 96.69 325 ASP B N 1
ATOM 5781 C CA . ASP B 1 325 ? 2.807 27.656 22.281 1 96.69 325 ASP B CA 1
ATOM 5782 C C . ASP B 1 325 ? 2.637 26.203 21.828 1 96.69 325 ASP B C 1
ATOM 5784 O O . ASP B 1 325 ? 1.71 25.891 21.078 1 96.69 325 ASP B O 1
ATOM 5788 N N . PRO B 1 326 ? 3.516 25.359 22.344 1 97 326 PRO B N 1
ATOM 5789 C CA . PRO B 1 326 ? 3.496 23.969 21.875 1 97 326 PRO B CA 1
ATOM 5790 C C . PRO B 1 326 ? 2.24 23.219 22.297 1 97 326 PRO B C 1
ATOM 5792 O O . PRO B 1 326 ? 1.978 22.109 21.812 1 97 326 PRO B O 1
ATOM 5795 N N . LYS B 1 327 ? 1.433 23.734 23.156 1 96.62 327 LYS B N 1
ATOM 5796 C CA . LYS B 1 327 ? 0.185 23.109 23.594 1 96.62 327 LYS B CA 1
ATOM 5797 C C . LYS B 1 327 ? -0.956 23.453 22.641 1 96.62 327 LYS B C 1
ATOM 5799 O O . LYS B 1 327 ? -2.002 22.797 22.656 1 96.62 327 LYS B O 1
ATOM 5804 N N . LEU B 1 328 ? -0.692 24.422 21.781 1 96.62 328 LEU B N 1
ATOM 5805 C CA . LEU B 1 328 ? -1.792 24.938 20.969 1 96.62 328 LEU B CA 1
ATOM 5806 C C . LEU B 1 328 ? -1.568 24.641 19.5 1 96.62 328 LEU B C 1
ATOM 5808 O O . LEU B 1 328 ? -2.527 24.531 18.719 1 96.62 328 LEU B O 1
ATOM 5812 N N . ARG B 1 329 ? -0.353 24.578 19.109 1 97.06 329 ARG B N 1
ATOM 5813 C CA . ARG B 1 329 ? -0.073 24.359 17.703 1 97.06 329 ARG B CA 1
ATOM 5814 C C . ARG B 1 329 ? 1.207 23.547 17.516 1 97.06 329 ARG B C 1
ATOM 5816 O O . ARG B 1 329 ? 2.061 23.516 18.406 1 97.06 329 ARG B O 1
ATOM 5823 N N . VAL B 1 330 ? 1.333 22.875 16.375 1 98.12 330 VAL B N 1
ATOM 5824 C CA . VAL B 1 330 ? 2.602 22.312 15.93 1 98.12 330 VAL B CA 1
ATOM 5825 C C . VAL B 1 330 ? 3.328 23.312 15.031 1 98.12 330 VAL B C 1
ATOM 5827 O O . VAL B 1 330 ? 2.838 24.422 14.812 1 98.12 330 VAL B O 1
ATOM 5830 N N . SER B 1 331 ? 4.566 23 14.57 1 98.25 331 SER B N 1
ATOM 5831 C CA . SER B 1 331 ? 5.375 23.938 13.781 1 98.25 331 SER B CA 1
ATOM 5832 C C . SER B 1 331 ? 4.957 23.922 12.312 1 98.25 331 SER B C 1
ATOM 5834 O O . SER B 1 331 ? 5.793 23.719 11.43 1 98.25 331 SER B O 1
ATOM 5836 N N . LEU B 1 332 ? 3.699 24.125 12.031 1 98.38 332 LEU B N 1
ATOM 5837 C CA . LEU B 1 332 ? 3.041 24.25 10.742 1 98.38 332 LEU B CA 1
ATOM 5838 C C . LEU B 1 332 ? 2.262 25.547 10.648 1 98.38 332 LEU B C 1
ATOM 5840 O O . LEU B 1 332 ? 1.386 25.812 11.477 1 98.38 332 LEU B O 1
ATOM 5844 N N . VAL B 1 333 ? 2.654 26.406 9.68 1 98.44 333 VAL B N 1
ATOM 5845 C CA . VAL B 1 333 ? 2.1 27.75 9.586 1 98.44 333 VAL B CA 1
ATOM 5846 C C . VAL B 1 333 ? 1.514 27.969 8.195 1 98.44 333 VAL B C 1
ATOM 5848 O O . VAL B 1 333 ? 2.217 27.844 7.191 1 98.44 333 VAL B O 1
ATOM 5851 N N . SER B 1 334 ? 0.252 28.266 8.156 1 98.5 334 SER B N 1
ATOM 5852 C CA . SER B 1 334 ? -0.406 28.641 6.91 1 98.5 334 SER B CA 1
ATOM 5853 C C . SER B 1 334 ? -0.794 30.109 6.91 1 98.5 334 SER B C 1
ATOM 5855 O O . SER B 1 334 ? -1.21 30.656 7.938 1 98.5 334 SER B O 1
ATOM 5857 N N . PHE B 1 335 ? -0.637 30.75 5.781 1 98.69 335 PHE B N 1
ATOM 5858 C CA . PHE B 1 335 ? -0.958 32.156 5.625 1 98.69 335 PHE B CA 1
ATOM 5859 C C . PHE B 1 335 ? -1.183 32.531 4.16 1 98.69 335 PHE B C 1
ATOM 5861 O O . PHE B 1 335 ? -1.009 31.672 3.281 1 98.69 335 PHE B O 1
ATOM 5868 N N . THR B 1 336 ? -1.72 33.656 3.883 1 98.25 336 THR B N 1
ATOM 5869 C CA . THR B 1 336 ? -1.827 34.25 2.545 1 98.25 336 THR B CA 1
ATOM 5870 C C . THR B 1 336 ? -1.188 35.625 2.496 1 98.25 336 THR B C 1
ATOM 5872 O O . THR B 1 336 ? -0.998 36.25 3.533 1 98.25 336 THR B O 1
ATOM 5875 N N . VAL B 1 337 ? -0.742 35.969 1.349 1 98.06 337 VAL B N 1
ATOM 5876 C CA . VAL B 1 337 ? -0.404 37.344 1.061 1 98.06 337 VAL B CA 1
ATOM 5877 C C . VAL B 1 337 ? -1.635 38.094 0.528 1 98.06 337 VAL B C 1
ATOM 5879 O O . VAL B 1 337 ? -2.223 37.688 -0.476 1 98.06 337 VAL B O 1
ATOM 5882 N N . ASN B 1 338 ? -1.964 39.156 1.232 1 96.31 338 ASN B N 1
ATOM 5883 C CA . ASN B 1 338 ? -3.188 39.844 0.876 1 96.31 338 ASN B CA 1
ATOM 5884 C C . ASN B 1 338 ? -3.123 40.406 -0.547 1 96.31 338 ASN B C 1
ATOM 5886 O O . ASN B 1 338 ? -2.205 41.156 -0.889 1 96.31 338 ASN B O 1
ATOM 5890 N N . GLY B 1 339 ? -4.066 39.906 -1.39 1 94.81 339 GLY B N 1
ATOM 5891 C CA . GLY B 1 339 ? -4.215 40.469 -2.73 1 94.81 339 GLY B CA 1
ATOM 5892 C C . GLY B 1 339 ? -3.357 39.75 -3.76 1 94.81 339 GLY B C 1
ATOM 5893 O O . GLY B 1 339 ? -3.346 40.125 -4.934 1 94.81 339 GLY B O 1
ATOM 5894 N N . VAL B 1 340 ? -2.631 38.812 -3.367 1 96.38 340 VAL B N 1
ATOM 5895 C CA . VAL B 1 340 ? -1.755 38.125 -4.309 1 96.38 340 VAL B CA 1
ATOM 5896 C C . VAL B 1 340 ? -2 36.625 -4.238 1 96.38 340 VAL B C 1
ATOM 5898 O O . VAL B 1 340 ? -2.24 36.062 -3.156 1 96.38 340 VAL B O 1
ATOM 5901 N N . SER B 1 341 ? -1.893 35.938 -5.363 1 95.88 341 SER B N 1
ATOM 5902 C CA . SER B 1 341 ? -2.072 34.5 -5.453 1 95.88 341 SER B CA 1
ATOM 5903 C C . SER B 1 341 ? -0.995 33.75 -4.668 1 95.88 341 SER B C 1
ATOM 5905 O O . SER B 1 341 ? 0.198 34 -4.859 1 95.88 341 SER B O 1
ATOM 5907 N N . SER B 1 342 ? -1.426 32.812 -3.793 1 97.5 342 SER B N 1
ATOM 5908 C CA . SER B 1 342 ? -0.483 31.969 -3.055 1 97.5 342 SER B CA 1
ATOM 5909 C C . SER B 1 342 ? 0.423 31.203 -4.004 1 97.5 342 SER B C 1
ATOM 5911 O O . SER B 1 342 ? 1.615 31.031 -3.734 1 97.5 342 SER B O 1
ATOM 5913 N N . MET B 1 343 ? -0.102 30.703 -5.09 1 95.75 343 MET B N 1
ATOM 5914 C CA . MET B 1 343 ? 0.655 29.906 -6.055 1 95.75 343 MET B CA 1
ATOM 5915 C C . MET B 1 343 ? 1.729 30.75 -6.73 1 95.75 343 MET B C 1
ATOM 5917 O O . MET B 1 343 ? 2.828 30.266 -7.004 1 95.75 343 MET B O 1
ATOM 5921 N N . GLU B 1 344 ? 1.416 32 -7.016 1 95.56 344 GLU B N 1
ATOM 5922 C CA . GLU B 1 344 ? 2.393 32.906 -7.613 1 95.56 344 GLU B CA 1
ATOM 5923 C C . GLU B 1 344 ? 3.541 33.188 -6.648 1 95.56 344 GLU B C 1
ATOM 5925 O O . GLU B 1 344 ? 4.703 33.219 -7.055 1 95.56 344 GLU B O 1
ATOM 5930 N N . ILE B 1 345 ? 3.176 33.375 -5.398 1 97.19 345 ILE B N 1
ATOM 5931 C CA . ILE B 1 345 ? 4.191 33.656 -4.387 1 97.19 345 ILE B CA 1
ATOM 5932 C C . ILE B 1 345 ? 5.105 32.438 -4.227 1 97.19 345 ILE B C 1
ATOM 5934 O O . ILE B 1 345 ? 6.332 32.562 -4.199 1 97.19 345 ILE B O 1
ATOM 5938 N N . ALA B 1 346 ? 4.508 31.266 -4.09 1 96.81 346 ALA B N 1
ATOM 5939 C CA . ALA B 1 346 ? 5.297 30.047 -3.93 1 96.81 346 ALA B CA 1
ATOM 5940 C C . ALA B 1 346 ? 6.23 29.844 -5.117 1 96.81 346 ALA B C 1
ATOM 5942 O O . ALA B 1 346 ? 7.406 29.5 -4.941 1 96.81 346 ALA B O 1
ATOM 5943 N N . LYS B 1 347 ? 5.703 30.031 -6.336 1 96.19 347 LYS B N 1
ATOM 5944 C CA . LYS B 1 347 ? 6.523 29.906 -7.535 1 96.19 347 LYS B CA 1
ATOM 5945 C C . LYS B 1 347 ? 7.715 30.859 -7.496 1 96.19 347 LYS B C 1
ATOM 5947 O O . LYS B 1 347 ? 8.836 30.469 -7.816 1 96.19 347 LYS B O 1
ATOM 5952 N N . ALA B 1 348 ? 7.449 32.094 -7.137 1 96.88 348 ALA B N 1
ATOM 5953 C CA . ALA B 1 348 ? 8.5 33.125 -7.07 1 96.88 348 ALA B CA 1
ATOM 5954 C C . ALA B 1 348 ? 9.562 32.719 -6.043 1 96.88 348 ALA B C 1
ATOM 5956 O O . ALA B 1 348 ? 10.766 32.906 -6.285 1 96.88 348 ALA B O 1
ATOM 5957 N N . ILE B 1 349 ? 9.148 32.219 -4.953 1 97.5 349 ILE B N 1
ATOM 5958 C CA . ILE B 1 349 ? 10.07 31.781 -3.906 1 97.5 349 ILE B CA 1
ATOM 5959 C C . ILE B 1 349 ? 10.914 30.625 -4.402 1 97.5 349 ILE B C 1
ATOM 5961 O O . ILE B 1 349 ? 12.133 30.609 -4.234 1 97.5 349 ILE B O 1
ATOM 5965 N N . HIS B 1 350 ? 10.266 29.672 -5.039 1 96.25 350 HIS B N 1
ATOM 5966 C CA . HIS B 1 350 ? 10.953 28.484 -5.531 1 96.25 350 HIS B CA 1
ATOM 5967 C C . HIS B 1 350 ? 11.961 28.844 -6.621 1 96.25 350 HIS B C 1
ATOM 5969 O O . HIS B 1 350 ? 13.016 28.219 -6.73 1 96.25 350 HIS B O 1
ATOM 5975 N N . GLU B 1 351 ? 11.641 29.859 -7.43 1 96.19 351 GLU B N 1
ATOM 5976 C CA . GLU B 1 351 ? 12.516 30.266 -8.523 1 96.19 351 GLU B CA 1
ATOM 5977 C C . GLU B 1 351 ? 13.695 31.078 -8 1 96.19 351 GLU B C 1
ATOM 5979 O O . GLU B 1 351 ? 14.781 31.062 -8.586 1 96.19 351 GLU B O 1
ATOM 5984 N N . SER B 1 352 ? 13.508 31.75 -6.875 1 96.38 352 SER B N 1
ATOM 5985 C CA . SER B 1 352 ? 14.484 32.781 -6.512 1 96.38 352 SER B CA 1
ATOM 5986 C C . SER B 1 352 ? 15.219 32.406 -5.23 1 96.38 352 SER B C 1
ATOM 5988 O O . SER B 1 352 ? 16.047 33.188 -4.738 1 96.38 352 SER B O 1
ATOM 5990 N N . SER B 1 353 ? 14.953 31.281 -4.652 1 96.56 353 SER B N 1
ATOM 5991 C CA . SER B 1 353 ? 15.594 30.875 -3.404 1 96.56 353 SER B CA 1
ATOM 5992 C C . SER B 1 353 ? 15.641 29.359 -3.275 1 96.56 353 SER B C 1
ATOM 5994 O O . SER B 1 353 ? 15.039 28.641 -4.074 1 96.56 353 SER B O 1
ATOM 5996 N N . PRO B 1 354 ? 16.359 28.828 -2.307 1 96.06 354 PRO B N 1
ATOM 5997 C CA . PRO B 1 354 ? 16.406 27.375 -2.107 1 96.06 354 PRO B CA 1
ATOM 5998 C C . PRO B 1 354 ? 15.242 26.844 -1.281 1 96.06 354 PRO B C 1
ATOM 6000 O O . PRO B 1 354 ? 15.133 25.641 -1.059 1 96.06 354 PRO B O 1
ATOM 6003 N N . CYS B 1 355 ? 14.344 27.75 -0.826 1 97.12 355 CYS B N 1
ATOM 6004 C CA . CYS B 1 355 ? 13.242 27.359 0.05 1 97.12 355 CYS B CA 1
ATOM 6005 C C . CYS B 1 355 ? 12.172 26.609 -0.723 1 97.12 355 CYS B C 1
ATOM 6007 O O . CYS B 1 355 ? 11.828 26.984 -1.846 1 97.12 355 CYS B O 1
ATOM 6009 N N . ARG B 1 356 ? 11.727 25.516 -0.17 1 96.75 356 ARG B N 1
ATOM 6010 C CA . ARG B 1 356 ? 10.602 24.75 -0.713 1 96.75 356 ARG B CA 1
ATOM 6011 C C . ARG B 1 356 ? 9.398 24.812 0.221 1 96.75 356 ARG B C 1
ATOM 6013 O O . ARG B 1 356 ? 9.445 24.297 1.337 1 96.75 356 ARG B O 1
ATOM 6020 N N . ILE B 1 357 ? 8.32 25.422 -0.211 1 97 357 ILE B N 1
ATOM 6021 C CA . ILE B 1 357 ? 7.094 25.594 0.567 1 97 357 ILE B CA 1
ATOM 6022 C C . ILE B 1 357 ? 5.906 25.031 -0.21 1 97 357 ILE B C 1
ATOM 6024 O O . ILE B 1 357 ? 6.07 24.516 -1.315 1 97 357 ILE B O 1
ATOM 6028 N N . LEU B 1 358 ? 4.734 25.047 0.372 1 96.62 358 LEU B N 1
ATOM 6029 C CA . LEU B 1 358 ? 3.537 24.562 -0.299 1 96.62 358 LEU B CA 1
ATOM 6030 C C . LEU B 1 358 ? 2.533 25.688 -0.511 1 96.62 358 LEU B C 1
ATOM 6032 O O . LEU B 1 358 ? 2.389 26.562 0.345 1 96.62 358 LEU B O 1
ATOM 6036 N N . ALA B 1 359 ? 1.914 25.656 -1.663 1 96.5 359 ALA B N 1
ATOM 6037 C CA . ALA B 1 359 ? 0.745 26.5 -1.911 1 96.5 359 ALA B CA 1
ATOM 6038 C C . ALA B 1 359 ? -0.448 25.656 -2.357 1 96.5 359 ALA B C 1
ATOM 6040 O O . ALA B 1 359 ? -0.281 24.641 -3.029 1 96.5 359 ALA B O 1
ATOM 6041 N N . GLY B 1 360 ? -1.632 26.047 -2.047 1 95.25 360 GLY B N 1
ATOM 6042 C CA . GLY B 1 360 ? -2.844 25.344 -2.441 1 95.25 360 GLY B CA 1
ATOM 6043 C C . GLY B 1 360 ? -3.695 24.906 -1.263 1 95.25 360 GLY B C 1
ATOM 6044 O O . GLY B 1 360 ? -3.719 25.578 -0.228 1 95.25 360 GLY B O 1
ATOM 6045 N N . ASN B 1 361 ? -4.461 23.875 -1.432 1 94.31 361 ASN B N 1
ATOM 6046 C CA . ASN B 1 361 ? -5.379 23.469 -0.375 1 94.31 361 ASN B CA 1
ATOM 6047 C C . ASN B 1 361 ? -4.805 22.328 0.453 1 94.31 361 ASN B C 1
ATOM 6049 O O . ASN B 1 361 ? -5.414 21.891 1.432 1 94.31 361 ASN B O 1
ATOM 6053 N N . ALA B 1 362 ? -3.615 21.766 0.016 1 93.81 362 ALA B N 1
ATOM 6054 C CA . ALA B 1 362 ? -2.957 20.672 0.74 1 93.81 362 ALA B CA 1
ATOM 6055 C C . ALA B 1 362 ? -3.918 19.516 0.98 1 93.81 362 ALA B C 1
ATOM 6057 O O . ALA B 1 362 ? -3.91 18.906 2.053 1 93.81 362 ALA B O 1
ATOM 6058 N N . TYR B 1 363 ? -4.832 19.25 0.047 1 91.75 363 TYR B N 1
ATOM 6059 C CA . TYR B 1 363 ? -5.84 18.203 0.082 1 91.75 363 TYR B CA 1
ATOM 6060 C C . TYR B 1 363 ? -6.789 18.391 1.259 1 91.75 363 TYR B C 1
ATOM 6062 O O . TYR B 1 363 ? -7.352 17.422 1.772 1 91.75 363 TYR B O 1
ATOM 6070 N N . SER B 1 364 ? -6.82 19.547 1.724 1 94.44 364 SER B N 1
ATOM 6071 C CA . SER B 1 364 ? -7.816 19.984 2.699 1 94.44 364 SER B CA 1
ATOM 6072 C C . SER B 1 364 ? -8.773 21 2.092 1 94.44 364 SER B C 1
ATOM 6074 O O . SER B 1 364 ? -8.734 22.188 2.438 1 94.44 364 SER B O 1
ATOM 6076 N N . LEU B 1 365 ? -9.641 20.5 1.33 1 92.75 365 LEU B N 1
ATOM 6077 C CA . LEU B 1 365 ? -10.508 21.344 0.511 1 92.75 365 LEU B CA 1
ATOM 6078 C C . LEU B 1 365 ? -11.531 22.078 1.376 1 92.75 365 LEU B C 1
ATOM 6080 O O . LEU B 1 365 ? -11.656 23.297 1.286 1 92.75 365 LEU B O 1
ATOM 6084 N N . ARG B 1 366 ? -12.234 21.406 2.23 1 92.88 366 ARG B N 1
ATOM 6085 C CA . ARG B 1 366 ? -13.273 22.031 3.043 1 92.88 366 ARG B CA 1
ATOM 6086 C C . ARG B 1 366 ? -12.695 23.078 3.975 1 92.88 366 ARG B C 1
ATOM 6088 O O . ARG B 1 366 ? -13.219 24.188 4.066 1 92.88 366 ARG B O 1
ATOM 6095 N N . PRO B 1 367 ? -11.57 22.75 4.645 1 95.31 367 PRO B N 1
ATOM 6096 C CA . PRO B 1 367 ? -10.953 23.797 5.465 1 95.31 367 PRO B CA 1
ATOM 6097 C C . PRO B 1 367 ? -10.617 25.047 4.668 1 95.31 367 PRO B C 1
ATOM 6099 O O . PRO B 1 367 ? -10.867 26.172 5.129 1 95.31 367 PRO B O 1
ATOM 6102 N N . VAL B 1 368 ? -10.141 24.875 3.459 1 95.94 368 VAL B N 1
ATOM 6103 C CA . VAL B 1 368 ? -9.633 26 2.68 1 95.94 368 VAL B CA 1
ATOM 6104 C C . VAL B 1 368 ? -10.789 26.719 1.994 1 95.94 368 VAL B C 1
ATOM 6106 O O . VAL B 1 368 ? -10.891 27.938 2.055 1 95.94 368 VAL B O 1
ATOM 6109 N N . HIS B 1 369 ? -11.703 25.938 1.432 1 94.06 369 HIS B N 1
ATOM 6110 C CA . HIS B 1 369 ? -12.742 26.547 0.621 1 94.06 369 HIS B CA 1
ATOM 6111 C C . HIS B 1 369 ? -13.969 26.891 1.463 1 94.06 369 HIS B C 1
ATOM 6113 O O . HIS B 1 369 ? -14.531 27.984 1.344 1 94.06 369 HIS B O 1
ATOM 6119 N N . ASP B 1 370 ? -14.344 26 2.312 1 92.81 370 ASP B N 1
ATOM 6120 C CA . ASP B 1 370 ? -15.602 26.188 3.039 1 92.81 370 ASP B CA 1
ATOM 6121 C C . ASP B 1 370 ? -15.375 26.969 4.336 1 92.81 370 ASP B C 1
ATOM 6123 O O . ASP B 1 370 ? -16.203 27.781 4.727 1 92.81 370 ASP B O 1
ATOM 6127 N N . VAL B 1 371 ? -14.281 26.719 5.012 1 94.75 371 VAL B N 1
ATOM 6128 C CA . VAL B 1 371 ? -14.055 27.344 6.316 1 94.75 371 VAL B CA 1
ATOM 6129 C C . VAL B 1 371 ? -13.336 28.672 6.137 1 94.75 371 VAL B C 1
ATOM 6131 O O . VAL B 1 371 ? -13.797 29.703 6.645 1 94.75 371 VAL B O 1
ATOM 6134 N N . LEU B 1 372 ? -12.305 28.703 5.305 1 96.25 372 LEU B N 1
ATOM 6135 C CA . LEU B 1 372 ? -11.531 29.922 5.117 1 96.25 372 LEU B CA 1
ATOM 6136 C C . LEU B 1 372 ? -12.141 30.781 4.016 1 96.25 372 LEU B C 1
ATOM 6138 O O . LEU B 1 372 ? -11.844 31.984 3.924 1 96.25 372 LEU B O 1
ATOM 6142 N N . GLY B 1 373 ? -12.922 30.156 3.096 1 95.38 373 GLY B N 1
ATOM 6143 C CA . GLY B 1 373 ? -13.523 30.875 1.988 1 95.38 373 GLY B CA 1
ATOM 6144 C C . GLY B 1 373 ? -12.531 31.234 0.897 1 95.38 373 GLY B C 1
ATOM 6145 O O . GLY B 1 373 ? -12.742 32.188 0.148 1 95.38 373 GLY B O 1
ATOM 6146 N N . LEU B 1 374 ? -11.461 30.516 0.854 1 96.19 374 LEU B N 1
ATOM 6147 C CA . LEU B 1 374 ? -10.43 30.812 -0.136 1 96.19 374 LEU B CA 1
ATOM 6148 C C . LEU B 1 374 ? -10.688 30.047 -1.43 1 96.19 374 LEU B C 1
ATOM 6150 O O . LEU B 1 374 ? -11.344 29 -1.419 1 96.19 374 LEU B O 1
ATOM 6154 N N . GLY B 1 375 ? -10.211 30.5 -2.529 1 93.31 375 GLY B N 1
ATOM 6155 C CA . GLY B 1 375 ? -10.336 29.875 -3.834 1 93.31 375 GLY B CA 1
ATOM 6156 C C . GLY B 1 375 ? -9.273 28.828 -4.098 1 93.31 375 GLY B C 1
ATOM 6157 O O . GLY B 1 375 ? -8.695 28.266 -3.162 1 93.31 375 GLY B O 1
ATOM 6158 N N . THR B 1 376 ? -8.977 28.578 -5.332 1 90 376 THR B N 1
ATOM 6159 C CA . THR B 1 376 ? -8.141 27.484 -5.793 1 90 376 THR B CA 1
ATOM 6160 C C . THR B 1 376 ? -6.68 27.719 -5.422 1 90 376 THR B C 1
ATOM 6162 O O . THR B 1 376 ? -5.91 26.781 -5.246 1 90 376 THR B O 1
ATOM 6165 N N . ASP B 1 377 ? -6.305 28.953 -5.227 1 94.12 377 ASP B N 1
ATOM 6166 C CA . ASP B 1 377 ? -4.918 29.266 -4.902 1 94.12 377 ASP B CA 1
ATOM 6167 C C . ASP B 1 377 ? -4.578 28.828 -3.477 1 94.12 377 ASP B C 1
ATOM 6169 O O . ASP B 1 377 ? -3.408 28.625 -3.145 1 94.12 377 ASP B O 1
ATOM 6173 N N . GLY B 1 378 ? -5.609 28.812 -2.635 1 96.88 378 GLY B N 1
ATOM 6174 C CA . GLY B 1 378 ? -5.469 28.297 -1.28 1 96.88 378 GLY B CA 1
ATOM 6175 C C . GLY B 1 378 ? -4.504 29.109 -0.434 1 96.88 378 GLY B C 1
ATOM 6176 O O . GLY B 1 378 ? -4.504 30.328 -0.482 1 96.88 378 GLY B O 1
ATOM 6177 N N . VAL B 1 379 ? -3.721 28.438 0.377 1 98.12 379 VAL B N 1
ATOM 6178 C CA . VAL B 1 379 ? -2.826 29.078 1.338 1 98.12 379 VAL B CA 1
ATOM 6179 C C . VAL B 1 379 ? -1.374 28.812 0.943 1 98.12 379 VAL B C 1
ATOM 6181 O O . VAL B 1 379 ? -1.098 27.953 0.102 1 98.12 379 VAL B O 1
ATOM 6184 N N . LEU B 1 380 ? -0.49 29.641 1.464 1 98.25 380 LEU B N 1
ATOM 6185 C CA . LEU B 1 380 ? 0.909 29.266 1.642 1 98.25 380 LEU B CA 1
ATOM 6186 C C . LEU B 1 380 ? 1.104 28.5 2.947 1 98.25 380 LEU B C 1
ATOM 6188 O O . LEU B 1 380 ? 0.513 28.844 3.971 1 98.25 380 LEU B O 1
ATOM 6192 N N . ARG B 1 381 ? 1.881 27.453 2.896 1 98.31 381 ARG B N 1
ATOM 6193 C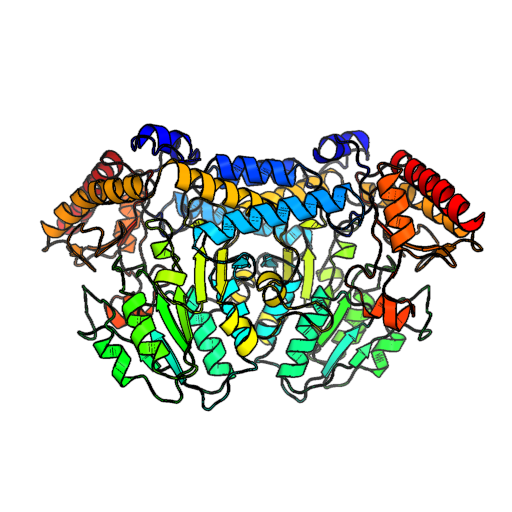 CA . ARG B 1 381 ? 2.119 26.688 4.113 1 98.31 381 ARG B CA 1
ATOM 6194 C C . ARG B 1 381 ? 3.604 26.375 4.281 1 98.31 381 ARG B C 1
ATOM 6196 O O . ARG B 1 381 ? 4.234 25.828 3.375 1 98.31 381 ARG B O 1
ATOM 6203 N N . ILE B 1 382 ? 4.109 26.75 5.398 1 98.44 382 ILE B N 1
ATOM 6204 C CA . ILE B 1 382 ? 5.461 26.406 5.824 1 98.44 382 ILE B CA 1
ATOM 6205 C C . ILE B 1 382 ? 5.41 25.422 6.988 1 98.44 382 ILE B C 1
ATOM 6207 O O . ILE B 1 382 ? 4.77 25.703 8.008 1 98.44 382 ILE B O 1
ATOM 6211 N N . SER B 1 383 ? 5.973 24.297 6.844 1 98.31 383 SER B N 1
ATOM 6212 C CA . SER B 1 383 ? 5.949 23.25 7.855 1 98.31 383 SER B CA 1
ATOM 6213 C C . SER B 1 383 ? 7.363 22.828 8.25 1 98.31 383 SER B C 1
ATOM 6215 O O . SER B 1 383 ? 8.109 22.297 7.43 1 98.31 383 SER B O 1
ATOM 6217 N N . LEU B 1 384 ? 7.711 23.062 9.516 1 98.5 384 LEU B N 1
ATOM 6218 C CA . LEU B 1 384 ? 9.031 22.781 10.062 1 98.5 384 LEU B CA 1
ATOM 6219 C C . LEU B 1 384 ? 9.008 21.5 10.883 1 98.5 384 LEU B C 1
ATOM 6221 O O . LEU B 1 384 ? 7.965 21.109 11.422 1 98.5 384 LEU B O 1
ATOM 6225 N N . VAL B 1 385 ? 10.141 20.812 10.875 1 98.56 385 VAL B N 1
ATOM 6226 C CA . VAL B 1 385 ? 10.312 19.625 11.719 1 98.56 385 VAL B CA 1
ATOM 6227 C C . VAL B 1 385 ? 11.664 19.688 12.422 1 98.56 385 VAL B C 1
ATOM 6229 O O . VAL B 1 385 ? 12.344 20.719 12.391 1 98.56 385 VAL B O 1
ATOM 6232 N N . HIS B 1 386 ? 12.023 18.672 13.078 1 98.25 386 HIS B N 1
ATOM 6233 C CA . HIS B 1 386 ? 13.102 18.641 14.055 1 98.25 386 HIS B CA 1
ATOM 6234 C C . HIS B 1 386 ? 14.461 18.859 13.391 1 98.25 386 HIS B C 1
ATOM 6236 O O . HIS B 1 386 ? 15.438 19.203 14.062 1 98.25 386 HIS B O 1
ATOM 6242 N N . TYR B 1 387 ? 14.555 18.688 12.047 1 98.44 387 TYR B N 1
ATOM 6243 C CA . TYR B 1 387 ? 15.859 18.859 11.422 1 98.44 387 TYR B CA 1
ATOM 6244 C C . TYR B 1 387 ? 15.992 20.25 10.805 1 98.44 387 TYR B C 1
ATOM 6246 O O . TYR B 1 387 ? 17.031 20.578 10.227 1 98.44 387 TYR B O 1
ATOM 6254 N N . ASN B 1 388 ? 15 21.109 10.836 1 98.5 388 ASN B N 1
ATOM 6255 C CA . ASN B 1 388 ? 15.109 22.5 10.367 1 98.5 388 ASN B CA 1
ATOM 6256 C C . ASN B 1 388 ? 15.844 23.359 11.383 1 98.5 388 ASN B C 1
ATOM 6258 O O . ASN B 1 388 ? 15.953 23 12.555 1 98.5 388 ASN B O 1
ATOM 6262 N N . THR B 1 389 ? 16.328 24.531 10.891 1 98.06 389 THR B N 1
ATOM 6263 C CA . THR B 1 389 ? 17.125 25.391 11.75 1 98.06 389 THR B CA 1
ATOM 6264 C C . THR B 1 389 ? 16.594 26.828 11.711 1 98.06 389 THR B C 1
ATOM 6266 O O . THR B 1 389 ? 15.766 27.156 10.875 1 98.06 389 THR B O 1
ATOM 6269 N N . LEU B 1 390 ? 17.125 27.609 12.656 1 97.88 390 LEU B N 1
ATOM 6270 C CA . LEU B 1 390 ? 16.828 29.031 12.656 1 97.88 390 LEU B CA 1
ATOM 6271 C C . LEU B 1 390 ? 17.344 29.703 11.383 1 97.88 390 LEU B C 1
ATOM 6273 O O . LEU B 1 390 ? 16.703 30.625 10.859 1 97.88 390 LEU B O 1
ATOM 6277 N N . GLU B 1 391 ? 18.422 29.234 10.883 1 97.56 391 GLU B N 1
ATOM 6278 C CA . GLU B 1 391 ? 18.969 29.75 9.633 1 97.56 391 GLU B CA 1
ATOM 6279 C C . GLU B 1 391 ? 18.031 29.453 8.461 1 97.56 391 GLU B C 1
ATOM 6281 O O . GLU B 1 391 ? 17.828 30.312 7.605 1 97.56 391 GLU B O 1
ATOM 6286 N N . ASP B 1 392 ? 17.5 28.219 8.422 1 98.06 392 ASP B N 1
ATOM 6287 C CA . ASP B 1 392 ? 16.516 27.875 7.398 1 98.06 392 ASP B CA 1
ATOM 6288 C C . ASP B 1 392 ? 15.359 28.875 7.379 1 98.06 392 ASP B C 1
ATOM 6290 O O . ASP B 1 392 ? 14.977 29.375 6.316 1 98.06 392 ASP B O 1
ATOM 6294 N N . ILE B 1 393 ? 14.883 29.203 8.523 1 98.12 393 ILE B N 1
ATOM 6295 C CA . ILE B 1 393 ? 13.695 30.047 8.664 1 98.12 393 ILE B CA 1
ATOM 6296 C C . ILE B 1 393 ? 14.047 31.484 8.266 1 98.12 393 ILE B C 1
ATOM 6298 O O . ILE B 1 393 ? 13.242 32.188 7.629 1 98.12 393 ILE B O 1
ATOM 6302 N N . GLN B 1 394 ? 15.219 31.891 8.641 1 98.19 394 GLN B N 1
ATOM 6303 C CA . GLN B 1 394 ? 15.633 33.25 8.289 1 98.19 394 GLN B CA 1
ATOM 6304 C C . GLN B 1 394 ? 15.742 33.406 6.777 1 98.19 394 GLN B C 1
ATOM 6306 O O . GLN B 1 394 ? 15.32 34.438 6.223 1 98.19 394 GLN B O 1
ATOM 6311 N N . VAL B 1 395 ? 16.328 32.406 6.133 1 98.44 395 VAL B N 1
ATOM 6312 C CA . VAL B 1 395 ? 16.406 32.438 4.676 1 98.44 395 VAL B CA 1
ATOM 6313 C C . VAL B 1 395 ? 15.008 32.5 4.082 1 98.44 395 VAL B C 1
ATOM 6315 O O . VAL B 1 395 ? 14.773 33.25 3.113 1 98.44 395 VAL B O 1
ATOM 6318 N N . CYS B 1 396 ? 14.094 31.812 4.664 1 98.31 396 CYS B N 1
ATOM 6319 C CA . CYS B 1 396 ? 12.711 31.797 4.191 1 98.31 396 CYS B CA 1
ATOM 6320 C C . CYS B 1 396 ? 12.055 33.156 4.371 1 98.31 396 CYS B C 1
ATOM 6322 O O . CYS B 1 396 ? 11.406 33.656 3.455 1 98.31 396 CYS B O 1
ATOM 6324 N N . ILE B 1 397 ? 12.211 33.75 5.52 1 98.62 397 ILE B N 1
ATOM 6325 C CA . ILE B 1 397 ? 11.625 35.062 5.82 1 98.62 397 ILE B CA 1
ATOM 6326 C C . ILE B 1 397 ? 12.18 36.125 4.859 1 98.62 397 ILE B C 1
ATOM 6328 O O . ILE B 1 397 ? 11.43 36.938 4.316 1 98.62 397 ILE B O 1
ATOM 6332 N N . ASP B 1 398 ? 13.445 36.031 4.605 1 98.62 398 ASP B N 1
ATOM 6333 C CA . ASP B 1 398 ? 14.078 36.969 3.691 1 98.62 398 ASP B CA 1
ATOM 6334 C C . ASP B 1 398 ? 13.539 36.812 2.273 1 98.62 398 ASP B C 1
ATOM 6336 O O . ASP B 1 398 ? 13.266 37.812 1.595 1 98.62 398 ASP B O 1
ATOM 6340 N N . ALA B 1 399 ? 13.453 35.594 1.864 1 98.38 399 ALA B N 1
ATOM 6341 C CA . ALA B 1 399 ? 12.914 35.312 0.534 1 98.38 399 ALA B CA 1
ATOM 6342 C C . ALA B 1 399 ? 11.461 35.812 0.421 1 98.38 399 ALA B C 1
ATOM 6344 O O . ALA B 1 399 ? 11.078 36.406 -0.578 1 98.38 399 ALA B O 1
ATOM 6345 N N . LEU B 1 400 ? 10.656 35.5 1.424 1 98.44 400 LEU B N 1
ATOM 6346 C CA . LEU B 1 400 ? 9.258 35.906 1.462 1 98.44 400 LEU B CA 1
ATOM 6347 C C . LEU B 1 400 ? 9.133 37.438 1.407 1 98.44 400 LEU B C 1
ATOM 6349 O O . LEU B 1 400 ? 8.344 37.969 0.62 1 98.44 400 LEU B O 1
ATOM 6353 N N . ASP B 1 401 ? 9.891 38.062 2.201 1 97.94 401 ASP B N 1
ATOM 6354 C CA . ASP B 1 401 ? 9.867 39.531 2.256 1 97.94 401 ASP B CA 1
ATOM 6355 C C . ASP B 1 401 ? 10.227 40.125 0.901 1 97.94 401 ASP B C 1
ATOM 6357 O O . ASP B 1 401 ? 9.539 41.031 0.419 1 97.94 401 ASP B O 1
ATOM 6361 N N . ARG B 1 402 ? 11.273 39.656 0.313 1 97.75 402 ARG B N 1
ATOM 6362 C CA . ARG B 1 402 ? 11.734 40.156 -0.981 1 97.75 402 ARG B CA 1
ATOM 6363 C C . ARG B 1 402 ? 10.664 39.938 -2.051 1 97.75 402 ARG B C 1
ATOM 6365 O O . ARG B 1 402 ? 10.359 40.875 -2.807 1 97.75 402 ARG B O 1
ATOM 6372 N N . VAL B 1 403 ? 10.109 38.75 -2.096 1 97.75 403 VAL B N 1
ATOM 6373 C CA . VAL B 1 403 ? 9.117 38.406 -3.111 1 97.75 403 VAL B CA 1
ATOM 6374 C C . VAL B 1 403 ? 7.867 39.281 -2.922 1 97.75 403 VAL B C 1
ATOM 6376 O O . VAL B 1 403 ? 7.344 39.844 -3.883 1 97.75 403 VAL B O 1
ATOM 6379 N N . VAL B 1 404 ? 7.383 39.406 -1.713 1 97.38 404 VAL B N 1
ATOM 6380 C CA . VAL B 1 404 ? 6.137 40.125 -1.427 1 97.38 404 VAL B CA 1
ATOM 6381 C C . VAL B 1 404 ? 6.312 41.594 -1.705 1 97.38 404 VAL B C 1
ATOM 6383 O O . VAL B 1 404 ? 5.418 42.25 -2.258 1 97.38 404 VAL B O 1
ATOM 6386 N N . ARG B 1 405 ? 7.418 42.156 -1.407 1 95.75 405 ARG B N 1
ATOM 6387 C CA . ARG B 1 405 ? 7.691 43.562 -1.702 1 95.75 405 ARG B CA 1
ATOM 6388 C C . ARG B 1 405 ? 7.676 43.812 -3.205 1 95.75 405 ARG B C 1
ATOM 6390 O O . ARG B 1 405 ? 7.262 44.906 -3.65 1 95.75 405 ARG B O 1
ATOM 6397 N N . GLY B 1 406 ? 8.125 42.844 -3.928 1 92.94 406 GLY B N 1
ATOM 6398 C CA . GLY B 1 406 ? 8.078 42.938 -5.375 1 92.94 406 GLY B CA 1
ATOM 6399 C C . GLY B 1 406 ? 6.668 43.031 -5.93 1 92.94 406 GLY B C 1
ATOM 6400 O O . GLY B 1 406 ? 6.418 43.719 -6.922 1 92.94 406 GLY B O 1
ATOM 6401 N N . TYR B 1 407 ? 5.781 42.375 -5.375 1 90 407 TYR B N 1
ATOM 6402 C CA . TYR B 1 407 ? 4.395 42.344 -5.82 1 90 407 TYR B CA 1
ATOM 6403 C C . TYR B 1 407 ? 3.637 43.562 -5.293 1 90 407 TYR B C 1
ATOM 6405 O O . TYR B 1 407 ? 2.693 44.031 -5.93 1 90 407 TYR B O 1
ATOM 6413 N N . LEU B 1 408 ? 3.93 44 -4.121 1 83.56 408 LEU B N 1
ATOM 6414 C CA . LEU B 1 408 ? 3.193 45.094 -3.521 1 83.56 408 LEU B CA 1
ATOM 6415 C C . LEU B 1 408 ? 3.691 46.438 -4.059 1 83.56 408 LEU B C 1
ATOM 6417 O O . LEU B 1 408 ? 2.957 47.406 -4.043 1 83.56 408 LEU B O 1
ATOM 6421 N N . LYS B 1 409 ? 4.867 46.594 -4.406 1 74.19 409 LYS B N 1
ATOM 6422 C CA . LYS B 1 409 ? 5.371 47.781 -5.066 1 74.19 409 LYS B CA 1
ATOM 6423 C C . LYS B 1 409 ? 4.934 47.844 -6.527 1 74.19 409 LYS B C 1
ATOM 6425 O O . LYS B 1 409 ? 4.875 48.906 -7.125 1 74.19 409 LYS B O 1
ATOM 6430 N N . ALA B 1 410 ? 4.617 46.812 -7.059 1 56.41 410 ALA B N 1
ATOM 6431 C CA . ALA B 1 410 ? 4.145 46.844 -8.445 1 56.41 410 ALA B CA 1
ATOM 6432 C C . ALA B 1 410 ? 2.701 47.312 -8.531 1 56.41 410 ALA B C 1
ATOM 6434 O O . ALA B 1 410 ? 1.896 47.062 -7.633 1 56.41 410 ALA B O 1
#

Organism: Exserohilum turcicum (strain 28A) (NCBI:txid671987)

Solvent-accessible surface area (backbone atoms only — not comparable to full-atom values): 41041 Å² total; per-residue (Å²): 131,84,69,70,67,51,81,76,48,50,72,68,51,38,72,41,26,57,39,58,76,54,79,54,41,81,24,32,30,82,81,42,32,66,24,35,43,63,18,42,50,36,25,39,51,43,47,38,38,78,81,71,52,54,75,41,79,25,71,67,10,51,52,46,46,53,50,50,52,52,51,38,44,55,57,20,47,63,31,56,47,51,51,55,22,33,32,66,39,58,17,46,22,39,44,44,38,38,47,41,62,20,32,46,83,73,55,51,62,73,46,32,38,36,38,33,44,60,32,45,44,52,50,49,27,35,53,51,51,46,30,56,76,40,69,37,72,74,43,74,38,52,37,72,77,56,62,62,31,51,57,58,50,75,48,62,81,56,43,56,80,74,59,48,84,42,32,38,39,37,38,38,44,38,19,32,84,58,28,15,29,53,48,66,53,41,64,46,31,60,60,45,57,69,29,74,78,28,37,40,37,36,41,27,50,65,34,54,61,61,48,86,50,48,45,63,81,32,55,48,40,29,40,32,29,36,31,23,40,44,31,26,59,69,32,15,39,39,38,40,36,64,73,52,44,73,73,45,46,46,54,62,56,48,90,92,60,77,51,75,38,39,35,52,14,57,42,51,62,76,79,50,61,34,58,53,49,12,46,48,40,39,53,54,50,49,59,42,48,28,60,69,43,38,41,56,50,36,33,60,43,41,35,62,58,41,50,53,48,67,72,34,61,87,47,29,49,71,32,27,67,74,61,55,48,73,85,46,27,56,46,35,47,21,29,39,45,66,93,48,58,20,48,58,51,45,22,52,36,45,70,72,42,49,46,39,56,39,50,23,44,86,60,20,53,44,38,32,39,57,28,45,60,37,66,83,40,36,30,29,34,43,18,57,54,67,65,58,45,61,65,57,46,50,56,43,51,52,45,50,51,55,55,49,50,56,59,69,72,100,129,82,66,69,66,50,79,76,47,51,72,67,53,38,72,41,28,56,37,60,76,54,79,54,40,81,24,32,31,83,80,43,32,66,25,35,44,63,20,42,50,34,25,40,52,43,46,38,38,78,79,72,52,55,75,41,78,25,72,67,11,52,51,46,47,52,50,52,53,52,50,38,45,56,55,20,46,62,33,57,47,51,53,55,22,31,32,65,39,58,17,46,24,39,46,44,38,40,47,42,62,20,32,47,83,73,54,50,62,72,47,32,40,36,37,35,43,60,32,45,45,52,51,49,26,32,52,52,52,45,30,56,76,40,70,37,73,74,44,72,39,54,38,73,77,56,64,61,33,52,59,59,49,76,48,62,80,59,42,56,80,73,58,47,86,43,31,38,39,38,39,38,45,38,19,33,84,58,29,16,29,54,46,66,53,42,63,45,30,60,61,45,56,69,30,74,76,29,37,40,36,37,41,25,50,67,34,54,62,62,46,86,51,47,46,64,81,30,54,49,39,28,39,33,28,35,31,22,42,45,31,28,59,68,31,14,38,38,39,39,36,62,73,52,43,74,74,45,46,46,54,63,54,46,94,90,59,77,50,74,39,39,37,51,14,55,38,50,59,76,79,50,60,34,58,55,48,12,45,49,40,38,53,52,49,49,60,39,46,29,60,69,44,39,41,54,50,34,33,60,44,41,34,62,58,40,52,53,47,68,71,34,60,87,46,30,48,72,30,26,66,75,61,53,50,73,84,46,27,55,44,34,47,20,29,38,46,67,96,49,57,20,47,58,51,43,20,52,37,45,69,73,43,51,45,38,56,37,50,24,44,86,60,19,53,46,38,30,40,59,29,46,59,39,64,83,40,34,30,29,35,42,18,57,53,67,65,57,47,59,64,56,44,51,54,44,52,51,46,49,50,55,54,50,49,57,60,68,72,93

pLDDT: mean 94.63, std 8.57, range [28.33, 98.94]

Nearest PDB structures (foldseek):
  7mkv-assembly1_A  TM=9.739E-01  e=2.221E-52  Aspergillus flavus
  7tlp-assembly2_D-4  TM=8.925E-01  e=1.967E-29  Lancefieldella parvula
  5vpr-assembly1_A  TM=9.139E-01  e=7.380E-29  Elizabethkingia anophelis NUHP1
  7tlp-assembly3_E  TM=8.929E-01  e=5.227E-29  Lancefieldella parvula
  8ztp-assembly1_A  TM=8.183E-01  e=8.119E-22  Mycoplasmoides pneumoniae 19294

Radius of gyration: 27.55 Å; Cα contacts (8 Å, |Δi|>4): 1716; chains: 2; bounding box: 57×95×60 Å

Secondary structure (DSSP, 8-state):
---------HHHHHTT-GGGGSS-EE-BTTT-PPPPHHHHHHHHHHHTS---GGGS-SHHHHHHHHHHHHHHHHHHHTTT--GGGEEEES-HHHHHHHHHHHHGGG--TT-EEEEETT--HHHHHHHHHHHHHHT--EEEE--TT-SS-TT----HHHHGGG--TTEEEEEEESB-TTT-BBP-HHHHHHHHTTSTT-EEEEE-TTTTTTS---HHHHT-SEEEEEGGGTTS-S-EEEEE-HHHHHHH---SS-TTS---SHHHHH--S---HHHHHHHHHHHHHHHHH-HHHHHHHHHHHHHHHHHHHHH-TTTEEEES--S--TTTB-SEEEEEETTS-HHHHHHHHHHHSSEE-EEE-TT-HIIIIIIS---TTBEEEEE--TT--HHHHHHHHHHHHHHHHHHH--/---------HHHHHTT-GGGGSS-EE-BTTT-PPPPHHHHHHHHHHHTS---GGGS-SHHHHHHHHHHHHHHHHHHHTTT--GGGEEEES-HHHHHHHHHHHHGGG--TT-EEEEETT--HHHHHHHHHHHHHHT--EEEE--TT-SS-TT----HHHHGGG--TTEEEEEEESB-TTT-BBP-HHHHHHHHTTSTT-EEEEE-TTTTTTS---HHHHT-SEEEEEGGGTTS-S-EEEEE-HHHHHHH---SSPTTS---SHHHHH--S---HHHHHHHHHHHHHHHHH-HHHHHHHHHHHHHHHHHHHHH-TTTEEEES--S--TTTB-SEEEEEETTS-HHHHHHHHHHHSSEE-EEE-TT-HIIIIIIS---TTBEEEEE--TT--HHHHHHHHHHHHHHHHHHH--

Foldseek 3Di:
DQLPQDFQDLVVVLVQFVVSVDFFQEFALLLFHGAGNLLVVLLVVCVVDDPPLLVPPDPSNVVVVVVVLVLLCLVQVQQPHHSLFKAKDLALLLLLLLFLVFQLVQDALLAAEEEELLDFLSNVVNVVVSCVVRVHDHHYQFAPPFAQAQATAGDVVSVLVVDDLRYQEYEEEQARLAALWGHLLLVVLVSQVVRPNHAYAYEDASPPQQAGHHCVSSVHQKYKYACRSLNADSMIMMGGDQVCCVPRGAAPDDPDQPCRRVHRRRPDDDDPVSRSSSVSVSSVVCSNNDNVSFNVQLLVQLAVVLVLQVVCVVFKRWGHDSHSPSNTGTSKTKMATPPDQLVVLQVQLVVPRSYHWDWFCSSSCSCFCGHSVHDGRGIIMGHDGSNHDNVSVVRVSVSSVVSSCVVVVD/DQLPQDFQDLVVVLVQFVVSVDFFQEFALLLFHTAGNLLVVLLVVCVVDDPPLLVPPDPSNVVVVVVVLVLLCLVQVQQPHHSLFKAKDLALLLLLLLFLVFQLVQDALLAAEEEELLDFLSNVVNVVVSCVVRVHDHHYQFAPPFAQAQATAGDVVSVLVVDDLRYQEYEEEQARLAALWGHLLLVVLVSQVVRPNHAYAYEDASPPQQAGHHCVSSVHQKYKYACRSLNADSMIMMGGDQVCCVPRTAAPDDPPQPCRRVHRRRPDDDDPVSRSSSVSVSSVVCSNNDNVSFNVQLLVQLAVVLVLQVVCVVFKRWGHDSHSPSNTGTSKTKMDTPPDQLVVLQVQLVVPRSYHWDWFCSSSCSCFCGHSVHDGRGIIMTHDGSSHDNVSVVRVSVSSVVSSCVVVVD

Sequence (820 aa):
MEYATIPYDVESIRQHFPALRGEKIPLNNATGSLVYDGAVKAIANAMSAYQLDFIGGDTMSALQVKERKSKYEELSAFMNAEPDEIAFGPSTSGLIRNLTSSLRPLLNSDSEMIVSTLCHESGVTSWVALARSLGIEIKWWSPPGGRFNNTAKLSVETLKPLLSPKTRLVCCGHVSNIFGTIHDIRAVADVVHRVPGAMLSVDGVAWAPHRPIDVKAMDVDFYFFSWYKLFGPHFAQIYARRSVQQRYMTSLNHYHIDPTPLDVKVRLGTSCYEFEDGVLEVVRYIKRIGWEGIIAHEVVIVQPLLDYLNSHPNWYTLYGEKSSDPKLRVSLVSFTVNGVSSMEIAKAIHESSPCRILAGNAYSLRPVHDVLGLGTDGVLRISLVHYNTLEDIQVCIDALDRVVRGYLKAMEYATIPYDVESIRQHFPALRGEKIPLNNATGSLVYDGAVKAIANAMSAYQLDFIGGDTMSALQVKERKSKYEELSAFMNAEPDEIAFGPSTSGLIRNLTSSLRPLLNSDSEMIVSTLCHESGVTSWVALARSLGIEIKWWSPPGGRFNNTAKLSVETLKPLLSPKTRLVCCGHVSNIFGTIHDIRAVADVVHRVPGAMLSVDGVAWAPHRPIDVKAMDVDFYFFSWYKLFGPHFAQIYARRSVQQRYMTSLNHYHIDPTPLDVKVRLGTSCYEFEDGVLEVVRYIKRIGWEGIIAHEVVIVQPLLDYLNSHPNWYTLYGEKSSDPKLRVSLVSFTVNGVSSMEIAKAIHESSPCRILAGNAYSLRPVHDVLGLGTDGVLRISLVHYNTLEDIQVCIDALDRVVRGYLKA